Protein AF-A0A4S4DA55-F1 (afdb_monomer)

Nearest PDB structures (foldseek):
  7uwi-assembly1_A  TM=4.759E-01  e=8.697E-05  Homo sapiens
  1g3j-assembly1_A  TM=4.913E-01  e=1.726E-04  Homo sapiens
  8y0p-assembly2_B  TM=4.584E-01  e=3.073E-04  Homo sapiens
  4ev9-assembly1_A  TM=4.838E-01  e=7.570E-04  Mus musculus
  2wzk-assembly1_A  TM=2.145E-01  e=1.526E+00  Mus musculus

pLDDT: mean 79.09, std 19.96, range [20.86, 98.56]

InterPro domains:
  IPR008709 Neurochondrin [PF05536] (9-607)
  IPR008709 Neurochondrin [PTHR13109] (3-644)
  IPR016024 Armadillo-type fold [SSF48371] (11-586)
  IPR056508 Hydroxyproline O-arabinosyltransferase-like domain [PF23452] (727-1019)

Organism: Camellia sinensis var. sinensis (NCBI:txid542762)

Solvent-accessible surface area (backbone atoms only — not comparable to full-atom values): 57753 Å² total; per-residue (Å²): 134,85,82,80,80,78,74,77,75,74,82,49,72,69,57,37,46,52,23,36,61,40,93,48,69,69,39,28,50,55,13,57,73,48,44,72,80,54,47,50,98,85,36,61,70,51,34,49,56,49,50,73,41,58,43,82,87,69,72,60,90,68,90,73,89,55,101,58,53,66,64,54,50,51,52,46,46,48,51,51,24,50,42,26,73,35,60,79,54,13,45,29,71,71,52,49,71,40,45,52,58,54,52,51,39,53,71,69,62,78,26,75,91,43,46,52,35,51,31,50,29,52,35,36,24,30,70,56,22,89,59,23,44,58,54,35,49,78,56,45,40,65,58,52,48,30,72,45,56,65,76,47,61,86,91,35,72,41,48,53,33,50,53,50,42,52,49,51,45,46,70,74,58,35,59,56,50,47,59,74,76,38,58,75,52,56,25,44,50,51,37,60,75,85,87,84,72,97,79,83,93,75,93,75,79,49,24,41,57,35,39,43,21,40,44,23,37,74,46,89,57,73,65,21,54,56,30,49,54,48,50,31,64,58,57,67,38,96,63,26,63,69,56,40,55,47,56,57,71,52,89,73,66,59,38,61,51,22,41,50,50,22,36,45,57,46,57,77,44,99,60,60,67,70,61,42,49,50,36,49,50,41,48,43,39,46,33,73,46,76,34,59,64,67,41,50,50,78,78,89,86,66,99,61,92,74,80,66,61,32,45,50,47,46,51,48,51,48,57,50,29,38,51,50,43,53,51,41,50,53,52,46,48,42,60,72,74,69,47,78,93,83,53,81,69,53,58,62,55,48,51,54,41,51,53,56,38,51,50,30,49,49,48,51,47,43,50,49,54,46,61,56,63,66,74,52,97,65,94,69,76,79,60,50,62,44,51,53,33,51,49,51,52,51,46,52,53,41,47,50,52,46,51,50,52,53,48,53,35,51,78,70,72,53,47,68,25,54,70,59,34,49,46,44,36,52,46,16,58,50,28,39,79,40,61,73,62,65,46,70,60,48,63,74,39,44,46,56,51,47,53,23,16,40,72,88,50,93,61,55,44,67,32,42,58,36,31,27,57,22,48,30,55,37,20,76,39,74,66,33,34,50,50,35,59,73,45,52,44,58,58,55,46,50,54,46,43,35,46,60,46,30,97,82,30,78,85,69,90,51,62,65,57,52,51,33,36,50,50,30,52,43,39,37,56,65,47,39,76,80,78,42,96,70,89,77,62,69,71,59,55,55,54,42,51,48,23,46,31,59,53,48,66,86,60,85,54,63,70,59,43,36,53,46,34,30,48,50,32,60,52,44,67,77,58,40,48,72,62,47,63,70,36,96,89,43,56,74,66,51,53,49,43,44,31,50,46,46,38,54,58,61,63,59,82,75,84,51,91,83,48,72,63,52,62,69,48,48,64,42,48,48,49,29,58,58,35,44,77,73,31,35,90,49,27,62,71,41,39,52,56,41,53,56,49,53,51,53,51,51,60,48,64,77,65,79,59,81,95,67,80,85,69,78,85,69,81,92,79,93,80,88,89,87,88,66,90,80,73,92,77,73,81,86,81,79,88,82,82,91,82,89,84,88,86,86,89,90,89,88,82,92,84,92,87,92,87,89,91,89,86,87,87,88,89,86,88,84,92,68,91,71,77,77,64,29,22,25,39,37,28,59,34,53,85,45,56,41,39,45,58,32,38,51,44,23,51,51,36,43,63,69,25,33,84,34,83,74,31,20,48,57,56,64,36,39,39,32,38,64,53,56,90,65,91,53,50,86,80,44,53,60,45,72,19,64,48,68,64,90,73,74,50,72,87,44,71,70,58,35,50,38,49,26,48,39,50,45,67,73,71,55,92,73,87,47,62,24,31,30,32,41,55,31,57,34,38,52,76,47,46,47,54,60,74,39,54,95,89,26,26,20,28,39,62,41,89,88,41,52,44,74,84,42,37,82,64,45,37,79,81,51,43,71,92,79,46,64,57,83,56,32,57,35,31,48,60,58,53,21,31,33,45,42,74,56,45,66,59,26,29,58,45,18,33,52,42,28,54,51,35,64,71,32,71,65,46,30,64,75,38,49,94,50,32,56,27,52,18,34,20,46,20,26,31,76,70,71,47,47,67,43,75,34,76,56,48,48,42,44,30,68,79,38,45,66,55,87,90,37,32,28,42,35,56,82,45,64,40,22,16,36,78,69,18,47,58,28,48,98,48,90,24,85,42,66,51,42,68,72,84,23,46,90,44,68,80,68,67,68,62,80,76,72,38,68,72,47,44,56,31,52,48,49,50,52,53,53,49,30,53,34,47,67,70,45,77,72,68,83,108

Structure (mmCIF, N/CA/C/O backbone):
data_AF-A0A4S4DA55-F1
#
_entry.id   AF-A0A4S4DA55-F1
#
loop_
_atom_site.group_PDB
_atom_site.id
_atom_site.type_symbol
_atom_site.label_atom_id
_atom_site.label_alt_id
_atom_site.label_comp_id
_atom_site.label_asym_id
_atom_site.label_entity_id
_atom_site.label_seq_id
_atom_site.pdbx_PDB_ins_code
_atom_site.Cartn_x
_atom_site.Cartn_y
_atom_site.Cartn_z
_atom_site.occupancy
_atom_site.B_iso_or_equiv
_atom_site.auth_seq_id
_atom_site.auth_comp_id
_atom_site.auth_asym_id
_atom_site.auth_atom_id
_atom_site.pdbx_PDB_model_num
ATOM 1 N N . MET A 1 1 ? 44.108 -12.616 -76.404 1.00 38.47 1 MET A N 1
ATOM 2 C CA . MET A 1 1 ? 44.726 -11.299 -76.161 1.00 38.47 1 MET A CA 1
ATOM 3 C C . MET A 1 1 ? 44.087 -10.777 -74.891 1.00 38.47 1 MET A C 1
ATOM 5 O O . MET A 1 1 ? 42.941 -10.352 -74.917 1.00 38.47 1 MET A O 1
ATOM 9 N N . GLU A 1 2 ? 44.765 -11.030 -73.777 1.00 30.16 2 GLU A N 1
ATOM 10 C CA . GLU A 1 2 ? 44.319 -10.733 -72.416 1.00 30.16 2 GLU A CA 1
ATOM 11 C C . GLU A 1 2 ? 44.170 -9.219 -72.237 1.00 30.16 2 GLU A C 1
ATOM 13 O O . GLU A 1 2 ? 45.098 -8.463 -72.524 1.00 30.16 2 GLU A O 1
ATOM 18 N N . GLN A 1 3 ? 43.000 -8.771 -71.780 1.00 31.84 3 GLN A N 1
ATOM 19 C CA . GLN A 1 3 ? 42.850 -7.431 -71.225 1.00 31.84 3 GLN A CA 1
ATOM 20 C C . GLN A 1 3 ? 43.313 -7.490 -69.770 1.00 31.84 3 GLN A C 1
ATOM 22 O O . GLN A 1 3 ? 42.690 -8.136 -68.934 1.00 31.84 3 GLN A O 1
ATOM 27 N N . GLN A 1 4 ? 44.451 -6.848 -69.509 1.00 32.78 4 GLN A N 1
ATOM 28 C CA . GLN A 1 4 ? 44.983 -6.602 -68.176 1.00 32.78 4 GLN A CA 1
ATOM 29 C C . GLN A 1 4 ? 43.982 -5.771 -67.365 1.00 32.78 4 GLN A C 1
ATOM 31 O O . GLN A 1 4 ? 43.824 -4.572 -67.596 1.00 32.78 4 GLN A O 1
ATOM 36 N N . GLU A 1 5 ? 43.356 -6.392 -66.369 1.00 32.91 5 GLU A N 1
ATOM 37 C CA . GLU A 1 5 ? 42.893 -5.681 -65.183 1.00 32.91 5 GLU A CA 1
ATOM 38 C C . GLU A 1 5 ? 44.128 -5.128 -64.459 1.00 32.91 5 GLU A C 1
ATOM 40 O O . GLU A 1 5 ? 44.839 -5.843 -63.753 1.00 32.91 5 GLU A O 1
ATOM 45 N N . GLN A 1 6 ? 44.411 -3.836 -64.633 1.00 35.06 6 GLN A N 1
ATOM 46 C CA . GLN A 1 6 ? 45.217 -3.102 -63.663 1.00 35.06 6 GLN A CA 1
ATOM 47 C C . GLN A 1 6 ? 44.434 -3.065 -62.346 1.00 35.06 6 GLN A C 1
ATOM 49 O O . GLN A 1 6 ? 43.618 -2.172 -62.112 1.00 35.06 6 GLN A O 1
ATOM 54 N N . GLN A 1 7 ? 44.695 -4.038 -61.470 1.00 34.12 7 GLN A N 1
ATOM 55 C CA . GLN A 1 7 ? 44.458 -3.889 -60.039 1.00 34.12 7 GLN A CA 1
ATOM 56 C C . GLN A 1 7 ? 45.190 -2.620 -59.589 1.00 34.12 7 GLN A C 1
ATOM 58 O O . GLN A 1 7 ? 46.414 -2.610 -59.454 1.00 34.12 7 GLN A O 1
ATOM 63 N N . ARG A 1 8 ? 44.454 -1.521 -59.379 1.00 37.81 8 ARG A N 1
ATOM 64 C CA . ARG A 1 8 ? 44.961 -0.391 -58.595 1.00 37.81 8 ARG A CA 1
ATOM 65 C C . ARG A 1 8 ? 45.296 -0.950 -57.216 1.00 37.81 8 ARG A C 1
ATOM 67 O O . ARG A 1 8 ? 44.385 -1.220 -56.439 1.00 37.81 8 ARG A O 1
ATOM 74 N N . GLN A 1 9 ? 46.581 -1.167 -56.940 1.00 44.78 9 GLN A N 1
ATOM 75 C CA . GLN A 1 9 ? 47.053 -1.483 -55.597 1.00 44.78 9 GLN A CA 1
ATOM 76 C C . GLN A 1 9 ? 46.536 -0.389 -54.662 1.00 44.78 9 GLN A C 1
ATOM 78 O O . GLN A 1 9 ? 46.852 0.790 -54.829 1.00 44.78 9 GLN A O 1
ATOM 83 N N . SER A 1 10 ? 45.685 -0.769 -53.713 1.00 51.31 10 SER A N 1
ATOM 84 C CA . SER A 1 10 ? 45.373 0.080 -52.571 1.00 51.31 10 SER A CA 1
ATOM 85 C C . SER A 1 10 ? 46.700 0.435 -51.888 1.00 51.31 10 SER A C 1
ATOM 87 O O . SER A 1 10 ? 47.470 -0.491 -51.617 1.00 51.31 10 SER A O 1
ATOM 89 N N . PRO A 1 11 ? 47.002 1.726 -51.649 1.00 62.94 11 PRO A N 1
ATOM 90 C CA . PRO A 1 11 ? 48.268 2.125 -51.034 1.00 62.94 11 PRO A CA 1
ATOM 91 C C . PRO A 1 11 ? 48.452 1.388 -49.703 1.00 62.94 11 PRO A C 1
ATOM 93 O O . PRO A 1 11 ? 47.470 1.176 -48.991 1.00 62.94 11 PRO A O 1
ATOM 96 N N . CYS A 1 12 ? 49.674 0.954 -49.379 1.00 76.12 12 CYS A N 1
ATOM 97 C CA . CYS A 1 12 ? 49.948 0.314 -48.090 1.00 76.12 12 CYS A CA 1
ATOM 98 C C . CYS A 1 12 ? 50.324 1.362 -47.026 1.00 76.12 12 CYS A C 1
ATOM 100 O O . CYS A 1 12 ? 50.707 2.485 -47.360 1.00 76.12 12 CYS A O 1
ATOM 102 N N . LEU A 1 13 ? 50.234 1.008 -45.737 1.00 76.56 13 LEU A N 1
ATOM 103 C CA . LEU A 1 13 ? 50.584 1.909 -44.626 1.00 76.56 13 LEU A CA 1
ATOM 104 C C . LEU A 1 13 ? 51.999 2.495 -44.786 1.00 76.56 13 LEU A C 1
ATOM 106 O O . LEU A 1 13 ? 52.218 3.672 -44.519 1.00 76.56 13 LEU A O 1
ATOM 110 N N . GLU A 1 14 ? 52.946 1.704 -45.289 1.00 78.81 14 GLU A N 1
ATOM 111 C CA . GLU A 1 14 ? 54.329 2.137 -45.502 1.00 78.81 14 GLU A CA 1
ATOM 112 C C . GLU A 1 14 ? 54.452 3.214 -46.596 1.00 78.81 14 GLU A C 1
ATOM 114 O O . GLU A 1 14 ? 55.274 4.126 -46.487 1.00 78.81 14 GLU A O 1
ATOM 119 N N . ASP A 1 15 ? 53.601 3.165 -47.624 1.00 79.19 15 ASP A N 1
ATOM 120 C CA . ASP A 1 15 ? 53.537 4.200 -48.662 1.00 79.19 15 ASP A CA 1
ATOM 121 C C . ASP A 1 15 ? 52.959 5.502 -48.096 1.00 79.19 15 ASP A C 1
ATOM 123 O O . ASP A 1 15 ? 53.460 6.588 -48.391 1.00 79.19 15 ASP A O 1
ATOM 127 N N . CYS A 1 16 ? 51.962 5.396 -47.211 1.00 79.62 16 CYS A N 1
ATOM 128 C CA . CYS A 1 16 ? 51.411 6.535 -46.480 1.00 79.62 16 CYS A CA 1
ATOM 129 C C . CYS A 1 16 ? 52.471 7.189 -45.575 1.00 79.62 16 CYS A C 1
ATOM 131 O O . CYS A 1 16 ? 52.645 8.407 -45.607 1.00 79.62 16 CYS A O 1
ATOM 133 N N . LEU A 1 17 ? 53.239 6.399 -44.814 1.00 78.75 17 LEU A N 1
ATOM 134 C CA . LEU A 1 17 ? 54.300 6.907 -43.932 1.00 78.75 17 LEU A CA 1
ATOM 135 C C . LEU A 1 17 ? 55.433 7.595 -44.712 1.00 78.75 17 LEU A C 1
ATOM 137 O O . LEU A 1 17 ? 55.962 8.611 -44.255 1.00 78.75 17 LEU A O 1
ATOM 141 N N . LYS A 1 18 ? 55.789 7.091 -45.902 1.00 79.81 18 LYS A N 1
ATOM 142 C CA . LYS A 1 18 ? 56.763 7.744 -46.797 1.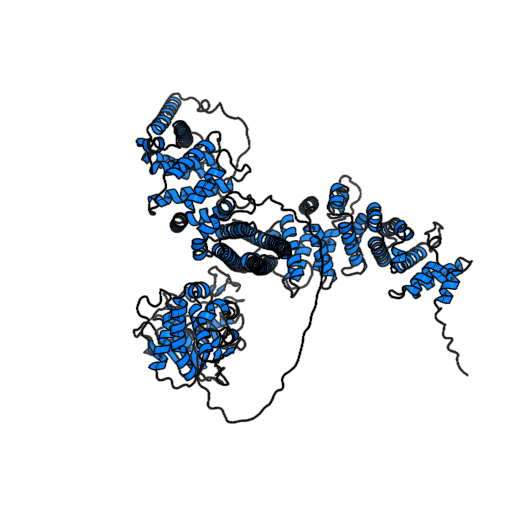00 79.81 18 LYS A CA 1
ATOM 143 C C . LYS A 1 18 ? 56.268 9.095 -47.307 1.00 79.81 18 LYS A C 1
ATOM 145 O O . LYS A 1 18 ? 57.052 10.038 -47.362 1.00 79.81 18 LYS A O 1
ATOM 150 N N . LEU A 1 19 ? 54.984 9.195 -47.656 1.00 79.56 19 LEU A N 1
ATOM 151 C CA . LEU A 1 19 ? 54.365 10.449 -48.093 1.00 79.56 19 LEU A CA 1
ATOM 152 C C . LEU A 1 19 ? 54.338 11.492 -46.965 1.00 79.56 19 LEU A C 1
ATOM 154 O O . LEU A 1 19 ? 54.721 12.640 -47.185 1.00 79.56 19 LEU A O 1
ATOM 158 N N . LEU A 1 20 ? 53.996 11.079 -45.740 1.00 75.50 20 LEU A N 1
ATOM 159 C CA . LEU A 1 20 ? 53.992 11.945 -44.550 1.00 75.50 20 LEU A CA 1
ATOM 160 C C . LEU A 1 20 ? 55.389 12.470 -44.178 1.00 75.50 20 LEU A C 1
ATOM 162 O O . LEU A 1 20 ? 55.533 13.616 -43.750 1.00 75.50 20 LEU A O 1
ATOM 166 N N . LYS A 1 21 ? 56.430 11.659 -44.397 1.00 77.19 21 LYS A N 1
ATOM 167 C CA . LYS A 1 21 ? 57.839 12.037 -44.187 1.00 77.19 21 LYS A CA 1
ATOM 168 C C . LYS A 1 21 ? 58.466 12.771 -45.383 1.00 77.19 21 LYS A C 1
ATOM 170 O O . LYS A 1 21 ? 59.642 13.118 -45.318 1.00 77.19 21 LYS A O 1
ATOM 175 N N . GLY A 1 22 ? 57.707 13.016 -46.455 1.00 73.19 22 GLY A N 1
ATOM 176 C CA . GLY A 1 22 ? 58.180 13.700 -47.659 1.00 73.19 22 GLY A CA 1
ATOM 177 C C . GLY A 1 22 ? 58.658 15.133 -47.396 1.00 73.19 22 GLY A C 1
ATOM 178 O O . GLY A 1 22 ? 58.264 15.780 -46.421 1.00 73.19 22 GLY A O 1
ATOM 179 N N . GLU A 1 23 ? 59.521 15.652 -48.270 1.00 67.25 23 GLU A N 1
ATOM 180 C CA . GLU A 1 23 ? 60.074 17.010 -48.148 1.00 67.25 23 GLU A CA 1
ATOM 181 C C . GLU A 1 23 ? 59.136 18.087 -48.713 1.00 67.25 23 GLU A C 1
ATOM 183 O O . GLU A 1 23 ? 59.156 19.215 -48.227 1.00 67.25 23 GLU A O 1
ATOM 188 N N . ARG A 1 24 ? 58.283 17.730 -49.687 1.00 70.62 24 ARG A N 1
ATOM 189 C CA . ARG A 1 24 ? 57.330 18.637 -50.349 1.00 70.62 24 ARG A CA 1
ATOM 190 C C . ARG A 1 24 ? 55.957 18.623 -49.676 1.00 70.62 24 ARG A C 1
ATOM 192 O O . ARG A 1 24 ? 55.441 17.553 -49.353 1.00 70.62 24 ARG A O 1
ATOM 199 N N . ASP A 1 25 ? 55.321 19.786 -49.566 1.00 65.56 25 ASP A N 1
ATOM 200 C CA . ASP A 1 25 ? 54.006 19.926 -48.918 1.00 65.56 25 ASP A CA 1
ATOM 201 C C . ASP A 1 25 ? 52.889 19.166 -49.653 1.00 65.56 25 ASP A C 1
ATOM 203 O O . ASP A 1 25 ? 52.014 18.586 -49.019 1.00 65.56 25 ASP A O 1
ATOM 207 N N . GLU A 1 26 ? 52.983 19.034 -50.979 1.00 70.06 26 GLU A N 1
ATOM 208 C CA . GLU A 1 26 ? 52.077 18.218 -51.806 1.00 70.06 26 GLU A CA 1
ATOM 209 C C . GLU A 1 26 ? 52.126 16.724 -51.438 1.00 70.06 26 GLU A C 1
ATOM 211 O O . GLU A 1 26 ? 51.100 16.042 -51.418 1.00 70.06 26 GLU A O 1
ATOM 216 N N . GLN A 1 27 ? 53.320 16.204 -51.119 1.00 71.12 27 GLN A N 1
ATOM 217 C CA . GLN A 1 27 ? 53.505 14.810 -50.699 1.00 71.12 27 GLN A CA 1
ATOM 218 C C . GLN A 1 27 ? 52.938 14.590 -49.296 1.00 71.12 27 GLN A C 1
ATOM 220 O O . GLN A 1 27 ? 52.274 13.583 -49.053 1.00 71.12 27 GLN A O 1
ATOM 225 N N . ARG A 1 28 ? 53.141 15.560 -48.398 1.00 69.25 28 ARG A N 1
ATOM 226 C CA . ARG A 1 28 ? 52.608 15.527 -47.030 1.00 69.25 28 ARG A CA 1
ATOM 227 C C . ARG A 1 28 ? 51.085 15.603 -47.011 1.00 69.25 28 ARG A C 1
ATOM 229 O O . ARG A 1 28 ? 50.462 14.825 -46.296 1.00 69.25 28 ARG A O 1
ATOM 236 N N . LEU A 1 29 ? 50.486 16.470 -47.830 1.00 69.44 29 LEU A N 1
ATOM 237 C CA . LEU A 1 29 ? 49.033 16.593 -47.971 1.00 69.44 29 LEU A CA 1
ATOM 238 C C . LEU A 1 29 ? 48.408 15.311 -48.544 1.00 69.44 29 LEU A C 1
ATOM 240 O O . LEU A 1 29 ? 47.405 14.828 -48.023 1.00 69.44 29 LEU A O 1
ATOM 244 N N . ALA A 1 30 ? 49.031 14.713 -49.566 1.00 72.88 30 ALA A N 1
ATOM 245 C CA . ALA A 1 30 ? 48.609 13.414 -50.093 1.00 72.88 30 ALA A CA 1
ATOM 246 C C . ALA A 1 30 ? 48.715 12.298 -49.037 1.00 72.88 30 ALA A C 1
ATOM 248 O O . ALA A 1 30 ? 47.846 11.432 -48.971 1.00 72.88 30 ALA A O 1
ATOM 249 N N . GLY A 1 31 ? 49.747 12.344 -48.186 1.00 74.38 31 GLY A N 1
ATOM 250 C CA . GLY A 1 31 ? 49.881 11.468 -47.023 1.00 74.38 31 GLY A CA 1
ATOM 251 C C . GLY A 1 31 ? 48.749 11.666 -46.011 1.00 74.38 31 GLY A C 1
ATOM 252 O O . GLY A 1 31 ? 48.098 10.695 -45.646 1.00 74.38 31 GLY A O 1
ATOM 253 N N . LEU A 1 32 ? 48.455 12.909 -45.614 1.00 72.75 32 LEU A N 1
ATOM 254 C CA . LEU A 1 32 ? 47.386 13.249 -44.661 1.00 72.75 32 LEU A CA 1
ATOM 255 C C . LEU A 1 32 ? 45.997 12.803 -45.141 1.00 72.75 32 LEU A C 1
ATOM 257 O O . LEU A 1 32 ? 45.219 12.277 -44.353 1.00 72.75 32 LEU A O 1
ATOM 261 N N . LEU A 1 33 ? 45.700 12.926 -46.438 1.00 72.69 33 LEU A N 1
ATOM 262 C CA . LEU A 1 33 ? 44.442 12.436 -47.022 1.00 72.69 33 LEU A CA 1
ATOM 263 C C . LEU A 1 33 ? 44.317 10.902 -47.004 1.00 72.69 33 LEU A C 1
ATOM 265 O O . LEU A 1 33 ? 43.210 10.370 -47.084 1.00 72.69 33 LEU A O 1
ATOM 269 N N . LEU A 1 34 ? 45.439 10.181 -46.916 1.00 76.12 34 LEU A N 1
ATOM 270 C CA . LEU A 1 34 ? 45.472 8.721 -46.815 1.00 76.12 34 LEU A CA 1
ATOM 271 C C . LEU A 1 34 ? 45.458 8.226 -45.362 1.00 76.12 34 LEU A C 1
ATOM 273 O O . LEU A 1 34 ? 45.065 7.082 -45.141 1.00 76.12 34 LEU A O 1
ATOM 277 N N . VAL A 1 35 ? 45.821 9.068 -44.384 1.00 77.12 35 VAL A N 1
ATOM 278 C CA . VAL A 1 35 ? 45.870 8.720 -42.950 1.00 77.12 35 VAL A CA 1
ATOM 279 C C . VAL A 1 35 ? 44.543 8.159 -42.451 1.00 77.12 35 VAL A C 1
ATOM 281 O O . VAL A 1 35 ? 44.523 7.130 -41.779 1.00 77.12 35 VAL A O 1
ATOM 284 N N . THR A 1 36 ? 43.428 8.778 -42.836 1.00 73.62 36 THR A N 1
ATOM 285 C CA . THR A 1 36 ? 42.085 8.368 -42.397 1.00 73.62 36 THR A CA 1
ATOM 286 C C . THR A 1 36 ? 41.737 6.926 -42.786 1.00 73.62 36 THR A C 1
ATOM 288 O O . THR A 1 36 ? 40.942 6.295 -42.098 1.00 73.62 36 THR A O 1
ATOM 291 N N . LYS A 1 37 ? 42.380 6.351 -43.818 1.00 75.69 37 LYS A N 1
ATOM 292 C CA . LYS A 1 37 ? 42.201 4.941 -44.226 1.00 75.69 37 LYS A CA 1
ATOM 293 C C . LYS A 1 37 ? 42.940 3.933 -43.345 1.00 75.69 37 LYS A C 1
ATOM 295 O O . LYS A 1 37 ? 42.623 2.747 -43.400 1.00 75.69 37 LYS A O 1
ATOM 300 N N . PHE A 1 38 ? 43.931 4.381 -42.577 1.00 75.31 38 PHE A N 1
ATOM 301 C CA . PHE A 1 38 ? 44.754 3.531 -41.709 1.00 75.31 38 PHE A CA 1
ATOM 302 C C . PHE A 1 38 ? 44.535 3.806 -40.216 1.00 75.31 38 PHE A C 1
ATOM 304 O O . PHE A 1 38 ? 45.080 3.100 -39.373 1.00 75.31 38 PHE A O 1
ATOM 311 N N . CYS A 1 39 ? 43.706 4.796 -39.884 1.00 70.00 39 CYS A N 1
ATOM 312 C CA . CYS A 1 39 ? 43.290 5.138 -38.527 1.00 70.00 39 CYS A CA 1
ATOM 313 C C . CYS A 1 39 ? 41.983 4.428 -38.123 1.00 70.00 39 CYS A C 1
ATOM 315 O O . CYS A 1 39 ? 41.022 5.060 -37.674 1.00 70.00 39 CYS A O 1
ATOM 317 N N . ASN A 1 40 ? 41.937 3.104 -38.292 1.00 70.19 40 ASN A N 1
ATOM 318 C CA . ASN A 1 40 ? 40.799 2.286 -37.858 1.00 70.19 40 ASN A CA 1
ATOM 319 C C . ASN A 1 40 ? 40.716 2.220 -36.321 1.00 70.19 40 ASN A C 1
ATOM 321 O O . ASN A 1 40 ? 41.747 2.230 -35.651 1.00 70.19 40 ASN A O 1
ATOM 325 N N . LYS A 1 41 ? 39.495 2.115 -35.767 1.00 64.38 41 LYS A N 1
ATOM 326 C CA . LYS A 1 41 ? 39.216 2.198 -34.314 1.00 64.38 41 LYS A CA 1
ATOM 327 C C . LYS A 1 41 ? 39.997 1.190 -33.445 1.00 64.38 41 LYS A C 1
ATOM 329 O O . LYS A 1 41 ? 40.256 1.502 -32.288 1.00 64.38 41 LYS A O 1
ATOM 334 N N . ASP A 1 42 ? 40.437 0.065 -34.014 1.00 69.88 42 ASP A N 1
ATOM 335 C CA . ASP A 1 42 ? 41.079 -1.038 -33.279 1.00 69.88 42 ASP A CA 1
ATOM 336 C C . ASP A 1 42 ? 42.587 -1.213 -33.571 1.00 69.88 42 ASP A C 1
ATOM 338 O O . ASP A 1 42 ? 43.218 -2.126 -33.040 1.00 69.88 42 ASP A O 1
ATOM 342 N N . ASP A 1 43 ? 43.192 -0.363 -34.413 1.00 80.12 43 ASP A N 1
ATOM 343 C CA . ASP A 1 43 ? 44.605 -0.491 -34.815 1.00 80.12 43 ASP A CA 1
ATOM 344 C C . ASP A 1 43 ? 45.499 0.589 -34.185 1.00 80.12 43 ASP A C 1
ATOM 346 O O . ASP A 1 43 ? 46.027 1.492 -34.842 1.00 80.12 43 ASP A O 1
ATOM 350 N N . TYR A 1 44 ? 45.691 0.476 -32.869 1.00 82.94 44 TYR A N 1
ATOM 351 C CA . TYR A 1 44 ? 46.519 1.403 -32.088 1.00 82.94 44 TYR A CA 1
ATOM 352 C C . TYR A 1 44 ? 47.983 1.435 -32.547 1.00 82.94 44 TYR A C 1
ATOM 354 O O . TYR A 1 44 ? 48.646 2.470 -32.450 1.00 82.94 44 TYR A O 1
ATOM 362 N N . ALA A 1 45 ? 48.496 0.321 -33.081 1.00 79.88 45 ALA A N 1
ATOM 363 C CA . ALA A 1 45 ? 49.867 0.233 -33.570 1.00 79.88 45 ALA A CA 1
ATOM 364 C C . ALA A 1 45 ? 50.067 1.065 -34.844 1.00 79.88 45 ALA A C 1
ATOM 366 O O . ALA A 1 45 ? 51.072 1.772 -34.958 1.00 79.88 45 ALA A O 1
ATOM 367 N N . SER A 1 46 ? 49.116 1.020 -35.781 1.00 81.38 46 SER A N 1
ATOM 368 C CA . SER A 1 46 ? 49.152 1.856 -36.984 1.00 81.38 46 SER A CA 1
ATOM 369 C C . SER A 1 46 ? 48.928 3.329 -36.660 1.00 81.38 46 SER A C 1
ATOM 371 O O . SER A 1 46 ? 49.691 4.164 -37.144 1.00 81.38 46 SER A O 1
ATOM 373 N N . ILE A 1 47 ? 47.974 3.656 -35.778 1.00 82.56 47 ILE A N 1
ATOM 374 C CA . ILE A 1 47 ? 47.722 5.039 -35.333 1.00 82.56 47 ILE A CA 1
ATOM 375 C C . ILE A 1 47 ? 48.990 5.656 -34.728 1.00 82.56 47 ILE A C 1
ATOM 377 O O . ILE A 1 47 ? 49.382 6.759 -35.108 1.00 82.56 47 ILE A O 1
ATOM 381 N N . ARG A 1 48 ? 49.693 4.920 -33.857 1.00 81.94 48 ARG A N 1
ATOM 382 C CA . ARG A 1 48 ? 50.939 5.385 -33.234 1.00 81.94 48 ARG A CA 1
ATOM 383 C C . ARG A 1 48 ? 52.069 5.601 -34.243 1.00 81.94 48 ARG A C 1
ATOM 385 O O . ARG A 1 48 ? 52.748 6.619 -34.192 1.00 81.94 48 ARG A O 1
ATOM 392 N N . ARG A 1 49 ? 52.244 4.693 -35.209 1.00 81.12 49 ARG A N 1
ATOM 393 C CA . ARG A 1 49 ? 53.256 4.857 -36.272 1.00 81.12 49 ARG A CA 1
ATOM 394 C C . ARG A 1 49 ? 52.974 6.062 -37.165 1.00 81.12 49 ARG A C 1
ATOM 396 O O . ARG A 1 49 ? 53.912 6.726 -37.604 1.00 81.12 49 ARG A O 1
ATOM 403 N N . VAL A 1 50 ? 51.699 6.323 -37.458 1.00 81.88 50 VAL A N 1
ATOM 404 C CA . VAL A 1 50 ? 51.281 7.505 -38.218 1.00 81.88 50 VAL A CA 1
ATOM 405 C C . VAL A 1 50 ? 51.546 8.770 -37.409 1.00 81.88 50 VAL A C 1
ATOM 407 O O . VAL A 1 50 ? 52.143 9.702 -37.940 1.00 81.88 50 VAL A O 1
ATOM 410 N N . TYR A 1 51 ? 51.186 8.780 -36.128 1.00 81.62 51 TYR A N 1
ATOM 411 C CA . TYR A 1 51 ? 51.461 9.886 -35.216 1.00 81.62 51 TYR A CA 1
ATOM 412 C C . TYR A 1 51 ? 52.955 10.256 -35.173 1.00 81.62 51 TYR A C 1
ATOM 414 O O . TYR A 1 51 ? 53.315 11.410 -35.424 1.00 81.62 51 TYR A O 1
ATOM 422 N N . ASP A 1 52 ? 53.829 9.260 -34.987 1.00 80.88 52 ASP A N 1
ATOM 423 C CA . ASP A 1 52 ? 55.287 9.438 -34.967 1.00 80.88 52 ASP A CA 1
ATOM 424 C C . ASP A 1 52 ? 55.840 9.970 -36.308 1.00 80.88 52 ASP A C 1
ATOM 426 O O . ASP A 1 52 ? 56.881 10.628 -36.350 1.00 80.88 52 ASP A O 1
ATOM 430 N N . ALA A 1 53 ? 55.163 9.682 -37.426 1.00 76.12 53 ALA A N 1
ATOM 431 C CA . ALA A 1 53 ? 55.561 10.130 -38.760 1.00 76.12 53 ALA A CA 1
ATOM 432 C C . ALA A 1 53 ? 55.075 11.545 -39.113 1.00 76.12 53 ALA A C 1
ATOM 434 O O . ALA A 1 53 ? 55.765 12.238 -39.863 1.00 76.12 53 ALA A O 1
ATOM 435 N N . VAL A 1 54 ? 53.914 11.968 -38.603 1.00 74.19 54 VAL A N 1
ATOM 436 C CA . VAL A 1 54 ? 53.360 13.314 -38.831 1.00 74.19 54 VAL A CA 1
ATOM 437 C C . VAL A 1 54 ? 54.104 14.354 -37.989 1.00 74.19 54 VAL A C 1
ATOM 439 O O . VAL A 1 54 ? 54.548 15.372 -38.524 1.00 74.19 54 VAL A O 1
ATOM 442 N N . GLY A 1 55 ? 54.289 14.076 -36.694 1.00 64.12 55 GLY A N 1
ATOM 443 C CA . GLY A 1 55 ? 54.860 15.013 -35.726 1.00 64.12 55 GLY A CA 1
ATOM 444 C C . GLY A 1 55 ? 53.923 16.180 -35.372 1.00 64.12 55 GLY A C 1
ATOM 445 O O . GLY A 1 55 ? 53.282 16.785 -36.231 1.00 64.12 55 GLY A O 1
ATOM 446 N N . MET A 1 56 ? 53.872 16.538 -34.087 1.00 57.09 56 MET A N 1
ATOM 447 C CA . MET A 1 56 ? 52.887 17.483 -33.532 1.00 57.09 56 MET A CA 1
ATOM 448 C C . MET A 1 56 ? 52.943 18.903 -34.115 1.00 57.09 56 MET A C 1
ATOM 450 O O . MET A 1 56 ? 51.910 19.545 -34.295 1.00 57.09 56 MET A O 1
ATOM 454 N N . GLY A 1 57 ? 54.131 19.390 -34.483 1.00 53.62 57 GLY A N 1
ATOM 455 C CA . GLY A 1 57 ? 54.314 20.750 -35.009 1.00 53.62 57 GLY A CA 1
ATOM 456 C C . GLY A 1 57 ? 53.750 20.997 -36.416 1.00 53.62 57 GLY A C 1
ATOM 457 O O . GLY A 1 57 ? 53.747 22.140 -36.862 1.00 53.62 57 GLY A O 1
ATOM 458 N N . LYS A 1 58 ? 53.292 19.957 -37.133 1.00 54.47 58 LYS A N 1
ATOM 459 C CA . LYS A 1 58 ? 52.857 20.048 -38.543 1.00 54.47 58 LYS A CA 1
ATOM 460 C C . LYS A 1 58 ? 51.340 20.015 -38.759 1.00 54.47 58 LYS A C 1
ATOM 462 O O . LYS A 1 58 ? 50.889 20.287 -39.866 1.00 54.47 58 LYS A O 1
ATOM 467 N N . LEU A 1 59 ? 50.561 19.733 -37.713 1.00 55.00 59 LEU A N 1
ATOM 468 C CA . LEU A 1 59 ? 49.090 19.812 -37.713 1.00 55.00 59 LEU A CA 1
ATOM 469 C C . LEU A 1 59 ? 48.574 21.176 -37.208 1.00 55.00 59 LEU A C 1
ATOM 471 O O . LEU A 1 59 ? 47.392 21.333 -36.916 1.00 55.00 59 LEU A O 1
ATOM 475 N N . GLY A 1 60 ? 49.459 22.174 -37.088 1.00 49.62 60 GLY A N 1
ATOM 476 C CA . GLY A 1 60 ? 49.087 23.532 -36.704 1.00 49.62 60 GLY A CA 1
ATOM 477 C C . GLY A 1 60 ? 48.212 24.190 -37.770 1.00 49.62 60 GLY A C 1
ATOM 478 O O . GLY A 1 60 ? 48.603 24.276 -38.933 1.00 49.62 60 GLY A O 1
ATOM 479 N N . VAL A 1 61 ? 47.041 24.673 -37.357 1.00 46.06 61 VAL A N 1
ATOM 480 C CA . VAL A 1 61 ? 46.144 25.520 -38.152 1.00 46.06 61 VAL A CA 1
ATOM 481 C C . VAL A 1 61 ? 46.883 26.828 -38.473 1.00 46.06 61 VAL A C 1
ATOM 483 O O . VAL A 1 61 ? 46.830 27.781 -37.706 1.00 46.06 61 VAL A O 1
ATOM 486 N N . SER A 1 62 ? 47.663 26.859 -39.556 1.00 41.75 62 SER A N 1
ATOM 487 C CA . SER A 1 62 ? 48.379 28.063 -39.991 1.00 41.75 62 SER A CA 1
ATOM 488 C C . SER A 1 62 ? 47.454 28.971 -40.806 1.00 41.75 62 SER A C 1
ATOM 490 O O . SER A 1 62 ? 46.711 28.508 -41.671 1.00 41.75 62 SER A O 1
ATOM 492 N N . GLU A 1 63 ? 47.510 30.273 -40.523 1.00 38.97 63 GLU A N 1
ATOM 493 C CA . GLU A 1 63 ? 46.701 31.367 -41.081 1.00 38.97 63 GLU A CA 1
ATOM 494 C C . GLU A 1 63 ? 46.958 31.694 -42.574 1.00 38.97 63 GLU A C 1
ATOM 496 O O . GLU A 1 63 ? 46.811 32.843 -42.993 1.00 38.97 63 GLU A O 1
ATOM 501 N N . SER A 1 64 ? 47.333 30.740 -43.431 1.00 38.06 64 SER A N 1
ATOM 502 C CA . SER A 1 64 ? 47.532 31.049 -44.856 1.00 38.06 64 SER A CA 1
ATOM 503 C C . SER A 1 64 ? 46.209 30.981 -45.626 1.00 38.06 64 SER A C 1
ATOM 505 O O . SER A 1 64 ? 45.693 29.898 -45.907 1.00 38.06 64 SER A O 1
ATOM 507 N N . GLY A 1 65 ? 45.659 32.152 -45.956 1.00 43.34 65 GLY A N 1
ATOM 508 C CA . GLY A 1 65 ? 44.421 32.322 -46.716 1.00 43.34 65 GLY A CA 1
ATOM 509 C C . GLY A 1 65 ? 44.436 31.635 -48.086 1.00 43.34 65 GLY A C 1
ATOM 510 O O . GLY A 1 65 ? 45.255 31.950 -48.947 1.00 43.34 65 GLY A O 1
ATOM 511 N N . GLY A 1 66 ? 43.490 30.719 -48.287 1.00 48.47 66 GLY A N 1
ATOM 512 C CA . GLY A 1 66 ? 43.179 30.084 -49.565 1.00 48.47 66 GLY A CA 1
ATOM 513 C C . GLY A 1 66 ? 41.856 29.318 -49.485 1.00 48.47 66 GLY A C 1
ATOM 514 O O . GLY A 1 66 ? 41.488 28.841 -48.411 1.00 48.47 66 GLY A O 1
ATOM 515 N N . ASP A 1 67 ? 41.168 29.180 -50.622 1.00 49.38 67 ASP A N 1
ATOM 516 C CA . ASP A 1 67 ? 39.798 28.643 -50.790 1.00 49.38 67 ASP A CA 1
ATOM 517 C C . ASP A 1 67 ? 39.546 27.206 -50.258 1.00 49.38 67 ASP A C 1
ATOM 519 O O . ASP A 1 67 ? 38.421 26.723 -50.315 1.00 49.38 67 ASP A O 1
ATOM 523 N N . ASN A 1 68 ? 40.556 26.514 -49.707 1.00 59.03 68 ASN A N 1
ATOM 524 C CA . ASN A 1 68 ? 40.468 25.139 -49.177 1.00 59.03 68 ASN A CA 1
ATOM 525 C C . ASN A 1 68 ? 40.760 25.022 -47.662 1.00 59.03 68 ASN A C 1
ATOM 527 O O . ASN A 1 68 ? 40.994 23.917 -47.160 1.00 59.03 68 ASN A O 1
ATOM 531 N N . ARG A 1 69 ? 40.767 26.142 -46.923 1.00 66.31 69 ARG A N 1
ATOM 532 C CA . ARG A 1 69 ? 41.074 26.188 -45.478 1.00 66.31 69 ARG A CA 1
ATOM 533 C C . ARG A 1 69 ? 40.176 25.264 -44.644 1.00 66.31 69 ARG A C 1
ATOM 535 O O . ARG A 1 69 ? 40.675 24.562 -43.766 1.00 66.31 69 ARG A O 1
ATOM 542 N N . ASP A 1 70 ? 38.888 25.206 -44.966 1.00 67.06 70 ASP A N 1
ATOM 543 C CA . ASP A 1 70 ? 37.899 24.451 -44.188 1.00 67.06 70 ASP A CA 1
ATOM 544 C C . ASP A 1 70 ? 38.073 22.934 -44.341 1.00 67.06 70 ASP A C 1
ATOM 546 O O . ASP A 1 70 ? 38.013 22.197 -43.360 1.00 67.06 70 ASP A O 1
ATOM 550 N N . ALA A 1 71 ? 38.393 22.457 -45.548 1.00 70.38 71 ALA A N 1
ATOM 551 C CA . ALA A 1 71 ? 38.651 21.037 -45.797 1.00 70.38 71 ALA A CA 1
ATOM 552 C C . ALA A 1 71 ? 39.917 20.543 -45.071 1.00 70.38 71 ALA A C 1
ATOM 554 O O . ALA A 1 71 ? 39.956 19.420 -44.564 1.00 70.38 71 ALA A O 1
ATOM 555 N N . TYR A 1 72 ? 40.950 21.389 -44.985 1.00 73.00 72 TYR A N 1
ATOM 556 C CA . TYR A 1 72 ? 42.167 21.076 -44.231 1.00 73.00 72 TYR A CA 1
ATOM 557 C C . TYR A 1 72 ? 41.915 21.068 -42.718 1.00 73.00 72 TYR A C 1
ATOM 559 O O . TYR A 1 72 ? 42.429 20.202 -42.009 1.00 73.00 72 TYR A O 1
ATOM 567 N N . LEU A 1 73 ? 41.087 21.994 -42.227 1.00 74.56 73 LEU A N 1
ATOM 568 C CA . LEU A 1 73 ? 40.670 22.049 -40.828 1.00 74.56 73 LEU A CA 1
ATOM 569 C C . LEU A 1 73 ? 39.888 20.789 -40.424 1.00 74.56 73 LEU A C 1
ATOM 571 O O . LEU A 1 73 ? 40.228 20.151 -39.430 1.00 74.56 73 LEU A O 1
ATOM 575 N N . GLN A 1 74 ? 38.906 20.381 -41.231 1.00 76.94 74 GLN A N 1
ATOM 576 C CA . GLN A 1 74 ? 38.108 19.171 -41.000 1.00 76.94 74 GLN A CA 1
ATOM 577 C C . GLN A 1 74 ? 38.968 17.901 -40.978 1.00 76.94 74 GLN A C 1
ATOM 579 O O . GLN A 1 74 ? 38.847 17.071 -40.073 1.00 76.94 74 GLN A O 1
ATOM 584 N N . LEU A 1 75 ? 39.887 17.770 -41.941 1.00 79.19 75 LEU A N 1
ATOM 585 C CA . LEU A 1 75 ? 40.832 16.655 -41.983 1.00 79.19 75 LEU A CA 1
ATOM 586 C C . LEU A 1 75 ? 41.733 16.643 -40.742 1.00 79.19 75 LEU A C 1
ATOM 588 O O . LEU A 1 75 ? 41.970 15.583 -40.168 1.00 79.19 75 LEU A O 1
ATOM 592 N N . SER A 1 76 ? 42.199 17.814 -40.301 1.00 80.31 76 SER A N 1
ATOM 593 C CA . SER A 1 76 ? 43.057 17.943 -39.118 1.00 80.31 76 SER A CA 1
ATOM 594 C C . SER A 1 76 ? 42.335 17.502 -37.844 1.00 80.31 76 SER A C 1
ATOM 596 O O . SER A 1 76 ? 42.894 16.726 -37.076 1.00 80.31 76 SER A O 1
ATOM 598 N N . ILE A 1 77 ? 41.078 17.914 -37.650 1.00 84.44 77 ILE A N 1
ATOM 599 C CA . ILE A 1 77 ? 40.244 17.495 -36.507 1.00 84.44 77 ILE A CA 1
ATOM 600 C C . ILE A 1 77 ? 40.014 15.982 -36.528 1.00 84.44 77 ILE A C 1
ATOM 602 O O . ILE A 1 77 ? 40.190 15.318 -35.510 1.00 84.44 77 ILE A O 1
ATOM 606 N N . THR A 1 78 ? 39.700 15.424 -37.698 1.00 85.31 78 THR A N 1
ATOM 607 C CA . THR A 1 78 ? 39.476 13.980 -37.864 1.00 85.31 78 THR A CA 1
ATOM 608 C C . THR A 1 78 ? 40.718 13.168 -37.492 1.00 85.31 78 THR A C 1
ATOM 610 O O . THR A 1 78 ? 40.635 12.151 -36.803 1.00 85.31 78 THR A O 1
ATOM 613 N N . VAL A 1 79 ? 41.894 13.628 -37.927 1.00 84.31 79 VAL A N 1
ATOM 614 C CA . VAL A 1 79 ? 43.175 12.988 -37.609 1.00 84.31 79 VAL A CA 1
ATOM 615 C C . VAL A 1 79 ? 43.514 13.137 -36.122 1.00 84.31 79 VAL A C 1
ATOM 617 O O . VAL A 1 79 ? 43.943 12.163 -35.506 1.00 84.31 79 VAL A O 1
ATOM 620 N N . LEU A 1 80 ? 43.276 14.309 -35.524 1.00 86.62 80 LEU A N 1
ATOM 621 C CA . LEU A 1 80 ? 43.484 14.543 -34.091 1.00 86.62 80 LEU A CA 1
ATOM 622 C C . LEU A 1 80 ? 42.592 13.640 -33.230 1.00 86.62 80 LEU A C 1
ATOM 624 O O . LEU A 1 80 ? 43.102 12.956 -32.346 1.00 86.62 80 LEU A O 1
ATOM 628 N N . ALA A 1 81 ? 41.291 13.567 -33.523 1.00 86.88 81 ALA A N 1
ATOM 629 C CA . ALA A 1 81 ? 40.360 12.683 -32.823 1.00 86.88 81 ALA A CA 1
ATOM 630 C C . ALA A 1 81 ? 40.791 11.211 -32.927 1.00 86.88 81 ALA A C 1
ATOM 632 O O . ALA A 1 81 ? 40.809 10.486 -31.932 1.00 86.88 81 ALA A O 1
ATOM 633 N N . ALA A 1 82 ? 41.235 10.778 -34.113 1.00 86.88 82 ALA A N 1
ATOM 634 C CA . ALA A 1 82 ? 41.743 9.426 -34.313 1.00 86.88 82 ALA A CA 1
ATOM 635 C C . ALA A 1 82 ? 43.032 9.136 -33.525 1.00 86.88 82 ALA A C 1
ATOM 637 O O . ALA A 1 82 ? 43.194 8.028 -33.015 1.00 86.88 82 ALA A O 1
ATOM 638 N N . PHE A 1 83 ? 43.939 10.108 -33.396 1.00 88.25 83 PHE A N 1
ATOM 639 C CA . PHE A 1 83 ? 45.145 9.979 -32.572 1.00 88.25 83 PHE A CA 1
ATOM 640 C C . PHE A 1 83 ? 44.819 9.846 -31.085 1.00 88.25 83 PHE A C 1
ATOM 642 O O . PHE A 1 83 ? 45.427 9.024 -30.399 1.00 88.25 83 PHE A O 1
ATOM 649 N N . CYS A 1 84 ? 43.812 10.575 -30.603 1.00 88.44 84 CYS A N 1
ATOM 650 C CA . CYS A 1 84 ? 43.357 10.505 -29.216 1.00 88.44 84 CYS A CA 1
ATOM 651 C C . CYS A 1 84 ? 42.743 9.150 -28.827 1.00 88.44 84 CYS A C 1
ATOM 653 O O . CYS A 1 84 ? 42.564 8.881 -27.642 1.00 88.44 84 CYS A O 1
ATOM 655 N N . ARG A 1 85 ? 42.476 8.247 -29.781 1.00 88.12 85 ARG A N 1
ATOM 656 C CA . ARG A 1 85 ? 42.075 6.861 -29.472 1.00 88.12 85 ARG A CA 1
ATOM 657 C C . ARG A 1 85 ? 43.196 6.051 -28.813 1.00 88.12 85 ARG A C 1
ATOM 659 O O . ARG A 1 85 ? 42.913 5.033 -28.191 1.00 88.12 85 ARG A O 1
ATOM 666 N N . VAL A 1 86 ? 44.452 6.490 -28.938 1.00 88.38 86 VAL A N 1
ATOM 667 C CA . VAL A 1 86 ? 45.605 5.910 -28.236 1.00 88.38 86 VAL A CA 1
ATOM 668 C C . VAL A 1 86 ? 45.814 6.671 -26.918 1.00 88.38 86 VAL A C 1
ATOM 670 O O . VAL A 1 86 ? 46.172 7.853 -26.964 1.00 88.38 86 VAL A O 1
ATOM 673 N N . PRO A 1 87 ? 45.629 6.033 -25.744 1.00 85.94 87 PRO A N 1
ATOM 674 C CA . PRO A 1 87 ? 45.651 6.723 -24.453 1.00 85.94 87 PRO A CA 1
ATOM 675 C C . PRO A 1 87 ? 46.937 7.504 -24.171 1.00 85.94 87 PRO A C 1
ATOM 677 O O . PRO A 1 87 ? 46.861 8.606 -23.639 1.00 85.94 87 PRO A O 1
ATOM 680 N N . GLU A 1 88 ? 48.109 6.990 -24.567 1.00 87.50 88 GLU A N 1
ATOM 681 C CA . GLU A 1 88 ? 49.391 7.678 -24.351 1.00 87.50 88 GLU A CA 1
ATOM 682 C C . GLU A 1 88 ? 49.527 8.967 -25.172 1.00 87.50 88 GLU A C 1
ATOM 684 O O . GLU A 1 88 ? 50.260 9.875 -24.782 1.00 87.50 88 GLU A O 1
ATOM 689 N N . ILE A 1 89 ? 48.841 9.046 -26.316 1.00 88.25 89 ILE A N 1
ATOM 690 C CA . ILE A 1 89 ? 48.817 10.246 -27.156 1.00 88.25 89 ILE A CA 1
ATOM 691 C C . ILE A 1 89 ? 47.797 11.243 -26.595 1.00 88.25 89 ILE A C 1
ATOM 693 O O . ILE A 1 89 ? 48.099 12.432 -26.479 1.00 88.25 89 ILE A O 1
ATOM 697 N N . ALA A 1 90 ? 46.613 10.766 -26.201 1.00 87.44 90 ALA A N 1
ATOM 698 C CA . ALA A 1 90 ? 45.567 11.592 -25.597 1.00 87.44 90 ALA A CA 1
ATOM 699 C C . ALA A 1 90 ? 45.998 12.216 -24.262 1.00 87.44 90 ALA A C 1
ATOM 701 O O . ALA A 1 90 ? 45.604 13.336 -23.948 1.00 87.44 90 ALA A O 1
ATOM 702 N N . SER A 1 91 ? 46.856 11.528 -23.503 1.00 89.38 91 SER A N 1
ATOM 703 C CA . SER A 1 91 ? 47.437 12.024 -22.255 1.00 89.38 91 SER A CA 1
ATOM 704 C C . SER A 1 91 ? 48.659 12.935 -22.450 1.00 89.38 91 SER A C 1
ATOM 706 O O . SER A 1 91 ? 49.456 13.065 -21.522 1.00 89.38 91 SER A O 1
ATOM 708 N N . SER A 1 92 ? 48.873 13.523 -23.630 1.00 90.62 92 SER A N 1
ATOM 709 C CA . SER A 1 92 ? 49.980 14.462 -23.851 1.00 90.62 92 SER A CA 1
ATOM 710 C C . SER A 1 92 ? 49.559 15.916 -23.624 1.00 90.62 92 SER A C 1
ATOM 712 O O . SER A 1 92 ? 48.447 16.314 -23.975 1.00 90.62 92 SER A O 1
ATOM 714 N N . GLU A 1 93 ? 50.481 16.726 -23.099 1.00 87.38 93 GLU A N 1
ATOM 715 C CA . GLU A 1 93 ? 50.299 18.178 -22.906 1.00 87.38 93 GLU A CA 1
ATOM 716 C C . GLU A 1 93 ? 49.942 18.886 -24.225 1.00 87.38 93 GLU A C 1
ATOM 718 O O . GLU A 1 93 ? 49.142 19.823 -24.265 1.00 87.38 93 GLU A O 1
ATOM 723 N N . ASP A 1 94 ? 50.480 18.380 -25.339 1.00 83.19 94 ASP A N 1
ATOM 724 C CA . ASP A 1 94 ? 50.183 18.878 -26.678 1.00 83.19 94 ASP A CA 1
ATOM 725 C C . ASP A 1 94 ? 48.692 18.754 -27.015 1.00 83.19 94 ASP A C 1
ATOM 727 O O . ASP A 1 94 ? 48.121 19.713 -27.534 1.00 83.19 94 ASP A O 1
ATOM 731 N N . MET A 1 95 ? 48.040 17.628 -26.694 1.00 88.19 95 MET A N 1
ATOM 732 C CA . MET A 1 95 ? 46.606 17.439 -26.954 1.00 88.19 95 MET A CA 1
ATOM 733 C C . MET A 1 95 ? 45.735 18.316 -26.052 1.00 88.19 95 MET A C 1
ATOM 735 O O . MET A 1 95 ? 44.758 18.900 -26.521 1.00 88.19 95 MET A O 1
ATOM 739 N N . VAL A 1 96 ? 46.121 18.486 -24.787 1.00 89.50 96 VAL A N 1
ATOM 740 C CA . VAL A 1 96 ? 45.425 19.379 -23.845 1.00 89.50 96 VAL A CA 1
ATOM 741 C C . VAL A 1 96 ? 45.459 20.826 -24.337 1.00 89.50 96 VAL A C 1
ATOM 743 O O . VAL A 1 96 ? 44.429 21.500 -24.338 1.00 89.50 96 VAL A O 1
ATOM 746 N N . SER A 1 97 ? 46.598 21.283 -24.872 1.00 89.06 97 SER A N 1
ATOM 747 C CA . SER A 1 97 ? 46.746 22.639 -25.428 1.00 89.06 97 SER A CA 1
ATOM 748 C C . SER A 1 97 ? 45.821 22.944 -26.619 1.00 89.06 97 SER A C 1
ATOM 750 O O . SER A 1 97 ? 45.665 24.107 -26.994 1.00 89.06 97 SER A O 1
ATOM 752 N N . LYS A 1 98 ? 45.208 21.922 -27.240 1.00 89.19 98 LYS A N 1
ATOM 753 C CA . LYS A 1 98 ? 44.277 22.081 -28.373 1.00 89.19 98 LYS A CA 1
ATOM 754 C C . LYS A 1 98 ? 42.816 22.189 -27.962 1.00 89.19 98 LYS A C 1
ATOM 756 O O . LYS A 1 98 ? 42.006 22.570 -28.802 1.00 89.19 98 LYS A O 1
ATOM 761 N N . ILE A 1 99 ? 42.476 21.925 -26.701 1.00 90.56 99 ILE A N 1
ATOM 762 C CA . ILE A 1 99 ? 41.099 22.030 -26.201 1.00 90.56 99 ILE A CA 1
ATOM 763 C C . ILE A 1 99 ? 40.463 23.407 -26.501 1.00 90.56 99 ILE A C 1
ATOM 765 O O . ILE A 1 99 ? 39.380 23.408 -27.090 1.00 90.56 99 ILE A O 1
ATOM 769 N N . PRO A 1 100 ? 41.109 24.565 -26.221 1.00 89.19 100 PRO A N 1
ATOM 770 C CA . PRO A 1 100 ? 40.513 25.875 -26.513 1.00 89.19 100 PRO A CA 1
ATOM 771 C C . PRO A 1 100 ? 40.202 26.074 -28.004 1.00 89.19 100 PRO A C 1
ATOM 773 O O . PRO A 1 100 ? 39.147 26.589 -28.361 1.00 89.19 100 PRO A O 1
ATOM 776 N N . LEU A 1 101 ? 41.098 25.609 -28.881 1.00 86.25 101 LEU A N 1
ATOM 777 C CA . LEU A 1 101 ? 40.941 25.722 -30.332 1.00 86.25 101 LEU A CA 1
ATOM 778 C C . LEU A 1 101 ? 39.762 24.879 -30.841 1.00 86.25 101 LEU A C 1
ATOM 780 O O . LEU A 1 101 ? 39.005 25.328 -31.697 1.00 86.25 101 LEU A O 1
ATOM 784 N N . ILE A 1 102 ? 39.587 23.662 -30.315 1.00 88.25 102 ILE A N 1
ATOM 785 C CA . ILE A 1 102 ? 38.448 22.805 -30.674 1.00 88.25 102 ILE A CA 1
ATOM 786 C C . ILE A 1 102 ? 37.127 23.445 -30.226 1.00 88.25 102 ILE A C 1
ATOM 788 O O . ILE A 1 102 ? 36.176 23.479 -31.007 1.00 88.25 102 ILE A O 1
ATOM 792 N N . LEU A 1 103 ? 37.078 24.020 -29.020 1.00 86.25 103 LEU A N 1
ATOM 793 C CA . LEU A 1 103 ? 35.901 24.741 -28.522 1.00 86.25 103 LEU A CA 1
ATOM 794 C C . LEU A 1 103 ? 35.567 25.985 -29.363 1.00 86.25 103 LEU A C 1
ATOM 796 O O . LEU A 1 103 ? 34.392 26.247 -29.635 1.00 86.25 103 LEU A O 1
ATOM 800 N N . GLU A 1 104 ? 36.576 26.725 -29.827 1.00 84.56 104 GLU A N 1
ATOM 801 C CA . GLU A 1 104 ? 36.399 27.869 -30.730 1.00 84.56 104 GLU A CA 1
ATOM 802 C C . GLU A 1 104 ? 35.798 27.439 -32.081 1.00 84.56 104 GLU A C 1
ATOM 804 O O . GLU A 1 104 ? 34.850 28.054 -32.576 1.00 84.56 104 GLU A O 1
ATOM 809 N N . ILE A 1 105 ? 36.295 26.341 -32.662 1.00 83.38 105 ILE A N 1
ATOM 810 C CA . ILE A 1 105 ? 35.787 25.792 -33.931 1.00 83.38 105 ILE A CA 1
ATOM 811 C C . ILE A 1 105 ? 34.329 25.346 -33.797 1.00 83.38 105 ILE A C 1
ATOM 813 O O . ILE A 1 105 ? 33.520 25.591 -34.699 1.00 83.38 105 ILE A O 1
ATOM 817 N N . MET A 1 106 ? 33.988 24.710 -32.674 1.00 83.06 106 MET A N 1
ATOM 818 C CA . MET A 1 106 ? 32.610 24.339 -32.363 1.00 83.06 106 MET A CA 1
ATOM 819 C C . MET A 1 106 ? 31.729 25.589 -32.263 1.00 83.06 106 MET A C 1
ATOM 821 O O . MET A 1 106 ? 30.688 25.643 -32.916 1.00 83.06 106 MET A O 1
ATOM 825 N N . SER A 1 107 ? 32.169 26.622 -31.540 1.00 79.19 107 SER A N 1
ATOM 826 C CA . SER A 1 107 ? 31.402 27.858 -31.314 1.00 79.19 107 SER A CA 1
ATOM 827 C C . SER A 1 107 ? 31.123 28.659 -32.594 1.00 79.19 107 SER A C 1
ATOM 829 O O . SER A 1 107 ? 30.044 29.228 -32.740 1.00 79.19 107 SER A O 1
ATOM 831 N N . ASN A 1 108 ? 32.055 28.668 -33.552 1.00 74.69 108 ASN A N 1
ATOM 832 C CA . ASN A 1 108 ? 31.951 29.451 -34.790 1.00 74.69 108 ASN A CA 1
ATOM 833 C C . ASN A 1 108 ? 31.118 28.781 -35.907 1.00 74.69 108 ASN A C 1
ATOM 835 O O . ASN A 1 108 ? 31.045 29.303 -37.018 1.00 74.69 108 ASN A O 1
ATOM 839 N N . GLY A 1 109 ? 30.515 27.609 -35.664 1.00 63.94 109 GLY A N 1
ATOM 840 C CA . GLY A 1 109 ? 29.678 26.898 -36.646 1.00 63.94 109 GLY A CA 1
ATOM 841 C C . GLY A 1 109 ? 30.441 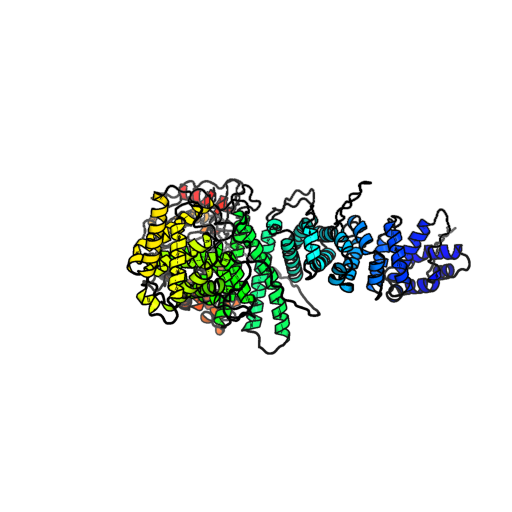26.209 -37.793 1.00 63.94 109 GLY A C 1
ATOM 842 O O . GLY A 1 109 ? 29.838 25.461 -38.565 1.00 63.94 109 GLY A O 1
ATOM 843 N N . LEU A 1 110 ? 31.768 26.378 -37.873 1.00 59.00 110 LEU A N 1
ATOM 844 C CA . LEU A 1 110 ? 32.648 25.670 -38.818 1.00 59.00 110 LEU A CA 1
ATOM 845 C C . LEU A 1 110 ? 32.736 24.155 -38.545 1.00 59.00 110 LEU A C 1
ATOM 847 O O . LEU A 1 110 ? 33.137 23.393 -39.423 1.00 59.00 110 LEU A O 1
ATOM 851 N N . GLY A 1 111 ? 32.354 23.709 -37.345 1.00 58.69 111 GLY A N 1
ATOM 852 C CA . GLY A 1 111 ? 32.425 22.312 -36.908 1.00 58.69 111 GLY A CA 1
ATOM 853 C C . GLY A 1 111 ? 31.249 21.408 -37.304 1.00 58.69 111 GLY A C 1
ATOM 854 O O . GLY A 1 111 ? 31.271 20.235 -36.941 1.00 58.69 111 GLY A O 1
ATOM 855 N N . SER A 1 112 ? 30.227 21.891 -38.025 1.00 63.28 112 SER A N 1
ATOM 856 C CA . SER A 1 112 ? 28.987 21.118 -38.277 1.00 63.28 112 SER A CA 1
ATOM 857 C C . SER A 1 112 ? 29.199 19.773 -38.991 1.00 63.28 112 SER A C 1
ATOM 859 O O . SER A 1 112 ? 28.462 18.823 -38.749 1.00 63.28 112 SER A O 1
ATOM 861 N N . SER A 1 113 ? 30.231 19.656 -39.831 1.00 71.50 113 SER A N 1
ATOM 862 C CA . SER A 1 113 ? 30.575 18.415 -40.539 1.00 71.50 113 SER A CA 1
ATOM 863 C C . SER A 1 113 ? 31.548 17.499 -39.786 1.00 71.50 113 SER A C 1
ATOM 865 O O . SER A 1 113 ? 31.786 16.391 -40.250 1.00 71.50 113 SER A O 1
ATOM 867 N N . VAL A 1 114 ? 32.139 17.968 -38.680 1.00 80.12 114 VAL A N 1
ATOM 868 C CA . VAL A 1 114 ? 33.145 17.254 -37.856 1.00 80.12 114 VAL A CA 1
ATOM 869 C C . VAL A 1 114 ? 32.782 17.265 -36.367 1.00 80.12 114 VAL A C 1
ATOM 871 O O . VAL A 1 114 ? 33.631 17.200 -35.480 1.00 80.12 114 VAL A O 1
ATOM 874 N N . THR A 1 115 ? 31.491 17.427 -36.074 1.00 83.31 115 THR A N 1
ATOM 875 C CA . THR A 1 115 ? 30.990 17.586 -34.706 1.00 83.31 115 THR A CA 1
ATOM 876 C C . THR A 1 115 ? 31.264 16.331 -33.877 1.00 83.31 115 THR A C 1
ATOM 878 O O . THR A 1 115 ? 31.672 16.436 -32.725 1.00 83.31 115 THR A O 1
ATOM 881 N N . GLU A 1 116 ? 31.092 15.142 -34.459 1.00 85.12 116 GLU A N 1
ATOM 882 C CA . GLU A 1 116 ? 31.366 13.868 -33.787 1.00 85.12 116 GLU A CA 1
ATOM 883 C C . GLU A 1 116 ? 32.837 13.745 -33.371 1.00 85.12 116 GLU A C 1
ATOM 885 O O . GLU A 1 116 ? 33.118 13.438 -32.214 1.00 85.12 116 GLU A O 1
ATOM 890 N N . GLU A 1 117 ? 33.764 14.082 -34.266 1.00 88.75 117 GLU A N 1
ATOM 891 C CA . GLU A 1 117 ? 35.204 14.046 -34.019 1.00 88.75 117 GLU A CA 1
ATOM 892 C C . GLU A 1 117 ? 35.637 15.073 -32.967 1.00 88.75 117 GLU A C 1
ATOM 894 O O . GLU A 1 117 ? 36.484 14.764 -32.128 1.00 88.75 117 GLU A O 1
ATOM 899 N N . CYS A 1 118 ? 35.035 16.268 -32.951 1.00 90.62 118 CYS A N 1
ATOM 900 C CA . CYS A 1 118 ? 35.277 17.256 -31.897 1.00 90.62 118 CYS A CA 1
ATOM 901 C C . CYS A 1 118 ? 34.871 16.717 -30.514 1.00 90.62 118 CYS A C 1
ATOM 903 O O . CYS A 1 118 ? 35.658 16.795 -29.571 1.00 90.62 118 CYS A O 1
ATOM 905 N N . TYR A 1 119 ? 33.675 16.134 -30.383 1.00 90.88 119 TYR A N 1
ATOM 906 C CA . TYR A 1 119 ? 33.214 15.549 -29.117 1.00 90.88 119 TYR A CA 1
ATOM 907 C C . TYR A 1 119 ? 34.045 14.328 -28.695 1.00 90.88 119 TYR A C 1
ATOM 909 O O . TYR A 1 119 ? 34.353 14.189 -27.510 1.00 90.88 119 TYR A O 1
ATOM 917 N N . GLU A 1 120 ? 34.428 13.463 -29.642 1.00 90.62 120 GLU A N 1
ATOM 918 C CA . GLU A 1 120 ? 35.310 12.314 -29.394 1.00 90.62 120 GLU A CA 1
ATOM 919 C C . GLU A 1 120 ? 36.685 12.787 -28.891 1.00 90.62 120 GLU A C 1
ATOM 921 O O . GLU A 1 120 ? 37.166 12.295 -27.870 1.00 90.62 120 GLU A O 1
ATOM 926 N N . PHE A 1 121 ? 37.283 13.793 -29.541 1.00 92.75 121 PHE A N 1
ATOM 927 C CA . PHE A 1 121 ? 38.548 14.395 -29.116 1.00 92.75 121 PHE A CA 1
ATOM 928 C C . PHE A 1 121 ? 38.463 14.947 -27.689 1.00 92.75 121 PHE A C 1
ATOM 930 O O . PHE A 1 121 ? 39.267 14.566 -26.835 1.00 92.75 121 PHE A O 1
ATOM 937 N N . LEU A 1 122 ? 37.480 15.815 -27.419 1.00 93.31 122 LEU A N 1
ATOM 938 C CA . LEU A 1 122 ? 37.321 16.445 -26.107 1.00 93.31 122 LEU A CA 1
ATOM 939 C C . LEU A 1 122 ? 37.124 15.387 -25.016 1.00 93.31 122 LEU A C 1
ATOM 941 O O . LEU A 1 122 ? 37.790 15.442 -23.985 1.00 93.31 122 LEU A O 1
ATOM 945 N N . PHE A 1 123 ? 36.269 14.386 -25.254 1.00 93.00 123 PHE A N 1
ATOM 946 C CA . PHE A 1 123 ? 36.039 13.306 -24.294 1.00 93.00 123 PHE A CA 1
ATOM 947 C C . PHE A 1 123 ? 37.312 12.510 -24.001 1.00 93.00 123 PHE A C 1
ATOM 949 O O . PHE A 1 123 ? 37.656 12.324 -22.833 1.00 93.00 123 PHE A O 1
ATOM 956 N N . LEU A 1 124 ? 38.025 12.060 -25.036 1.00 92.12 124 LEU A N 1
ATOM 957 C CA . LEU A 1 124 ? 39.215 11.228 -24.864 1.00 92.12 124 LEU A CA 1
ATOM 958 C C . LEU A 1 124 ? 40.317 11.983 -24.117 1.00 92.12 124 LEU A C 1
ATOM 960 O O . LEU A 1 124 ? 40.813 11.473 -23.115 1.00 92.12 124 LEU A O 1
ATOM 964 N N . VAL A 1 125 ? 40.636 13.214 -24.529 1.00 92.31 125 VAL A N 1
ATOM 965 C CA . VAL A 1 125 ? 41.694 14.023 -23.898 1.00 92.31 125 VAL A CA 1
ATOM 966 C C . VAL A 1 125 ? 41.342 14.371 -22.451 1.00 92.31 125 VAL A C 1
ATOM 968 O O . VAL A 1 125 ? 42.167 14.171 -21.553 1.00 92.31 125 VAL A O 1
ATOM 971 N N . SER A 1 126 ? 40.116 14.834 -22.186 1.00 91.94 126 SER A N 1
ATOM 972 C CA . SER A 1 126 ? 39.686 15.199 -20.831 1.00 91.94 126 SER A CA 1
ATOM 973 C C . SER A 1 126 ? 39.585 13.993 -19.891 1.00 91.94 126 SER A C 1
ATOM 975 O O . SER A 1 126 ? 39.851 14.124 -18.692 1.00 91.94 126 SER A O 1
ATOM 977 N N . ASN A 1 127 ? 39.257 12.808 -20.413 1.00 90.00 127 ASN A N 1
ATOM 978 C CA . ASN A 1 127 ? 39.214 11.577 -19.629 1.00 90.00 127 ASN A CA 1
ATOM 979 C C . ASN A 1 127 ? 40.620 11.041 -19.298 1.00 90.00 127 ASN A C 1
ATOM 981 O O . ASN A 1 127 ? 40.839 10.547 -18.193 1.00 90.00 127 ASN A O 1
ATOM 985 N N . THR A 1 128 ? 41.580 11.139 -20.227 1.00 88.25 128 THR A N 1
ATOM 986 C CA . THR A 1 128 ? 42.922 10.554 -20.053 1.00 88.25 128 THR A CA 1
ATOM 987 C C . THR A 1 128 ? 43.925 11.473 -19.364 1.00 88.25 128 THR A C 1
ATOM 989 O O . THR A 1 128 ? 44.787 10.982 -18.635 1.00 88.25 128 THR A O 1
ATOM 992 N N . HIS A 1 129 ? 43.858 12.791 -19.579 1.00 89.75 129 HIS A N 1
ATOM 993 C CA . HIS A 1 129 ? 44.800 13.726 -18.962 1.00 89.75 129 HIS A CA 1
ATOM 994 C C . HIS A 1 129 ? 44.329 14.176 -17.573 1.00 89.75 129 HIS A C 1
ATOM 996 O O . HIS A 1 129 ? 43.134 14.367 -17.326 1.00 89.75 129 HIS A O 1
ATOM 1002 N N . LYS A 1 130 ? 45.276 14.403 -16.654 1.00 85.44 130 LYS A N 1
ATOM 1003 C CA . LYS A 1 130 ? 44.977 14.914 -15.304 1.00 85.44 130 LYS A CA 1
ATOM 1004 C C . LYS A 1 130 ? 44.310 16.299 -15.367 1.00 85.44 130 LYS A C 1
ATOM 1006 O O . LYS A 1 130 ? 43.219 16.449 -14.822 1.00 85.44 130 LYS A O 1
ATOM 1011 N N . ASP A 1 131 ? 44.882 17.211 -16.156 1.00 85.81 131 ASP A N 1
ATOM 1012 C CA . ASP A 1 131 ? 44.453 18.613 -16.291 1.00 85.81 131 ASP A CA 1
ATOM 1013 C C . ASP A 1 131 ? 43.413 18.822 -17.403 1.00 85.81 131 ASP A C 1
ATOM 1015 O O . ASP A 1 131 ? 42.879 19.912 -17.565 1.00 85.81 131 ASP A O 1
ATOM 1019 N N . GLY A 1 132 ? 43.079 17.776 -18.171 1.00 87.44 132 GLY A N 1
ATOM 1020 C CA . GLY A 1 132 ? 42.221 17.912 -19.351 1.00 87.44 132 GLY A CA 1
ATOM 1021 C C . GLY A 1 132 ? 40.786 18.359 -19.042 1.00 87.44 132 GLY A C 1
ATOM 1022 O O . GLY A 1 132 ? 40.153 18.980 -19.890 1.00 87.44 132 GLY A O 1
ATOM 1023 N N . VAL A 1 133 ? 40.263 18.072 -17.844 1.00 85.94 133 VAL A N 1
ATOM 1024 C CA . VAL A 1 133 ? 38.955 18.595 -17.400 1.00 85.94 133 VAL A CA 1
ATOM 1025 C C . VAL A 1 133 ? 39.066 20.051 -16.951 1.00 85.94 133 VAL A C 1
ATOM 1027 O O . VAL A 1 133 ? 38.211 20.846 -17.325 1.00 85.94 133 VAL A O 1
ATOM 1030 N N . SER A 1 134 ? 40.122 20.415 -16.217 1.00 84.69 134 SER A N 1
ATOM 1031 C CA . SER A 1 134 ? 40.356 21.798 -15.782 1.00 84.69 134 SER A CA 1
ATOM 1032 C C . SER A 1 134 ? 40.547 22.727 -16.980 1.00 84.69 134 SER A C 1
ATOM 1034 O O . SER A 1 134 ? 39.875 23.744 -17.070 1.00 84.69 134 SER A O 1
ATOM 1036 N N . THR A 1 135 ? 41.353 22.330 -17.971 1.00 87.12 135 THR A N 1
ATOM 1037 C CA . THR A 1 135 ? 41.532 23.107 -19.207 1.00 87.12 135 THR A CA 1
ATOM 1038 C C . THR A 1 135 ? 40.239 23.209 -20.014 1.00 87.12 135 THR A C 1
ATOM 1040 O O . THR A 1 135 ? 39.925 24.285 -20.517 1.00 87.12 135 THR A O 1
ATOM 1043 N N . LEU A 1 136 ? 39.465 22.121 -20.134 1.00 87.31 136 LEU A N 1
ATOM 1044 C CA . LEU A 1 136 ? 38.153 22.151 -20.793 1.00 87.31 136 LEU A CA 1
ATOM 1045 C C . LEU A 1 136 ? 37.205 23.137 -20.111 1.00 87.31 136 LEU A C 1
ATOM 1047 O O . LEU A 1 136 ? 36.502 23.880 -20.791 1.00 87.31 136 LEU A O 1
ATOM 1051 N N . TYR A 1 137 ? 37.207 23.144 -18.784 1.00 81.38 137 TYR A N 1
ATOM 1052 C CA . TYR A 1 137 ? 36.381 24.027 -17.979 1.00 81.38 137 TYR A CA 1
ATOM 1053 C C . TYR A 1 137 ? 36.806 25.494 -18.118 1.00 81.38 137 TYR A C 1
ATOM 1055 O O . TYR A 1 137 ? 36.014 26.313 -18.574 1.00 81.38 137 TYR A O 1
ATOM 1063 N N . GLU A 1 138 ? 38.079 25.809 -17.861 1.00 83.12 138 GLU A N 1
ATOM 1064 C CA . GLU A 1 138 ? 38.647 27.165 -17.959 1.00 83.12 138 GLU A CA 1
ATOM 1065 C C . GLU A 1 138 ? 38.524 27.773 -19.365 1.00 83.12 138 GLU A C 1
ATOM 1067 O O . GLU A 1 138 ? 38.437 28.990 -19.519 1.00 83.12 138 GLU A O 1
ATOM 1072 N N . SER A 1 139 ? 38.479 26.930 -20.400 1.00 84.06 139 SER A N 1
ATOM 1073 C CA . SER A 1 139 ? 38.316 27.356 -21.797 1.00 84.06 139 SER A CA 1
ATOM 1074 C C . SER A 1 139 ? 36.854 27.582 -22.209 1.00 84.06 139 SER A C 1
ATOM 1076 O O . SER A 1 139 ? 36.578 27.772 -23.391 1.00 84.06 139 SER A O 1
ATOM 1078 N N . GLY A 1 140 ? 35.903 27.532 -21.270 1.00 78.00 140 GLY A N 1
ATOM 1079 C CA . GLY A 1 140 ? 34.481 27.751 -21.538 1.00 78.00 140 GLY A CA 1
ATOM 1080 C C . GLY A 1 140 ? 33.744 26.527 -22.088 1.00 78.00 140 GLY A C 1
ATOM 1081 O O . GLY A 1 140 ? 32.684 26.678 -22.699 1.00 78.00 140 GLY A O 1
ATOM 1082 N N . GLY A 1 141 ? 34.254 25.309 -21.875 1.00 82.38 141 GLY A N 1
ATOM 1083 C CA . GLY A 1 141 ? 33.669 24.074 -22.407 1.00 82.38 141 GLY A CA 1
ATOM 1084 C C . GLY A 1 141 ? 32.202 23.870 -22.024 1.00 82.38 141 GLY A C 1
ATOM 1085 O O . GLY A 1 141 ? 31.399 23.497 -22.877 1.00 82.38 141 GLY A O 1
ATOM 1086 N N . MET A 1 142 ? 31.813 24.204 -20.788 1.00 77.38 142 MET A N 1
ATOM 1087 C CA . MET A 1 142 ? 30.417 24.110 -20.336 1.00 77.38 142 MET A CA 1
ATOM 1088 C C . MET A 1 142 ? 29.467 24.999 -21.145 1.00 77.38 142 MET A C 1
ATOM 1090 O O . MET A 1 142 ? 28.351 24.581 -21.447 1.00 77.38 142 MET A O 1
ATOM 1094 N N . SER A 1 143 ? 29.914 26.189 -21.556 1.00 76.19 143 SER A N 1
ATOM 1095 C CA . SER A 1 143 ? 29.105 27.102 -22.372 1.00 76.19 143 SER A CA 1
ATOM 1096 C C . SER A 1 143 ? 28.854 26.556 -23.779 1.00 76.19 143 SER A C 1
ATOM 1098 O O . SER A 1 143 ? 27.728 26.613 -24.274 1.00 76.19 143 SER A O 1
ATOM 1100 N N . VAL A 1 144 ? 29.871 25.941 -24.391 1.00 80.50 144 VAL A N 1
ATOM 1101 C CA . VAL A 1 144 ? 29.769 25.321 -25.719 1.00 80.50 144 VAL A CA 1
ATOM 1102 C C . VAL A 1 144 ? 28.881 24.080 -25.665 1.00 80.50 144 VAL A C 1
ATOM 1104 O O . VAL A 1 144 ? 28.002 23.914 -26.511 1.00 80.50 144 VAL A O 1
ATOM 1107 N N . LEU A 1 145 ? 29.053 23.238 -24.637 1.00 81.00 145 LEU A N 1
ATOM 1108 C CA . LEU A 1 145 ? 28.182 22.088 -24.391 1.00 81.00 145 LEU A CA 1
ATOM 1109 C C . LEU A 1 145 ? 26.728 22.537 -24.224 1.00 81.00 145 LEU A C 1
ATOM 1111 O O . LEU A 1 145 ? 25.848 22.021 -24.911 1.00 81.00 145 LEU A O 1
ATOM 1115 N N . ALA A 1 146 ? 26.480 23.537 -23.376 1.00 73.75 146 ALA A N 1
ATOM 1116 C CA . ALA A 1 146 ? 25.147 24.080 -23.166 1.00 73.75 146 ALA A CA 1
ATOM 1117 C C . ALA A 1 146 ? 24.548 24.672 -24.447 1.00 73.75 146 ALA A C 1
ATOM 1119 O O . ALA A 1 146 ? 23.375 24.460 -24.697 1.00 73.75 146 ALA A O 1
ATOM 1120 N N . ALA A 1 147 ? 25.315 25.351 -25.298 1.00 75.62 147 ALA A N 1
ATOM 1121 C CA . ALA A 1 147 ? 24.776 25.927 -26.530 1.00 75.62 147 ALA A CA 1
ATOM 1122 C C . ALA A 1 147 ? 24.420 24.876 -27.602 1.00 75.62 147 ALA A C 1
ATOM 1124 O O . ALA A 1 147 ? 23.497 25.093 -28.387 1.00 75.62 147 ALA A O 1
ATOM 1125 N N . GLN A 1 148 ? 25.147 23.754 -27.664 1.00 79.62 148 GLN A N 1
ATOM 1126 C CA . GLN A 1 148 ? 25.066 22.816 -28.794 1.00 79.62 148 GLN A CA 1
ATOM 1127 C C . GLN A 1 148 ? 24.340 21.508 -28.495 1.00 79.62 148 GLN A C 1
ATOM 1129 O O . GLN A 1 148 ? 23.804 20.892 -29.417 1.00 79.62 148 GLN A O 1
ATOM 1134 N N . MET A 1 149 ? 24.284 21.070 -27.237 1.00 80.62 149 MET A N 1
ATOM 1135 C CA . MET A 1 149 ? 23.809 19.726 -26.896 1.00 80.62 149 MET A CA 1
ATOM 1136 C C . MET A 1 149 ? 22.349 19.465 -27.315 1.00 80.62 149 MET A C 1
ATOM 1138 O O . MET A 1 149 ? 22.040 18.351 -27.727 1.00 80.62 149 MET A O 1
ATOM 1142 N N . SER A 1 150 ? 21.474 20.480 -27.315 1.00 75.00 150 SER A N 1
ATOM 1143 C CA . SER A 1 150 ? 20.073 20.372 -27.773 1.00 75.00 150 SER A CA 1
ATOM 1144 C C . SER A 1 150 ? 19.924 20.192 -29.283 1.00 75.00 150 SER A C 1
ATOM 1146 O O . SER A 1 150 ? 18.877 19.741 -29.745 1.00 75.00 150 SER A O 1
ATOM 1148 N N . THR A 1 151 ? 20.951 20.556 -30.055 1.00 80.38 151 THR A N 1
ATOM 1149 C CA . THR A 1 151 ? 20.964 20.435 -31.521 1.00 80.38 151 THR A CA 1
ATOM 1150 C C . THR A 1 151 ? 21.451 19.066 -31.993 1.00 80.38 151 THR A C 1
ATOM 1152 O O . THR A 1 151 ? 21.308 18.732 -33.170 1.00 80.38 151 THR A O 1
ATOM 1155 N N . LEU A 1 152 ? 22.014 18.260 -31.085 1.00 83.38 152 LEU A N 1
ATOM 1156 C CA . LEU A 1 152 ? 22.531 16.935 -31.404 1.00 83.38 152 LEU A CA 1
ATOM 1157 C C . LEU A 1 152 ? 21.383 15.934 -31.622 1.00 83.38 152 LEU A C 1
ATOM 1159 O O . LEU A 1 152 ? 20.395 15.965 -30.885 1.00 83.38 152 LEU A O 1
ATOM 1163 N N . PRO A 1 153 ? 21.507 15.003 -32.588 1.00 84.25 153 PRO A N 1
ATOM 1164 C CA . PRO A 1 153 ? 20.522 13.942 -32.764 1.00 84.25 153 PRO A CA 1
ATOM 1165 C C . PRO A 1 153 ? 20.438 13.037 -31.527 1.00 84.25 153 PRO A C 1
ATOM 1167 O O . PRO A 1 153 ? 21.470 12.633 -30.976 1.00 84.25 153 PRO A O 1
ATOM 1170 N N . ASP A 1 154 ? 19.215 12.681 -31.128 1.00 83.62 154 ASP A N 1
ATOM 1171 C CA . ASP A 1 154 ? 18.960 11.794 -29.987 1.00 83.62 154 ASP A CA 1
ATOM 1172 C C . ASP A 1 154 ? 19.665 10.436 -30.189 1.00 83.62 154 ASP A C 1
ATOM 1174 O O . ASP A 1 154 ? 19.624 9.851 -31.273 1.00 83.62 154 ASP A O 1
ATOM 1178 N N . GLY A 1 155 ? 20.352 9.944 -29.154 1.00 80.75 155 GLY A N 1
ATOM 1179 C CA . GLY A 1 155 ? 21.104 8.680 -29.194 1.00 80.75 155 GLY A CA 1
ATOM 1180 C C . GLY A 1 155 ? 22.413 8.686 -30.005 1.00 80.75 155 GLY A C 1
ATOM 1181 O O . GLY A 1 155 ? 23.102 7.665 -30.037 1.00 80.75 155 GLY A O 1
ATOM 1182 N N . SER A 1 156 ? 22.795 9.805 -30.634 1.00 87.38 156 SER A N 1
ATOM 1183 C CA . SER A 1 156 ? 24.058 9.922 -31.386 1.00 87.38 156 SER A CA 1
ATOM 1184 C C . SER A 1 156 ? 25.309 9.717 -30.519 1.00 87.38 156 SER A C 1
ATOM 1186 O O . SER A 1 156 ? 25.300 9.924 -29.304 1.00 87.38 156 SER A O 1
ATOM 1188 N N . HIS A 1 157 ? 26.435 9.356 -31.142 1.00 86.12 157 HIS A N 1
ATOM 1189 C CA . HIS A 1 157 ? 27.708 9.252 -30.423 1.00 86.12 157 HIS A CA 1
ATOM 1190 C C . HIS A 1 157 ? 28.128 10.599 -29.804 1.00 86.12 157 HIS A C 1
ATOM 1192 O O . HIS A 1 157 ? 28.597 10.639 -28.668 1.00 86.12 157 HIS A O 1
ATOM 1198 N N . SER A 1 158 ? 27.866 11.711 -30.499 1.00 87.44 158 SER A N 1
ATOM 1199 C CA . SER A 1 158 ? 28.136 13.069 -30.017 1.00 87.44 158 SER A CA 1
ATOM 1200 C C . SER A 1 158 ? 27.412 13.391 -28.707 1.00 87.44 158 SER A C 1
ATOM 1202 O O . SER A 1 158 ? 28.047 13.900 -27.786 1.00 87.44 158 SER A O 1
ATOM 1204 N N . VAL A 1 159 ? 26.114 13.068 -28.577 1.00 85.81 159 VAL A N 1
ATOM 1205 C CA . VAL A 1 159 ? 25.368 13.350 -27.333 1.00 85.81 159 VAL A CA 1
ATOM 1206 C C . VAL A 1 159 ? 25.833 12.458 -26.179 1.00 85.81 159 VAL A C 1
ATOM 1208 O O . VAL A 1 159 ? 25.913 12.924 -25.045 1.00 85.81 159 VAL A O 1
ATOM 1211 N N . GLN A 1 160 ? 26.240 11.214 -26.460 1.00 87.94 160 GLN A N 1
ATOM 1212 C CA . GLN A 1 160 ? 26.848 10.329 -25.458 1.00 87.94 160 GLN A CA 1
ATOM 1213 C C . GLN A 1 160 ? 28.178 10.896 -24.944 1.00 87.94 160 GLN A C 1
ATOM 1215 O O . GLN A 1 160 ? 28.394 10.977 -23.735 1.00 87.94 160 GLN A O 1
ATOM 1220 N N . CYS A 1 161 ? 29.059 11.337 -25.847 1.00 88.75 161 CYS A N 1
ATOM 1221 C CA . CYS A 1 161 ? 30.312 11.997 -25.481 1.00 88.75 161 CYS A CA 1
ATOM 1222 C C . CYS A 1 161 ? 30.061 13.294 -24.700 1.00 88.75 161 CYS A C 1
ATOM 1224 O O . CYS A 1 161 ? 30.721 13.522 -23.689 1.00 88.75 161 CYS A O 1
ATOM 1226 N N . ALA A 1 162 ? 29.070 14.100 -25.095 1.00 88.69 162 ALA A N 1
ATOM 1227 C CA . ALA A 1 162 ? 28.668 15.304 -24.369 1.00 88.69 162 ALA A CA 1
ATOM 1228 C C . ALA A 1 162 ? 28.207 14.991 -22.932 1.00 88.69 162 ALA A C 1
ATOM 1230 O O . ALA A 1 162 ? 28.691 15.606 -21.985 1.00 88.69 162 ALA A O 1
ATOM 1231 N N . MET A 1 163 ? 27.333 13.996 -22.743 1.00 89.25 163 MET A N 1
ATOM 1232 C CA . MET A 1 163 ? 26.881 13.565 -21.412 1.00 89.25 163 MET A CA 1
ATOM 1233 C C . MET A 1 163 ? 28.042 13.075 -20.542 1.00 89.25 163 MET A C 1
ATOM 1235 O O . MET A 1 163 ? 28.138 13.431 -19.369 1.00 89.25 163 MET A O 1
ATOM 1239 N N . ARG A 1 164 ? 28.957 12.287 -21.116 1.00 89.44 164 ARG A N 1
ATOM 1240 C CA . ARG A 1 164 ? 30.135 11.784 -20.399 1.00 89.44 164 ARG A CA 1
ATOM 1241 C C . ARG A 1 164 ? 31.120 12.895 -20.046 1.00 89.44 164 ARG A C 1
ATOM 1243 O O . ARG A 1 164 ? 31.715 12.844 -18.976 1.00 89.44 164 ARG A O 1
ATOM 1250 N N . LEU A 1 165 ? 31.261 13.915 -20.892 1.00 89.19 165 LEU A N 1
ATOM 1251 C CA . LEU A 1 165 ? 32.026 15.124 -20.580 1.00 89.19 165 LEU A CA 1
ATOM 1252 C C . LEU A 1 165 ? 31.423 15.884 -19.392 1.00 89.19 165 LEU A C 1
ATOM 1254 O O . LEU A 1 165 ? 32.154 16.212 -18.460 1.00 89.19 165 LEU A O 1
ATOM 1258 N N . VAL A 1 166 ? 30.099 16.077 -19.372 1.00 86.19 166 VAL A N 1
ATOM 1259 C CA . VAL A 1 166 ? 29.395 16.685 -18.227 1.00 86.19 166 VAL A CA 1
ATOM 1260 C C . VAL A 1 166 ? 29.613 15.856 -16.956 1.00 86.19 166 VAL A C 1
ATOM 1262 O O . VAL A 1 166 ? 29.965 16.405 -15.913 1.00 86.19 166 VAL A O 1
ATOM 1265 N N . GLN A 1 167 ? 29.496 14.527 -17.041 1.00 86.69 167 GLN A N 1
ATOM 1266 C CA . GLN A 1 167 ? 29.769 13.630 -15.914 1.00 86.69 167 GLN A CA 1
ATOM 1267 C C . GLN A 1 167 ? 31.213 13.760 -15.399 1.00 86.69 167 GLN A C 1
ATOM 1269 O O . GLN A 1 167 ? 31.434 13.787 -14.188 1.00 86.69 167 GLN A O 1
ATOM 1274 N N . LEU A 1 168 ? 32.201 13.842 -16.297 1.00 85.19 168 LEU A N 1
ATOM 1275 C CA . LEU A 1 168 ? 33.612 14.013 -15.935 1.00 85.19 168 LEU A CA 1
ATOM 1276 C C . LEU A 1 168 ? 33.869 15.354 -15.245 1.00 85.19 168 LEU A C 1
ATOM 1278 O O . LEU A 1 168 ? 34.612 15.393 -14.264 1.00 85.19 168 LEU A O 1
ATOM 1282 N N . MET A 1 169 ? 33.244 16.428 -15.731 1.00 81.31 169 MET A N 1
ATOM 1283 C CA . MET A 1 169 ? 33.332 17.760 -15.129 1.00 81.31 169 MET A CA 1
ATOM 1284 C C . MET A 1 169 ? 32.749 17.763 -13.715 1.00 81.31 169 MET A C 1
ATOM 1286 O O . MET A 1 169 ? 33.438 18.168 -12.782 1.00 81.31 169 MET A O 1
ATOM 1290 N N . ILE A 1 170 ? 31.553 17.198 -13.525 1.00 77.25 170 ILE A N 1
ATOM 1291 C CA . ILE A 1 170 ? 30.920 17.073 -12.203 1.00 77.25 170 ILE A CA 1
ATOM 1292 C C . ILE A 1 170 ? 31.784 16.246 -11.241 1.00 77.25 170 ILE A C 1
ATOM 1294 O O . ILE A 1 170 ? 31.966 16.633 -10.087 1.00 77.25 170 ILE A O 1
ATOM 1298 N N . ASN A 1 171 ? 32.352 15.130 -11.710 1.00 78.88 171 ASN A N 1
ATOM 1299 C CA . ASN A 1 171 ? 33.139 14.230 -10.866 1.00 78.88 171 ASN A CA 1
ATOM 1300 C C . ASN A 1 171 ? 34.497 14.814 -10.450 1.00 78.88 171 ASN A C 1
ATOM 1302 O O . ASN A 1 171 ? 34.932 14.569 -9.327 1.00 78.88 171 ASN A O 1
ATOM 1306 N N . LYS A 1 172 ? 35.194 15.537 -11.341 1.00 74.50 172 LYS A N 1
ATOM 1307 C CA . LYS A 1 172 ? 36.541 16.069 -11.057 1.00 74.50 172 LYS A CA 1
ATOM 1308 C C . LYS A 1 172 ? 36.538 17.458 -10.422 1.00 74.50 172 LYS A C 1
ATOM 1310 O O . LYS A 1 172 ? 37.395 17.710 -9.584 1.00 74.50 172 LYS A O 1
ATOM 1315 N N . LEU A 1 173 ? 35.627 18.345 -10.820 1.00 68.88 173 LEU A N 1
ATOM 1316 C CA . LEU A 1 173 ? 35.560 19.707 -10.275 1.00 68.88 173 LEU A CA 1
ATOM 1317 C C . LEU A 1 173 ? 34.705 19.769 -9.009 1.00 68.88 173 LEU A C 1
ATOM 1319 O O . LEU A 1 173 ? 34.893 20.670 -8.209 1.00 68.88 173 LEU A O 1
ATOM 1323 N N . SER A 1 174 ? 33.848 18.770 -8.769 1.00 65.25 174 SER A N 1
ATOM 1324 C CA . SER A 1 174 ? 32.820 18.755 -7.723 1.00 65.25 174 SER A CA 1
ATOM 1325 C C . SER A 1 174 ? 31.743 19.829 -7.923 1.00 65.25 174 SER A C 1
ATOM 1327 O O . SER A 1 174 ? 32.000 20.948 -8.361 1.00 65.25 174 SER A O 1
ATOM 1329 N N . LEU A 1 175 ? 30.499 19.497 -7.573 1.00 61.78 175 LEU A N 1
ATOM 1330 C CA . LEU A 1 175 ? 29.377 20.439 -7.672 1.00 61.78 175 LEU A CA 1
ATOM 1331 C C . LEU A 1 175 ? 29.548 21.663 -6.745 1.00 61.78 175 LEU A C 1
ATOM 1333 O O . LEU A 1 175 ? 28.987 22.718 -7.011 1.00 61.78 175 LEU A O 1
ATOM 1337 N N . ASP A 1 176 ? 30.321 21.522 -5.666 1.00 60.72 176 ASP A N 1
ATOM 1338 C CA . ASP A 1 176 ? 30.582 22.575 -4.676 1.00 60.72 176 ASP A CA 1
ATOM 1339 C C . ASP A 1 176 ? 31.450 23.699 -5.263 1.00 60.72 176 ASP A C 1
ATOM 1341 O O . ASP A 1 176 ? 31.110 24.877 -5.165 1.00 60.72 176 ASP A O 1
ATOM 1345 N N . THR A 1 177 ? 32.530 23.341 -5.962 1.00 63.72 177 THR A N 1
ATOM 1346 C CA . THR A 1 177 ? 33.410 24.302 -6.645 1.00 63.72 177 THR A CA 1
ATOM 1347 C C . THR A 1 177 ? 32.675 25.025 -7.772 1.00 63.72 177 THR A C 1
ATOM 1349 O O . THR A 1 177 ? 32.759 26.246 -7.871 1.00 63.72 177 THR A O 1
ATOM 1352 N N . ILE A 1 178 ? 31.880 24.301 -8.569 1.00 63.53 178 ILE A N 1
ATOM 1353 C CA . ILE A 1 178 ? 31.069 24.894 -9.648 1.00 63.53 178 ILE A CA 1
ATOM 1354 C C . ILE A 1 178 ? 30.079 25.924 -9.075 1.00 63.53 178 ILE A C 1
ATOM 1356 O O . ILE A 1 178 ? 29.950 27.027 -9.607 1.00 63.53 178 ILE A O 1
ATOM 1360 N N . ASN A 1 179 ? 29.421 25.602 -7.957 1.00 60.03 179 ASN A N 1
ATOM 1361 C CA . ASN A 1 179 ? 28.394 26.463 -7.373 1.00 60.03 179 ASN A CA 1
ATOM 1362 C C . ASN A 1 179 ? 28.955 27.684 -6.633 1.00 60.03 179 ASN A C 1
ATOM 1364 O O . ASN A 1 179 ? 28.322 28.740 -6.648 1.00 60.03 179 ASN A O 1
ATOM 1368 N N . ASN A 1 180 ? 30.123 27.554 -6.002 1.00 59.03 180 ASN A N 1
ATOM 1369 C CA . ASN A 1 180 ? 30.711 28.624 -5.195 1.00 59.03 180 ASN A CA 1
ATOM 1370 C C . ASN A 1 180 ? 31.629 29.553 -6.000 1.00 59.03 180 ASN A C 1
ATOM 1372 O O . ASN A 1 180 ? 31.678 30.749 -5.717 1.00 59.03 180 ASN A O 1
ATOM 1376 N N . GLU A 1 181 ? 32.356 29.029 -6.990 1.00 58.31 181 GLU A N 1
ATOM 1377 C CA . GLU A 1 181 ? 33.359 29.803 -7.733 1.00 58.31 181 GLU A CA 1
ATOM 1378 C C . GLU A 1 181 ? 32.813 30.360 -9.061 1.00 58.31 181 GLU A C 1
ATOM 1380 O O . GLU A 1 181 ? 33.316 31.374 -9.548 1.00 58.31 181 GLU A O 1
ATOM 1385 N N . HIS A 1 182 ? 31.745 29.769 -9.623 1.00 60.81 182 HIS A N 1
ATOM 1386 C CA . HIS A 1 182 ? 31.248 30.094 -10.971 1.00 60.81 182 HIS A CA 1
ATOM 1387 C C . HIS A 1 182 ? 29.701 30.121 -11.097 1.00 60.81 182 HIS A C 1
ATOM 1389 O O . HIS A 1 182 ? 29.115 29.407 -11.916 1.00 60.81 182 HIS A O 1
ATOM 1395 N N . PRO A 1 183 ? 28.992 31.003 -10.363 1.00 57.72 183 PRO A N 1
ATOM 1396 C CA . PRO A 1 183 ? 27.521 31.042 -10.329 1.00 57.72 183 PRO A CA 1
ATOM 1397 C C . PRO A 1 183 ? 26.853 31.338 -11.688 1.00 57.72 183 PRO A C 1
ATOM 1399 O O . PRO A 1 183 ? 25.716 30.931 -11.924 1.00 57.72 183 PRO A O 1
ATOM 1402 N N . SER A 1 184 ? 27.552 32.006 -12.613 1.00 57.84 184 SER A N 1
ATOM 1403 C CA . SER A 1 184 ? 27.080 32.252 -13.984 1.00 57.84 184 SER A CA 1
ATOM 1404 C C . SER A 1 184 ? 26.945 30.979 -14.827 1.00 57.84 184 SER A C 1
ATOM 1406 O O . SER A 1 184 ? 26.193 30.968 -15.796 1.00 57.84 184 SER A O 1
ATOM 1408 N N . GLU A 1 185 ? 27.643 29.898 -14.476 1.00 58.53 185 GLU A N 1
ATOM 1409 C CA . GLU A 1 185 ? 27.565 28.618 -15.194 1.00 58.53 185 GLU A CA 1
ATOM 1410 C C . GLU A 1 185 ? 26.448 27.715 -14.670 1.00 58.53 185 GLU A C 1
ATOM 1412 O O . GLU A 1 185 ? 25.855 26.941 -15.420 1.00 58.53 185 GLU A O 1
ATOM 1417 N N . LEU A 1 186 ? 26.063 27.900 -13.410 1.00 57.44 186 LEU A N 1
ATOM 1418 C CA . LEU A 1 186 ? 24.837 27.354 -12.831 1.00 57.44 186 LEU A CA 1
ATOM 1419 C C . LEU A 1 186 ? 23.609 27.849 -13.615 1.00 57.44 186 LEU A C 1
ATOM 1421 O O . LEU A 1 186 ? 22.712 27.080 -13.966 1.00 57.44 186 LEU A O 1
ATOM 1425 N N . ALA A 1 187 ? 23.647 29.121 -14.013 1.00 57.34 187 ALA A N 1
ATOM 1426 C CA . ALA A 1 187 ? 22.704 29.712 -14.950 1.00 57.34 187 ALA A CA 1
ATOM 1427 C C . ALA A 1 187 ? 22.816 29.163 -16.388 1.00 57.34 187 ALA A C 1
ATOM 1429 O O . ALA A 1 187 ? 21.855 29.291 -17.129 1.00 57.34 187 ALA A O 1
ATOM 1430 N N . LEU A 1 188 ? 23.912 28.516 -16.804 1.00 58.75 188 LEU A N 1
ATOM 1431 C CA . LEU A 1 188 ? 24.000 27.809 -18.096 1.00 58.75 188 LEU A CA 1
ATOM 1432 C C . LEU A 1 188 ? 23.457 26.375 -18.003 1.00 58.75 188 LEU A C 1
ATOM 1434 O O . LEU A 1 188 ? 22.798 25.907 -18.932 1.00 58.75 188 LEU A O 1
ATOM 1438 N N . MET A 1 189 ? 23.658 25.697 -16.866 1.00 56.41 189 MET A N 1
ATOM 1439 C CA . MET A 1 189 ? 23.022 24.403 -16.578 1.00 56.41 189 MET A CA 1
ATOM 1440 C C . MET A 1 189 ? 21.490 24.516 -16.529 1.00 56.41 189 MET A C 1
ATOM 1442 O O . MET A 1 189 ? 20.794 23.588 -16.946 1.00 56.41 189 MET A O 1
ATOM 1446 N N . VAL A 1 190 ? 20.990 25.665 -16.057 1.00 50.66 190 VAL A N 1
ATOM 1447 C CA . VAL A 1 190 ? 19.568 25.972 -15.832 1.00 50.66 190 VAL A CA 1
ATOM 1448 C C . VAL A 1 190 ? 19.108 27.190 -16.637 1.00 50.66 190 VAL A C 1
ATOM 1450 O O . VAL A 1 190 ? 18.150 27.816 -16.248 1.00 50.66 190 VAL A O 1
ATOM 1453 N N . GLY A 1 191 ? 19.771 27.580 -17.730 1.00 50.44 191 GLY A N 1
ATOM 1454 C CA . GLY A 1 191 ? 19.371 28.664 -18.663 1.00 50.44 191 GLY A CA 1
ATOM 1455 C C . GLY A 1 191 ? 18.893 30.034 -18.112 1.00 50.44 191 GLY A C 1
ATOM 1456 O O . GLY A 1 191 ? 18.132 30.721 -18.791 1.00 50.44 191 GLY A O 1
ATOM 1457 N N . LEU A 1 192 ? 19.311 30.482 -16.925 1.00 44.97 192 LEU A N 1
ATOM 1458 C CA . LEU A 1 192 ? 18.927 31.781 -16.350 1.00 44.97 192 LEU A CA 1
ATOM 1459 C C . LEU A 1 192 ? 19.789 32.940 -16.888 1.00 44.97 192 LEU A C 1
ATOM 1461 O O . LEU A 1 192 ? 20.704 33.402 -16.212 1.00 44.97 192 LEU A O 1
ATOM 1465 N N . TYR A 1 193 ? 19.488 33.479 -18.074 1.00 42.53 193 TYR A N 1
ATOM 1466 C CA . TYR A 1 193 ? 20.052 34.777 -18.483 1.00 42.53 193 TYR A CA 1
ATOM 1467 C C . TYR A 1 193 ? 19.066 35.918 -18.193 1.00 42.53 193 TYR A C 1
ATOM 1469 O O . TYR A 1 193 ? 18.003 36.020 -18.810 1.00 42.53 193 TYR A O 1
ATOM 1477 N N . VAL A 1 194 ? 19.422 36.797 -17.249 1.00 38.88 194 VAL A N 1
ATOM 1478 C CA . VAL A 1 194 ? 18.665 38.022 -16.949 1.00 38.88 194 VAL A CA 1
ATOM 1479 C C . VAL A 1 194 ? 18.778 38.982 -18.135 1.00 38.88 194 VAL A C 1
ATOM 1481 O O . VAL A 1 194 ? 19.858 39.424 -18.525 1.00 38.88 194 VAL A O 1
ATOM 1484 N N . LYS A 1 195 ? 17.625 39.292 -18.726 1.00 33.59 195 LYS A N 1
ATOM 1485 C CA . LYS A 1 195 ? 17.456 40.202 -19.859 1.00 33.59 195 LYS A CA 1
ATOM 1486 C C . LYS A 1 195 ? 17.533 41.657 -19.376 1.00 33.59 195 LYS A C 1
ATOM 1488 O O . LYS A 1 195 ? 16.511 42.252 -19.060 1.00 33.59 195 LYS A O 1
ATOM 1493 N N . GLU A 1 196 ? 18.716 42.262 -19.387 1.00 35.34 196 GLU A N 1
ATOM 1494 C CA . GLU A 1 196 ? 18.853 43.729 -19.354 1.00 35.34 196 GLU A CA 1
ATOM 1495 C C . GLU A 1 196 ? 19.729 44.234 -20.509 1.00 35.34 196 GLU A C 1
ATOM 1497 O O . GLU A 1 196 ? 20.819 44.765 -20.328 1.00 35.34 196 GLU A O 1
ATOM 1502 N N . SER A 1 197 ? 19.243 44.080 -21.742 1.00 30.95 197 SER A N 1
ATOM 1503 C CA . SER A 1 197 ? 19.454 45.082 -22.796 1.00 30.95 197 SER A CA 1
ATOM 1504 C C . SER A 1 197 ? 18.618 44.767 -24.027 1.00 30.95 197 SER A C 1
ATOM 1506 O O . SER A 1 197 ? 18.684 43.687 -24.610 1.00 30.95 197 SER A O 1
ATOM 1508 N N . LEU A 1 198 ? 17.811 45.749 -24.419 1.00 38.09 198 LEU A N 1
ATOM 1509 C CA . LEU A 1 198 ? 17.139 45.814 -25.707 1.00 38.09 198 LEU A CA 1
ATOM 1510 C C . LEU A 1 198 ? 18.207 45.851 -26.803 1.00 38.09 198 LEU A C 1
ATOM 1512 O O . LEU A 1 198 ? 18.900 46.858 -26.895 1.00 38.09 198 LEU A O 1
ATOM 1516 N N . VAL A 1 199 ? 18.332 44.778 -27.595 1.00 34.31 199 VAL A N 1
ATOM 1517 C CA . VAL A 1 199 ? 18.622 44.745 -29.049 1.00 34.31 199 VAL A CA 1
ATOM 1518 C C . VAL A 1 199 ? 19.029 43.302 -29.441 1.00 34.31 199 VAL A C 1
ATOM 1520 O O . VAL A 1 199 ? 20.045 42.793 -28.990 1.00 34.31 199 VAL A O 1
ATOM 1523 N N . TYR A 1 200 ? 18.204 42.684 -30.302 1.00 28.58 200 TYR A N 1
ATOM 1524 C CA . TYR A 1 200 ? 18.208 41.311 -30.866 1.00 28.58 200 TYR A CA 1
ATOM 1525 C C . TYR A 1 200 ? 17.516 40.179 -30.065 1.00 28.58 200 TYR A C 1
ATOM 1527 O O . TYR A 1 200 ? 17.933 39.848 -28.959 1.00 28.58 200 TYR A O 1
ATOM 1535 N N . PRO A 1 201 ? 16.468 39.532 -30.630 1.00 32.88 201 PRO A N 1
ATOM 1536 C CA . PRO A 1 201 ? 15.829 38.362 -30.047 1.00 32.88 201 PRO A CA 1
ATOM 1537 C C . PRO A 1 201 ? 16.481 37.089 -30.605 1.00 32.88 201 PRO A C 1
ATOM 1539 O O . PRO A 1 201 ? 16.220 36.704 -31.741 1.00 32.88 201 PRO A O 1
ATOM 1542 N N . PHE A 1 202 ? 17.305 36.415 -29.809 1.00 33.84 202 PHE A N 1
ATOM 1543 C CA . PHE A 1 202 ? 17.563 34.989 -30.004 1.00 33.84 202 PHE A CA 1
ATOM 1544 C C . PHE A 1 202 ? 17.035 34.252 -28.774 1.00 33.84 202 PHE A C 1
ATOM 1546 O O . PHE A 1 202 ? 17.490 34.472 -27.655 1.00 33.84 202 PHE A O 1
ATOM 1553 N N . ASN A 1 203 ? 16.000 33.443 -28.997 1.00 37.06 203 ASN A N 1
ATOM 1554 C CA . ASN A 1 203 ? 15.409 32.545 -28.013 1.00 37.06 203 ASN A CA 1
ATOM 1555 C C . ASN A 1 203 ? 16.423 31.427 -27.735 1.00 37.06 203 ASN A C 1
ATOM 1557 O O . ASN A 1 203 ? 16.611 30.559 -28.584 1.00 37.06 203 ASN A O 1
ATOM 1561 N N . VAL A 1 204 ? 17.102 31.463 -26.590 1.00 40.88 204 VAL A N 1
ATOM 1562 C CA . VAL A 1 204 ? 17.979 30.371 -26.145 1.00 40.88 204 VAL A CA 1
ATOM 1563 C C . VAL A 1 204 ? 17.453 29.890 -24.799 1.00 40.88 204 VAL A C 1
ATOM 1565 O O . VAL A 1 204 ? 17.866 30.355 -23.743 1.00 40.88 204 VAL A O 1
ATOM 1568 N N . GLU A 1 205 ? 16.460 29.009 -24.862 1.00 44.75 205 GLU A N 1
ATOM 1569 C CA . GLU A 1 205 ? 15.854 28.354 -23.705 1.00 44.75 205 GLU A CA 1
ATOM 1570 C C . GLU A 1 205 ? 16.590 27.027 -23.416 1.00 44.75 205 GLU A C 1
ATOM 1572 O O . GLU A 1 205 ? 16.616 26.120 -24.242 1.00 44.75 205 GLU A O 1
ATOM 1577 N N . PHE A 1 206 ? 17.235 26.979 -22.242 1.00 53.28 206 PHE A N 1
ATOM 1578 C CA . PHE A 1 206 ? 17.506 25.831 -21.352 1.00 53.28 206 PHE A CA 1
ATOM 1579 C C . PHE A 1 206 ? 17.904 24.475 -21.985 1.00 53.28 206 PHE A C 1
ATOM 1581 O O . PHE A 1 206 ? 17.047 23.659 -22.318 1.00 53.28 206 PHE A O 1
ATOM 1588 N N . ILE A 1 207 ? 19.209 24.157 -22.066 1.00 62.03 207 ILE A N 1
ATOM 1589 C CA . ILE A 1 207 ? 19.678 23.003 -22.860 1.00 62.03 207 ILE A CA 1
ATOM 1590 C C . ILE A 1 207 ? 20.214 21.817 -22.036 1.00 62.03 207 ILE A C 1
ATOM 1592 O O . ILE A 1 207 ? 19.816 20.701 -22.337 1.00 62.03 207 ILE A O 1
ATOM 1596 N N . VAL A 1 208 ? 21.060 21.951 -21.003 1.00 73.56 208 VAL A N 1
ATOM 1597 C CA . VAL A 1 208 ? 21.788 20.758 -20.485 1.00 73.56 208 VAL A CA 1
ATOM 1598 C C . VAL A 1 208 ? 20.896 19.775 -19.714 1.00 73.56 208 VAL A C 1
ATOM 1600 O O . VAL A 1 208 ? 20.735 18.635 -20.152 1.00 73.56 208 VAL A O 1
ATOM 1603 N N . VAL A 1 209 ? 20.278 20.189 -18.598 1.00 80.81 209 VAL A N 1
ATOM 1604 C CA . VAL A 1 209 ? 19.420 19.292 -17.789 1.00 80.81 209 VAL A CA 1
ATOM 1605 C C . VAL A 1 209 ? 18.221 18.804 -18.604 1.00 80.81 209 VAL A C 1
ATOM 1607 O O . VAL A 1 209 ? 17.909 17.615 -18.592 1.00 80.81 209 VAL A O 1
ATOM 1610 N N . ALA A 1 210 ? 17.596 19.696 -19.379 1.00 82.50 210 ALA A N 1
ATOM 1611 C CA . ALA A 1 210 ? 16.481 19.353 -20.256 1.00 82.50 210 ALA A CA 1
ATOM 1612 C C . ALA A 1 210 ? 16.884 18.358 -21.359 1.00 82.50 210 ALA A C 1
ATOM 1614 O O . ALA A 1 210 ? 16.132 17.425 -21.636 1.00 82.50 210 ALA A O 1
ATOM 1615 N N . THR A 1 211 ? 18.077 18.493 -21.953 1.00 83.56 211 THR A N 1
ATOM 1616 C CA . THR A 1 211 ? 18.554 17.565 -22.994 1.00 83.56 211 THR A CA 1
ATOM 1617 C C . THR A 1 211 ? 18.915 16.206 -22.414 1.00 83.56 211 THR A C 1
ATOM 1619 O O . THR A 1 211 ? 18.547 15.190 -23.002 1.00 83.56 211 THR A O 1
ATOM 1622 N N . ILE A 1 212 ? 19.568 16.151 -21.248 1.00 89.56 212 ILE A N 1
ATOM 1623 C CA . ILE A 1 212 ? 19.845 14.876 -20.567 1.00 89.56 212 ILE A CA 1
ATOM 1624 C C . ILE A 1 212 ? 18.522 14.202 -20.171 1.00 89.56 212 ILE A C 1
ATOM 1626 O O . ILE A 1 212 ? 18.337 13.012 -20.429 1.00 89.56 212 ILE A O 1
ATOM 1630 N N . ALA A 1 213 ? 17.564 14.961 -19.626 1.00 91.00 213 ALA A N 1
ATOM 1631 C CA . ALA A 1 213 ? 16.222 14.467 -19.323 1.00 91.00 213 ALA A CA 1
ATOM 1632 C C . ALA A 1 213 ? 15.511 13.940 -20.578 1.00 91.00 213 ALA A C 1
ATOM 1634 O O . ALA A 1 213 ? 14.907 12.869 -20.535 1.00 91.00 213 ALA A O 1
ATOM 1635 N N . LYS A 1 214 ? 15.635 14.629 -21.720 1.00 88.81 214 LYS A N 1
ATOM 1636 C CA . LYS A 1 214 ? 15.099 14.169 -23.007 1.00 88.81 214 LYS A CA 1
ATOM 1637 C C . LYS A 1 214 ? 15.720 12.839 -23.442 1.00 88.81 214 LYS A C 1
ATOM 1639 O O . LYS A 1 214 ? 14.976 11.936 -23.820 1.00 88.81 214 LYS A O 1
ATOM 1644 N N . GLN A 1 215 ? 17.044 12.673 -23.334 1.00 90.06 215 GLN A N 1
ATOM 1645 C CA . GLN A 1 215 ? 17.692 11.382 -23.616 1.00 90.06 215 GLN A CA 1
ATOM 1646 C C . GLN A 1 215 ? 17.168 10.286 -22.674 1.00 90.06 215 GLN A C 1
ATOM 1648 O O . GLN A 1 215 ? 16.830 9.190 -23.120 1.00 90.06 215 GLN A O 1
ATOM 1653 N N . PHE A 1 216 ? 17.012 10.590 -21.383 1.00 94.06 216 PHE A N 1
ATOM 1654 C CA . PHE A 1 216 ? 16.429 9.665 -20.410 1.00 94.06 216 PHE A CA 1
ATOM 1655 C C . PHE A 1 216 ? 14.978 9.278 -20.753 1.00 94.06 216 PHE A C 1
ATOM 1657 O O . PHE A 1 216 ? 14.588 8.119 -20.582 1.00 94.06 216 PHE A O 1
ATOM 1664 N N . ALA A 1 217 ? 14.181 10.206 -21.282 1.00 90.50 217 ALA A N 1
ATOM 1665 C CA . ALA A 1 217 ? 12.804 9.952 -21.691 1.00 90.50 217 ALA A CA 1
ATOM 1666 C C . ALA A 1 217 ? 12.713 9.075 -22.952 1.00 90.50 217 ALA A C 1
ATOM 1668 O O . ALA A 1 217 ? 11.983 8.083 -22.947 1.00 90.50 217 ALA A O 1
ATOM 1669 N N . VAL A 1 218 ? 13.460 9.427 -24.005 1.00 87.56 218 VAL A N 1
ATOM 1670 C CA . VAL A 1 218 ? 13.289 8.895 -25.372 1.00 87.56 218 VAL A CA 1
ATOM 1671 C C . VAL A 1 218 ? 14.071 7.601 -25.621 1.00 87.56 218 VAL A C 1
ATOM 1673 O O . VAL A 1 218 ? 13.625 6.755 -26.395 1.00 87.56 218 VAL A O 1
ATOM 1676 N N . LEU A 1 219 ? 15.229 7.411 -24.981 1.00 88.31 219 LEU A N 1
ATOM 1677 C CA . LEU A 1 219 ? 16.084 6.254 -25.254 1.00 88.31 219 LEU A CA 1
ATOM 1678 C C . LEU A 1 219 ? 15.607 4.980 -24.538 1.00 88.31 219 LEU A C 1
ATOM 1680 O O . LEU A 1 219 ? 14.975 5.015 -23.474 1.00 88.31 219 LEU A O 1
ATOM 1684 N N . HIS A 1 220 ? 15.959 3.832 -25.123 1.00 85.38 220 HIS A N 1
ATOM 1685 C CA . HIS A 1 220 ? 15.622 2.487 -24.635 1.00 85.38 220 HIS A CA 1
ATOM 1686 C C . HIS A 1 220 ? 16.832 1.532 -24.575 1.00 85.38 220 HIS A C 1
ATOM 1688 O O . HIS A 1 220 ? 16.656 0.325 -24.414 1.00 85.38 220 HIS A O 1
ATOM 1694 N N . ASP A 1 221 ? 18.050 2.057 -24.699 1.00 86.81 221 ASP A N 1
ATOM 1695 C CA . ASP A 1 221 ? 19.313 1.315 -24.649 1.00 86.81 221 ASP A CA 1
ATOM 1696 C C . ASP A 1 221 ? 20.114 1.625 -23.363 1.00 86.81 221 ASP A C 1
ATOM 1698 O O . ASP A 1 221 ? 19.580 2.174 -22.396 1.00 86.81 221 ASP A O 1
ATOM 1702 N N . ALA A 1 222 ? 21.400 1.254 -23.332 1.00 86.62 222 ALA A N 1
ATOM 1703 C CA . ALA A 1 222 ? 22.282 1.486 -22.186 1.00 86.62 222 ALA A CA 1
ATOM 1704 C C . ALA A 1 222 ? 22.455 2.979 -21.838 1.00 86.62 222 ALA A C 1
ATOM 1706 O O . ALA A 1 222 ? 22.626 3.319 -20.667 1.00 86.62 222 ALA A O 1
ATOM 1707 N N . VAL A 1 223 ? 22.349 3.873 -22.827 1.00 86.94 223 VAL A N 1
ATOM 1708 C CA . VAL A 1 223 ? 22.541 5.321 -22.656 1.00 86.94 223 VAL A CA 1
ATOM 1709 C C . VAL A 1 223 ? 21.423 5.924 -21.805 1.00 86.94 223 VAL A C 1
ATOM 1711 O O . VAL A 1 223 ? 21.654 6.889 -21.080 1.00 86.94 223 VAL A O 1
ATOM 1714 N N . LYS A 1 224 ? 20.227 5.318 -21.802 1.00 92.62 224 LYS A N 1
ATOM 1715 C CA . LYS A 1 224 ? 19.133 5.704 -20.896 1.00 92.62 224 LYS A CA 1
ATOM 1716 C C . LYS A 1 224 ? 19.564 5.639 -19.428 1.00 92.62 224 LYS A C 1
ATOM 1718 O O . LYS A 1 224 ? 19.235 6.533 -18.654 1.00 92.62 224 LYS A O 1
ATOM 1723 N N . PHE A 1 225 ? 20.292 4.589 -19.047 1.00 93.00 225 PHE A N 1
ATOM 1724 C CA . PHE A 1 225 ? 20.782 4.423 -17.678 1.00 93.00 225 PHE A CA 1
ATOM 1725 C C . PHE A 1 225 ? 21.930 5.390 -17.384 1.00 93.00 225 PHE A C 1
ATOM 1727 O O . PHE A 1 225 ? 21.954 5.980 -16.312 1.00 93.00 225 PHE A O 1
ATOM 1734 N N . GLU A 1 226 ? 22.824 5.649 -18.349 1.00 91.19 226 GLU A N 1
ATOM 1735 C CA . GLU A 1 226 ? 23.836 6.713 -18.212 1.00 91.19 226 GLU A CA 1
ATOM 1736 C C . GLU A 1 226 ? 23.176 8.082 -17.950 1.00 91.19 226 GLU A C 1
ATOM 1738 O O . GLU A 1 226 ? 23.615 8.818 -17.068 1.00 91.19 226 GLU A O 1
ATOM 1743 N N . ALA A 1 227 ? 22.077 8.397 -18.648 1.00 93.19 227 ALA A N 1
ATOM 1744 C CA . ALA A 1 227 ? 21.298 9.614 -18.415 1.00 93.19 227 ALA A CA 1
ATOM 1745 C C . ALA A 1 227 ? 20.642 9.639 -17.026 1.00 93.19 227 ALA A C 1
ATOM 1747 O O . ALA A 1 227 ? 20.689 10.669 -16.358 1.00 93.19 227 ALA A O 1
ATOM 1748 N N . LEU A 1 228 ? 20.062 8.518 -16.578 1.00 94.94 228 LEU A N 1
ATOM 1749 C CA . LEU A 1 228 ? 19.480 8.381 -15.239 1.00 94.94 228 LEU A CA 1
ATOM 1750 C C . LEU A 1 228 ? 20.513 8.685 -14.148 1.00 94.94 228 LEU A C 1
ATOM 1752 O O . LEU A 1 228 ? 20.273 9.546 -13.304 1.00 94.94 228 LEU A O 1
ATOM 1756 N N . HIS A 1 229 ? 21.667 8.016 -14.191 1.00 92.62 229 HIS A N 1
ATOM 1757 C CA . HIS A 1 229 ? 22.728 8.182 -13.192 1.00 92.62 229 HIS A CA 1
ATOM 1758 C C . HIS A 1 229 ? 23.280 9.610 -13.177 1.00 92.62 229 HIS A C 1
ATOM 1760 O O . HIS A 1 229 ? 23.493 10.175 -12.105 1.00 92.62 229 HIS A O 1
ATOM 1766 N N . LEU A 1 230 ? 23.448 10.224 -14.352 1.00 90.50 230 LEU A N 1
ATOM 1767 C CA . LEU A 1 230 ? 23.895 11.612 -14.461 1.00 90.50 230 LEU A CA 1
ATOM 1768 C C . LEU A 1 230 ? 22.863 12.597 -13.884 1.00 90.50 230 LEU A C 1
ATOM 1770 O O . LEU A 1 230 ? 23.234 13.519 -13.161 1.00 90.50 230 LEU A O 1
ATOM 1774 N N . LEU A 1 231 ? 21.568 12.395 -14.151 1.00 91.56 231 LEU A N 1
ATOM 1775 C CA . LEU A 1 231 ? 20.501 13.228 -13.581 1.00 91.56 231 LEU A CA 1
ATOM 1776 C C . LEU A 1 231 ? 20.432 13.105 -12.059 1.00 91.56 231 LEU A C 1
ATOM 1778 O O . LEU A 1 231 ? 20.284 14.123 -11.386 1.00 91.56 231 LEU A O 1
ATOM 1782 N N . VAL A 1 232 ? 20.582 11.894 -11.514 1.00 90.88 232 VAL A N 1
ATOM 1783 C CA . VAL A 1 232 ? 20.663 11.689 -10.061 1.00 90.88 232 VAL A CA 1
ATOM 1784 C C . VAL A 1 232 ? 21.872 12.432 -9.493 1.00 90.88 232 VAL A C 1
ATOM 1786 O O . VAL A 1 232 ? 21.714 13.231 -8.577 1.00 90.88 232 VAL A O 1
ATOM 1789 N N . ALA A 1 233 ? 23.059 12.272 -10.086 1.00 85.69 233 ALA A N 1
ATOM 1790 C CA . ALA A 1 233 ? 24.272 12.950 -9.624 1.00 85.69 233 ALA A CA 1
ATOM 1791 C C . ALA A 1 233 ? 24.139 14.487 -9.598 1.00 85.69 233 ALA A C 1
ATOM 1793 O O . ALA A 1 233 ? 24.685 15.140 -8.707 1.00 85.69 233 ALA A O 1
ATOM 1794 N N . ILE A 1 234 ? 23.403 15.064 -10.554 1.00 83.44 234 ILE A N 1
ATOM 1795 C CA . ILE A 1 234 ? 23.144 16.507 -10.632 1.00 83.44 234 ILE A CA 1
ATOM 1796 C C . ILE A 1 234 ? 22.097 16.948 -9.598 1.00 83.44 234 ILE A C 1
ATOM 1798 O O . ILE A 1 234 ? 22.299 17.947 -8.907 1.00 83.44 234 ILE A O 1
ATOM 1802 N N . LEU A 1 235 ? 20.969 16.235 -9.508 1.00 85.62 235 LEU A N 1
ATOM 1803 C CA . LEU A 1 235 ? 19.776 16.710 -8.799 1.00 85.62 235 LEU A CA 1
ATOM 1804 C C . LEU A 1 235 ? 19.677 16.246 -7.344 1.00 85.62 235 LEU A C 1
ATOM 1806 O O . LEU A 1 235 ? 19.032 16.938 -6.562 1.00 85.62 235 LEU A O 1
ATOM 1810 N N . SER A 1 236 ? 20.302 15.129 -6.964 1.00 82.75 236 SER A N 1
ATOM 1811 C CA . SER A 1 236 ? 20.240 14.583 -5.598 1.00 82.75 236 SER A CA 1
ATOM 1812 C C . SER A 1 236 ? 21.481 14.912 -4.754 1.00 82.75 236 SER A C 1
ATOM 1814 O O . SER A 1 236 ? 21.677 14.348 -3.677 1.00 82.75 236 SER A O 1
ATOM 1816 N N . SER A 1 237 ? 22.370 15.775 -5.252 1.00 77.88 237 SER A N 1
ATOM 1817 C CA . SER A 1 237 ? 23.604 16.162 -4.562 1.00 77.88 237 SER A CA 1
ATOM 1818 C C . SER A 1 237 ? 23.329 17.135 -3.415 1.00 77.88 237 SER A C 1
ATOM 1820 O O . SER A 1 237 ? 22.535 18.059 -3.541 1.00 77.88 237 SER A O 1
ATOM 1822 N N . ARG A 1 238 ? 24.076 17.025 -2.309 1.00 65.94 238 ARG A N 1
ATOM 1823 C CA . ARG A 1 238 ? 23.967 17.948 -1.159 1.00 65.94 238 ARG A CA 1
ATOM 1824 C C . ARG A 1 238 ? 24.239 19.422 -1.498 1.00 65.94 238 ARG A C 1
ATOM 1826 O O . ARG A 1 238 ? 23.887 20.301 -0.721 1.00 65.94 238 ARG A O 1
ATOM 1833 N N . TYR A 1 239 ? 24.873 19.683 -2.639 1.00 65.00 239 TYR A N 1
ATOM 1834 C CA . TYR A 1 239 ? 25.230 21.022 -3.103 1.00 65.00 239 TYR A CA 1
ATOM 1835 C C . TYR A 1 239 ? 24.254 21.582 -4.141 1.00 65.00 239 TYR A C 1
ATOM 1837 O O . TYR A 1 239 ? 24.429 22.715 -4.568 1.00 65.00 239 TYR A O 1
ATOM 1845 N N . SER A 1 240 ? 23.221 20.841 -4.554 1.00 70.56 240 SER A N 1
ATOM 1846 C CA . SER A 1 240 ? 22.312 21.255 -5.631 1.00 70.56 240 SER A CA 1
ATOM 1847 C C . SER A 1 240 ? 21.272 22.304 -5.214 1.00 70.56 240 SER A C 1
ATOM 1849 O O . SER A 1 240 ? 20.428 22.658 -6.028 1.00 70.56 240 SER A O 1
ATOM 1851 N N . ALA A 1 241 ? 21.301 22.832 -3.987 1.00 74.00 241 ALA A N 1
ATOM 1852 C CA . ALA A 1 241 ? 20.299 23.795 -3.518 1.00 74.00 241 ALA A CA 1
ATOM 1853 C C . ALA A 1 241 ? 20.166 25.054 -4.413 1.00 74.00 241 ALA A C 1
ATOM 1855 O O . ALA A 1 241 ? 19.034 25.406 -4.750 1.00 74.00 241 ALA A O 1
ATOM 1856 N N . PRO A 1 242 ? 21.256 25.696 -4.892 1.00 71.00 242 PRO A N 1
ATOM 1857 C CA . PRO A 1 242 ? 21.137 26.816 -5.832 1.00 71.00 242 PRO A CA 1
ATOM 1858 C C . PRO A 1 242 ? 20.557 26.391 -7.191 1.00 71.00 242 PRO A C 1
ATOM 1860 O O . PRO A 1 242 ? 19.830 27.151 -7.825 1.00 71.00 242 PRO A O 1
ATOM 1863 N N . LEU A 1 243 ? 20.840 25.155 -7.620 1.00 74.12 243 LEU A N 1
ATOM 1864 C CA . LEU A 1 243 ? 20.301 24.563 -8.846 1.00 74.12 243 LEU A CA 1
ATOM 1865 C C . LEU A 1 243 ? 18.798 24.311 -8.723 1.00 74.12 243 LEU A C 1
ATOM 1867 O O . LEU A 1 243 ? 18.049 24.592 -9.651 1.00 74.12 243 LEU A O 1
ATOM 1871 N N . HIS A 1 244 ? 18.351 23.805 -7.573 1.00 80.44 244 HIS A N 1
ATOM 1872 C CA . HIS A 1 244 ? 16.935 23.592 -7.280 1.00 80.44 244 HIS A CA 1
ATOM 1873 C C . HIS A 1 244 ? 16.161 24.904 -7.334 1.00 80.44 244 HIS A C 1
ATOM 1875 O O . HIS A 1 244 ? 15.105 24.953 -7.955 1.00 80.44 244 HIS A O 1
ATOM 1881 N N . GLU A 1 245 ? 16.702 25.970 -6.743 1.00 76.00 245 GLU A N 1
ATOM 1882 C CA . GLU A 1 245 ? 16.065 27.286 -6.782 1.00 76.00 245 GLU A CA 1
ATOM 1883 C C . GLU A 1 245 ? 16.015 27.856 -8.202 1.00 76.00 245 GLU A C 1
ATOM 1885 O O . GLU A 1 245 ? 14.978 28.347 -8.644 1.00 76.00 245 GLU A O 1
ATOM 1890 N N . ALA A 1 246 ? 17.098 27.701 -8.965 1.00 73.75 246 ALA A N 1
ATOM 1891 C CA . ALA A 1 246 ? 17.113 28.086 -10.368 1.00 73.75 246 ALA A CA 1
ATOM 1892 C C . ALA A 1 246 ? 16.054 27.329 -11.190 1.00 73.75 246 ALA A C 1
ATOM 1894 O O . ALA A 1 246 ? 15.348 27.941 -11.990 1.00 73.75 246 ALA A O 1
ATOM 1895 N N . LEU A 1 247 ? 15.908 26.017 -10.965 1.00 77.06 247 LEU A N 1
ATOM 1896 C CA . LEU A 1 247 ? 14.926 25.174 -11.653 1.00 77.06 247 LEU A CA 1
ATOM 1897 C C . LEU A 1 247 ? 13.485 25.555 -11.277 1.00 77.06 247 LEU A C 1
ATOM 1899 O O . LEU A 1 247 ? 12.624 25.531 -12.150 1.00 77.06 247 LEU A O 1
ATOM 1903 N N . ARG A 1 248 ? 13.228 25.952 -10.020 1.00 79.62 248 ARG A N 1
ATOM 1904 C CA . ARG A 1 248 ? 11.912 26.442 -9.554 1.00 79.62 248 ARG A CA 1
ATOM 1905 C C . ARG A 1 248 ? 11.477 27.745 -10.217 1.00 79.62 248 ARG A C 1
ATOM 1907 O O . ARG A 1 248 ? 10.284 27.985 -10.361 1.00 79.62 248 ARG A O 1
ATOM 1914 N N . LEU A 1 249 ? 12.431 28.595 -10.590 1.00 74.19 249 LEU A N 1
ATOM 1915 C CA . LEU A 1 249 ? 12.165 29.890 -11.221 1.00 74.19 249 LEU A CA 1
ATOM 1916 C C . LEU A 1 249 ? 11.940 29.789 -12.739 1.00 74.19 249 LEU A C 1
ATOM 1918 O O . LEU A 1 249 ? 11.560 30.783 -13.367 1.00 74.19 249 LEU A O 1
ATOM 1922 N N . MET A 1 250 ? 12.175 28.622 -13.349 1.00 68.50 250 MET A N 1
ATOM 1923 C CA . MET A 1 250 ? 11.932 28.418 -14.778 1.00 68.50 250 MET A CA 1
ATOM 1924 C C . MET A 1 250 ? 10.431 28.371 -15.083 1.00 68.50 250 MET A C 1
ATOM 1926 O O . MET A 1 250 ? 9.657 27.750 -14.365 1.00 68.50 250 MET A O 1
ATOM 1930 N N . LYS A 1 251 ? 10.014 29.022 -16.177 1.00 56.38 251 LYS A N 1
ATOM 1931 C CA . LYS A 1 251 ? 8.600 29.075 -16.592 1.00 56.38 251 LYS A CA 1
ATOM 1932 C C . LYS A 1 251 ? 8.109 27.812 -17.308 1.00 56.38 251 LYS A C 1
ATOM 1934 O O . LYS A 1 251 ? 6.913 27.549 -17.260 1.00 56.38 251 LYS A O 1
ATOM 1939 N N . ASP A 1 252 ? 9.005 27.068 -17.962 1.00 62.66 252 ASP A N 1
ATOM 1940 C CA . ASP A 1 252 ? 8.669 25.874 -18.745 1.00 62.66 252 ASP A CA 1
ATOM 1941 C C . ASP A 1 252 ? 9.184 24.585 -18.080 1.00 62.66 252 ASP A C 1
ATOM 1943 O O . ASP A 1 252 ? 10.377 24.270 -18.085 1.00 62.66 252 ASP A O 1
ATOM 1947 N N . ASP A 1 253 ? 8.253 23.777 -17.568 1.00 69.62 253 ASP A N 1
ATOM 1948 C CA . ASP A 1 253 ? 8.500 22.509 -16.857 1.00 69.62 253 ASP A CA 1
ATOM 1949 C C . ASP A 1 253 ? 8.736 21.301 -17.789 1.00 69.62 253 ASP A C 1
ATOM 1951 O O . ASP A 1 253 ? 8.444 20.140 -17.470 1.00 69.62 253 ASP A O 1
ATOM 1955 N N . ILE A 1 254 ? 9.274 21.541 -18.986 1.00 81.00 254 ILE A N 1
ATOM 1956 C CA . ILE A 1 254 ? 9.475 20.485 -19.991 1.00 81.00 254 ILE A CA 1
ATOM 1957 C C . ILE A 1 254 ? 10.497 19.449 -19.493 1.00 81.00 254 ILE A C 1
ATOM 1959 O O . ILE A 1 254 ? 10.292 18.242 -19.648 1.00 81.00 254 ILE A O 1
ATOM 1963 N N . TRP A 1 255 ? 11.571 19.897 -18.834 1.00 86.00 255 TRP A N 1
ATOM 1964 C CA . TRP A 1 255 ? 12.598 19.022 -18.257 1.00 86.00 255 TRP A CA 1
ATOM 1965 C C . TRP A 1 255 ? 12.007 18.040 -17.232 1.00 86.00 255 TRP A C 1
ATOM 1967 O O . TRP A 1 255 ? 12.309 16.846 -17.271 1.00 86.00 255 TRP A O 1
ATOM 1977 N N . SER A 1 256 ? 11.117 18.515 -16.355 1.00 88.62 256 SER A N 1
ATOM 1978 C CA . SER A 1 256 ? 10.510 17.693 -15.307 1.00 88.62 256 SER A CA 1
ATOM 1979 C C . SER A 1 256 ? 9.522 16.693 -15.917 1.00 88.62 256 SER A C 1
ATOM 1981 O O . SER A 1 256 ? 9.406 15.562 -15.442 1.00 88.62 256 SER A O 1
ATOM 1983 N N . THR A 1 257 ? 8.873 17.056 -17.029 1.00 87.88 257 THR A N 1
ATOM 1984 C CA . THR A 1 257 ? 8.019 16.153 -17.813 1.00 87.88 257 THR A CA 1
ATOM 1985 C C . THR A 1 257 ? 8.830 15.032 -18.466 1.00 87.88 257 THR A C 1
ATOM 1987 O O . THR A 1 257 ? 8.426 13.869 -18.398 1.00 87.88 257 THR A O 1
ATOM 1990 N N . PHE A 1 258 ? 10.000 15.334 -19.037 1.00 89.75 258 PHE A N 1
ATOM 1991 C CA . PHE A 1 258 ? 10.902 14.305 -19.558 1.00 89.75 258 PHE A CA 1
ATOM 1992 C C . PHE A 1 258 ? 11.374 13.340 -18.462 1.00 89.75 258 PHE A C 1
ATOM 1994 O O . PHE A 1 258 ? 11.332 12.123 -18.660 1.00 89.75 258 PHE A O 1
ATOM 2001 N N . ILE A 1 259 ? 11.741 13.858 -17.284 1.00 93.38 259 ILE A N 1
ATOM 2002 C CA . ILE A 1 259 ? 12.085 13.012 -16.133 1.00 93.38 259 ILE A CA 1
ATOM 2003 C C . ILE A 1 259 ? 10.910 12.101 -15.766 1.00 93.38 259 ILE A C 1
ATOM 2005 O O . ILE A 1 259 ? 11.118 10.903 -15.580 1.00 93.38 259 ILE A O 1
ATOM 2009 N N . ARG A 1 260 ? 9.674 12.620 -15.737 1.00 92.25 260 ARG A N 1
ATOM 2010 C CA . ARG A 1 260 ? 8.473 11.827 -15.422 1.00 92.25 260 ARG A CA 1
ATOM 2011 C C . ARG A 1 260 ? 8.323 10.650 -16.382 1.00 92.25 260 ARG A C 1
ATOM 2013 O O . ARG A 1 260 ? 8.150 9.514 -15.944 1.00 92.25 260 ARG A O 1
ATOM 2020 N N . VAL A 1 261 ? 8.442 10.907 -17.686 1.00 90.44 261 VAL A N 1
ATOM 2021 C CA . VAL A 1 261 ? 8.358 9.870 -18.727 1.00 90.44 261 VAL A CA 1
ATOM 2022 C C . VAL A 1 261 ? 9.459 8.823 -18.557 1.00 90.44 261 VAL A C 1
ATOM 2024 O O . VAL A 1 261 ? 9.177 7.623 -18.593 1.00 90.44 261 VAL A O 1
ATOM 2027 N N . GLY A 1 262 ? 10.700 9.254 -18.323 1.00 92.38 262 GLY A N 1
ATOM 2028 C CA . GLY A 1 262 ? 11.824 8.347 -18.108 1.00 92.38 262 GLY A CA 1
ATOM 2029 C C . GLY A 1 262 ? 11.662 7.484 -16.851 1.00 92.38 262 GLY A C 1
ATOM 2030 O O . GLY A 1 262 ? 11.809 6.263 -16.932 1.00 92.38 262 GLY A O 1
ATOM 2031 N N . VAL A 1 263 ? 11.278 8.080 -15.714 1.00 95.06 263 VAL A N 1
ATOM 2032 C CA . VAL A 1 263 ? 11.021 7.368 -14.448 1.00 95.06 263 VAL A CA 1
ATOM 2033 C C . VAL A 1 263 ? 9.927 6.328 -14.648 1.00 95.06 263 VAL A C 1
ATOM 2035 O O . VAL A 1 263 ? 10.125 5.153 -14.339 1.00 95.06 263 VAL A O 1
ATOM 2038 N N . MET A 1 264 ? 8.794 6.715 -15.236 1.00 92.06 264 MET A N 1
ATOM 2039 C CA . MET A 1 264 ? 7.705 5.779 -15.507 1.00 92.06 264 MET A CA 1
ATOM 2040 C C . MET A 1 264 ? 8.148 4.629 -16.408 1.00 92.06 264 MET A C 1
ATOM 2042 O O . MET A 1 264 ? 7.808 3.478 -16.132 1.00 92.06 264 MET A O 1
ATOM 2046 N N . ALA A 1 265 ? 8.948 4.917 -17.441 1.00 91.12 265 ALA A N 1
ATOM 2047 C CA . ALA A 1 265 ? 9.507 3.898 -18.318 1.00 91.12 265 ALA A CA 1
ATOM 2048 C C . ALA A 1 265 ? 10.397 2.896 -17.567 1.00 91.12 265 ALA A C 1
ATOM 2050 O O . ALA A 1 265 ? 10.359 1.710 -17.892 1.00 91.12 265 ALA A O 1
ATOM 2051 N N . ILE A 1 266 ? 11.158 3.323 -16.557 1.00 94.00 266 ILE A N 1
ATOM 2052 C CA . ILE A 1 266 ? 11.953 2.416 -15.715 1.00 94.00 266 ILE A CA 1
ATOM 2053 C C . ILE A 1 266 ? 11.057 1.601 -14.774 1.00 94.00 266 ILE A C 1
ATOM 2055 O O . ILE A 1 266 ? 11.172 0.373 -14.719 1.00 94.00 266 ILE A O 1
ATOM 2059 N N . LEU A 1 267 ? 10.134 2.256 -14.063 1.00 93.12 267 LEU A N 1
ATOM 2060 C CA . LEU A 1 267 ? 9.323 1.610 -13.028 1.00 93.12 267 LEU A CA 1
ATOM 2061 C C . LEU A 1 267 ? 8.338 0.581 -13.604 1.00 93.12 267 LEU A C 1
ATOM 2063 O O . LEU A 1 267 ? 8.176 -0.498 -13.025 1.00 93.12 267 LEU A O 1
ATOM 2067 N N . GLN A 1 268 ? 7.741 0.860 -14.770 1.00 89.62 268 GLN A N 1
ATOM 2068 C CA . GLN A 1 268 ? 6.773 -0.036 -15.420 1.00 89.62 268 GLN A CA 1
ATOM 2069 C C . GLN A 1 268 ? 7.405 -1.282 -16.058 1.00 89.62 268 GLN A C 1
ATOM 2071 O O . GLN A 1 268 ? 6.720 -2.281 -16.280 1.00 89.62 268 GLN A O 1
ATOM 2076 N N . ASN A 1 269 ? 8.703 -1.235 -16.362 1.00 86.81 269 ASN A N 1
ATOM 2077 C CA . ASN A 1 269 ? 9.407 -2.303 -17.061 1.00 86.81 269 ASN A CA 1
ATOM 2078 C C . ASN A 1 269 ? 10.149 -3.245 -16.100 1.00 86.81 269 ASN A C 1
ATOM 2080 O O . ASN A 1 269 ? 10.326 -2.997 -14.901 1.00 86.81 269 ASN A O 1
ATOM 2084 N N . ARG A 1 270 ? 10.597 -4.382 -16.644 1.00 83.62 270 ARG A N 1
ATOM 2085 C CA . ARG A 1 270 ? 11.446 -5.346 -15.930 1.00 83.62 270 ARG A CA 1
ATOM 2086 C C . ARG A 1 270 ? 12.900 -4.882 -15.965 1.00 83.62 270 ARG A C 1
ATOM 2088 O O . ARG A 1 270 ? 13.686 -5.358 -16.776 1.00 83.62 270 ARG A O 1
ATOM 2095 N N . VAL A 1 271 ? 13.219 -3.941 -15.087 1.00 88.00 271 VAL A N 1
ATOM 2096 C CA . VAL A 1 271 ? 14.565 -3.388 -14.888 1.00 88.00 271 VAL A CA 1
ATOM 2097 C C . VAL A 1 271 ? 15.140 -3.897 -13.559 1.00 88.00 271 VAL A C 1
ATOM 2099 O O . VAL A 1 271 ? 14.378 -4.267 -12.663 1.00 88.00 271 VAL A O 1
ATOM 2102 N N . ALA A 1 272 ? 16.470 -3.958 -13.443 1.00 86.31 272 ALA A N 1
ATOM 2103 C CA . ALA A 1 272 ? 17.162 -4.320 -12.208 1.00 86.31 272 ALA A CA 1
ATOM 2104 C C . ALA A 1 272 ? 16.740 -3.420 -11.021 1.00 86.31 272 ALA A C 1
ATOM 2106 O O . ALA A 1 272 ? 16.538 -2.221 -11.230 1.00 86.31 272 ALA A O 1
ATOM 2107 N N . PRO A 1 273 ? 16.653 -3.954 -9.784 1.00 85.25 273 PRO A N 1
ATOM 2108 C CA . PRO A 1 273 ? 16.229 -3.183 -8.609 1.00 85.25 273 PRO A CA 1
ATOM 2109 C C . PRO A 1 273 ? 17.050 -1.911 -8.366 1.00 85.25 273 PRO A C 1
ATOM 2111 O O . PRO A 1 273 ? 16.482 -0.864 -8.086 1.00 85.25 273 PRO A O 1
ATOM 2114 N N . ALA A 1 274 ? 18.371 -1.965 -8.575 1.00 87.81 274 ALA A N 1
ATOM 2115 C CA . ALA A 1 274 ? 19.251 -0.808 -8.398 1.00 87.81 274 ALA A CA 1
ATOM 2116 C C . ALA A 1 274 ? 18.852 0.386 -9.285 1.00 87.81 274 ALA A C 1
ATOM 2118 O O . ALA A 1 274 ? 18.797 1.513 -8.812 1.00 87.81 274 ALA A O 1
ATOM 2119 N N . GLU A 1 275 ? 18.502 0.139 -10.548 1.00 92.38 275 GLU A N 1
ATOM 2120 C CA . GLU A 1 275 ? 18.065 1.192 -11.474 1.00 92.38 275 GLU A CA 1
ATOM 2121 C C . GLU A 1 275 ? 16.665 1.716 -11.125 1.00 92.38 275 GLU A C 1
ATOM 2123 O O . GLU A 1 275 ? 16.377 2.898 -11.301 1.00 92.38 275 GLU A O 1
ATOM 2128 N N . LYS A 1 276 ? 15.783 0.856 -10.593 1.00 92.38 276 LYS A N 1
ATOM 2129 C CA . LYS A 1 276 ? 14.476 1.294 -10.080 1.00 92.38 276 LYS A CA 1
ATOM 2130 C C . LYS A 1 276 ? 14.635 2.208 -8.873 1.00 92.38 276 LYS A C 1
ATOM 2132 O O . LYS A 1 276 ? 13.971 3.237 -8.818 1.00 92.38 276 LYS A O 1
ATOM 2137 N N . LEU A 1 277 ? 15.549 1.879 -7.965 1.00 92.25 277 LEU A N 1
ATOM 2138 C CA . LEU A 1 277 ? 15.881 2.726 -6.827 1.00 92.25 277 LEU A CA 1
ATOM 2139 C C . LEU A 1 277 ? 16.447 4.079 -7.282 1.00 92.25 277 LEU A C 1
ATOM 2141 O O . LEU A 1 277 ? 15.982 5.107 -6.806 1.00 92.25 277 LEU A O 1
ATOM 2145 N N . GLN A 1 278 ? 17.369 4.109 -8.252 1.00 94.12 278 GLN A N 1
ATOM 2146 C CA . GLN A 1 278 ? 17.874 5.369 -8.823 1.00 94.12 278 GLN A CA 1
ATOM 2147 C C . GLN A 1 278 ? 16.754 6.206 -9.460 1.00 94.12 278 GLN A C 1
ATOM 2149 O O . GLN A 1 278 ? 16.714 7.423 -9.292 1.00 94.12 278 GLN A O 1
ATOM 2154 N N . ALA A 1 279 ? 15.786 5.568 -10.126 1.00 96.31 279 ALA A N 1
ATOM 2155 C CA . ALA A 1 279 ? 14.606 6.260 -10.640 1.00 96.31 279 ALA A CA 1
ATOM 2156 C C . ALA A 1 279 ? 13.709 6.827 -9.520 1.00 96.31 279 ALA A C 1
ATOM 2158 O O . ALA A 1 279 ? 13.145 7.905 -9.697 1.00 96.31 279 ALA A O 1
ATOM 2159 N N . LEU A 1 280 ? 13.596 6.148 -8.372 1.00 96.25 280 LEU A N 1
ATOM 2160 C CA . LEU A 1 280 ? 12.889 6.667 -7.193 1.00 96.25 280 LEU A CA 1
ATOM 2161 C C . LEU A 1 280 ? 13.636 7.838 -6.543 1.00 96.25 280 LEU A C 1
ATOM 2163 O O . LEU A 1 280 ? 13.000 8.833 -6.210 1.00 96.25 280 LEU A O 1
ATOM 2167 N N . VAL A 1 281 ? 14.968 7.773 -6.435 1.00 94.56 281 VAL A N 1
ATOM 2168 C CA . VAL A 1 281 ? 15.803 8.899 -5.970 1.00 94.56 281 VAL A CA 1
ATOM 2169 C C . VAL A 1 281 ? 15.598 10.118 -6.867 1.00 94.56 281 VAL A C 1
ATOM 2171 O O . VAL A 1 281 ? 15.336 11.215 -6.378 1.00 94.56 281 VAL A O 1
ATOM 2174 N N . LEU A 1 282 ? 15.640 9.923 -8.188 1.00 95.44 282 LEU A N 1
ATOM 2175 C CA . LEU A 1 282 ? 15.401 10.998 -9.147 1.00 95.44 282 LEU A CA 1
ATOM 2176 C C . LEU A 1 282 ? 13.983 11.577 -9.024 1.00 95.44 282 LEU A C 1
ATOM 2178 O O . LEU A 1 282 ? 13.806 12.795 -9.102 1.00 95.44 282 LEU A O 1
ATOM 2182 N N . ALA A 1 283 ? 12.974 10.724 -8.821 1.00 95.62 283 ALA A N 1
ATOM 2183 C CA . ALA A 1 283 ? 11.597 11.157 -8.601 1.00 95.62 283 ALA A CA 1
ATOM 2184 C C . ALA A 1 283 ? 11.463 11.994 -7.319 1.00 95.62 283 ALA A C 1
ATOM 2186 O O . ALA A 1 283 ? 10.835 13.049 -7.351 1.00 95.62 283 ALA A O 1
ATOM 2187 N N . GLU A 1 284 ? 12.088 11.565 -6.222 1.00 94.50 284 GLU A N 1
ATOM 2188 C CA . GLU A 1 284 ? 12.084 12.273 -4.938 1.00 94.50 284 GLU A CA 1
ATOM 2189 C C . GLU A 1 284 ? 12.725 13.658 -5.072 1.00 94.50 284 GLU A C 1
ATOM 2191 O O . GLU A 1 284 ? 12.102 14.663 -4.725 1.00 94.50 284 GLU A O 1
ATOM 2196 N N . SER A 1 285 ? 13.908 13.727 -5.693 1.00 91.50 285 SER A N 1
ATOM 2197 C CA . SER A 1 285 ? 14.606 14.996 -5.922 1.00 91.50 285 SER A CA 1
ATOM 2198 C C . SER A 1 285 ? 13.793 15.932 -6.814 1.00 91.50 285 SER A C 1
ATOM 2200 O O . SER A 1 285 ? 13.725 17.130 -6.558 1.00 91.50 285 SER A O 1
ATOM 2202 N N . THR A 1 286 ? 13.120 15.391 -7.834 1.00 91.56 286 THR A N 1
ATOM 2203 C CA . THR A 1 286 ? 12.255 16.186 -8.715 1.00 91.56 286 THR A CA 1
ATOM 2204 C C . THR A 1 286 ? 11.054 16.742 -7.948 1.00 91.56 286 THR A C 1
ATOM 2206 O O . THR A 1 286 ? 10.804 17.942 -8.015 1.00 91.56 286 THR A O 1
ATOM 2209 N N . ILE A 1 287 ? 10.358 15.924 -7.151 1.00 91.12 287 ILE A N 1
ATOM 2210 C CA . ILE A 1 287 ? 9.223 16.359 -6.314 1.00 91.12 287 ILE A CA 1
ATOM 2211 C C . ILE A 1 287 ? 9.649 17.437 -5.308 1.00 91.12 287 ILE A C 1
ATOM 2213 O O . ILE A 1 287 ? 8.912 18.394 -5.088 1.00 91.12 287 ILE A O 1
ATOM 2217 N N . SER A 1 288 ? 10.849 17.337 -4.738 1.00 88.69 288 SER A N 1
ATOM 2218 C CA . SER A 1 288 ? 11.405 18.355 -3.833 1.00 88.69 288 SER A CA 1
ATOM 2219 C C . SER A 1 288 ? 11.713 19.697 -4.522 1.00 88.69 288 SER A C 1
ATOM 2221 O O . SER A 1 288 ? 11.789 20.739 -3.861 1.00 88.69 288 SER A O 1
ATOM 2223 N N . ILE A 1 289 ? 11.866 19.703 -5.851 1.00 86.69 289 ILE A N 1
ATOM 2224 C CA . ILE A 1 289 ? 12.048 20.918 -6.655 1.00 86.69 289 ILE A CA 1
ATOM 2225 C C . ILE A 1 289 ? 10.686 21.495 -7.049 1.00 86.69 289 ILE A C 1
ATOM 2227 O O . ILE A 1 289 ? 10.402 22.633 -6.690 1.00 86.69 289 ILE A O 1
ATOM 2231 N N . VAL A 1 290 ? 9.854 20.722 -7.755 1.00 86.00 290 VAL A N 1
ATOM 2232 C CA . VAL A 1 290 ? 8.629 21.222 -8.417 1.00 86.00 290 VAL A CA 1
ATOM 2233 C C . VAL A 1 290 ? 7.337 21.034 -7.611 1.00 86.00 290 VAL A C 1
ATOM 2235 O O . VAL A 1 290 ? 6.295 21.565 -7.984 1.00 86.00 290 VAL A O 1
ATOM 2238 N N . GLY A 1 291 ? 7.381 20.293 -6.504 1.00 87.50 291 GLY A N 1
ATOM 2239 C CA . GLY A 1 291 ? 6.226 20.002 -5.654 1.00 87.50 291 GLY A CA 1
ATOM 2240 C C . GLY A 1 291 ? 5.514 18.685 -5.980 1.00 87.50 291 GLY A C 1
ATOM 2241 O O . GLY A 1 291 ? 5.753 18.026 -6.994 1.00 87.50 291 GLY A O 1
ATOM 2242 N N . GLU A 1 292 ? 4.604 18.286 -5.088 1.00 87.25 292 GLU A N 1
ATOM 2243 C CA . GLU A 1 292 ? 3.939 16.977 -5.120 1.00 87.25 292 GLU A CA 1
ATOM 2244 C C . GLU A 1 292 ? 3.015 16.800 -6.335 1.00 87.25 292 GLU A C 1
ATOM 2246 O O . GLU A 1 292 ? 2.860 15.686 -6.843 1.00 87.25 292 GLU A O 1
ATOM 2251 N N . GLY A 1 293 ? 2.467 17.903 -6.862 1.00 84.19 293 GLY A N 1
ATOM 2252 C CA . GLY A 1 293 ? 1.638 17.912 -8.071 1.00 84.19 293 GLY A CA 1
ATOM 2253 C C . GLY A 1 293 ? 2.334 17.309 -9.294 1.00 84.19 293 GLY A C 1
ATOM 2254 O O . GLY A 1 293 ? 1.665 16.806 -10.191 1.00 84.19 293 GLY A O 1
ATOM 2255 N N . TRP A 1 294 ? 3.671 17.240 -9.306 1.00 89.38 294 TRP A N 1
ATOM 2256 C CA . TRP A 1 294 ? 4.433 16.602 -10.378 1.00 89.38 294 TRP A CA 1
ATOM 2257 C C . TRP A 1 294 ? 4.098 15.124 -10.594 1.00 89.38 294 TRP A C 1
ATOM 2259 O O . TRP A 1 294 ? 4.267 14.622 -11.704 1.00 89.38 294 TRP A O 1
ATOM 2269 N N . LEU A 1 295 ? 3.595 14.420 -9.580 1.00 89.06 295 LEU A N 1
ATOM 2270 C CA . LEU A 1 295 ? 3.150 13.032 -9.716 1.00 89.06 295 LEU A CA 1
ATOM 2271 C C . LEU A 1 295 ? 1.900 12.875 -10.601 1.00 89.06 295 LEU A C 1
ATOM 2273 O O . LEU A 1 295 ? 1.548 11.748 -10.966 1.00 89.06 295 LEU A O 1
ATOM 2277 N N . ILE A 1 296 ? 1.246 13.986 -10.948 1.00 84.38 296 ILE A N 1
ATOM 2278 C CA . ILE A 1 296 ? 0.025 14.038 -11.742 1.00 84.38 296 ILE A CA 1
ATOM 2279 C C . ILE A 1 296 ? 0.254 14.995 -12.919 1.00 84.38 296 ILE A C 1
ATOM 2281 O O . ILE A 1 296 ? 0.293 16.211 -12.758 1.00 84.38 296 ILE A O 1
ATOM 2285 N N . GLY A 1 297 ? 0.411 14.473 -14.134 1.00 72.62 297 GLY A N 1
ATOM 2286 C CA . GLY A 1 297 ? 0.637 15.334 -15.296 1.00 72.62 297 GLY A CA 1
ATOM 2287 C C . GLY A 1 297 ? 0.453 14.628 -16.631 1.00 72.62 297 GLY A C 1
ATOM 2288 O O . GLY A 1 297 ? 0.784 13.452 -16.774 1.00 72.62 297 GLY A O 1
ATOM 2289 N N . GLN A 1 298 ? -0.092 15.352 -17.614 1.00 64.75 298 GLN A N 1
ATOM 2290 C CA . GLN A 1 298 ? -0.313 14.838 -18.968 1.00 64.75 298 GLN A CA 1
ATOM 2291 C C . GLN A 1 298 ? 1.009 14.645 -19.726 1.00 64.75 298 GLN A C 1
ATOM 2293 O O . GLN A 1 298 ? 1.965 15.397 -19.543 1.00 64.75 298 GLN A O 1
ATOM 2298 N N . MET A 1 299 ? 1.046 13.637 -20.601 1.00 61.28 299 MET A N 1
ATOM 2299 C CA . MET A 1 299 ? 2.176 13.357 -21.488 1.00 61.28 299 MET A CA 1
ATOM 2300 C C . MET A 1 299 ? 1.842 13.800 -22.912 1.00 61.28 299 MET A C 1
ATOM 2302 O O . MET A 1 299 ? 1.151 13.083 -23.623 1.00 61.28 299 MET A O 1
ATOM 2306 N N . ASN A 1 300 ? 2.362 14.944 -23.354 1.00 53.62 300 ASN A N 1
ATOM 2307 C CA . ASN A 1 300 ? 2.291 15.351 -24.761 1.00 53.62 300 ASN A CA 1
ATOM 2308 C C . ASN A 1 300 ? 3.701 15.346 -25.351 1.00 53.62 300 ASN A C 1
ATOM 2310 O O . ASN A 1 300 ? 4.328 16.393 -25.470 1.00 53.62 300 ASN A O 1
ATOM 2314 N N . LEU A 1 301 ? 4.235 14.160 -25.657 1.00 54.28 301 LEU A N 1
ATOM 2315 C CA . LEU A 1 301 ? 5.573 14.035 -26.252 1.00 54.28 301 LEU A CA 1
ATOM 2316 C C . LEU A 1 301 ? 5.611 13.243 -27.573 1.00 54.28 301 LEU A C 1
ATOM 2318 O O . LEU A 1 301 ? 6.691 13.057 -28.122 1.00 54.28 301 LEU A O 1
ATOM 2322 N N . SER A 1 302 ? 4.471 12.809 -28.129 1.00 42.50 302 SER A N 1
ATOM 2323 C CA . SER A 1 302 ? 4.391 12.277 -29.508 1.00 42.50 302 SER A CA 1
ATOM 2324 C C . SER A 1 302 ? 2.945 12.104 -30.003 1.00 42.50 302 SER A C 1
ATOM 2326 O O . SER A 1 302 ? 2.057 11.788 -29.217 1.00 42.50 302 SER A O 1
ATOM 2328 N N . ASP A 1 303 ? 2.729 12.245 -31.319 1.00 39.84 303 ASP A N 1
ATOM 2329 C CA . ASP A 1 303 ? 1.466 12.041 -32.069 1.00 39.84 303 ASP A CA 1
ATOM 2330 C C . ASP A 1 303 ? 0.933 10.581 -32.069 1.00 39.84 303 ASP A C 1
ATOM 2332 O O . ASP A 1 303 ? 0.170 10.170 -32.948 1.00 39.84 303 ASP A O 1
ATOM 2336 N N . THR A 1 304 ? 1.331 9.749 -31.104 1.00 39.78 304 THR A N 1
ATOM 2337 C CA . THR A 1 304 ? 0.868 8.360 -30.967 1.00 39.78 304 THR A CA 1
ATOM 2338 C C . THR A 1 304 ? -0.355 8.266 -30.053 1.00 39.78 304 THR A C 1
ATOM 2340 O O . THR A 1 304 ? -0.335 8.719 -28.915 1.00 39.78 304 THR A O 1
ATOM 2343 N N . GLN A 1 305 ? -1.417 7.637 -30.566 1.00 37.94 305 GLN A N 1
ATOM 2344 C CA . GLN A 1 305 ? -2.792 7.582 -30.040 1.00 37.94 305 GLN A CA 1
ATOM 2345 C C . GLN A 1 305 ? -3.013 6.910 -28.663 1.00 37.94 305 GLN A C 1
ATOM 2347 O O . GLN A 1 305 ? -4.165 6.786 -28.250 1.00 37.94 305 GLN A O 1
ATOM 2352 N N . ASP A 1 306 ? -1.972 6.524 -27.922 1.00 41.66 306 ASP A N 1
ATOM 2353 C CA . ASP A 1 306 ? -2.119 5.899 -26.600 1.00 41.66 306 ASP A CA 1
ATOM 2354 C C . ASP A 1 306 ? -1.852 6.918 -25.482 1.00 41.66 306 ASP A C 1
ATOM 2356 O O . ASP A 1 306 ? -0.741 7.057 -24.969 1.00 41.66 306 ASP A O 1
ATOM 2360 N N . LEU A 1 307 ? -2.900 7.651 -25.098 1.00 54.53 307 LEU A N 1
ATOM 2361 C CA . LEU A 1 307 ? -2.875 8.582 -23.967 1.00 54.53 307 LEU A CA 1
ATOM 2362 C C . LEU A 1 307 ? -2.641 7.809 -22.659 1.00 54.53 307 LEU A C 1
ATOM 2364 O O . LEU A 1 307 ? -3.568 7.234 -22.082 1.00 54.53 307 LEU A O 1
ATOM 2368 N N . VAL A 1 308 ? -1.398 7.795 -22.170 1.00 62.81 308 VAL A N 1
ATOM 2369 C CA . VAL A 1 308 ? -1.089 7.289 -20.827 1.00 62.81 308 VAL A CA 1
ATOM 2370 C C . VAL A 1 308 ? -1.789 8.191 -19.798 1.00 62.81 308 VAL A C 1
ATOM 2372 O O . VAL A 1 308 ? -1.626 9.412 -19.864 1.00 62.81 308 VAL A O 1
ATOM 2375 N N . PRO A 1 309 ? -2.561 7.635 -18.842 1.00 70.75 309 PRO A N 1
ATOM 2376 C CA . PRO A 1 309 ? -3.270 8.439 -17.850 1.00 70.75 309 PRO A CA 1
ATOM 2377 C C . PRO A 1 309 ? -2.327 9.347 -17.049 1.00 70.75 309 PRO A C 1
ATOM 2379 O O . PRO A 1 309 ? -1.265 8.903 -16.605 1.00 70.75 309 PRO A O 1
ATOM 2382 N N . ALA A 1 310 ? -2.737 10.600 -16.826 1.00 72.19 310 ALA A N 1
ATOM 2383 C CA . ALA A 1 310 ? -1.945 11.607 -16.110 1.00 72.19 310 ALA A CA 1
ATOM 2384 C C . ALA A 1 310 ? -1.613 11.208 -14.659 1.00 72.19 310 ALA A C 1
ATOM 2386 O O . ALA A 1 310 ? -0.629 11.668 -14.090 1.00 72.19 310 ALA A O 1
ATOM 2387 N N . ASP A 1 311 ? -2.414 10.316 -14.080 1.00 77.94 311 ASP A N 1
ATOM 2388 C CA . ASP A 1 311 ? -2.310 9.781 -12.724 1.00 77.94 311 ASP A CA 1
ATOM 2389 C C . ASP A 1 311 ? -1.585 8.418 -12.673 1.00 77.94 311 ASP A C 1
ATOM 2391 O O . ASP A 1 311 ? -1.586 7.718 -11.662 1.00 77.94 311 ASP A O 1
ATOM 2395 N N . ARG A 1 312 ? -0.933 7.994 -13.761 1.00 87.00 312 ARG A N 1
ATOM 2396 C CA . ARG A 1 312 ? -0.199 6.722 -13.781 1.00 87.00 312 ARG A CA 1
ATOM 2397 C C . ARG A 1 312 ? 1.142 6.801 -13.044 1.00 87.00 312 ARG A C 1
ATOM 2399 O O . ARG A 1 312 ? 1.579 5.787 -12.500 1.00 87.00 312 ARG A O 1
ATOM 2406 N N . CYS A 1 313 ? 1.780 7.974 -13.011 1.00 90.75 313 CYS A N 1
ATOM 2407 C CA . CYS A 1 313 ? 3.070 8.169 -12.344 1.00 90.75 313 CYS A CA 1
ATOM 2408 C C . CYS A 1 313 ? 2.965 7.927 -10.833 1.00 90.75 313 CYS A C 1
ATOM 2410 O O . CYS A 1 313 ? 3.736 7.131 -10.300 1.00 90.75 313 CYS A O 1
ATOM 2412 N N . ILE A 1 314 ? 1.968 8.526 -10.168 1.00 91.94 314 ILE A N 1
ATOM 2413 C CA . ILE A 1 314 ? 1.711 8.327 -8.730 1.00 91.94 314 ILE A CA 1
ATOM 2414 C C . ILE A 1 314 ? 1.577 6.844 -8.357 1.00 91.94 314 ILE A C 1
ATOM 2416 O O . ILE A 1 314 ? 2.168 6.409 -7.373 1.00 91.94 314 ILE A O 1
ATOM 2420 N N . LEU A 1 315 ? 0.888 6.039 -9.174 1.00 91.81 315 LEU A N 1
ATOM 2421 C CA . LEU A 1 315 ? 0.735 4.601 -8.925 1.00 91.81 315 LEU A CA 1
ATOM 2422 C C . LEU A 1 315 ? 2.053 3.837 -9.051 1.00 91.81 315 LEU A C 1
ATOM 2424 O O . LEU A 1 315 ? 2.349 2.986 -8.220 1.00 91.81 315 LEU A O 1
ATOM 2428 N N . LEU A 1 316 ? 2.845 4.118 -10.088 1.00 93.94 316 LEU A N 1
ATOM 2429 C CA . LEU A 1 316 ? 4.121 3.429 -10.296 1.00 93.94 316 LEU A CA 1
ATOM 2430 C C . LEU A 1 316 ? 5.133 3.766 -9.200 1.00 93.94 316 LEU A C 1
ATOM 2432 O O . LEU A 1 316 ? 5.842 2.869 -8.740 1.00 93.94 316 LEU A O 1
ATOM 2436 N N . VAL A 1 317 ? 5.182 5.035 -8.788 1.00 95.81 317 VAL A N 1
ATOM 2437 C CA . VAL A 1 317 ? 6.032 5.491 -7.686 1.00 95.81 317 VAL A CA 1
ATOM 2438 C C . VAL A 1 317 ? 5.582 4.842 -6.381 1.00 95.81 317 VAL A C 1
ATOM 2440 O O . VAL A 1 317 ? 6.415 4.234 -5.721 1.00 95.81 317 VAL A O 1
ATOM 2443 N N . LEU A 1 318 ? 4.283 4.859 -6.051 1.00 95.19 318 LEU A N 1
ATOM 2444 C CA . LEU A 1 318 ? 3.775 4.228 -4.829 1.00 95.19 318 LEU A CA 1
ATOM 2445 C C . LEU A 1 318 ? 4.076 2.729 -4.772 1.00 95.19 318 LEU A C 1
ATOM 2447 O O . LEU A 1 318 ? 4.607 2.255 -3.774 1.00 95.19 318 LEU A O 1
ATOM 2451 N N . GLU A 1 319 ? 3.747 1.978 -5.825 1.00 93.19 319 GLU A N 1
ATOM 2452 C CA . GLU A 1 319 ? 3.955 0.526 -5.835 1.00 93.19 319 GLU A CA 1
ATOM 2453 C C . GLU A 1 319 ? 5.436 0.165 -5.730 1.00 93.19 319 GLU A C 1
ATOM 2455 O O . GLU A 1 319 ? 5.795 -0.785 -5.038 1.00 93.19 319 GLU A O 1
ATOM 2460 N N . SER A 1 320 ? 6.305 0.939 -6.382 1.00 94.19 320 SER A N 1
ATOM 2461 C CA . SER A 1 320 ? 7.749 0.717 -6.303 1.00 94.19 320 SER A CA 1
ATOM 2462 C C . SER A 1 320 ? 8.283 1.079 -4.916 1.00 94.19 320 SER A C 1
ATOM 2464 O O . SER A 1 320 ? 8.976 0.263 -4.315 1.00 94.19 320 SER A O 1
ATOM 2466 N N . SER A 1 321 ? 7.900 2.233 -4.360 1.00 95.56 321 SER A N 1
ATOM 2467 C CA . SER A 1 321 ? 8.275 2.633 -2.998 1.00 95.56 321 SER A CA 1
ATOM 2468 C C . SER A 1 321 ? 7.780 1.639 -1.953 1.00 95.56 321 SER A C 1
ATOM 2470 O O . SER A 1 321 ? 8.528 1.301 -1.047 1.00 95.56 321 SER A O 1
ATOM 2472 N N . ARG A 1 322 ? 6.560 1.106 -2.089 1.00 93.38 322 ARG A N 1
ATOM 2473 C CA . ARG A 1 322 ? 6.009 0.083 -1.188 1.00 93.38 322 ARG A CA 1
ATOM 2474 C C . ARG A 1 322 ? 6.847 -1.193 -1.185 1.00 93.38 322 ARG A C 1
ATOM 2476 O O . ARG A 1 322 ? 7.110 -1.748 -0.119 1.00 93.38 322 ARG A O 1
ATOM 2483 N N . VAL A 1 323 ? 7.262 -1.660 -2.365 1.00 90.75 323 VAL A N 1
ATOM 2484 C CA . VAL A 1 323 ? 8.137 -2.834 -2.488 1.00 90.75 323 VAL A CA 1
ATOM 2485 C C . VAL A 1 323 ? 9.491 -2.563 -1.834 1.00 90.75 323 VAL A C 1
ATOM 2487 O O . VAL A 1 323 ? 9.945 -3.389 -1.047 1.00 90.75 323 VAL A O 1
ATOM 2490 N N . GLU A 1 324 ? 10.101 -1.405 -2.097 1.00 92.38 324 GLU A N 1
ATOM 2491 C CA . GLU A 1 324 ? 11.381 -1.033 -1.482 1.00 92.38 324 GLU A CA 1
ATOM 2492 C C . GLU A 1 324 ? 11.265 -0.885 0.042 1.00 92.38 324 GLU A C 1
ATOM 2494 O O . GLU A 1 324 ? 12.107 -1.414 0.758 1.00 92.38 324 GLU A O 1
ATOM 2499 N N . VAL A 1 325 ? 10.199 -0.264 0.565 1.00 94.19 325 VAL A N 1
ATOM 2500 C CA . VAL A 1 325 ? 9.923 -0.190 2.012 1.00 94.19 325 VAL A CA 1
ATOM 2501 C C . VAL A 1 325 ? 9.876 -1.589 2.620 1.00 94.19 325 VAL A C 1
ATOM 2503 O O . VAL A 1 325 ? 10.559 -1.845 3.608 1.00 94.19 325 VAL A O 1
ATOM 2506 N N . ALA A 1 326 ? 9.118 -2.511 2.023 1.00 89.56 326 ALA A N 1
ATOM 2507 C CA . ALA A 1 326 ? 8.996 -3.866 2.549 1.00 89.56 326 ALA A CA 1
ATOM 2508 C C . ALA A 1 326 ? 10.330 -4.625 2.542 1.00 89.56 326 ALA A C 1
ATOM 2510 O O . ALA A 1 326 ? 10.660 -5.299 3.517 1.00 89.56 326 ALA A O 1
ATOM 2511 N N . VAL A 1 327 ? 11.117 -4.495 1.469 1.00 87.00 327 VAL A N 1
ATOM 2512 C CA . VAL A 1 327 ? 12.441 -5.124 1.367 1.00 87.00 327 VAL A CA 1
ATOM 2513 C C . VAL A 1 327 ? 13.410 -4.518 2.382 1.00 87.00 327 VAL A C 1
ATOM 2515 O O . VAL A 1 327 ? 14.019 -5.255 3.155 1.00 87.00 327 VAL A O 1
ATOM 2518 N N . LEU A 1 328 ? 13.524 -3.190 2.425 1.00 89.81 328 LEU A N 1
ATOM 2519 C CA . LEU A 1 328 ? 14.486 -2.483 3.269 1.00 89.81 328 LEU A CA 1
ATOM 2520 C C . LEU A 1 328 ? 14.184 -2.654 4.757 1.00 89.81 328 LEU A C 1
ATOM 2522 O O . LEU A 1 328 ? 15.115 -2.874 5.527 1.00 89.81 328 LEU A O 1
ATOM 2526 N N . LEU A 1 329 ? 12.913 -2.599 5.170 1.00 90.44 329 LEU A N 1
ATOM 2527 C CA . LEU A 1 329 ? 12.531 -2.833 6.566 1.00 90.44 329 LEU A CA 1
ATOM 2528 C C . LEU A 1 329 ? 12.815 -4.270 6.999 1.00 90.44 329 LEU A C 1
ATOM 2530 O O . LEU A 1 329 ? 13.374 -4.476 8.072 1.00 90.44 329 LEU A O 1
ATOM 2534 N N . ASN A 1 330 ? 12.512 -5.257 6.152 1.00 87.06 330 ASN A N 1
ATOM 2535 C CA . ASN A 1 330 ? 12.810 -6.657 6.449 1.00 87.06 330 ASN A CA 1
ATOM 2536 C C . ASN A 1 330 ? 14.326 -6.912 6.544 1.00 87.06 330 ASN A C 1
ATOM 2538 O O . ASN A 1 330 ? 14.803 -7.593 7.450 1.00 87.06 330 ASN A O 1
ATOM 2542 N N . GLU A 1 331 ? 15.116 -6.323 5.642 1.00 85.94 331 GLU A N 1
ATOM 2543 C CA . GLU A 1 331 ? 16.576 -6.413 5.704 1.00 85.94 331 GLU A CA 1
ATOM 2544 C C . GLU A 1 331 ? 17.164 -5.679 6.920 1.00 85.94 331 GLU A C 1
ATOM 2546 O O . GLU A 1 331 ? 18.127 -6.162 7.518 1.00 85.94 331 GLU A O 1
ATOM 2551 N N . LEU A 1 332 ? 16.606 -4.524 7.301 1.00 86.69 332 LEU A N 1
ATOM 2552 C CA . LEU A 1 332 ? 17.006 -3.788 8.503 1.00 86.69 332 LEU A CA 1
ATOM 2553 C C . LEU A 1 332 ? 16.677 -4.573 9.774 1.00 86.69 332 LEU A C 1
ATOM 2555 O O . LEU A 1 332 ? 17.551 -4.681 10.633 1.00 86.69 332 LEU A O 1
ATOM 2559 N N . ALA A 1 333 ? 15.480 -5.155 9.872 1.00 84.81 333 ALA A N 1
ATOM 2560 C CA . ALA A 1 333 ? 15.083 -6.026 10.976 1.00 84.81 333 ALA A CA 1
ATOM 2561 C C . ALA A 1 333 ? 16.063 -7.198 11.127 1.00 84.81 333 ALA A C 1
ATOM 2563 O O . ALA A 1 333 ? 16.674 -7.372 12.182 1.00 84.81 333 ALA A O 1
ATOM 2564 N N . TYR A 1 334 ? 16.338 -7.915 10.032 1.00 84.12 334 TYR A N 1
ATOM 2565 C CA . TYR A 1 334 ? 17.308 -9.010 10.022 1.00 84.12 334 TYR A CA 1
ATOM 2566 C C . TYR A 1 334 ? 18.704 -8.561 10.486 1.00 84.12 334 TYR A C 1
ATOM 2568 O O . TYR A 1 334 ? 19.313 -9.183 11.359 1.00 84.12 334 TYR A O 1
ATOM 2576 N N . LEU A 1 335 ? 19.228 -7.462 9.931 1.00 83.25 335 LEU A N 1
ATOM 2577 C CA . LEU A 1 335 ? 20.571 -6.972 10.262 1.00 83.25 335 LEU A CA 1
ATOM 2578 C C . LEU A 1 335 ? 20.691 -6.458 11.698 1.00 83.25 335 LEU A C 1
ATOM 2580 O O . LEU A 1 335 ? 21.767 -6.565 12.289 1.00 83.25 335 LEU A O 1
ATOM 2584 N N . LYS A 1 336 ? 19.620 -5.886 12.251 1.00 82.06 336 LYS A N 1
ATOM 2585 C CA . LYS A 1 336 ? 19.613 -5.337 13.607 1.00 82.06 336 LYS A CA 1
ATOM 2586 C C . LYS A 1 336 ? 19.368 -6.399 14.673 1.00 82.06 336 LYS A C 1
ATOM 2588 O O . LYS A 1 336 ? 19.974 -6.315 15.743 1.00 82.06 336 LYS A O 1
ATOM 2593 N N . TYR A 1 337 ? 18.481 -7.354 14.408 1.00 81.12 337 TYR A N 1
ATOM 2594 C CA . TYR A 1 337 ? 17.935 -8.235 15.443 1.00 81.12 337 TYR A CA 1
ATOM 2595 C C . TYR A 1 337 ? 18.441 -9.676 15.328 1.00 81.12 337 TYR A C 1
ATOM 2597 O O . TYR A 1 337 ? 18.698 -10.310 16.352 1.00 81.12 337 TYR A O 1
ATOM 2605 N N . GLU A 1 338 ? 18.675 -10.173 14.110 1.00 71.50 338 GLU A N 1
ATOM 2606 C CA . GLU A 1 338 ? 19.017 -11.582 13.869 1.00 71.50 338 GLU A CA 1
ATOM 2607 C C . GLU A 1 338 ? 20.492 -11.811 13.495 1.00 71.50 338 GLU A C 1
ATOM 2609 O O . GLU A 1 338 ? 21.068 -12.857 13.812 1.00 71.50 338 GLU A O 1
ATOM 2614 N N . ALA A 1 339 ? 21.144 -10.845 12.843 1.00 70.81 339 ALA A N 1
ATOM 2615 C CA . ALA A 1 339 ? 22.532 -10.985 12.416 1.00 70.81 339 ALA A CA 1
ATOM 2616 C C . ALA A 1 339 ? 23.509 -11.014 13.611 1.00 70.81 339 ALA A C 1
ATOM 2618 O O . ALA A 1 339 ? 23.441 -10.206 14.538 1.00 70.81 339 ALA A O 1
ATOM 2619 N N . SER A 1 340 ? 24.491 -11.927 13.580 1.00 56.16 340 SER A N 1
ATOM 2620 C CA . SER A 1 340 ? 25.516 -12.017 14.630 1.00 56.16 340 SER A CA 1
ATOM 2621 C C . SER A 1 340 ? 26.287 -10.694 14.758 1.00 56.16 340 SER A C 1
ATOM 2623 O O . SER A 1 340 ? 26.847 -10.223 13.767 1.00 56.16 340 SER A O 1
ATOM 2625 N N . LYS A 1 341 ? 26.378 -10.132 15.972 1.00 57.69 341 LYS A N 1
ATOM 2626 C CA . LYS A 1 341 ? 26.963 -8.809 16.303 1.00 57.69 341 LYS A CA 1
ATOM 2627 C C . LYS A 1 341 ? 28.464 -8.601 15.974 1.00 57.69 341 LYS A C 1
ATOM 2629 O O . LYS A 1 341 ? 29.057 -7.638 16.443 1.00 57.69 341 LYS A O 1
ATOM 2634 N N . ASN A 1 342 ? 29.101 -9.465 15.182 1.00 46.84 342 ASN A N 1
ATOM 2635 C CA . ASN A 1 342 ? 30.562 -9.549 15.050 1.00 46.84 342 ASN A CA 1
ATOM 2636 C C . ASN A 1 342 ? 31.132 -9.123 13.679 1.00 46.84 342 ASN A C 1
ATOM 2638 O O . ASN A 1 342 ? 32.124 -9.699 13.236 1.00 46.84 342 ASN A O 1
ATOM 2642 N N . SER A 1 343 ? 30.575 -8.116 12.993 1.00 52.56 343 SER A N 1
ATOM 2643 C CA . SER A 1 343 ? 31.270 -7.543 11.823 1.00 52.56 343 SER A CA 1
ATOM 2644 C C . SER A 1 343 ? 31.013 -6.047 11.627 1.00 52.56 343 SER A C 1
ATOM 2646 O O . SER A 1 343 ? 29.871 -5.592 11.645 1.00 52.56 343 SER A O 1
ATOM 2648 N N . SER A 1 344 ? 32.087 -5.284 11.405 1.00 52.78 344 SER A N 1
ATOM 2649 C CA . SER A 1 344 ? 32.056 -3.858 11.044 1.00 52.78 344 SER A CA 1
ATOM 2650 C C . SER A 1 344 ? 31.400 -3.596 9.681 1.00 52.78 344 SER A C 1
ATOM 2652 O O . SER A 1 344 ? 30.977 -2.482 9.410 1.00 52.78 344 SER A O 1
ATOM 2654 N N . SER A 1 345 ? 31.255 -4.618 8.832 1.00 55.69 345 SER A N 1
ATOM 2655 C CA . SER A 1 345 ? 30.535 -4.538 7.553 1.00 55.69 345 SER A CA 1
ATOM 2656 C C . SER A 1 345 ? 29.021 -4.357 7.710 1.00 55.69 345 SER A C 1
ATOM 2658 O O . SER A 1 345 ? 28.359 -3.893 6.782 1.00 55.69 345 SER A O 1
ATOM 2660 N N . ASN A 1 346 ? 28.450 -4.704 8.870 1.00 64.62 346 ASN A N 1
ATOM 2661 C CA . ASN A 1 346 ? 27.011 -4.558 9.096 1.00 64.62 346 ASN A CA 1
ATOM 2662 C C . ASN A 1 346 ? 26.603 -3.087 9.255 1.00 64.62 346 ASN A C 1
ATOM 2664 O O . ASN A 1 346 ? 25.522 -2.724 8.805 1.00 64.62 346 ASN A O 1
ATOM 2668 N N . SER A 1 347 ? 27.450 -2.228 9.835 1.00 66.00 347 SER A N 1
ATOM 2669 C CA . SER A 1 347 ? 27.094 -0.825 10.089 1.00 66.00 347 SER A CA 1
ATOM 2670 C C . SER A 1 347 ? 26.976 -0.003 8.807 1.00 66.00 347 SER A C 1
ATOM 2672 O O . SER A 1 347 ? 25.976 0.684 8.634 1.00 66.00 347 SER A O 1
ATOM 2674 N N . GLU A 1 348 ? 27.927 -0.120 7.875 1.00 72.19 348 GLU A N 1
ATOM 2675 C CA . GLU A 1 348 ? 27.845 0.548 6.562 1.00 72.19 348 GLU A CA 1
ATOM 2676 C C . GLU A 1 348 ? 26.650 0.030 5.744 1.00 72.19 348 GLU A C 1
ATOM 2678 O O . GLU A 1 348 ? 25.934 0.797 5.102 1.00 72.19 348 GLU A O 1
ATOM 2683 N N . SER A 1 349 ? 26.373 -1.275 5.826 1.00 77.75 349 SER A N 1
ATOM 2684 C CA . SER A 1 349 ? 25.235 -1.895 5.144 1.00 77.75 349 SER A CA 1
ATOM 2685 C C . SER A 1 349 ? 23.879 -1.448 5.704 1.00 77.75 349 SER A C 1
ATOM 2687 O O . SER A 1 349 ? 22.934 -1.257 4.938 1.00 77.75 349 SER A O 1
ATOM 2689 N N . ILE A 1 350 ? 23.773 -1.278 7.027 1.00 81.25 350 ILE A N 1
ATOM 2690 C CA . ILE A 1 350 ? 22.589 -0.720 7.700 1.00 81.25 350 ILE A CA 1
ATOM 2691 C C . ILE A 1 350 ? 22.408 0.739 7.292 1.00 81.25 350 ILE A C 1
ATOM 2693 O O . ILE A 1 350 ? 21.296 1.160 6.985 1.00 81.25 350 ILE A O 1
ATOM 2697 N N . LEU A 1 351 ? 23.499 1.498 7.260 1.00 82.12 351 LEU A N 1
ATOM 2698 C CA . LEU A 1 351 ? 23.485 2.916 6.951 1.00 82.12 351 LEU A CA 1
ATOM 2699 C C . LEU A 1 351 ? 22.971 3.187 5.528 1.00 82.12 351 LEU A C 1
ATOM 2701 O O . LEU A 1 351 ? 22.061 3.995 5.352 1.00 82.12 351 LEU A O 1
ATOM 2705 N N . LEU A 1 352 ? 23.465 2.435 4.540 1.00 81.12 352 LEU A N 1
ATOM 2706 C CA . LEU A 1 352 ? 22.990 2.507 3.155 1.00 81.12 352 LEU A CA 1
ATOM 2707 C C . LEU A 1 352 ? 21.499 2.144 3.038 1.00 81.12 352 LEU A C 1
ATOM 2709 O O . LEU A 1 352 ? 20.743 2.800 2.325 1.00 81.12 352 LEU A O 1
ATOM 2713 N N . LYS A 1 353 ? 21.043 1.114 3.764 1.00 85.50 353 LYS A N 1
ATOM 2714 C CA . LYS A 1 353 ? 19.623 0.725 3.772 1.00 85.50 353 LYS A CA 1
ATOM 2715 C C . LYS A 1 353 ? 18.739 1.789 4.413 1.00 85.50 353 LYS A C 1
ATOM 2717 O O . LYS A 1 353 ? 17.678 2.079 3.870 1.00 85.50 353 LYS A O 1
ATOM 2722 N N . LYS A 1 354 ? 19.187 2.405 5.515 1.00 85.12 354 LYS A N 1
ATOM 2723 C CA . LYS A 1 354 ? 18.507 3.556 6.129 1.00 85.12 354 LYS A CA 1
ATOM 2724 C C . LYS A 1 354 ? 18.368 4.702 5.118 1.00 85.12 354 LYS A C 1
ATOM 2726 O O . LYS A 1 354 ? 17.282 5.251 4.993 1.00 85.12 354 LYS A O 1
ATOM 2731 N N . GLN A 1 355 ? 19.415 5.024 4.354 1.00 83.56 355 GLN A N 1
ATOM 2732 C CA . GLN A 1 355 ? 19.346 6.072 3.323 1.00 83.56 355 GLN A CA 1
ATOM 2733 C C . GLN A 1 355 ? 18.319 5.762 2.231 1.00 83.56 355 GLN A C 1
ATOM 2735 O O . GLN A 1 355 ? 17.498 6.612 1.894 1.00 83.56 355 GLN A O 1
ATOM 2740 N N . ASN A 1 356 ? 18.323 4.536 1.707 1.00 86.81 356 ASN A N 1
ATOM 2741 C CA . ASN A 1 356 ? 17.356 4.129 0.687 1.00 86.81 356 ASN A CA 1
ATOM 2742 C C . ASN A 1 356 ? 15.920 4.145 1.234 1.00 86.81 356 ASN A C 1
ATOM 2744 O O . ASN A 1 356 ? 14.986 4.526 0.528 1.00 86.81 356 ASN A O 1
ATOM 2748 N N . LEU A 1 357 ? 15.748 3.783 2.510 1.00 91.19 357 LEU A N 1
ATOM 2749 C CA . LEU A 1 357 ? 14.452 3.796 3.178 1.00 91.19 357 LEU A CA 1
ATOM 2750 C C . LEU A 1 357 ? 13.917 5.223 3.312 1.00 91.19 357 LEU A C 1
ATOM 2752 O O . LEU A 1 357 ? 12.733 5.441 3.079 1.00 91.19 357 LEU A O 1
ATOM 2756 N N . VAL A 1 358 ? 14.782 6.195 3.620 1.00 89.12 358 VAL A N 1
ATOM 2757 C CA . VAL A 1 358 ? 14.409 7.617 3.695 1.00 89.12 358 VAL A CA 1
ATOM 2758 C C . VAL A 1 358 ? 13.827 8.106 2.371 1.00 89.12 358 VAL A C 1
ATOM 2760 O O . VAL A 1 358 ? 12.810 8.791 2.380 1.00 89.12 358 VAL A O 1
ATOM 2763 N N . VAL A 1 359 ? 14.409 7.716 1.233 1.00 90.19 359 VAL A N 1
ATOM 2764 C CA . VAL A 1 359 ? 13.881 8.079 -0.094 1.00 90.19 359 VAL A CA 1
ATOM 2765 C C . VAL A 1 359 ? 12.486 7.489 -0.300 1.00 90.19 359 VAL A C 1
ATOM 2767 O O . VAL A 1 359 ? 11.559 8.199 -0.691 1.00 90.19 359 VAL A O 1
ATOM 2770 N N . ALA A 1 360 ? 12.305 6.201 0.004 1.00 93.38 360 ALA A N 1
ATOM 2771 C CA . ALA A 1 360 ? 11.015 5.538 -0.159 1.00 93.38 360 ALA A CA 1
ATOM 2772 C C . ALA A 1 360 ? 9.939 6.114 0.785 1.00 93.38 360 ALA A C 1
ATOM 2774 O O . ALA A 1 360 ? 8.810 6.349 0.354 1.00 93.38 360 ALA A O 1
ATOM 2775 N N . PHE A 1 361 ? 10.293 6.405 2.041 1.00 94.56 361 PHE A N 1
ATOM 2776 C CA . PHE A 1 361 ? 9.421 7.071 3.011 1.00 94.56 361 PHE A CA 1
ATOM 2777 C C . PHE A 1 361 ? 9.074 8.502 2.598 1.00 94.56 361 PHE A C 1
ATOM 2779 O O . PHE A 1 361 ? 7.897 8.848 2.645 1.00 94.56 361 PHE A O 1
ATOM 2786 N N . SER A 1 362 ? 10.042 9.292 2.118 1.00 93.12 362 SER A N 1
ATOM 2787 C CA . SER A 1 362 ? 9.796 10.641 1.583 1.00 93.12 362 SER A CA 1
ATOM 2788 C C . SER A 1 362 ? 8.757 10.584 0.463 1.00 93.12 362 SER A C 1
ATOM 2790 O O . SER A 1 362 ? 7.747 11.280 0.512 1.00 93.12 362 SER A O 1
ATOM 2792 N N . LEU A 1 363 ? 8.917 9.675 -0.504 1.00 95.19 363 LEU A N 1
ATOM 2793 C CA . LEU A 1 363 ? 7.949 9.502 -1.591 1.00 95.19 363 LEU A CA 1
ATOM 2794 C C . LEU A 1 363 ? 6.548 9.127 -1.087 1.00 95.19 363 LEU A C 1
ATOM 2796 O O . LEU A 1 363 ? 5.562 9.674 -1.578 1.00 95.19 363 LEU A O 1
ATOM 2800 N N . VAL A 1 364 ? 6.448 8.223 -0.107 1.00 95.31 364 VAL A N 1
ATOM 2801 C CA . VAL A 1 364 ? 5.168 7.846 0.515 1.00 95.31 364 VAL A CA 1
ATOM 2802 C C . VAL A 1 364 ? 4.529 9.044 1.224 1.00 95.31 364 VAL A C 1
ATOM 2804 O O . VAL A 1 364 ? 3.350 9.309 1.009 1.00 95.31 364 VAL A O 1
ATOM 2807 N N . GLU A 1 365 ? 5.293 9.816 1.997 1.00 91.06 365 GLU A N 1
ATOM 2808 C CA . GLU A 1 365 ? 4.821 11.023 2.690 1.00 91.06 365 GLU A CA 1
ATOM 2809 C C . GLU A 1 365 ? 4.332 12.095 1.706 1.00 91.06 365 GLU A C 1
ATOM 2811 O O . GLU A 1 365 ? 3.256 12.667 1.883 1.00 91.06 365 GLU A O 1
ATOM 2816 N N . ARG A 1 366 ? 5.070 12.323 0.611 1.00 91.31 366 ARG A N 1
ATOM 2817 C CA . ARG A 1 366 ? 4.672 13.251 -0.461 1.00 91.31 366 ARG A CA 1
ATOM 2818 C C . ARG A 1 366 ? 3.378 12.812 -1.141 1.00 91.31 366 ARG A C 1
ATOM 2820 O O . ARG A 1 366 ? 2.551 13.656 -1.473 1.00 91.31 366 ARG A O 1
ATOM 2827 N N . ILE A 1 367 ? 3.177 11.506 -1.316 1.00 91.75 367 ILE A N 1
ATOM 2828 C CA . ILE A 1 367 ? 1.929 10.947 -1.850 1.00 91.75 367 ILE A CA 1
ATOM 2829 C C . ILE A 1 367 ? 0.774 11.141 -0.863 1.00 91.75 367 ILE A C 1
ATOM 2831 O O . ILE A 1 367 ? -0.301 11.544 -1.300 1.00 91.75 367 ILE A O 1
ATOM 2835 N N . ILE A 1 368 ? 0.987 10.908 0.439 1.00 88.94 368 ILE A N 1
ATOM 2836 C CA . ILE A 1 368 ? -0.012 11.170 1.491 1.00 88.94 368 ILE A CA 1
ATOM 2837 C C . ILE A 1 368 ? -0.429 12.645 1.448 1.00 88.94 368 ILE A C 1
ATOM 2839 O O . ILE A 1 368 ? -1.606 12.951 1.296 1.00 88.94 368 ILE A O 1
ATOM 2843 N N . LYS A 1 369 ? 0.540 13.564 1.454 1.00 86.94 369 LYS A N 1
ATOM 2844 C CA . LYS A 1 369 ? 0.279 15.007 1.380 1.00 86.94 369 LYS A CA 1
ATOM 2845 C C . LYS A 1 369 ? -0.485 15.407 0.115 1.00 86.94 369 LYS A C 1
ATOM 2847 O O . LYS A 1 369 ? -1.387 16.241 0.167 1.00 86.94 369 LYS A O 1
ATOM 2852 N N . LEU A 1 370 ? -0.140 14.811 -1.026 1.00 85.00 370 LEU A N 1
ATOM 2853 C CA . LEU A 1 370 ? -0.831 15.060 -2.286 1.00 85.00 370 LEU A CA 1
ATOM 2854 C C . LEU A 1 370 ? -2.304 14.649 -2.218 1.00 85.00 370 LEU A C 1
ATOM 2856 O O . LEU A 1 370 ? -3.153 15.406 -2.678 1.00 85.00 370 LEU A O 1
ATOM 2860 N N . ILE A 1 371 ? -2.617 13.480 -1.647 1.00 81.06 371 ILE A N 1
ATOM 2861 C CA . ILE A 1 371 ? -4.009 13.024 -1.533 1.00 81.06 371 ILE A CA 1
ATOM 2862 C C . ILE A 1 371 ? -4.807 13.814 -0.491 1.00 81.06 371 ILE A C 1
ATOM 2864 O O . ILE A 1 371 ? -5.994 14.036 -0.725 1.00 81.06 371 ILE A O 1
ATOM 2868 N N . SER A 1 372 ? -4.174 14.299 0.584 1.00 76.56 372 SER A N 1
ATOM 2869 C CA . SER A 1 372 ? -4.814 15.184 1.570 1.00 76.56 372 SER A CA 1
ATOM 2870 C C . SER A 1 372 ? -5.282 16.496 0.936 1.00 76.56 372 SER A C 1
ATOM 2872 O O . SER A 1 372 ? -6.401 16.946 1.166 1.00 76.56 372 SER A O 1
ATOM 2874 N N . ASN A 1 373 ? -4.457 17.085 0.063 1.00 71.88 373 ASN A N 1
ATOM 2875 C CA . ASN A 1 373 ? -4.757 18.369 -0.578 1.00 71.88 373 ASN A CA 1
ATOM 2876 C C . ASN A 1 373 ? -5.871 18.291 -1.639 1.00 71.88 373 ASN A C 1
ATOM 2878 O O . ASN A 1 373 ? -6.438 19.317 -2.004 1.00 71.88 373 ASN A O 1
ATOM 2882 N N . ILE A 1 374 ? -6.205 17.096 -2.140 1.00 64.19 374 ILE A N 1
ATOM 2883 C CA . ILE A 1 374 ? -7.251 16.897 -3.163 1.00 64.19 374 ILE A CA 1
ATOM 2884 C C . ILE A 1 374 ? -8.669 16.989 -2.560 1.00 64.19 374 ILE A C 1
ATOM 2886 O O . ILE A 1 374 ? -9.646 17.082 -3.300 1.00 64.19 374 ILE A O 1
ATOM 2890 N N . GLY A 1 375 ? -8.801 16.982 -1.229 1.00 47.47 375 GLY A N 1
ATOM 2891 C CA . GLY A 1 375 ? -10.083 17.085 -0.524 1.00 47.47 375 GLY A CA 1
ATOM 2892 C C . GLY A 1 375 ? -10.649 18.503 -0.357 1.00 47.47 375 GLY A C 1
ATOM 2893 O O . GLY A 1 375 ? -11.739 18.627 0.196 1.00 47.47 375 GLY A O 1
ATOM 2894 N N . GLY A 1 376 ? -9.936 19.551 -0.789 1.00 43.12 376 GLY A N 1
ATOM 2895 C CA . GLY A 1 376 ? -10.416 20.941 -0.759 1.00 43.12 376 GLY A CA 1
ATOM 2896 C C . GLY A 1 376 ? -11.308 21.285 -1.960 1.00 43.12 376 GLY A C 1
ATOM 2897 O O . GLY A 1 376 ? -11.172 20.666 -3.010 1.00 43.12 376 GLY A O 1
ATOM 2898 N N . ASP A 1 377 ? -12.196 22.273 -1.805 1.00 36.19 377 ASP A N 1
ATOM 2899 C CA . ASP A 1 377 ? -13.280 22.699 -2.722 1.00 36.19 377 ASP A CA 1
ATOM 2900 C C . ASP A 1 377 ? -12.875 23.157 -4.154 1.00 36.19 377 ASP A C 1
ATOM 2902 O O . ASP A 1 377 ? -13.624 23.884 -4.809 1.00 36.19 377 ASP A O 1
ATOM 2906 N N . ASP A 1 378 ? -11.724 22.743 -4.688 1.00 37.75 378 ASP A N 1
ATOM 2907 C CA . ASP A 1 378 ? -11.345 23.011 -6.076 1.00 37.75 378 ASP A CA 1
ATOM 2908 C C . ASP A 1 378 ? -11.993 21.986 -7.025 1.00 37.75 378 ASP A C 1
ATOM 2910 O O . ASP A 1 378 ? -11.597 20.820 -7.129 1.00 37.75 378 ASP A O 1
ATOM 2914 N N . GLU A 1 379 ? -13.010 22.452 -7.757 1.00 34.59 379 GLU A N 1
ATOM 2915 C CA . GLU A 1 379 ? -13.655 21.767 -8.880 1.00 34.59 379 GLU A CA 1
ATOM 2916 C C . GLU A 1 379 ? -12.641 21.478 -10.007 1.00 34.59 379 GLU A C 1
ATOM 2918 O O . GLU A 1 379 ? -12.549 22.190 -11.007 1.00 34.59 379 GLU A O 1
ATOM 2923 N N . GLY A 1 380 ? -11.856 20.409 -9.858 1.00 45.00 380 GLY A N 1
ATOM 2924 C CA . GLY A 1 380 ? -10.884 20.006 -10.872 1.00 45.00 380 GLY A CA 1
ATOM 2925 C C . GLY A 1 380 ? -9.903 18.923 -10.436 1.00 45.00 380 GLY A C 1
ATOM 2926 O O . GLY A 1 380 ? -8.711 19.050 -10.711 1.00 45.00 380 GLY A O 1
ATOM 2927 N N . SER A 1 381 ? -10.342 17.855 -9.756 1.00 50.97 381 SER A N 1
ATOM 2928 C CA . SER A 1 381 ? -9.403 16.799 -9.351 1.00 50.97 381 SER A CA 1
ATOM 2929 C C . SER A 1 381 ? -8.831 16.058 -10.573 1.00 50.97 381 SER A C 1
ATOM 2931 O O . SER A 1 381 ? -9.523 15.375 -11.329 1.00 50.97 381 SER A O 1
ATOM 2933 N N . VAL A 1 382 ? -7.523 16.225 -10.795 1.00 60.38 382 VAL A N 1
ATOM 2934 C CA . VAL A 1 382 ? -6.782 15.634 -11.927 1.00 60.38 382 VAL A CA 1
ATOM 2935 C C . VAL A 1 382 ? -6.576 14.119 -11.737 1.00 60.38 382 VAL A C 1
ATOM 2937 O O . VAL A 1 382 ? -6.395 13.382 -12.709 1.00 60.38 382 VAL A O 1
ATOM 2940 N N . ILE A 1 383 ? -6.637 13.628 -10.490 1.00 67.81 383 ILE A N 1
ATOM 2941 C CA . ILE A 1 383 ? -6.554 12.197 -10.163 1.00 67.81 383 ILE A CA 1
ATOM 2942 C C . ILE A 1 383 ? -7.928 11.556 -10.274 1.00 67.81 383 ILE A C 1
ATOM 2944 O O . ILE A 1 383 ? -8.890 11.990 -9.644 1.00 67.81 383 ILE A O 1
ATOM 2948 N N . SER A 1 384 ? -8.010 10.441 -10.994 1.00 72.50 384 SER A N 1
ATOM 2949 C CA . SER A 1 384 ? -9.258 9.699 -11.025 1.00 72.50 384 SER A CA 1
ATOM 2950 C C . SER A 1 384 ? -9.549 8.949 -9.727 1.00 72.50 384 SER A C 1
ATOM 2952 O O . SER A 1 384 ? -8.655 8.381 -9.107 1.00 72.50 384 SER A O 1
ATOM 2954 N N . GLU A 1 385 ? -10.826 8.851 -9.360 1.00 72.88 385 GLU A N 1
ATOM 2955 C CA . GLU A 1 385 ? -11.280 8.144 -8.154 1.00 72.88 385 GLU A CA 1
ATOM 2956 C C . GLU A 1 385 ? -10.733 6.710 -8.060 1.00 72.88 385 GLU A C 1
ATOM 2958 O O . GLU A 1 385 ? -10.304 6.263 -7.001 1.00 72.88 385 GLU A O 1
ATOM 2963 N N . SER A 1 386 ? -10.624 6.013 -9.197 1.00 73.69 386 SER A N 1
ATOM 2964 C CA . SER A 1 386 ? -10.015 4.684 -9.253 1.00 73.69 386 SER A CA 1
ATOM 2965 C C . SER A 1 386 ? -8.542 4.637 -8.865 1.00 73.69 386 SER A C 1
ATOM 2967 O O . SER A 1 386 ? -8.060 3.641 -8.327 1.00 73.69 386 SER A O 1
ATOM 2969 N N . THR A 1 387 ? -7.810 5.690 -9.209 1.00 77.06 387 THR A N 1
ATOM 2970 C CA . THR A 1 387 ? -6.396 5.821 -8.883 1.00 77.06 387 THR A CA 1
ATOM 2971 C C . THR A 1 387 ? -6.237 6.210 -7.426 1.00 77.06 387 THR A C 1
ATOM 2973 O O . THR A 1 387 ? -5.421 5.600 -6.744 1.00 77.06 387 THR A O 1
ATOM 2976 N N . LEU A 1 388 ? -7.075 7.120 -6.923 1.00 77.25 388 LEU A N 1
ATOM 2977 C CA . LEU A 1 388 ? -7.074 7.510 -5.517 1.00 77.25 388 LEU A CA 1
ATOM 2978 C C . LEU A 1 388 ? -7.236 6.298 -4.594 1.00 77.25 388 LEU A C 1
ATOM 2980 O O . LEU A 1 388 ? -6.485 6.147 -3.639 1.00 77.25 388 LEU A O 1
ATOM 2984 N N . THR A 1 389 ? -8.139 5.371 -4.895 1.00 77.19 389 THR A N 1
ATOM 2985 C CA . THR A 1 389 ? -8.298 4.212 -4.010 1.00 77.19 389 THR A CA 1
ATOM 2986 C C . THR A 1 389 ? -7.210 3.166 -4.178 1.00 77.19 389 THR A C 1
ATOM 2988 O O . THR A 1 389 ? -6.873 2.493 -3.211 1.00 77.19 389 THR A O 1
ATOM 2991 N N . LYS A 1 390 ? -6.626 3.010 -5.372 1.00 81.94 390 LYS A N 1
ATOM 2992 C CA . LYS A 1 390 ? -5.404 2.203 -5.510 1.00 81.94 390 LYS A CA 1
ATOM 2993 C C . LYS A 1 390 ? -4.282 2.788 -4.662 1.00 81.94 390 LYS A C 1
ATOM 2995 O O . LYS A 1 390 ? -3.595 2.032 -3.988 1.00 81.94 390 LYS A O 1
ATOM 3000 N N . VAL A 1 391 ? -4.163 4.116 -4.641 1.00 83.50 391 VAL A N 1
ATOM 3001 C CA . VAL A 1 391 ? -3.233 4.826 -3.763 1.00 83.50 391 VAL A CA 1
ATOM 3002 C C . VAL A 1 391 ? -3.549 4.532 -2.295 1.00 83.50 391 VAL A C 1
ATOM 3004 O O . VAL A 1 391 ? -2.676 4.054 -1.586 1.00 83.50 391 VAL A O 1
ATOM 3007 N N . ILE A 1 392 ? -4.800 4.686 -1.852 1.00 81.88 392 ILE A N 1
ATOM 3008 C CA . ILE A 1 392 ? -5.216 4.368 -0.471 1.00 81.88 392 ILE A CA 1
ATOM 3009 C C . ILE A 1 392 ? -4.956 2.891 -0.122 1.00 81.88 392 ILE A C 1
ATOM 3011 O O . ILE A 1 392 ? -4.485 2.585 0.969 1.00 81.88 392 ILE A O 1
ATOM 3015 N N . SER A 1 393 ? -5.224 1.955 -1.036 1.00 83.19 393 SER A N 1
ATOM 3016 C CA . SER A 1 393 ? -4.952 0.526 -0.830 1.00 83.19 393 SER A CA 1
ATOM 3017 C C . SER A 1 393 ? -3.456 0.259 -0.674 1.00 83.19 393 SER A C 1
ATOM 3019 O O . SER A 1 393 ? -3.053 -0.399 0.282 1.00 83.19 393 SER A O 1
ATOM 3021 N N . GLY A 1 394 ? -2.631 0.810 -1.569 1.00 83.75 394 GLY A N 1
ATOM 3022 C CA . GLY A 1 394 ? -1.177 0.685 -1.500 1.00 83.75 394 GLY A CA 1
ATOM 3023 C C . GLY A 1 394 ? -0.596 1.331 -0.241 1.00 83.75 394 GLY A C 1
ATOM 3024 O O . GLY A 1 394 ? 0.300 0.762 0.381 1.00 83.75 394 GLY A O 1
ATOM 3025 N N . LEU A 1 395 ? -1.143 2.471 0.193 1.00 89.12 395 LEU A N 1
ATOM 3026 C CA . LEU A 1 395 ? -0.772 3.119 1.452 1.00 89.12 395 LEU A CA 1
ATOM 3027 C C . LEU A 1 395 ? -1.165 2.260 2.659 1.00 89.12 395 LEU A C 1
ATOM 3029 O O . LEU A 1 395 ? -0.312 2.013 3.501 1.00 89.12 395 LEU A O 1
ATOM 3033 N N . ASN A 1 396 ? -2.387 1.719 2.716 1.00 85.88 396 ASN A N 1
ATOM 3034 C CA . ASN A 1 396 ? -2.805 0.795 3.781 1.00 85.88 396 ASN A CA 1
ATOM 3035 C C . ASN A 1 396 ? -1.868 -0.415 3.899 1.00 85.88 396 ASN A C 1
ATOM 3037 O O . ASN A 1 396 ? -1.477 -0.779 5.006 1.00 85.88 396 ASN A O 1
ATOM 3041 N N . GLU A 1 397 ? -1.487 -1.021 2.772 1.00 87.81 397 GLU A N 1
ATOM 3042 C CA . GLU A 1 397 ? -0.520 -2.125 2.750 1.00 87.81 397 GLU A CA 1
ATOM 3043 C C . GLU A 1 397 ? 0.860 -1.680 3.250 1.00 87.81 397 GLU A C 1
ATOM 3045 O O . GLU A 1 397 ? 1.467 -2.365 4.071 1.00 87.81 397 GLU A O 1
ATOM 3050 N N . THR A 1 398 ? 1.339 -0.515 2.803 1.00 92.38 398 THR A N 1
ATOM 3051 C CA . THR A 1 398 ? 2.632 0.049 3.227 1.00 92.38 398 THR A CA 1
ATOM 3052 C C . THR A 1 398 ? 2.652 0.316 4.734 1.00 92.38 398 THR A C 1
ATOM 3054 O O . THR A 1 398 ? 3.581 -0.101 5.420 1.00 92.38 398 THR A O 1
ATOM 3057 N N . ILE A 1 399 ? 1.605 0.950 5.270 1.00 93.50 399 ILE A N 1
ATOM 3058 C CA . ILE A 1 399 ? 1.449 1.204 6.707 1.00 93.50 399 ILE A CA 1
ATOM 3059 C C . ILE A 1 399 ? 1.358 -0.104 7.493 1.00 93.50 399 ILE A C 1
ATOM 3061 O O . ILE A 1 399 ? 1.952 -0.202 8.564 1.00 93.50 399 ILE A O 1
ATOM 3065 N N . GLY A 1 400 ? 0.681 -1.126 6.962 1.00 90.00 400 GLY A N 1
ATOM 3066 C CA . GLY A 1 400 ? 0.651 -2.462 7.561 1.00 90.00 400 GLY A CA 1
ATOM 3067 C C . GLY A 1 400 ? 2.053 -3.041 7.773 1.00 90.00 400 GLY A C 1
ATOM 3068 O O . GLY A 1 400 ? 2.373 -3.457 8.885 1.00 90.00 400 GLY A O 1
ATOM 3069 N N . VAL A 1 401 ? 2.909 -2.974 6.748 1.00 92.12 401 VAL A N 1
ATOM 3070 C CA . VAL A 1 401 ? 4.309 -3.435 6.815 1.00 92.12 401 VAL A CA 1
ATOM 3071 C C . VAL A 1 401 ? 5.141 -2.600 7.795 1.00 92.12 401 VAL A C 1
ATOM 3073 O O . VAL A 1 401 ? 5.925 -3.148 8.566 1.00 92.12 401 VAL A O 1
ATOM 3076 N N . ILE A 1 402 ? 4.952 -1.278 7.828 1.00 95.81 402 ILE A N 1
ATOM 3077 C CA . ILE A 1 402 ? 5.645 -0.413 8.796 1.00 95.81 402 ILE A CA 1
ATOM 3078 C C . ILE A 1 402 ? 5.223 -0.760 10.234 1.00 95.81 402 ILE A C 1
ATOM 3080 O O . ILE A 1 402 ? 6.062 -0.834 11.129 1.00 95.81 402 ILE A O 1
ATOM 3084 N N . LEU A 1 403 ? 3.935 -1.025 10.471 1.00 94.75 403 LEU A N 1
ATOM 3085 C CA . LEU A 1 403 ? 3.439 -1.458 11.779 1.00 94.75 403 LEU A CA 1
ATOM 3086 C C . LEU A 1 403 ? 3.958 -2.851 12.168 1.00 94.75 403 LEU A C 1
ATOM 3088 O O . LEU A 1 403 ? 4.158 -3.096 13.352 1.00 94.75 403 LEU A O 1
ATOM 3092 N N . GLU A 1 404 ? 4.167 -3.764 11.214 1.00 92.88 404 GLU A N 1
ATOM 3093 C CA . GLU A 1 404 ? 4.865 -5.042 11.450 1.00 92.88 404 GLU A CA 1
ATOM 3094 C C . GLU A 1 404 ? 6.318 -4.821 11.878 1.00 92.88 404 GLU A C 1
ATOM 3096 O O . GLU A 1 404 ? 6.757 -5.421 12.853 1.00 92.88 404 GLU A O 1
ATOM 3101 N N . TYR A 1 405 ? 7.038 -3.907 11.226 1.00 93.69 405 TYR A N 1
ATOM 3102 C CA . TYR A 1 405 ? 8.406 -3.560 11.616 1.00 93.69 405 TYR A CA 1
ATOM 3103 C C . TYR A 1 405 ? 8.488 -2.947 13.024 1.00 93.69 405 TYR A C 1
ATOM 3105 O O . TYR A 1 405 ? 9.346 -3.317 13.822 1.00 93.69 405 TYR A O 1
ATOM 3113 N N . LEU A 1 406 ? 7.572 -2.033 13.360 1.00 95.56 406 LEU A N 1
ATOM 3114 C CA . LEU A 1 406 ? 7.490 -1.445 14.703 1.00 95.56 406 LEU A CA 1
ATOM 3115 C C . LEU A 1 406 ? 7.143 -2.495 15.767 1.00 95.56 406 LEU A C 1
ATOM 3117 O O . LEU A 1 406 ? 7.648 -2.448 16.885 1.00 95.56 406 LEU A O 1
ATOM 3121 N N . GLU A 1 407 ? 6.281 -3.446 15.431 1.00 93.81 407 GLU A N 1
ATOM 3122 C CA . GLU A 1 407 ? 5.950 -4.564 16.306 1.00 93.81 407 GLU A CA 1
ATOM 3123 C C . GLU A 1 407 ? 7.148 -5.487 16.551 1.00 93.81 407 GLU A C 1
ATOM 3125 O O . GLU A 1 407 ? 7.423 -5.835 17.696 1.00 93.81 407 GLU A O 1
ATOM 3130 N N . ASP A 1 408 ? 7.910 -5.804 15.508 1.00 90.50 408 ASP A N 1
ATOM 3131 C CA . ASP A 1 408 ? 9.138 -6.587 15.624 1.00 90.50 408 ASP A CA 1
ATOM 3132 C C . ASP A 1 408 ? 10.190 -5.869 16.491 1.00 90.50 408 ASP A C 1
ATOM 3134 O O . ASP A 1 408 ? 10.785 -6.458 17.398 1.00 90.50 408 ASP A O 1
ATOM 3138 N N . ALA A 1 409 ? 10.353 -4.557 16.304 1.00 91.94 409 ALA A N 1
ATOM 3139 C CA . ALA A 1 409 ? 11.225 -3.736 17.139 1.00 91.94 409 ALA A CA 1
ATOM 3140 C C . ALA A 1 409 ? 10.787 -3.726 18.618 1.00 91.94 409 ALA A C 1
ATOM 3142 O O . ALA A 1 409 ? 11.633 -3.823 19.515 1.00 91.94 409 ALA A O 1
ATOM 3143 N N . LYS A 1 410 ? 9.473 -3.667 18.884 1.00 94.06 410 LYS A N 1
ATOM 3144 C CA . LYS A 1 410 ? 8.890 -3.768 20.232 1.00 94.06 410 LYS A CA 1
ATOM 3145 C C . LYS A 1 410 ? 9.206 -5.110 20.879 1.00 94.06 410 LYS A C 1
ATOM 3147 O O . LYS A 1 410 ? 9.640 -5.136 22.032 1.00 94.06 410 LYS A O 1
ATOM 3152 N N . ASP A 1 411 ? 9.016 -6.204 20.150 1.00 91.06 411 ASP A N 1
ATOM 3153 C CA . ASP A 1 411 ? 9.247 -7.562 20.648 1.00 91.06 411 ASP A CA 1
ATOM 3154 C C . ASP A 1 411 ? 10.739 -7.811 20.952 1.00 91.06 411 ASP A C 1
ATOM 3156 O O . ASP A 1 411 ? 11.076 -8.521 21.903 1.00 91.06 411 ASP A O 1
ATOM 3160 N N . HIS A 1 412 ? 11.638 -7.129 20.234 1.00 89.25 412 HIS A N 1
ATOM 3161 C CA . HIS A 1 412 ? 13.083 -7.112 20.491 1.00 89.25 412 HIS A CA 1
ATOM 3162 C C . HIS A 1 412 ? 13.538 -6.066 21.530 1.00 89.25 412 HIS A C 1
ATOM 3164 O O . HIS A 1 412 ? 14.742 -5.907 21.767 1.00 89.25 412 HIS A O 1
ATOM 3170 N N . GLY A 1 413 ? 12.603 -5.350 22.165 1.00 89.69 413 GLY A N 1
ATOM 3171 C CA . GLY A 1 413 ? 12.882 -4.356 23.206 1.00 89.69 413 GLY A CA 1
ATOM 3172 C C . GLY A 1 413 ? 13.644 -3.123 22.712 1.00 89.69 413 GLY A C 1
ATOM 3173 O O . GLY A 1 413 ? 14.327 -2.468 23.498 1.00 89.69 413 GLY A O 1
ATOM 3174 N N . GLN A 1 414 ? 13.576 -2.823 21.415 1.00 90.06 414 GLN A N 1
ATOM 3175 C CA . GLN A 1 414 ? 14.224 -1.664 20.809 1.00 90.06 414 GLN A CA 1
ATOM 3176 C C . GLN A 1 414 ? 13.277 -0.478 20.848 1.00 90.06 414 GLN A C 1
ATOM 3178 O O . GLN A 1 414 ? 12.173 -0.560 20.330 1.00 90.06 414 GLN A O 1
ATOM 3183 N N . THR A 1 415 ? 13.698 0.635 21.433 1.00 90.31 415 THR A N 1
ATOM 3184 C CA . THR A 1 415 ? 12.886 1.862 21.503 1.00 90.31 415 THR A CA 1
ATOM 3185 C C . THR A 1 415 ? 13.586 3.061 20.879 1.00 90.31 415 THR A C 1
ATOM 3187 O O . THR A 1 415 ? 13.003 4.134 20.828 1.00 90.31 415 THR A O 1
ATOM 3190 N N . LYS A 1 416 ? 14.821 2.904 20.389 1.00 91.50 416 LYS A N 1
ATOM 3191 C CA . LYS A 1 416 ? 15.655 4.017 19.931 1.00 91.50 416 LYS A CA 1
ATOM 3192 C C . LYS A 1 416 ? 16.200 3.791 18.523 1.00 91.50 416 LYS A C 1
ATOM 3194 O O . LYS A 1 416 ? 16.788 2.744 18.251 1.00 91.50 416 LYS A O 1
ATOM 3199 N N . GLY A 1 417 ? 16.018 4.774 17.643 1.00 88.62 417 GLY A N 1
ATOM 3200 C CA . GLY A 1 417 ? 16.595 4.789 16.298 1.00 88.62 417 GLY A CA 1
ATOM 3201 C C . GLY A 1 417 ? 15.793 5.609 15.288 1.00 88.62 417 GLY A C 1
ATOM 3202 O O . GLY A 1 417 ? 14.565 5.552 15.256 1.00 88.62 417 GLY A O 1
ATOM 3203 N N . ASP A 1 418 ? 16.501 6.317 14.407 1.00 89.12 418 ASP A N 1
ATOM 3204 C CA . ASP A 1 418 ? 15.889 7.238 13.438 1.00 89.12 418 ASP A CA 1
ATOM 3205 C C . ASP A 1 418 ? 14.954 6.556 12.435 1.00 89.12 418 ASP A C 1
ATOM 3207 O O . ASP A 1 418 ? 13.973 7.142 11.991 1.00 89.12 418 ASP A O 1
ATOM 3211 N N . ASP A 1 419 ? 15.207 5.295 12.095 1.00 89.50 419 ASP A N 1
ATOM 3212 C CA . ASP A 1 419 ? 14.325 4.509 11.231 1.00 89.50 419 ASP A CA 1
ATOM 3213 C C . ASP A 1 419 ? 13.005 4.123 11.921 1.00 89.50 419 ASP A C 1
ATOM 3215 O O . ASP A 1 419 ? 11.961 4.086 11.264 1.00 89.50 419 ASP A O 1
ATOM 3219 N N . LEU A 1 420 ? 13.021 3.895 13.242 1.00 93.12 420 LEU A N 1
ATOM 3220 C CA . LEU A 1 420 ? 11.806 3.689 14.038 1.00 93.12 420 LEU A CA 1
ATOM 3221 C C . LEU A 1 420 ? 11.028 4.999 14.148 1.00 93.12 420 LEU A C 1
ATOM 3223 O O . LEU A 1 420 ? 9.813 5.019 13.961 1.00 93.12 420 LEU A O 1
ATOM 3227 N N . LEU A 1 421 ? 11.734 6.104 14.387 1.00 92.62 421 LEU A N 1
ATOM 3228 C CA . LEU A 1 421 ? 11.128 7.427 14.454 1.00 92.62 421 LEU A CA 1
ATOM 3229 C C . LEU A 1 421 ? 10.490 7.826 13.110 1.00 92.62 421 LEU A C 1
ATOM 3231 O O . LEU A 1 421 ? 9.340 8.265 13.078 1.00 92.62 421 LEU A O 1
ATOM 3235 N N . ALA A 1 422 ? 11.187 7.601 11.993 1.00 91.44 422 ALA A N 1
ATOM 3236 C CA . ALA A 1 422 ? 10.655 7.829 10.652 1.00 91.44 422 ALA A CA 1
ATOM 3237 C C . ALA A 1 422 ? 9.448 6.923 10.349 1.00 91.44 422 ALA A C 1
ATOM 3239 O O . ALA A 1 422 ? 8.471 7.373 9.754 1.00 91.44 422 ALA A O 1
ATOM 3240 N N . SER A 1 423 ? 9.466 5.675 10.824 1.00 95.44 423 SER A N 1
ATOM 3241 C CA . SER A 1 423 ? 8.325 4.757 10.722 1.00 95.44 423 SER A CA 1
ATOM 3242 C C . SER A 1 423 ? 7.090 5.299 11.453 1.00 95.44 423 SER A C 1
ATOM 3244 O O . SER A 1 423 ? 6.002 5.340 10.878 1.00 95.44 423 SER A O 1
ATOM 3246 N N . VAL A 1 424 ? 7.252 5.784 12.692 1.00 95.25 424 VAL A N 1
ATOM 3247 C CA . VAL A 1 424 ? 6.166 6.428 13.456 1.00 95.25 424 VAL A CA 1
ATOM 3248 C C . VAL A 1 424 ? 5.638 7.662 12.732 1.00 95.25 424 VAL A C 1
ATOM 3250 O O . VAL A 1 424 ? 4.425 7.853 12.678 1.00 95.25 424 VAL A O 1
ATOM 3253 N N . ARG A 1 425 ? 6.521 8.464 12.131 1.00 92.62 425 ARG A N 1
ATOM 3254 C CA . ARG A 1 425 ? 6.140 9.657 11.371 1.00 92.62 425 ARG A CA 1
ATOM 3255 C C . ARG A 1 425 ? 5.229 9.342 10.188 1.00 92.62 425 ARG A C 1
ATOM 3257 O O . ARG A 1 425 ? 4.175 9.959 10.058 1.00 92.62 425 ARG A O 1
ATOM 3264 N N . ILE A 1 426 ? 5.595 8.363 9.363 1.00 93.81 426 ILE A N 1
ATOM 3265 C CA . ILE A 1 426 ? 4.786 7.962 8.202 1.00 93.81 426 ILE A CA 1
ATOM 3266 C C . ILE A 1 426 ? 3.427 7.405 8.645 1.00 93.81 426 ILE A C 1
ATOM 3268 O O . ILE A 1 426 ? 2.394 7.755 8.072 1.00 93.81 426 ILE A O 1
ATOM 3272 N N . VAL A 1 427 ? 3.410 6.584 9.701 1.00 93.81 427 VAL A N 1
ATOM 3273 C CA . VAL A 1 427 ? 2.168 6.051 10.279 1.00 93.81 427 VAL A CA 1
ATOM 3274 C C . VAL A 1 427 ? 1.280 7.181 10.807 1.00 93.81 427 VAL A C 1
ATOM 3276 O O . VAL A 1 427 ? 0.092 7.216 10.492 1.00 93.81 427 VAL A O 1
ATOM 3279 N N . GLY A 1 428 ? 1.843 8.112 11.581 1.00 89.31 428 GLY A N 1
ATOM 3280 C CA . GLY A 1 428 ? 1.122 9.259 12.133 1.00 89.31 428 GLY A CA 1
ATOM 3281 C C . GLY A 1 428 ? 0.532 10.153 11.045 1.00 89.31 428 GLY A C 1
ATOM 3282 O O . GLY A 1 428 ? -0.649 10.486 11.113 1.00 89.31 428 GLY A O 1
ATOM 3283 N N . SER A 1 429 ? 1.317 10.450 10.004 1.00 87.00 429 SER A N 1
ATOM 3284 C CA . SER A 1 429 ? 0.886 11.252 8.854 1.00 87.00 429 SER A CA 1
ATOM 3285 C C . SER A 1 429 ? -0.289 10.611 8.106 1.00 87.00 429 SER A C 1
ATOM 3287 O O . SER A 1 429 ? -1.296 11.272 7.870 1.00 87.00 429 SER A O 1
ATOM 3289 N N . TYR A 1 430 ? -0.225 9.312 7.793 1.00 89.50 430 TYR A N 1
ATOM 3290 C CA . TYR A 1 430 ? -1.317 8.642 7.078 1.00 89.50 430 TYR A CA 1
ATOM 3291 C C . TYR A 1 430 ? -2.586 8.478 7.925 1.00 89.50 430 TYR A C 1
ATOM 3293 O O . TYR A 1 430 ? -3.703 8.682 7.446 1.00 89.50 430 TYR A O 1
ATOM 3301 N N . LEU A 1 431 ? -2.435 8.085 9.192 1.00 86.25 431 LEU A N 1
ATOM 3302 C CA . LEU A 1 431 ? -3.575 7.830 10.072 1.00 86.25 431 LEU A CA 1
ATOM 3303 C C . LEU A 1 431 ? -4.270 9.110 10.542 1.00 86.25 431 LEU A C 1
ATOM 3305 O O . LEU A 1 431 ? -5.404 9.028 11.006 1.00 86.25 431 LEU A O 1
ATOM 3309 N N . ALA A 1 432 ? -3.634 10.274 10.403 1.00 83.88 432 ALA A N 1
ATOM 3310 C CA . ALA A 1 432 ? -4.319 11.554 10.538 1.00 83.88 432 ALA A CA 1
ATOM 3311 C C . ALA A 1 432 ? -5.449 11.693 9.505 1.00 83.88 432 ALA A C 1
ATOM 3313 O O . ALA A 1 432 ? -6.541 12.133 9.839 1.00 83.88 432 ALA A O 1
ATOM 3314 N N . GLU A 1 433 ? -5.220 11.233 8.276 1.00 79.62 433 GLU A N 1
ATOM 3315 C CA . GLU A 1 433 ? -6.211 11.289 7.195 1.00 79.62 433 GLU A CA 1
ATOM 3316 C C . GLU A 1 433 ? -7.185 10.106 7.241 1.00 79.62 433 GLU A C 1
ATOM 3318 O O . GLU A 1 433 ? -8.362 10.223 6.906 1.00 79.62 433 GLU A O 1
ATOM 3323 N N . THR A 1 434 ? -6.698 8.928 7.649 1.00 77.06 434 THR A N 1
ATOM 3324 C CA . THR A 1 434 ? -7.497 7.692 7.709 1.00 77.06 434 THR A CA 1
ATOM 3325 C C . THR A 1 434 ? -7.427 7.038 9.100 1.00 77.06 434 THR A C 1
ATOM 3327 O O . THR A 1 434 ? -6.858 5.953 9.250 1.00 77.06 434 THR A O 1
ATOM 3330 N N . PRO A 1 435 ? -8.054 7.631 10.135 1.00 71.69 435 PRO A N 1
ATOM 3331 C CA . PRO A 1 435 ? -7.925 7.196 11.536 1.00 71.69 435 PRO A CA 1
ATOM 3332 C C . PRO A 1 435 ? -8.489 5.798 11.836 1.00 71.69 435 PRO A C 1
ATOM 3334 O O . PRO A 1 435 ? -8.192 5.197 12.870 1.00 71.69 435 PRO A O 1
ATOM 3337 N N . VAL A 1 436 ? -9.319 5.254 10.943 1.00 70.50 436 VAL A N 1
ATOM 3338 C CA . VAL A 1 436 ? -9.892 3.904 11.069 1.00 70.50 436 VAL A CA 1
ATOM 3339 C C . VAL A 1 436 ? -9.030 2.815 10.423 1.00 70.50 436 VAL A C 1
ATOM 3341 O O . VAL A 1 436 ? -9.284 1.628 10.652 1.00 70.50 436 VAL A O 1
ATOM 3344 N N . ALA A 1 437 ? -8.015 3.180 9.632 1.00 69.44 437 ALA A N 1
ATOM 3345 C CA . ALA A 1 437 ? -7.098 2.213 9.041 1.00 69.44 437 ALA A CA 1
ATOM 3346 C C . ALA A 1 437 ? -6.243 1.555 10.131 1.00 69.44 437 ALA A C 1
ATOM 3348 O O . ALA A 1 437 ? -5.781 2.206 11.063 1.00 69.44 437 ALA A O 1
ATOM 3349 N N . CYS A 1 438 ? -6.045 0.238 10.032 1.00 71.00 438 CYS A N 1
ATOM 3350 C CA . CYS A 1 438 ? -5.228 -0.540 10.974 1.00 71.00 438 CYS A CA 1
ATOM 3351 C C . CYS A 1 438 ? -5.605 -0.366 12.465 1.00 71.00 438 CYS A C 1
ATOM 3353 O O . CYS A 1 438 ? -4.778 -0.619 13.341 1.00 71.00 438 CYS A O 1
ATOM 3355 N N . LYS A 1 439 ? -6.856 0.025 12.760 1.00 77.25 439 LYS A N 1
ATOM 3356 C CA . LYS A 1 439 ? -7.341 0.442 14.089 1.00 77.25 439 LYS A CA 1
ATOM 3357 C C . LYS A 1 439 ? -6.931 -0.482 15.239 1.00 77.25 439 LYS A C 1
ATOM 3359 O O . LYS A 1 439 ? -6.513 -0.008 16.291 1.00 77.25 439 LYS A O 1
ATOM 3364 N N . GLU A 1 440 ? -7.037 -1.794 15.044 1.00 82.12 440 GLU A N 1
ATOM 3365 C CA . GLU A 1 440 ? -6.697 -2.778 16.078 1.00 82.12 440 GLU A CA 1
ATOM 3366 C C . GLU A 1 440 ? -5.186 -2.817 16.357 1.00 82.12 440 GLU A C 1
ATOM 3368 O O . GLU A 1 440 ? -4.777 -2.732 17.513 1.00 82.12 440 GLU A O 1
ATOM 3373 N N . LYS A 1 441 ? -4.355 -2.839 15.307 1.00 82.62 441 LYS A N 1
ATOM 3374 C CA . LYS A 1 441 ? -2.890 -2.886 15.427 1.00 82.62 441 LYS A CA 1
ATOM 3375 C C . LYS A 1 441 ? -2.323 -1.588 16.003 1.00 82.62 441 LYS A C 1
ATOM 3377 O O . LYS A 1 441 ? -1.465 -1.614 16.880 1.00 82.62 441 LYS A O 1
ATOM 3382 N N . VAL A 1 442 ? -2.868 -0.447 15.580 1.00 85.69 442 VAL A N 1
ATOM 3383 C CA . VAL A 1 442 ? -2.517 0.868 16.135 1.00 85.69 442 VAL A CA 1
ATOM 3384 C C . VAL A 1 442 ? -2.875 0.930 17.615 1.00 85.69 442 VAL A C 1
ATOM 3386 O O . VAL A 1 442 ? -2.053 1.363 18.413 1.00 85.69 442 VAL A O 1
ATOM 3389 N N . ARG A 1 443 ? -4.050 0.431 18.024 1.00 85.56 443 ARG A N 1
ATOM 3390 C CA . ARG A 1 443 ? -4.436 0.378 19.443 1.00 85.56 443 ARG A CA 1
ATOM 3391 C C . ARG A 1 443 ? -3.436 -0.421 20.289 1.00 85.56 443 ARG A C 1
ATOM 3393 O O . ARG A 1 443 ? -3.139 -0.015 21.409 1.00 85.56 443 ARG A O 1
ATOM 3400 N N . GLU A 1 444 ? -2.924 -1.535 19.773 1.00 89.00 444 GLU A N 1
ATOM 3401 C CA . GLU A 1 444 ? -1.970 -2.410 20.474 1.00 89.00 444 GLU A CA 1
ATOM 3402 C C . GLU A 1 444 ? -0.539 -1.852 20.527 1.00 89.00 444 GLU A C 1
ATOM 3404 O O . GLU A 1 444 ? 0.202 -2.102 21.487 1.00 89.00 444 GLU A O 1
ATOM 3409 N N . LEU A 1 445 ? -0.144 -1.091 19.504 1.00 93.44 445 LEU A N 1
ATOM 3410 C CA . LEU A 1 445 ? 1.192 -0.511 19.386 1.00 93.44 445 LEU A CA 1
ATOM 3411 C C . LEU A 1 445 ? 1.280 0.932 19.888 1.00 93.44 445 LEU A C 1
ATOM 3413 O O . LEU A 1 445 ? 2.388 1.382 20.150 1.00 93.44 445 LEU A O 1
ATOM 3417 N N . LEU A 1 446 ? 0.164 1.638 20.096 1.00 92.94 446 LEU A N 1
ATOM 3418 C CA . LEU A 1 446 ? 0.150 3.072 20.416 1.00 92.94 446 LEU A CA 1
ATOM 3419 C C . LEU A 1 446 ? 1.066 3.437 21.591 1.00 92.94 446 LEU A C 1
ATOM 3421 O O . LEU A 1 446 ? 1.860 4.366 21.486 1.00 92.94 446 LEU A O 1
ATOM 3425 N N . GLY A 1 447 ? 0.993 2.687 22.694 1.00 92.06 447 GLY A N 1
ATOM 3426 C CA . GLY A 1 447 ? 1.855 2.934 23.856 1.00 92.06 447 GLY A CA 1
ATOM 3427 C C . GLY A 1 447 ? 3.346 2.760 23.543 1.00 92.06 447 GLY A C 1
ATOM 3428 O O . GLY A 1 447 ? 4.168 3.520 24.040 1.00 92.06 447 GLY A O 1
ATOM 3429 N N . TYR A 1 448 ? 3.692 1.802 22.678 1.00 95.06 448 TYR A N 1
ATOM 3430 C CA . TYR A 1 448 ? 5.066 1.595 22.222 1.00 95.06 448 TYR A CA 1
ATOM 3431 C C . TYR A 1 448 ? 5.509 2.688 21.244 1.00 95.06 448 TYR A C 1
ATOM 3433 O O . TYR A 1 448 ? 6.594 3.238 21.407 1.00 95.06 448 TYR A O 1
ATOM 3441 N N . MET A 1 449 ? 4.661 3.070 20.287 1.00 95.81 449 MET A N 1
ATOM 3442 C CA . MET A 1 449 ? 4.978 4.124 19.322 1.00 95.81 449 MET A CA 1
ATOM 3443 C C . MET A 1 449 ? 5.293 5.461 20.006 1.00 95.81 449 MET A C 1
ATOM 3445 O O . MET A 1 449 ? 6.218 6.151 19.598 1.00 95.81 449 MET A O 1
ATOM 3449 N N . LEU A 1 450 ? 4.579 5.785 21.088 1.00 93.69 450 LEU A N 1
ATOM 3450 C CA . LEU A 1 450 ? 4.823 6.976 21.912 1.00 93.69 450 LEU A CA 1
ATOM 3451 C C . LEU A 1 450 ? 6.092 6.890 22.771 1.00 93.69 450 LEU A C 1
ATOM 3453 O O . LEU A 1 450 ? 6.535 7.901 23.305 1.00 93.69 450 LEU A O 1
ATOM 3457 N N . SER A 1 451 ? 6.654 5.692 22.938 1.00 93.69 451 SER A N 1
ATOM 3458 C CA . SER A 1 451 ? 7.902 5.467 23.673 1.00 93.69 451 SER A CA 1
ATOM 3459 C C . SER A 1 451 ? 9.144 5.475 22.779 1.00 93.69 451 SER A C 1
ATOM 3461 O O . SER A 1 451 ? 10.249 5.332 23.294 1.00 93.69 451 SER A O 1
ATOM 3463 N N . ILE A 1 452 ? 8.974 5.606 21.458 1.00 94.56 452 ILE A N 1
ATOM 3464 C CA . ILE A 1 452 ? 10.090 5.606 20.509 1.00 94.56 452 ILE A CA 1
ATOM 3465 C C . ILE A 1 452 ? 10.857 6.926 20.585 1.00 94.56 452 ILE A C 1
ATOM 3467 O O . ILE A 1 452 ? 10.258 8.001 20.634 1.00 94.56 452 ILE A O 1
ATOM 3471 N N . GLU A 1 453 ? 12.180 6.823 20.538 1.00 91.56 453 GLU A N 1
ATOM 3472 C CA . GLU A 1 453 ? 13.137 7.925 20.594 1.00 91.56 453 GLU A CA 1
ATOM 3473 C C . GLU A 1 453 ? 14.005 7.957 19.327 1.00 91.56 453 GLU A C 1
ATOM 3475 O O . GLU A 1 453 ? 14.423 6.914 18.809 1.00 91.56 453 GLU A O 1
ATOM 3480 N N . GLY A 1 454 ? 14.322 9.158 18.847 1.00 87.56 454 GLY A N 1
ATOM 3481 C CA . GLY A 1 454 ? 15.380 9.373 17.857 1.00 87.56 454 GLY A CA 1
ATOM 3482 C C . GLY A 1 454 ? 16.763 8.993 18.394 1.00 87.56 454 GLY A C 1
ATOM 3483 O O . GLY A 1 454 ? 16.977 8.897 19.604 1.00 87.56 454 GLY A O 1
ATOM 3484 N N . GLU A 1 455 ? 17.730 8.779 17.501 1.00 84.38 455 GLU A N 1
ATOM 3485 C CA . GLU A 1 455 ? 19.073 8.293 17.862 1.00 84.38 455 GLU A CA 1
ATOM 3486 C C . GLU A 1 455 ? 19.807 9.274 18.806 1.00 84.38 455 GLU A C 1
ATOM 3488 O O . GLU A 1 455 ? 20.433 8.849 19.782 1.00 84.38 455 GLU A O 1
ATOM 3493 N N . ASP A 1 456 ? 19.593 10.579 18.618 1.00 84.62 456 ASP A N 1
ATOM 3494 C CA . ASP A 1 456 ? 20.152 11.660 19.445 1.00 84.62 456 ASP A CA 1
ATOM 3495 C C . ASP A 1 456 ? 19.167 12.227 20.489 1.00 84.62 456 ASP A C 1
ATOM 3497 O O . ASP A 1 456 ? 19.479 13.172 21.216 1.00 84.62 456 ASP A O 1
ATOM 3501 N N . GLU A 1 457 ? 17.963 11.660 20.594 1.00 82.31 457 GLU A N 1
ATOM 3502 C CA . GLU A 1 457 ? 16.903 12.193 21.451 1.00 82.31 457 GLU A CA 1
ATOM 3503 C C . GLU A 1 457 ? 17.062 11.719 22.915 1.00 82.31 457 GLU A C 1
ATOM 3505 O O . GLU A 1 457 ? 17.325 10.534 23.151 1.00 82.31 457 GLU A O 1
ATOM 3510 N N . PRO A 1 458 ? 16.926 12.606 23.925 1.00 80.12 458 PRO A N 1
ATOM 3511 C CA . PRO A 1 458 ? 17.123 12.243 25.334 1.00 80.12 458 PRO A CA 1
ATOM 3512 C C . PRO A 1 458 ? 15.905 11.568 25.986 1.00 80.12 458 PRO A C 1
ATOM 3514 O O . PRO A 1 458 ? 16.043 10.939 27.033 1.00 80.12 458 PRO A O 1
ATOM 3517 N N . SER A 1 459 ? 14.711 11.765 25.428 1.00 85.25 459 SER A N 1
ATOM 3518 C CA . SER A 1 459 ? 13.443 11.194 25.899 1.00 85.25 459 SER A CA 1
ATOM 3519 C C . SER A 1 459 ? 12.392 11.337 24.797 1.00 85.25 459 SER A C 1
ATOM 3521 O O . SER A 1 459 ? 12.495 12.322 24.063 1.00 85.25 459 SER A O 1
ATOM 3523 N N . PRO A 1 460 ? 11.346 10.497 24.732 1.00 87.50 460 PRO A N 1
ATOM 3524 C CA . PRO A 1 460 ? 10.389 10.530 23.631 1.00 87.50 460 PRO A CA 1
ATOM 3525 C C . PRO A 1 460 ? 9.692 11.892 23.554 1.00 87.50 460 PRO A C 1
ATOM 3527 O O . PRO A 1 460 ? 9.075 12.349 24.525 1.00 87.50 460 PRO A O 1
ATOM 3530 N N . PHE A 1 461 ? 9.826 12.564 22.417 1.00 89.56 461 PHE A N 1
ATOM 3531 C CA . PHE A 1 461 ? 9.179 13.836 22.119 1.00 89.56 461 PHE A CA 1
ATOM 3532 C C . PHE A 1 461 ? 8.741 13.885 20.653 1.00 89.56 461 PHE A C 1
ATOM 3534 O O . PHE A 1 461 ? 7.550 14.042 20.392 1.00 89.56 461 PHE A O 1
ATOM 3541 N N . TYR A 1 462 ? 9.644 13.648 19.699 1.00 88.94 462 TYR A N 1
ATOM 3542 C CA . TYR A 1 462 ? 9.317 13.712 18.270 1.00 88.94 462 TYR A CA 1
ATOM 3543 C C . TYR A 1 462 ? 8.282 12.666 17.849 1.00 88.94 462 TYR A C 1
ATOM 3545 O O . TYR A 1 462 ? 7.369 12.977 17.088 1.00 88.94 462 TYR A O 1
ATOM 3553 N N . SER A 1 463 ? 8.372 11.445 18.380 1.00 91.81 463 SER A N 1
ATOM 3554 C CA . SER A 1 463 ? 7.382 10.391 18.124 1.00 91.81 463 SER A CA 1
ATOM 3555 C C . SER A 1 463 ? 5.977 10.796 18.578 1.00 91.81 463 SER A C 1
ATOM 3557 O O . SER A 1 463 ? 4.999 10.497 17.896 1.00 91.81 463 SER A O 1
ATOM 3559 N N . ILE A 1 464 ? 5.876 11.528 19.693 1.00 92.12 464 ILE A N 1
ATOM 3560 C CA . ILE A 1 464 ? 4.613 12.062 20.206 1.00 92.12 464 ILE A CA 1
ATOM 3561 C C . ILE A 1 464 ? 4.104 13.155 19.269 1.00 92.12 464 ILE A C 1
ATOM 3563 O O . ILE A 1 464 ? 2.962 13.055 18.823 1.00 92.12 464 ILE A O 1
ATOM 3567 N N . CYS A 1 465 ? 4.946 14.133 18.913 1.00 89.94 465 CYS A N 1
ATOM 3568 C CA . CYS A 1 465 ? 4.582 15.215 17.993 1.00 89.94 465 CYS A CA 1
ATOM 3569 C C . CYS A 1 465 ? 4.058 14.673 16.656 1.00 89.94 465 CYS A C 1
ATOM 3571 O O . CYS A 1 465 ? 3.000 15.088 16.192 1.00 89.94 465 CYS A O 1
ATOM 3573 N N . PHE A 1 466 ? 4.728 13.673 16.079 1.00 90.94 466 PHE A N 1
ATOM 3574 C CA . PHE A 1 466 ? 4.293 13.054 14.826 1.00 90.94 466 PHE A CA 1
ATOM 3575 C C . PHE A 1 466 ? 2.959 12.302 14.925 1.00 90.94 466 PHE A C 1
ATOM 3577 O O . PHE A 1 466 ? 2.287 12.115 13.912 1.00 90.94 466 PHE A O 1
ATOM 3584 N N . LEU A 1 467 ? 2.555 11.871 16.123 1.00 93.19 467 LEU A N 1
ATOM 3585 C CA . LEU A 1 467 ? 1.275 11.199 16.349 1.00 93.19 467 LEU A CA 1
ATOM 3586 C C . LEU A 1 467 ? 0.149 12.157 16.747 1.00 93.19 467 LEU A C 1
ATOM 3588 O O . LEU A 1 467 ? -1.011 11.752 16.676 1.00 93.19 467 LEU A O 1
ATOM 3592 N N . LEU A 1 468 ? 0.447 13.407 17.122 1.00 90.06 468 LEU A N 1
ATOM 3593 C CA . LEU A 1 468 ? -0.561 14.393 17.527 1.00 90.06 468 LEU A CA 1
ATOM 3594 C C . LEU A 1 468 ? -1.685 14.588 16.495 1.00 90.06 468 LEU A C 1
ATOM 3596 O O . LEU A 1 468 ? -2.841 14.568 16.922 1.00 90.06 468 LEU A O 1
ATOM 3600 N N . PRO A 1 469 ? -1.425 14.694 15.173 1.00 88.88 469 PRO A N 1
ATOM 3601 C CA . PRO A 1 469 ? -2.500 14.816 14.187 1.00 88.88 469 PRO A CA 1
ATOM 3602 C C . PRO A 1 469 ? -3.487 13.639 14.243 1.00 88.88 469 PRO A C 1
ATOM 3604 O O . PRO A 1 469 ? -4.699 13.834 14.318 1.00 88.88 469 PRO A O 1
ATOM 3607 N N . MET A 1 470 ? -2.973 12.406 14.302 1.00 90.06 470 MET A N 1
ATOM 3608 C CA . MET A 1 470 ? -3.790 11.194 14.419 1.00 90.06 470 MET A CA 1
ATOM 3609 C C . MET A 1 470 ? -4.542 11.132 15.753 1.00 90.06 470 MET A C 1
ATOM 3611 O O . MET A 1 470 ? -5.731 10.810 15.778 1.00 90.06 470 MET A O 1
ATOM 3615 N N . LEU A 1 471 ? -3.874 11.466 16.863 1.00 90.62 471 LEU A N 1
ATOM 3616 C CA . LEU A 1 471 ? -4.478 11.473 18.197 1.00 90.62 471 LEU A CA 1
ATOM 3617 C C . LEU A 1 471 ? -5.618 12.492 18.304 1.00 90.62 471 LEU A C 1
ATOM 3619 O O . LEU A 1 471 ? -6.674 12.179 18.862 1.00 90.62 471 LEU A O 1
ATOM 3623 N N . CYS A 1 472 ? -5.438 13.678 17.726 1.00 86.50 472 CYS A N 1
ATOM 3624 C CA . CYS A 1 472 ? -6.474 14.700 17.659 1.00 86.50 472 CYS A CA 1
ATOM 3625 C C . CYS A 1 472 ? -7.709 14.170 16.909 1.00 86.50 472 CYS A C 1
ATOM 3627 O O . CYS A 1 472 ? -8.819 14.198 17.443 1.00 86.50 472 CYS A O 1
ATOM 3629 N N . GLN A 1 473 ? -7.504 13.548 15.744 1.00 83.31 473 GLN A N 1
ATOM 3630 C CA . GLN A 1 473 ? -8.584 12.990 14.923 1.00 83.31 473 GLN A CA 1
ATOM 3631 C C . GLN A 1 473 ? -9.355 11.866 15.626 1.00 83.31 473 GLN A C 1
ATOM 3633 O O . GLN A 1 473 ? -10.583 11.899 15.699 1.00 83.31 473 GLN A O 1
ATOM 3638 N N . ILE A 1 474 ? -8.672 10.883 16.228 1.00 83.94 474 ILE A N 1
ATOM 3639 C CA . ILE A 1 474 ? -9.381 9.782 16.907 1.00 83.94 474 ILE A CA 1
ATOM 3640 C C . ILE A 1 474 ? -10.136 10.259 18.158 1.00 83.94 474 ILE A C 1
ATOM 3642 O O . ILE A 1 474 ? -11.175 9.690 18.500 1.00 83.94 474 ILE A O 1
ATOM 3646 N N . THR A 1 475 ? -9.643 11.290 18.856 1.00 87.25 475 THR A N 1
ATOM 3647 C CA . THR A 1 475 ? -10.263 11.807 20.093 1.00 87.25 475 THR A CA 1
ATOM 3648 C C . THR A 1 475 ? -11.502 12.671 19.845 1.00 87.25 475 THR A C 1
ATOM 3650 O O . THR A 1 475 ? -12.251 12.970 20.785 1.00 87.25 475 THR A O 1
ATOM 3653 N N . MET A 1 476 ? -11.814 12.986 18.584 1.00 81.81 476 MET A N 1
ATOM 3654 C CA . MET A 1 476 ? -13.127 13.520 18.220 1.00 81.81 476 MET A CA 1
ATOM 3655 C C . MET A 1 476 ? -14.256 12.554 18.613 1.00 81.81 476 MET A C 1
ATOM 3657 O O . MET A 1 476 ? -15.330 13.001 19.018 1.00 81.81 476 MET A O 1
ATOM 3661 N N . GLU A 1 477 ? -14.001 11.241 18.613 1.00 81.44 477 GLU A N 1
ATOM 3662 C CA . GLU A 1 477 ? -14.941 10.218 19.073 1.00 81.44 477 GLU A CA 1
ATOM 3663 C C . GLU A 1 477 ? -14.643 9.720 20.499 1.00 81.44 477 GLU A C 1
ATOM 3665 O O . GLU A 1 477 ? -13.496 9.562 20.921 1.00 81.44 477 GLU A O 1
ATOM 3670 N N . VAL A 1 478 ? -15.695 9.339 21.236 1.00 80.50 478 VAL A N 1
ATOM 3671 C CA . VAL A 1 478 ? -15.577 8.766 22.596 1.00 80.50 478 VAL A CA 1
ATOM 3672 C C . VAL A 1 478 ? -14.702 7.507 22.614 1.00 80.50 478 VAL A C 1
ATOM 3674 O O . VAL A 1 478 ? -13.985 7.256 23.585 1.00 80.50 478 VAL A O 1
ATOM 3677 N N . TYR A 1 479 ? -14.755 6.698 21.552 1.00 82.19 479 TYR A N 1
ATOM 3678 C CA . TYR A 1 479 ? -13.919 5.506 21.438 1.00 82.19 479 TYR A CA 1
ATOM 3679 C C . TYR A 1 479 ? -12.425 5.859 21.434 1.00 82.19 479 TYR A C 1
ATOM 3681 O O . TYR A 1 479 ? -11.662 5.229 22.166 1.00 82.19 479 TYR A O 1
ATOM 3689 N N . GLY A 1 480 ? -12.001 6.872 20.671 1.00 82.94 480 GLY A N 1
ATOM 3690 C CA . GLY A 1 480 ? -10.592 7.264 20.622 1.00 82.94 480 GLY A CA 1
ATOM 3691 C C . GLY A 1 480 ? -10.095 7.845 21.943 1.00 82.94 480 GLY A C 1
ATOM 3692 O O . GLY A 1 480 ? -8.996 7.505 22.372 1.00 82.94 480 GLY A O 1
ATOM 3693 N N . CYS A 1 481 ? -10.932 8.586 22.678 1.00 84.62 481 CYS A N 1
ATOM 3694 C CA . CYS A 1 481 ? -10.601 9.004 24.048 1.00 84.62 481 CYS A CA 1
ATOM 3695 C C . CYS A 1 481 ? -10.365 7.811 24.992 1.00 84.62 481 CYS A C 1
ATOM 3697 O O . CYS A 1 481 ? -9.455 7.851 25.820 1.00 84.62 481 CYS A O 1
ATOM 3699 N N . LYS A 1 482 ? -11.143 6.725 24.862 1.00 84.25 482 LYS A N 1
ATOM 3700 C CA . LYS A 1 482 ? -10.918 5.490 25.638 1.00 84.25 482 LYS A CA 1
ATOM 3701 C C . LYS A 1 482 ? -9.596 4.824 25.265 1.00 84.25 482 LYS A C 1
ATOM 3703 O O . LYS A 1 482 ? -8.882 4.382 26.162 1.00 84.25 482 LYS A O 1
ATOM 3708 N N . VAL A 1 483 ? -9.262 4.780 23.973 1.00 84.31 483 VAL A N 1
ATOM 3709 C CA . VAL A 1 483 ? -7.976 4.253 23.491 1.00 84.31 483 VAL A CA 1
ATOM 3710 C C . VAL A 1 483 ? -6.818 5.054 24.085 1.00 84.31 483 VAL A C 1
ATOM 3712 O O . VAL A 1 483 ? -5.954 4.452 24.720 1.00 84.31 483 VAL A O 1
ATOM 3715 N N . LEU A 1 484 ? -6.862 6.387 23.977 1.00 86.56 484 LEU A N 1
ATOM 3716 C CA . LEU A 1 484 ? -5.853 7.301 24.520 1.00 86.56 484 LEU A CA 1
ATOM 3717 C C . LEU A 1 484 ? -5.645 7.111 26.034 1.00 86.56 484 LEU A C 1
ATOM 3719 O O . LEU A 1 484 ? -4.513 7.081 26.511 1.00 86.56 484 LEU A O 1
ATOM 3723 N N . ALA A 1 485 ? -6.735 6.956 26.792 1.00 82.38 485 ALA A N 1
ATOM 3724 C CA . ALA A 1 485 ? -6.668 6.727 28.234 1.00 82.38 485 ALA A CA 1
ATOM 3725 C C . ALA A 1 485 ? -6.102 5.339 28.588 1.00 82.38 485 ALA A C 1
ATOM 3727 O O . ALA A 1 485 ? -5.338 5.209 29.541 1.00 82.38 485 ALA A O 1
ATOM 3728 N N . SER A 1 486 ? -6.461 4.298 27.830 1.00 81.94 486 SER A N 1
ATOM 3729 C CA . SER A 1 486 ? -6.024 2.918 28.092 1.00 81.94 486 SER A CA 1
ATOM 3730 C C . SER A 1 486 ? -4.559 2.645 27.737 1.00 81.94 486 SER A C 1
ATOM 3732 O O . SER A 1 486 ? -3.946 1.770 28.342 1.00 81.94 486 SER A O 1
ATOM 3734 N N . SER A 1 487 ? -3.989 3.389 26.784 1.00 81.44 487 SER A N 1
ATOM 3735 C CA . SER A 1 487 ? -2.603 3.227 26.326 1.00 81.44 487 SER A CA 1
ATOM 3736 C C . SER A 1 487 ? -1.585 4.044 27.129 1.00 81.44 487 SER A C 1
ATOM 3738 O O . SER A 1 487 ? -0.386 3.910 26.899 1.00 81.44 487 SER A O 1
ATOM 3740 N N . GLY A 1 488 ? -2.039 4.908 28.046 1.00 79.00 488 GLY A N 1
ATOM 3741 C CA . GLY A 1 488 ? -1.190 5.883 28.742 1.00 79.00 488 GLY A CA 1
ATOM 3742 C C . GLY A 1 488 ? -0.795 7.092 27.885 1.00 79.00 488 GLY A C 1
ATOM 3743 O O . GLY A 1 488 ? -0.035 7.948 28.342 1.00 79.00 488 GLY A O 1
ATOM 3744 N N . ALA A 1 489 ? -1.327 7.195 26.663 1.00 84.31 489 ALA A N 1
ATOM 3745 C CA . ALA A 1 489 ? -1.023 8.269 25.724 1.00 84.31 489 ALA A CA 1
ATOM 3746 C C . ALA A 1 489 ? -1.450 9.651 26.228 1.00 84.31 489 ALA A C 1
ATOM 3748 O O . ALA A 1 489 ? -0.796 10.646 25.937 1.00 84.31 489 ALA A O 1
ATOM 3749 N N . ASN A 1 490 ? -2.500 9.719 27.047 1.00 85.38 490 ASN A N 1
ATOM 3750 C CA . ASN A 1 490 ? -2.926 10.954 27.702 1.00 85.38 490 ASN A CA 1
ATOM 3751 C C . ASN A 1 490 ? -1.801 11.602 28.531 1.00 85.38 490 ASN A C 1
ATOM 3753 O O . ASN A 1 490 ? -1.655 12.819 28.503 1.00 85.38 490 ASN A O 1
ATOM 3757 N N . LYS A 1 491 ? -0.978 10.805 29.228 1.00 86.75 491 LYS A N 1
ATOM 3758 C CA . LYS A 1 491 ? 0.173 11.326 29.986 1.00 86.75 491 LYS A CA 1
ATOM 3759 C C . LYS A 1 491 ? 1.268 11.839 29.053 1.00 86.75 491 LYS A C 1
ATOM 3761 O O . LYS A 1 491 ? 1.809 12.914 29.286 1.00 86.75 491 LYS A O 1
ATOM 3766 N N . ALA A 1 492 ? 1.555 11.092 27.987 1.00 89.56 492 ALA A N 1
ATOM 3767 C CA . ALA A 1 492 ? 2.561 11.461 26.994 1.00 89.56 492 ALA A CA 1
ATOM 3768 C C . ALA A 1 492 ? 2.217 12.788 26.292 1.00 89.56 492 ALA A C 1
ATOM 3770 O O . ALA A 1 492 ? 3.080 13.653 26.175 1.00 89.56 492 ALA A O 1
ATOM 3771 N N . VAL A 1 493 ? 0.951 12.988 25.902 1.00 90.62 493 VAL A N 1
ATOM 3772 C CA . VAL A 1 493 ? 0.483 14.233 25.265 1.00 90.62 493 VAL A CA 1
ATOM 3773 C C . VAL A 1 493 ? 0.576 15.426 26.223 1.00 90.62 493 VAL A C 1
ATOM 3775 O O . VAL A 1 493 ? 1.034 16.489 25.818 1.00 90.62 493 VAL A O 1
ATOM 3778 N N . VAL A 1 494 ? 0.210 15.260 27.500 1.00 89.81 494 VAL A N 1
ATOM 3779 C CA . VAL A 1 494 ? 0.331 16.336 28.503 1.00 89.81 494 VAL A CA 1
ATOM 3780 C C . VAL A 1 494 ? 1.793 16.726 28.739 1.00 89.81 494 VAL A C 1
ATOM 3782 O O . VAL A 1 494 ? 2.110 17.911 28.748 1.00 89.81 494 VAL A O 1
ATOM 3785 N N . GLU A 1 495 ? 2.698 15.757 28.892 1.00 89.00 495 GLU A N 1
ATOM 3786 C CA . GLU A 1 495 ? 4.135 16.041 29.038 1.00 89.00 495 GLU A CA 1
ATOM 3787 C C . GLU A 1 495 ? 4.731 16.681 27.777 1.00 89.00 495 GLU A C 1
ATOM 3789 O O . GLU A 1 495 ? 5.560 17.584 27.881 1.00 89.00 495 GLU A O 1
ATOM 3794 N N . CYS A 1 496 ? 4.292 16.250 26.592 1.00 89.50 496 CYS A N 1
ATOM 3795 C CA . CYS A 1 496 ? 4.675 16.857 25.319 1.00 89.50 496 CYS A CA 1
ATOM 3796 C C . CYS A 1 496 ? 4.231 18.324 25.251 1.00 89.50 496 CYS A C 1
ATOM 3798 O O . CYS A 1 496 ? 5.062 19.188 24.978 1.00 89.50 496 CYS A O 1
ATOM 3800 N N . LEU A 1 497 ? 2.976 18.629 25.605 1.00 89.94 497 LEU A N 1
ATOM 3801 C CA . LEU A 1 497 ? 2.483 20.006 25.648 1.00 89.94 497 LEU A CA 1
ATOM 3802 C C . LEU A 1 497 ? 3.268 20.859 26.653 1.00 89.94 497 LEU A C 1
ATOM 3804 O O . LEU A 1 497 ? 3.689 21.957 26.309 1.00 89.94 497 LEU A O 1
ATOM 3808 N N . ILE A 1 498 ? 3.533 20.346 27.862 1.00 89.75 498 ILE A N 1
ATOM 3809 C CA . ILE A 1 498 ? 4.341 21.051 28.874 1.00 89.75 498 ILE A CA 1
ATOM 3810 C C . ILE A 1 498 ? 5.742 21.379 28.338 1.00 89.75 498 ILE A C 1
ATOM 3812 O O . ILE A 1 498 ? 6.244 22.469 28.600 1.00 89.75 498 ILE A O 1
ATOM 3816 N N . LYS A 1 499 ? 6.374 20.462 27.594 1.00 87.94 499 LYS A N 1
ATOM 3817 C CA . LYS A 1 499 ? 7.673 20.711 26.949 1.00 87.94 499 LYS A CA 1
ATOM 3818 C C . LYS A 1 499 ? 7.578 21.740 25.822 1.00 87.94 499 LYS A C 1
ATOM 3820 O O . LYS A 1 499 ? 8.496 22.536 25.686 1.00 87.94 499 LYS A O 1
ATOM 3825 N N . LEU A 1 500 ? 6.502 21.731 25.035 1.00 85.94 500 LEU A N 1
ATOM 3826 C CA . LEU A 1 500 ? 6.298 22.683 23.938 1.00 85.94 500 LEU A CA 1
ATOM 3827 C C . LEU A 1 500 ? 6.102 24.119 24.442 1.00 85.94 500 LEU A C 1
ATOM 3829 O O . LEU A 1 500 ? 6.644 25.045 23.849 1.00 85.94 500 LEU A O 1
ATOM 3833 N N . ILE A 1 501 ? 5.353 24.301 25.535 1.00 86.69 501 ILE A N 1
ATOM 3834 C CA . ILE A 1 501 ? 4.971 25.632 26.040 1.00 86.69 501 ILE A CA 1
ATOM 3835 C C . ILE A 1 501 ? 5.778 26.099 27.262 1.00 86.69 501 ILE A C 1
ATOM 3837 O O . ILE A 1 501 ? 5.554 27.196 27.766 1.00 86.69 501 ILE A O 1
ATOM 3841 N N . GLY A 1 502 ? 6.666 25.255 27.792 1.00 79.75 502 GLY A N 1
ATOM 3842 C CA . GLY A 1 502 ? 7.454 25.529 28.993 1.00 79.75 502 GLY A CA 1
ATOM 3843 C C . GLY A 1 502 ? 8.664 26.452 28.764 1.00 79.75 502 GLY A C 1
ATOM 3844 O O . GLY A 1 502 ? 8.987 26.797 27.630 1.00 79.75 502 GLY A O 1
ATOM 3845 N N . PRO A 1 503 ? 9.380 26.827 29.842 1.00 65.81 503 PRO A N 1
ATOM 3846 C CA . PRO A 1 503 ? 10.514 27.760 29.785 1.00 65.81 503 PRO A CA 1
ATOM 3847 C C . PRO A 1 503 ? 11.743 27.232 29.024 1.00 65.81 503 PRO A C 1
ATOM 3849 O O . PRO A 1 503 ? 12.508 28.032 28.495 1.00 65.81 503 PRO A O 1
ATOM 3852 N N . ASP A 1 504 ? 11.909 25.907 28.933 1.00 60.22 504 ASP A N 1
ATOM 3853 C CA . ASP A 1 504 ? 12.937 25.235 28.116 1.00 60.22 504 ASP A CA 1
ATOM 3854 C C . ASP A 1 504 ? 12.402 24.838 26.723 1.00 60.22 504 ASP A C 1
ATOM 3856 O O . ASP A 1 504 ? 12.919 23.908 26.101 1.00 60.22 504 ASP A O 1
ATOM 3860 N N . GLY A 1 505 ? 11.316 25.474 26.263 1.00 58.66 505 GLY A N 1
ATOM 3861 C CA . GLY A 1 505 ? 10.625 25.112 25.030 1.00 58.66 505 GLY A CA 1
ATOM 3862 C C . GLY A 1 505 ? 11.580 24.985 23.846 1.00 58.66 505 GLY A C 1
ATOM 3863 O O . GLY A 1 505 ? 12.462 25.823 23.650 1.00 58.66 505 GLY A O 1
ATOM 3864 N N . HIS A 1 506 ? 11.404 23.928 23.047 1.00 53.38 506 HIS A N 1
ATOM 3865 C CA . HIS A 1 506 ? 12.068 23.798 21.752 1.00 53.38 506 HIS A CA 1
ATOM 3866 C C . HIS A 1 506 ? 11.546 24.915 20.841 1.00 53.38 506 HIS A C 1
ATOM 3868 O O . HIS A 1 506 ? 10.570 24.754 20.116 1.00 53.38 506 HIS A O 1
ATOM 3874 N N . THR A 1 507 ? 12.174 26.084 20.924 1.00 47.84 507 THR A N 1
ATOM 3875 C CA . THR A 1 507 ? 11.907 27.233 20.068 1.00 47.84 507 THR A CA 1
ATOM 3876 C C . THR A 1 507 ? 12.183 26.844 18.620 1.00 47.84 507 THR A C 1
ATOM 3878 O O . THR A 1 507 ? 13.345 26.643 18.265 1.00 47.84 507 THR A O 1
ATOM 3881 N N . ASN A 1 508 ? 11.124 26.702 17.819 1.00 43.72 508 ASN A N 1
ATOM 3882 C CA . ASN A 1 508 ? 11.014 27.164 16.431 1.00 43.72 508 ASN A CA 1
ATOM 3883 C C . ASN A 1 508 ? 9.605 26.822 15.900 1.00 43.72 508 ASN A C 1
ATOM 3885 O O . ASN A 1 508 ? 9.314 25.659 15.651 1.00 43.72 508 ASN A O 1
ATOM 3889 N N . ASP A 1 509 ? 8.753 27.840 15.746 1.00 50.19 509 ASP A N 1
ATOM 3890 C CA . ASP A 1 509 ? 7.584 27.924 14.843 1.00 50.19 509 ASP A CA 1
ATOM 3891 C C . ASP A 1 509 ? 6.501 26.818 14.811 1.00 50.19 509 ASP A C 1
ATOM 3893 O O . ASP A 1 509 ? 5.584 26.905 13.994 1.00 50.19 509 ASP A O 1
ATOM 3897 N N . ASP A 1 510 ? 6.502 25.817 15.695 1.00 59.53 510 ASP A N 1
ATOM 3898 C CA . ASP A 1 510 ? 5.514 24.728 15.633 1.00 59.53 510 ASP A CA 1
ATOM 3899 C C . ASP A 1 510 ? 4.231 24.995 16.447 1.00 59.53 510 ASP A C 1
ATOM 3901 O O . ASP A 1 510 ? 3.823 24.222 17.320 1.00 59.53 510 ASP A O 1
ATOM 3905 N N . ASN A 1 511 ? 3.559 26.112 16.140 1.00 69.69 511 ASN A N 1
ATOM 3906 C CA . ASN A 1 511 ? 2.227 26.405 16.686 1.00 69.69 511 ASN A CA 1
ATOM 3907 C C . ASN A 1 511 ? 1.228 25.275 16.366 1.00 69.69 511 ASN A C 1
ATOM 3909 O O . ASN A 1 511 ? 0.333 25.006 17.165 1.00 69.69 511 ASN A O 1
ATOM 3913 N N . GLY A 1 512 ? 1.405 24.573 15.239 1.00 77.75 512 GLY A N 1
ATOM 3914 C CA . GLY A 1 512 ? 0.555 23.451 14.835 1.00 77.75 512 GLY A CA 1
ATOM 3915 C C . GLY A 1 512 ? 0.541 22.320 15.864 1.00 77.75 512 GLY A C 1
ATOM 3916 O O . GLY A 1 512 ? -0.531 21.920 16.321 1.00 77.75 512 GLY A O 1
ATOM 3917 N N . SER A 1 513 ? 1.715 21.848 16.294 1.00 82.31 513 SER A N 1
ATOM 3918 C CA . SER A 1 513 ? 1.815 20.812 17.333 1.00 82.31 513 SER A CA 1
ATOM 3919 C C . SER A 1 513 ? 1.220 21.253 18.674 1.00 82.31 513 SER A C 1
ATOM 3921 O O . SER A 1 513 ? 0.580 20.447 19.353 1.00 82.31 513 SER A O 1
ATOM 3923 N N . ILE A 1 514 ? 1.374 22.529 19.053 1.00 86.81 514 ILE A N 1
ATOM 3924 C CA . ILE A 1 514 ? 0.793 23.067 20.294 1.00 86.81 514 ILE A CA 1
ATOM 3925 C C . ILE A 1 514 ? -0.736 22.975 20.253 1.00 86.81 514 ILE A C 1
ATOM 3927 O O . ILE A 1 514 ? -1.338 22.413 21.171 1.00 86.81 514 ILE A O 1
ATOM 3931 N N . PHE A 1 515 ? -1.367 23.468 19.183 1.00 86.31 515 PHE A N 1
ATOM 3932 C CA . PHE A 1 515 ? -2.825 23.423 19.044 1.00 86.31 515 PHE A CA 1
ATOM 3933 C C . PHE A 1 515 ? -3.354 21.987 18.962 1.00 86.31 515 PHE A C 1
ATOM 3935 O O . PHE A 1 515 ? -4.292 21.654 19.680 1.00 86.31 515 PHE A O 1
ATOM 3942 N N . LEU A 1 516 ? -2.698 21.093 18.213 1.00 87.69 516 LEU A N 1
ATOM 3943 C CA . LEU A 1 516 ? -3.098 19.682 18.142 1.00 87.69 516 LEU A CA 1
ATOM 3944 C C . LEU A 1 516 ? -3.028 18.975 19.506 1.00 87.69 516 LEU A C 1
ATOM 3946 O O . LEU A 1 516 ? -3.902 18.165 19.836 1.00 87.69 516 LEU A O 1
ATOM 3950 N N . ALA A 1 517 ? -2.008 19.269 20.316 1.00 89.75 517 ALA A N 1
ATOM 3951 C CA . ALA A 1 517 ? -1.904 18.741 21.674 1.00 89.75 517 ALA A CA 1
ATOM 3952 C C . ALA A 1 517 ? -3.003 19.306 22.588 1.00 89.75 517 ALA A C 1
ATOM 3954 O O . ALA A 1 517 ? -3.636 18.544 23.327 1.00 89.75 517 ALA A O 1
ATOM 3955 N N . CYS A 1 518 ? -3.271 20.612 22.504 1.00 89.75 518 CYS A N 1
ATOM 3956 C CA . CYS A 1 518 ? -4.359 21.268 23.225 1.00 89.75 518 CYS A CA 1
ATOM 3957 C C . CYS A 1 518 ? -5.729 20.672 22.868 1.00 89.75 518 CYS A C 1
ATOM 3959 O O . CYS A 1 518 ? -6.466 20.276 23.773 1.00 89.75 518 CYS A O 1
ATOM 3961 N N . ASP A 1 519 ? -6.038 20.515 21.580 1.00 88.25 519 ASP A N 1
ATOM 3962 C CA . ASP A 1 519 ? -7.292 19.928 21.095 1.00 88.25 519 ASP A CA 1
ATOM 3963 C C . ASP A 1 519 ? -7.455 18.478 21.553 1.00 88.25 519 ASP A C 1
ATOM 3965 O O . ASP A 1 519 ? -8.520 18.081 22.032 1.00 88.25 519 ASP A O 1
ATOM 3969 N N . THR A 1 520 ? -6.383 17.683 21.490 1.00 89.56 520 THR A N 1
ATOM 3970 C CA . THR A 1 520 ? -6.384 16.292 21.971 1.00 89.56 520 THR A CA 1
ATOM 3971 C C . THR A 1 520 ? -6.717 16.220 23.468 1.00 89.56 520 THR A C 1
ATOM 3973 O O . THR A 1 520 ? -7.528 15.390 23.896 1.00 89.56 520 THR A O 1
ATOM 3976 N N . ILE A 1 521 ? -6.121 17.102 24.280 1.00 89.69 521 ILE A N 1
ATOM 3977 C CA . ILE A 1 521 ? -6.385 17.188 25.725 1.00 89.69 521 ILE A CA 1
ATOM 3978 C C . ILE A 1 521 ? -7.810 17.681 25.985 1.00 89.69 521 ILE A C 1
ATOM 3980 O O . ILE A 1 521 ? -8.510 17.107 26.821 1.00 89.69 521 ILE A O 1
ATOM 3984 N N . MET A 1 522 ? -8.272 18.701 25.263 1.00 87.81 522 MET A N 1
ATOM 3985 C CA . MET A 1 522 ? -9.616 19.249 25.423 1.00 87.81 522 MET A CA 1
ATOM 3986 C C . MET A 1 522 ? -10.687 18.215 25.067 1.00 87.81 522 MET A C 1
ATOM 3988 O O . MET A 1 522 ? -11.618 17.998 25.846 1.00 87.81 522 MET A O 1
ATOM 3992 N N . ASN A 1 523 ? -10.516 17.502 23.950 1.00 88.00 523 ASN A N 1
ATOM 3993 C CA . ASN A 1 523 ? -11.377 16.399 23.534 1.00 88.00 523 ASN A CA 1
ATOM 3994 C C . ASN A 1 523 ? -11.498 15.325 24.618 1.00 88.00 523 ASN A C 1
ATOM 3996 O O . ASN A 1 523 ? -12.602 14.841 24.889 1.00 88.00 523 ASN A O 1
ATOM 4000 N N . LEU A 1 524 ? -10.375 14.968 25.251 1.00 86.81 524 LEU A N 1
ATOM 4001 C CA . LEU A 1 524 ? -10.354 14.036 26.371 1.00 86.81 524 LEU A CA 1
ATOM 4002 C C . LEU A 1 524 ? -11.133 14.600 27.568 1.00 86.81 524 LEU A C 1
ATOM 4004 O O . LEU A 1 524 ? -12.039 13.932 28.060 1.00 86.81 524 LEU A O 1
ATOM 4008 N N . LEU A 1 525 ? -10.820 15.817 28.019 1.00 84.81 525 LEU A N 1
ATOM 4009 C CA . LEU A 1 525 ? -11.435 16.428 29.203 1.00 84.81 525 LEU A CA 1
ATOM 4010 C C . LEU A 1 525 ? -12.953 16.613 29.054 1.00 84.81 525 LEU A C 1
ATOM 4012 O O . LEU A 1 525 ? -13.703 16.277 29.972 1.00 84.81 525 LEU A O 1
ATOM 4016 N N . LEU A 1 526 ? -13.419 17.061 27.885 1.00 83.12 526 LEU A N 1
ATOM 4017 C CA . LEU A 1 526 ? -14.846 17.219 27.588 1.00 83.12 526 LEU A CA 1
ATOM 4018 C C . LEU A 1 526 ? -15.601 15.884 27.679 1.00 83.12 526 LEU A C 1
ATOM 4020 O O . LEU A 1 526 ? -16.689 15.823 28.247 1.00 83.12 526 LEU A O 1
ATOM 4024 N N . LYS A 1 527 ? -15.020 14.794 27.160 1.00 80.12 527 LYS A N 1
ATOM 4025 C CA . LYS A 1 527 ? -15.688 13.482 27.059 1.00 80.12 527 LYS A CA 1
ATOM 4026 C C . LYS A 1 527 ? -15.494 12.587 28.290 1.00 80.12 527 LYS A C 1
ATOM 4028 O O . LYS A 1 527 ? -16.291 11.671 28.516 1.00 80.12 527 LYS A O 1
ATOM 4033 N N . VAL A 1 528 ? -14.472 12.847 29.111 1.00 68.44 528 VAL A N 1
ATOM 4034 C CA . VAL A 1 528 ? -14.243 12.167 30.400 1.00 68.44 528 VAL A CA 1
ATOM 4035 C C . VAL A 1 528 ? -15.396 12.420 31.372 1.00 68.44 528 VAL A C 1
ATOM 4037 O O . VAL A 1 528 ? -15.795 11.507 32.093 1.00 68.44 528 VAL A O 1
ATOM 4040 N N . ARG A 1 529 ? -15.998 13.612 31.336 1.00 61.16 529 ARG A N 1
ATOM 4041 C CA . ARG A 1 529 ? -17.076 14.010 32.250 1.00 61.16 529 ARG A CA 1
ATOM 4042 C C . ARG A 1 529 ? -18.353 13.175 32.115 1.00 61.16 529 ARG A C 1
ATOM 4044 O O . ARG A 1 529 ? -18.966 12.839 33.126 1.00 61.16 529 ARG A O 1
ATOM 4051 N N . ASP A 1 530 ? -18.724 12.815 30.889 1.00 54.56 530 ASP A N 1
ATOM 4052 C CA . ASP A 1 530 ? -20.040 12.233 30.614 1.00 54.56 530 ASP A CA 1
ATOM 4053 C C . ASP A 1 530 ? -20.022 10.699 30.498 1.00 54.56 530 ASP A C 1
ATOM 4055 O O . ASP A 1 530 ? -21.056 10.060 30.702 1.00 54.56 530 ASP A O 1
ATOM 4059 N N . GLN A 1 531 ? -18.884 10.077 30.133 1.00 53.12 531 GLN A N 1
ATOM 4060 C CA . GLN A 1 531 ? -18.887 8.676 29.662 1.00 53.12 531 GLN A CA 1
ATOM 4061 C C . GLN A 1 531 ? -17.654 7.817 30.018 1.00 53.12 531 GLN A C 1
ATOM 4063 O O . GLN A 1 531 ? -17.686 6.604 29.775 1.00 53.12 531 GLN A O 1
ATOM 4068 N N . ILE A 1 532 ? -16.566 8.375 30.576 1.00 57.34 532 ILE A N 1
ATOM 4069 C CA . ILE A 1 532 ? -15.305 7.635 30.796 1.00 57.34 532 ILE A CA 1
ATOM 4070 C C . ILE A 1 532 ? -14.800 7.821 32.237 1.00 57.34 532 ILE A C 1
ATOM 4072 O O . ILE A 1 532 ? -14.385 8.904 32.626 1.00 57.34 532 ILE A O 1
ATOM 4076 N N . ARG A 1 533 ? -14.755 6.743 33.036 1.00 50.44 533 ARG A N 1
ATOM 4077 C CA . ARG A 1 533 ? -14.084 6.748 34.352 1.00 50.44 533 ARG A CA 1
ATOM 4078 C C . ARG A 1 533 ? -12.564 6.643 34.173 1.00 50.44 533 ARG A C 1
ATOM 4080 O O . ARG A 1 533 ? -12.021 5.545 34.260 1.00 50.44 533 ARG A O 1
ATOM 4087 N N . VAL A 1 534 ? -11.881 7.756 33.913 1.00 53.62 534 VAL A N 1
ATOM 4088 C CA . VAL A 1 534 ? -10.409 7.822 33.985 1.00 53.62 534 VAL A CA 1
ATOM 4089 C C . VAL A 1 534 ? -10.020 8.329 35.374 1.00 53.62 534 VAL A C 1
ATOM 4091 O O . VAL A 1 534 ? -10.482 9.388 35.786 1.00 53.62 534 VAL A O 1
ATOM 4094 N N . GLN A 1 535 ? -9.190 7.579 36.107 1.00 52.34 535 GLN A N 1
ATOM 4095 C CA . GLN A 1 535 ? -8.498 8.116 37.282 1.00 52.34 535 GLN A CA 1
ATOM 4096 C C . GLN A 1 535 ? -7.400 9.048 36.770 1.00 52.34 535 GLN A C 1
ATOM 4098 O O . GLN A 1 535 ? -6.380 8.597 36.251 1.00 52.34 535 GLN A O 1
ATOM 4103 N N . LEU A 1 536 ? -7.672 10.346 36.817 1.00 55.78 536 LEU A N 1
ATOM 4104 C CA . LEU A 1 536 ? -6.715 11.384 36.476 1.00 55.78 536 LEU A CA 1
ATOM 4105 C C . LEU A 1 536 ? -5.777 11.573 37.674 1.00 55.78 536 LEU A C 1
ATOM 4107 O O . LEU A 1 536 ? -6.230 11.621 38.811 1.00 55.78 536 LEU A O 1
ATOM 4111 N N . ASP A 1 537 ? -4.474 11.583 37.416 1.00 64.06 537 ASP A N 1
ATOM 4112 C CA . ASP A 1 537 ? -3.444 11.761 38.441 1.00 64.06 537 ASP A CA 1
ATOM 4113 C C . ASP A 1 537 ? -3.230 13.265 38.673 1.00 64.06 537 ASP A C 1
ATOM 4115 O O . ASP A 1 537 ? -2.815 13.982 37.753 1.00 64.06 537 ASP A O 1
ATOM 4119 N N . ASP A 1 538 ? -3.554 13.738 39.880 1.00 65.38 538 ASP A N 1
ATOM 4120 C CA . ASP A 1 538 ? -3.618 15.160 40.245 1.00 65.38 538 ASP A CA 1
ATOM 4121 C C . ASP A 1 538 ? -2.296 15.906 39.976 1.00 65.38 538 ASP A C 1
ATOM 4123 O O . ASP A 1 538 ? -2.302 17.076 39.589 1.00 65.38 538 ASP A O 1
ATOM 4127 N N . ALA A 1 539 ? -1.149 15.225 40.082 1.00 76.50 539 ALA A N 1
ATOM 4128 C CA . ALA A 1 539 ? 0.167 15.848 39.938 1.00 76.50 539 ALA A CA 1
ATOM 4129 C C . ALA A 1 539 ? 0.480 16.331 38.506 1.00 76.50 539 ALA A C 1
ATOM 4131 O O . ALA A 1 539 ? 1.201 17.318 38.323 1.00 76.50 539 ALA A O 1
ATOM 4132 N N . TYR A 1 540 ? -0.056 15.665 37.476 1.00 78.81 540 TYR A N 1
ATOM 4133 C CA . TYR A 1 540 ? 0.212 16.015 36.074 1.00 78.81 540 TYR A CA 1
ATOM 4134 C C . TYR A 1 540 ? -0.580 17.249 35.630 1.00 78.81 540 TYR A C 1
ATOM 4136 O O . TYR A 1 540 ? -0.026 18.136 34.979 1.00 78.81 540 TYR A O 1
ATOM 4144 N N . PHE A 1 541 ? -1.853 17.351 36.025 1.00 81.75 541 PHE A N 1
ATOM 4145 C CA . PHE A 1 541 ? -2.684 18.512 35.695 1.00 81.75 541 PHE A CA 1
ATOM 4146 C C . PHE A 1 541 ? -2.215 19.779 36.401 1.00 81.75 541 PHE A C 1
ATOM 4148 O O . PHE A 1 541 ? -2.248 20.849 35.801 1.00 81.75 541 PHE A O 1
ATOM 4155 N N . VAL A 1 542 ? -1.687 19.663 37.622 1.00 86.62 542 VAL A N 1
ATOM 4156 C CA . VAL A 1 542 ? -1.052 20.789 38.321 1.00 86.62 542 VAL A CA 1
ATOM 4157 C C . VAL A 1 542 ? 0.138 21.339 37.524 1.00 86.62 542 VAL A C 1
ATOM 4159 O O . VAL A 1 542 ? 0.261 22.551 37.350 1.00 86.62 542 VAL A O 1
ATOM 4162 N N . ARG A 1 543 ? 1.000 20.464 36.986 1.00 88.44 543 ARG A N 1
ATOM 4163 C CA . ARG A 1 543 ? 2.128 20.885 36.135 1.00 88.44 543 ARG A CA 1
ATOM 4164 C C . ARG A 1 543 ? 1.660 21.512 34.820 1.00 88.44 543 ARG A C 1
ATOM 4166 O O . ARG A 1 543 ? 2.260 22.494 34.389 1.00 88.44 543 ARG A O 1
ATOM 4173 N N . LEU A 1 544 ? 0.593 20.982 34.218 1.00 89.81 544 LEU A N 1
ATOM 4174 C CA . LEU A 1 544 ? -0.006 21.541 33.004 1.00 89.81 544 LEU A CA 1
ATOM 4175 C C . LEU A 1 544 ? -0.591 22.939 33.242 1.00 89.81 544 LEU A C 1
ATOM 4177 O O . LEU A 1 544 ? -0.304 23.844 32.467 1.00 89.81 544 LEU A O 1
ATOM 4181 N N . LEU A 1 545 ? -1.349 23.141 34.325 1.00 90.50 545 LEU A N 1
ATOM 4182 C CA . LEU A 1 545 ? -1.898 24.452 34.695 1.00 90.50 545 LEU A CA 1
ATOM 4183 C C . LEU A 1 545 ? -0.792 25.507 34.821 1.00 90.50 545 LEU A C 1
ATOM 4185 O O . LEU A 1 545 ? -0.931 26.616 34.311 1.00 90.50 545 LEU A O 1
ATOM 4189 N N . ARG A 1 546 ? 0.338 25.145 35.435 1.00 90.00 546 ARG A N 1
ATOM 4190 C CA . ARG A 1 546 ? 1.496 26.037 35.550 1.00 90.00 546 ARG A CA 1
ATOM 4191 C C . ARG A 1 546 ? 2.128 26.361 34.195 1.00 90.00 546 ARG A C 1
ATOM 4193 O O . ARG A 1 546 ? 2.485 27.506 33.941 1.00 90.00 546 ARG A O 1
ATOM 4200 N N . ALA A 1 547 ? 2.247 25.366 33.317 1.00 89.69 547 ALA A N 1
ATOM 4201 C CA . ALA A 1 547 ? 2.767 25.563 31.967 1.00 89.69 547 ALA A CA 1
ATOM 4202 C C . ALA A 1 547 ? 1.849 26.472 31.125 1.00 89.69 547 ALA A C 1
ATOM 4204 O O . ALA A 1 547 ? 2.340 27.371 30.454 1.00 89.69 547 ALA A O 1
ATOM 4205 N N . LEU A 1 548 ? 0.523 26.310 31.225 1.00 90.50 548 LEU A N 1
ATOM 4206 C CA . LEU A 1 548 ? -0.462 27.177 30.562 1.00 90.50 548 LEU A CA 1
ATOM 4207 C C . LEU A 1 548 ? -0.420 28.619 31.094 1.00 90.50 548 LEU A C 1
ATOM 4209 O O . LEU A 1 548 ? -0.520 29.569 30.318 1.00 90.50 548 LEU A O 1
ATOM 4213 N N . ALA A 1 549 ? -0.236 28.793 32.404 1.00 88.69 549 ALA A N 1
ATOM 4214 C CA . ALA A 1 549 ? -0.061 30.109 33.015 1.00 88.69 549 ALA A CA 1
ATOM 4215 C C . ALA A 1 549 ? 1.213 30.814 32.519 1.00 88.69 549 ALA A C 1
ATOM 4217 O O . ALA A 1 549 ? 1.189 32.013 32.261 1.00 88.69 549 ALA A O 1
ATOM 4218 N N . TYR A 1 550 ? 2.309 30.068 32.347 1.00 87.69 550 TYR A N 1
ATOM 4219 C CA . TYR A 1 550 ? 3.548 30.588 31.769 1.00 87.69 550 TYR A CA 1
ATOM 4220 C C . TYR A 1 550 ? 3.379 30.954 30.286 1.00 87.69 550 TYR A C 1
ATOM 4222 O O . TYR A 1 550 ? 3.703 32.071 29.892 1.00 87.69 550 TYR A O 1
ATOM 4230 N N . TRP A 1 551 ? 2.803 30.050 29.486 1.00 87.88 551 TRP A N 1
ATOM 4231 C CA . TRP A 1 551 ? 2.577 30.241 28.048 1.00 87.88 551 TRP A CA 1
ATOM 4232 C C . TRP A 1 551 ? 1.753 31.492 27.726 1.00 87.88 551 TRP A C 1
ATOM 4234 O O . TRP A 1 551 ? 1.998 32.175 26.734 1.00 87.88 551 TRP A O 1
ATOM 4244 N N . THR A 1 552 ? 0.785 31.810 28.587 1.00 86.50 552 THR A N 1
ATOM 4245 C CA . THR A 1 552 ? -0.147 32.926 28.389 1.00 86.50 552 THR A CA 1
ATOM 4246 C C . THR A 1 552 ? 0.285 34.242 29.038 1.00 86.50 552 THR A C 1
ATOM 4248 O O . THR A 1 552 ? -0.417 35.243 28.880 1.00 86.50 552 THR A O 1
ATOM 4251 N N . GLY A 1 553 ? 1.418 34.267 29.751 1.00 78.44 553 GLY A N 1
ATOM 4252 C CA . GLY A 1 553 ? 1.834 35.401 30.583 1.00 78.44 553 GLY A CA 1
ATOM 4253 C C . GLY A 1 553 ? 1.935 36.730 29.826 1.00 78.44 553 GLY A C 1
ATOM 4254 O O . GLY A 1 553 ? 1.340 37.713 30.260 1.00 78.44 553 GLY A O 1
ATOM 4255 N N . ASP A 1 554 ? 2.609 36.731 28.669 1.00 72.56 554 ASP A N 1
ATOM 4256 C CA . ASP A 1 554 ? 2.904 37.942 27.880 1.00 72.56 554 ASP A CA 1
ATOM 4257 C C . ASP A 1 554 ? 2.297 37.931 26.457 1.00 72.56 554 ASP A C 1
ATOM 4259 O O . ASP A 1 554 ? 2.561 38.833 25.664 1.00 72.56 554 ASP A O 1
ATOM 4263 N N . THR A 1 555 ? 1.502 36.916 26.095 1.00 79.88 555 THR A N 1
ATOM 4264 C CA . THR A 1 555 ? 0.882 36.820 24.755 1.00 79.88 555 THR A CA 1
ATOM 4265 C C . THR A 1 555 ? -0.458 37.539 24.704 1.00 79.88 555 THR A C 1
ATOM 4267 O O . THR A 1 555 ? -1.265 37.351 25.608 1.00 79.88 555 THR A O 1
ATOM 4270 N N . ASP A 1 556 ? -0.725 38.297 23.640 1.00 76.12 556 ASP A N 1
ATOM 4271 C CA . ASP A 1 556 ? -2.040 38.886 23.333 1.00 76.12 556 ASP A CA 1
ATOM 4272 C C . ASP A 1 556 ? -2.787 38.125 22.217 1.00 76.12 556 ASP A C 1
ATOM 4274 O O . ASP A 1 556 ? -3.832 38.575 21.749 1.00 76.12 556 ASP A O 1
ATOM 4278 N N . ASP A 1 557 ? -2.280 36.961 21.790 1.00 82.25 557 ASP A N 1
ATOM 4279 C CA . ASP A 1 557 ? -2.963 36.108 20.812 1.00 82.25 557 ASP A CA 1
ATOM 4280 C C . ASP A 1 557 ? -4.248 35.521 21.416 1.00 82.25 557 ASP A C 1
ATOM 4282 O O . ASP A 1 557 ? -4.216 34.732 22.369 1.00 82.25 557 ASP A O 1
ATOM 4286 N N . LEU A 1 558 ? -5.389 35.916 20.845 1.00 81.44 558 LEU A N 1
ATOM 4287 C CA . LEU A 1 558 ? -6.713 35.504 21.298 1.00 81.44 558 LEU A CA 1
ATOM 4288 C C . LEU A 1 558 ? -6.866 33.978 21.296 1.00 81.44 558 LEU A C 1
ATOM 4290 O O . LEU A 1 558 ? -7.356 33.417 22.273 1.00 81.44 558 LEU A O 1
ATOM 4294 N N . SER A 1 559 ? -6.402 33.305 20.246 1.00 81.81 559 SER A N 1
ATOM 4295 C CA . SER A 1 559 ? -6.522 31.851 20.076 1.00 81.81 559 SER A CA 1
ATOM 4296 C C . SER A 1 559 ? -5.769 31.115 21.187 1.00 81.81 559 SER A C 1
ATOM 4298 O O . SER A 1 559 ? -6.276 30.164 21.781 1.00 81.81 559 SER A O 1
ATOM 4300 N N . VAL A 1 560 ? -4.577 31.606 21.542 1.00 86.06 560 VAL A N 1
ATOM 4301 C CA . VAL A 1 560 ? -3.766 31.065 22.646 1.00 86.06 560 VAL A CA 1
ATOM 4302 C C . VAL A 1 560 ? -4.462 31.261 23.996 1.00 86.06 560 VAL A C 1
ATOM 4304 O O . VAL A 1 560 ? -4.576 30.314 24.781 1.00 86.06 560 VAL A O 1
ATOM 4307 N N . ILE A 1 561 ? -4.974 32.468 24.261 1.00 86.44 561 ILE A N 1
ATOM 4308 C CA . ILE A 1 561 ? -5.685 32.801 25.505 1.00 86.44 561 ILE A CA 1
ATOM 4309 C C . ILE A 1 561 ? -6.938 31.933 25.661 1.00 86.44 561 ILE A C 1
ATOM 4311 O O . ILE A 1 561 ? -7.159 31.361 26.733 1.00 86.44 561 ILE A O 1
ATOM 4315 N N . MET A 1 562 ? -7.752 31.815 24.611 1.00 85.31 562 MET A N 1
ATOM 4316 C CA . MET A 1 562 ? -9.013 31.071 24.632 1.00 85.31 562 MET A CA 1
ATOM 4317 C C . MET A 1 562 ? -8.790 29.565 24.782 1.00 85.31 562 MET A C 1
ATOM 4319 O O . MET A 1 562 ? -9.458 28.920 25.600 1.00 85.31 562 MET A O 1
ATOM 4323 N N . MET A 1 563 ? -7.798 29.015 24.081 1.00 88.31 563 MET A N 1
ATOM 4324 C CA . MET A 1 563 ? -7.407 27.608 24.170 1.00 88.31 563 MET A CA 1
ATOM 4325 C C . MET A 1 563 ? -6.922 27.238 25.578 1.00 88.31 563 MET A C 1
ATOM 4327 O O . MET A 1 563 ? -7.447 26.314 26.211 1.00 88.31 563 MET A O 1
ATOM 4331 N N . ALA A 1 564 ? -5.969 28.004 26.117 1.00 90.50 564 ALA A N 1
ATOM 4332 C CA . ALA A 1 564 ? -5.435 27.778 27.456 1.00 90.50 564 ALA A CA 1
ATOM 4333 C C . ALA A 1 564 ? -6.515 27.932 28.538 1.00 90.50 564 ALA A C 1
ATOM 4335 O O . ALA A 1 564 ? -6.630 27.090 29.432 1.00 90.50 564 ALA A O 1
ATOM 4336 N N . SER A 1 565 ? -7.357 28.966 28.432 1.00 90.25 565 SER A N 1
ATOM 4337 C CA . SER A 1 565 ? -8.454 29.213 29.377 1.00 90.25 565 SER A CA 1
ATOM 4338 C C . SER A 1 565 ? -9.488 28.090 29.368 1.00 90.25 565 SER A C 1
ATOM 4340 O O . SER A 1 565 ? -9.983 27.704 30.430 1.00 90.25 565 SER A O 1
ATOM 4342 N N . SER A 1 566 ? -9.788 27.524 28.197 1.00 90.44 566 SER A N 1
ATOM 4343 C CA . SER A 1 566 ? -10.722 26.402 28.053 1.00 90.44 566 SER A CA 1
ATOM 4344 C C . SER A 1 566 ? -10.209 25.149 28.762 1.00 90.44 566 SER A C 1
ATOM 4346 O O . SER A 1 566 ? -10.938 24.545 29.551 1.00 90.44 566 SER A O 1
ATOM 4348 N N . ILE A 1 567 ? -8.935 24.795 28.567 1.00 90.88 567 ILE A N 1
ATOM 4349 C CA . ILE A 1 567 ? -8.308 23.654 29.253 1.00 90.88 567 ILE A CA 1
ATOM 4350 C C . ILE A 1 567 ? -8.273 23.883 30.771 1.00 90.88 567 ILE A C 1
ATOM 4352 O O . ILE A 1 567 ? -8.698 23.006 31.526 1.00 90.88 567 ILE A O 1
ATOM 4356 N N . CYS A 1 568 ? -7.846 25.066 31.230 1.00 92.06 568 CYS A N 1
ATOM 4357 C CA . CYS A 1 568 ? -7.845 25.425 32.654 1.00 92.06 568 CYS A CA 1
ATOM 4358 C C . CYS A 1 568 ? -9.241 25.288 33.275 1.00 92.06 568 CYS A C 1
ATOM 4360 O O . CYS A 1 568 ? -9.399 24.661 34.321 1.00 92.06 568 CYS A O 1
ATOM 4362 N N . THR A 1 569 ? -10.267 25.803 32.593 1.00 90.19 569 THR A N 1
ATOM 4363 C CA . THR A 1 569 ? -11.669 25.730 33.026 1.00 90.19 569 THR A CA 1
ATOM 4364 C C . THR A 1 569 ? -12.133 24.282 33.197 1.00 90.19 569 THR A C 1
ATOM 4366 O O . THR A 1 569 ? -12.778 23.952 34.194 1.00 90.19 569 THR A O 1
ATOM 4369 N N . LEU A 1 570 ? -11.801 23.402 32.248 1.00 88.06 570 LEU A N 1
ATOM 4370 C CA . LEU A 1 570 ? -12.172 21.987 32.309 1.00 88.06 570 LEU A CA 1
ATOM 4371 C C . LEU A 1 570 ? -11.444 21.237 33.434 1.00 88.06 570 LEU A C 1
ATOM 4373 O O . LEU A 1 570 ? -12.024 20.343 34.049 1.00 88.06 570 LEU A O 1
ATOM 4377 N N . ILE A 1 571 ? -10.201 21.613 33.743 1.00 88.44 571 ILE A N 1
ATOM 4378 C CA . ILE A 1 571 ? -9.458 21.056 34.881 1.00 88.44 571 ILE A CA 1
ATOM 4379 C C . ILE A 1 571 ? -10.063 21.544 36.205 1.00 88.44 571 ILE A C 1
ATOM 4381 O O . ILE A 1 571 ? -10.306 20.731 37.101 1.00 88.44 571 ILE A O 1
ATOM 4385 N N . PHE A 1 572 ? -10.373 22.840 36.330 1.00 88.75 572 PHE A N 1
ATOM 4386 C CA . PHE A 1 572 ? -10.976 23.431 37.534 1.00 88.75 572 PHE A CA 1
ATOM 4387 C C . PHE A 1 572 ? -12.322 22.811 37.904 1.00 88.75 572 PHE A C 1
ATOM 4389 O O . PHE A 1 572 ? -12.624 22.656 39.088 1.00 88.75 572 PHE A O 1
ATOM 4396 N N . ASP A 1 573 ? -13.093 22.342 36.921 1.00 84.50 573 ASP A N 1
ATOM 4397 C CA . ASP A 1 573 ? -14.318 21.583 37.177 1.00 84.50 573 ASP A CA 1
ATOM 4398 C C . ASP A 1 573 ? -14.083 20.339 38.056 1.00 84.50 573 ASP A C 1
ATOM 4400 O O . ASP A 1 573 ? -14.984 19.944 38.802 1.00 84.50 573 ASP A O 1
ATOM 4404 N N . SER A 1 574 ? -12.883 19.757 38.030 1.00 81.25 574 SER A N 1
ATOM 4405 C CA . SER A 1 574 ? -12.532 18.520 38.738 1.00 81.25 574 SER A CA 1
ATOM 4406 C C . SER A 1 574 ? -11.742 18.709 40.042 1.00 81.25 574 SER A C 1
ATOM 4408 O O . SER A 1 574 ? -11.524 17.729 40.749 1.00 81.25 574 SER A O 1
ATOM 4410 N N . THR A 1 575 ? -11.363 19.940 40.406 1.00 85.94 575 THR A N 1
ATOM 4411 C CA . THR A 1 575 ? -10.532 20.232 41.596 1.00 85.94 575 THR A CA 1
ATOM 4412 C C . THR A 1 575 ? -11.066 21.432 42.406 1.00 85.94 575 THR A C 1
ATOM 4414 O O . THR A 1 575 ? -12.189 21.889 42.171 1.00 85.94 575 THR A O 1
ATOM 4417 N N . SER A 1 576 ? -10.332 21.898 43.419 1.00 86.81 576 SER A N 1
ATOM 4418 C CA . SER A 1 576 ? -10.632 23.119 44.186 1.00 86.81 576 SER A CA 1
ATOM 4419 C C . SER A 1 576 ? -9.363 23.916 44.471 1.00 86.81 576 SER A C 1
ATOM 4421 O O . SER A 1 576 ? -8.251 23.387 44.395 1.00 86.81 576 SER A O 1
ATOM 4423 N N . GLU A 1 577 ? -9.520 25.190 44.824 1.00 87.81 577 GLU A N 1
ATOM 4424 C CA . GLU A 1 577 ? -8.392 26.058 45.158 1.00 87.81 577 GLU A CA 1
ATOM 4425 C C . GLU A 1 577 ? -7.578 25.522 46.345 1.00 87.81 577 GLU A C 1
ATOM 4427 O O . GLU A 1 577 ? -6.347 25.512 46.303 1.00 87.81 577 GLU A O 1
ATOM 4432 N N . GLU A 1 578 ? -8.246 24.998 47.378 1.00 85.00 578 GLU A N 1
ATOM 4433 C CA . GLU A 1 578 ? -7.576 24.409 48.540 1.00 85.00 578 GLU A CA 1
ATOM 4434 C C . GLU A 1 578 ? -6.780 23.157 48.166 1.00 85.00 578 GLU A C 1
ATOM 4436 O O . GLU A 1 578 ? -5.689 22.949 48.698 1.00 85.00 578 GLU A O 1
ATOM 4441 N N . ALA A 1 579 ? -7.306 22.332 47.256 1.00 84.00 579 ALA A N 1
ATOM 4442 C CA . ALA A 1 579 ? -6.630 21.125 46.793 1.00 84.00 579 ALA A CA 1
ATOM 4443 C C . ALA A 1 579 ? -5.365 21.459 45.987 1.00 84.00 579 ALA A C 1
ATOM 4445 O O . ALA A 1 579 ? -4.327 20.828 46.186 1.00 84.00 579 ALA A O 1
ATOM 4446 N N . LEU A 1 580 ? -5.419 22.488 45.132 1.00 85.19 580 LEU A N 1
ATOM 4447 C CA . LEU A 1 580 ? -4.254 22.946 44.370 1.00 85.19 580 LEU A CA 1
ATOM 4448 C C . LEU A 1 580 ? -3.177 23.548 45.279 1.00 85.19 580 LEU A C 1
ATOM 4450 O O . LEU A 1 580 ? -2.012 23.181 45.160 1.00 85.19 580 LEU A O 1
ATOM 4454 N N . LEU A 1 581 ? -3.550 24.410 46.232 1.00 85.38 581 LEU A N 1
ATOM 4455 C CA . LEU A 1 581 ? -2.600 25.057 47.151 1.00 85.38 581 LEU A CA 1
ATOM 4456 C C . LEU A 1 581 ? -1.946 24.090 48.153 1.00 85.38 581 LEU A C 1
ATOM 4458 O O . LEU A 1 581 ? -0.910 24.413 48.732 1.00 85.38 581 LEU A O 1
ATOM 4462 N N . GLN A 1 582 ? -2.530 22.910 48.376 1.00 84.00 582 GLN A N 1
ATOM 4463 C CA . GLN A 1 582 ? -1.905 21.848 49.171 1.00 84.00 582 GLN A CA 1
ATOM 4464 C C . GLN A 1 582 ? -0.824 21.078 48.396 1.00 84.00 582 GLN A C 1
ATOM 4466 O O . GLN A 1 582 ? -0.037 20.348 49.007 1.00 84.00 582 GLN A O 1
ATOM 4471 N N . HIS A 1 583 ? -0.753 21.231 47.072 1.00 82.50 583 HIS A N 1
ATOM 4472 C CA . HIS A 1 583 ? 0.220 20.537 46.240 1.00 82.50 583 HIS A CA 1
ATOM 4473 C C . HIS A 1 583 ? 1.591 21.231 46.291 1.00 82.50 583 HIS A C 1
ATOM 4475 O O . HIS A 1 583 ? 1.707 22.427 46.048 1.00 82.50 583 HIS A O 1
ATOM 4481 N N . GLN A 1 584 ? 2.668 20.476 46.539 1.00 78.88 584 GLN A N 1
ATOM 4482 C CA . GLN A 1 584 ? 4.023 21.033 46.739 1.00 78.88 584 GLN A CA 1
ATOM 4483 C C . GLN A 1 584 ? 4.584 21.804 45.531 1.00 78.88 584 GLN A C 1
ATOM 4485 O O . GLN A 1 584 ? 5.545 22.555 45.669 1.00 78.88 584 GLN A O 1
ATOM 4490 N N . SER A 1 585 ? 4.023 21.581 44.343 1.00 78.12 585 SER A N 1
ATOM 4491 C CA . SER A 1 585 ? 4.483 22.158 43.076 1.00 78.12 585 SER A CA 1
ATOM 4492 C C . SER A 1 585 ? 3.615 23.308 42.555 1.00 78.12 585 SER A C 1
ATOM 4494 O O . SER A 1 585 ? 3.829 23.716 41.414 1.00 78.12 585 SER A O 1
ATOM 4496 N N . PHE A 1 586 ? 2.631 23.768 43.332 1.00 84.31 586 PHE A N 1
ATOM 4497 C CA . PHE A 1 586 ? 1.711 24.841 42.962 1.00 84.31 586 PHE A CA 1
ATOM 4498 C C . PHE A 1 586 ? 1.769 25.944 44.013 1.00 84.31 586 PHE A C 1
ATOM 4500 O O . PHE A 1 586 ? 1.599 25.675 45.203 1.00 84.31 586 PHE A O 1
ATOM 4507 N N . ASP A 1 587 ? 2.020 27.177 43.588 1.00 84.69 587 ASP A N 1
ATOM 4508 C CA . ASP A 1 587 ? 2.115 28.306 44.505 1.00 84.69 587 ASP A CA 1
ATOM 4509 C C . ASP A 1 587 ? 1.055 29.386 44.247 1.00 84.69 587 ASP A C 1
ATOM 4511 O O . ASP A 1 587 ? 0.206 29.311 43.357 1.00 84.69 587 ASP A O 1
ATOM 4515 N N . ARG A 1 588 ? 1.064 30.419 45.094 1.00 84.44 588 ARG A N 1
ATOM 4516 C CA . ARG A 1 588 ? 0.093 31.511 44.992 1.00 84.44 588 ARG A CA 1
ATOM 4517 C C . ARG A 1 588 ? 0.329 32.393 43.762 1.00 84.44 588 ARG A C 1
ATOM 4519 O O . ARG A 1 588 ? -0.602 33.072 43.344 1.00 84.44 588 ARG A O 1
ATOM 4526 N N . SER A 1 589 ? 1.541 32.411 43.206 1.00 86.12 589 SER A N 1
ATOM 4527 C CA . SER A 1 589 ? 1.843 33.148 41.978 1.00 86.12 589 SER A CA 1
ATOM 4528 C C . SER A 1 589 ? 1.223 32.461 40.761 1.00 86.12 589 SER A C 1
ATOM 4530 O O . SER A 1 589 ? 0.597 33.145 39.953 1.00 86.12 589 SER A O 1
ATOM 4532 N N . ASP A 1 590 ? 1.239 31.125 40.719 1.00 86.38 590 ASP A N 1
ATOM 4533 C CA . ASP A 1 590 ? 0.549 30.329 39.698 1.00 86.38 590 ASP A CA 1
ATOM 4534 C C . ASP A 1 590 ? -0.961 30.622 39.697 1.00 86.38 590 ASP A C 1
ATOM 4536 O O . ASP A 1 590 ? -1.561 30.873 38.650 1.00 86.38 590 ASP A O 1
ATOM 4540 N N . LEU A 1 591 ? -1.578 30.671 40.887 1.00 87.38 591 LEU A N 1
ATOM 4541 C CA . LEU A 1 591 ? -2.997 31.012 41.041 1.00 87.38 591 LEU A CA 1
ATOM 4542 C C . LEU A 1 591 ? -3.313 32.438 40.563 1.00 87.38 591 LEU A C 1
ATOM 4544 O O . LEU A 1 591 ? -4.372 32.663 39.977 1.00 87.38 591 LEU A O 1
ATOM 4548 N N . ILE A 1 592 ? -2.414 33.402 40.786 1.00 87.81 592 ILE A N 1
ATOM 4549 C CA . ILE A 1 592 ? -2.580 34.784 40.309 1.00 87.81 592 ILE A CA 1
ATOM 4550 C C . ILE A 1 592 ? -2.531 34.829 38.778 1.00 87.81 592 ILE A C 1
ATOM 4552 O O . ILE A 1 592 ? -3.420 35.427 38.172 1.00 87.81 592 ILE A O 1
ATOM 4556 N N . SER A 1 593 ? -1.554 34.170 38.155 1.00 88.88 593 SER A N 1
ATOM 4557 C CA . SER A 1 593 ? -1.426 34.114 36.694 1.00 88.88 593 SER A CA 1
ATOM 4558 C C . SER A 1 593 ? -2.634 33.433 36.044 1.00 88.88 593 SER A C 1
ATOM 4560 O O . SER A 1 593 ? -3.199 33.948 35.082 1.00 88.88 593 SER A O 1
ATOM 4562 N N . LEU A 1 594 ? -3.120 32.329 36.622 1.00 90.12 594 LEU A N 1
ATOM 4563 C CA . LEU A 1 594 ? -4.347 31.664 36.166 1.00 90.12 594 LEU A CA 1
ATOM 4564 C C . LEU A 1 594 ? -5.593 32.540 36.360 1.00 90.12 594 LEU A C 1
ATOM 4566 O O . LEU A 1 594 ? -6.470 32.560 35.497 1.00 90.12 594 LEU A O 1
ATOM 4570 N N . SER A 1 595 ? -5.666 33.304 37.456 1.00 88.19 595 SER A N 1
ATOM 4571 C CA . SER A 1 595 ? -6.748 34.275 37.674 1.00 88.19 595 SER A CA 1
ATOM 4572 C C . SER A 1 595 ? -6.751 35.343 36.580 1.00 88.19 595 SER A C 1
ATOM 4574 O O . SER A 1 595 ? -7.808 35.667 36.043 1.00 88.19 595 SER A O 1
ATOM 4576 N N . GLN A 1 596 ? -5.573 35.868 36.225 1.00 87.62 596 GLN A N 1
ATOM 4577 C CA . GLN A 1 596 ? -5.413 36.845 35.147 1.00 87.62 596 GLN A CA 1
ATOM 4578 C C . GLN A 1 596 ? -5.800 36.259 33.787 1.00 87.62 596 GLN A C 1
ATOM 4580 O O . GLN A 1 596 ? -6.496 36.927 33.029 1.00 87.62 596 GLN A O 1
ATOM 4585 N N . LEU A 1 597 ? -5.415 35.014 33.497 1.00 89.69 597 LEU A N 1
ATOM 4586 C CA . LEU A 1 597 ? -5.798 34.314 32.271 1.00 89.69 597 LEU A CA 1
ATOM 4587 C C . LEU A 1 597 ? -7.326 34.207 32.127 1.00 89.69 597 LEU A C 1
ATOM 4589 O O . LEU A 1 597 ? -7.882 34.654 31.123 1.00 89.69 597 LEU A O 1
ATOM 4593 N N . ILE A 1 598 ? -8.020 33.694 33.152 1.00 89.75 598 ILE A N 1
ATOM 4594 C CA . ILE A 1 598 ? -9.487 33.557 33.126 1.00 89.75 598 ILE A CA 1
ATOM 4595 C C . ILE A 1 598 ? -10.163 34.924 32.992 1.00 89.75 598 ILE A C 1
ATOM 4597 O O . ILE A 1 598 ? -11.061 35.097 32.169 1.00 89.75 598 ILE A O 1
ATOM 4601 N N . VAL A 1 599 ? -9.692 35.921 33.739 1.00 86.69 599 VAL A N 1
ATOM 4602 C CA . VAL A 1 599 ? -10.152 37.307 33.614 1.00 86.69 599 VAL A CA 1
ATOM 4603 C C . VAL A 1 599 ? -10.014 37.821 32.180 1.00 86.69 599 VAL A C 1
ATOM 4605 O O . VAL A 1 599 ? -10.972 38.379 31.649 1.00 86.69 599 VAL A O 1
ATOM 4608 N N . ARG A 1 600 ? -8.842 37.643 31.553 1.00 85.81 600 ARG A N 1
ATOM 4609 C CA . ARG A 1 600 ? -8.579 38.104 30.183 1.00 85.81 600 ARG A CA 1
ATOM 4610 C C . ARG A 1 600 ? -9.539 37.433 29.208 1.00 85.81 600 ARG A C 1
ATOM 4612 O O . ARG A 1 600 ? -10.163 38.136 28.427 1.00 85.81 600 ARG A O 1
ATOM 4619 N N . SER A 1 601 ? -9.747 36.121 29.326 1.00 86.00 601 SER A N 1
ATOM 4620 C CA . SER A 1 601 ? -10.676 35.385 28.457 1.00 86.00 601 SER A CA 1
ATOM 4621 C C . SER A 1 601 ? -12.141 35.839 28.576 1.00 86.00 601 SER A C 1
ATOM 4623 O O . SER A 1 601 ? -12.829 35.944 27.564 1.00 86.00 601 SER A O 1
ATOM 4625 N N . LEU A 1 602 ? -12.618 36.176 29.783 1.00 80.62 602 LEU A N 1
ATOM 4626 C CA . LEU A 1 602 ? -13.997 36.637 30.017 1.00 80.62 602 LEU A CA 1
ATOM 4627 C C . LEU A 1 602 ? -14.199 38.128 29.681 1.00 80.62 602 LEU A C 1
ATOM 4629 O O . LEU A 1 602 ? -15.287 38.537 29.272 1.00 80.62 602 LEU A O 1
ATOM 4633 N N . ALA A 1 603 ? -13.162 38.960 29.835 1.00 74.06 603 ALA A N 1
ATOM 4634 C CA . ALA A 1 603 ? -13.229 40.404 29.587 1.00 74.06 603 ALA A CA 1
ATOM 4635 C C . ALA A 1 603 ? -13.371 40.769 28.097 1.00 74.06 603 ALA A C 1
ATOM 4637 O O . ALA A 1 603 ? -13.866 41.851 27.772 1.00 74.06 603 ALA A O 1
ATOM 4638 N N . ILE A 1 604 ? -12.994 39.865 27.190 1.00 65.88 604 ILE A N 1
ATOM 4639 C CA . ILE A 1 604 ? -13.033 40.063 25.729 1.00 65.88 604 ILE A CA 1
ATOM 4640 C C . ILE A 1 604 ? -14.484 40.163 25.192 1.00 65.88 604 ILE A C 1
ATOM 4642 O O . ILE A 1 604 ? -14.728 40.641 24.085 1.00 65.88 604 ILE A O 1
ATOM 4646 N N . CYS A 1 605 ? -15.489 39.877 26.031 1.00 50.47 605 CYS A N 1
ATOM 4647 C CA . CYS A 1 605 ? -16.926 39.910 25.732 1.00 50.47 605 CYS A CA 1
ATOM 4648 C C . CYS A 1 605 ? -17.554 41.325 25.543 1.00 50.47 605 CYS A C 1
ATOM 4650 O O . CYS A 1 605 ? -18.762 41.505 25.715 1.00 50.47 605 CYS A O 1
ATOM 4652 N N . GLY A 1 606 ? -16.782 42.365 25.204 1.00 49.06 606 GLY A N 1
ATOM 4653 C CA . GLY A 1 606 ? -17.280 43.751 25.179 1.00 49.06 606 GLY A CA 1
ATOM 4654 C C . GLY A 1 606 ? -17.141 44.539 23.875 1.00 49.06 606 GLY A C 1
ATOM 4655 O O . GLY A 1 606 ? -18.025 45.343 23.577 1.00 49.06 606 GLY A O 1
ATOM 4656 N N . GLN A 1 607 ? -16.049 44.375 23.122 1.00 44.53 607 GLN A N 1
ATOM 4657 C CA . GLN A 1 607 ? -15.672 45.344 22.073 1.00 44.53 607 GLN A CA 1
ATOM 4658 C C . GLN A 1 607 ? -15.409 44.754 20.679 1.00 44.53 607 GLN A C 1
ATOM 4660 O O . GLN A 1 607 ? -15.485 45.509 19.714 1.00 44.53 607 GLN A O 1
ATOM 4665 N N . GLU A 1 608 ? -15.185 43.442 20.538 1.00 45.19 608 GLU A N 1
ATOM 4666 C CA . GLU A 1 608 ? -14.685 42.846 19.280 1.00 45.19 608 GLU A CA 1
ATOM 4667 C C . GLU A 1 608 ? -15.603 41.798 18.631 1.00 45.19 608 GLU A C 1
ATOM 4669 O O . GLU A 1 608 ? -15.216 41.155 17.662 1.00 45.19 608 GLU A O 1
ATOM 4674 N N . MET A 1 609 ? -16.866 41.674 19.057 1.00 42.47 609 MET A N 1
ATOM 4675 C CA . MET A 1 609 ? -17.855 40.767 18.430 1.00 42.47 609 MET A CA 1
ATOM 4676 C C . MET A 1 609 ? -18.270 41.146 16.981 1.00 42.47 609 MET A C 1
ATOM 4678 O O . MET A 1 609 ? -19.312 40.712 16.496 1.00 42.47 609 MET A O 1
ATOM 4682 N N . MET A 1 610 ? -17.473 41.955 16.276 1.00 43.66 610 MET A N 1
ATOM 4683 C CA . MET A 1 610 ? -17.712 42.399 14.896 1.00 43.66 610 MET A CA 1
ATOM 4684 C C . MET A 1 610 ? -16.566 42.054 13.920 1.00 43.66 610 MET A C 1
ATOM 4686 O O . MET A 1 610 ? -16.645 42.466 12.763 1.00 43.66 610 MET A O 1
ATOM 4690 N N . SER A 1 611 ? -15.530 41.306 14.333 1.00 51.69 611 SER A N 1
ATOM 4691 C CA . SER A 1 611 ? -14.533 40.726 13.410 1.00 51.69 611 SER A CA 1
ATOM 4692 C C . SER A 1 611 ? -14.875 39.266 13.068 1.00 51.69 611 SER A C 1
ATOM 4694 O O . SER A 1 611 ? -15.557 38.586 13.837 1.00 51.69 611 SER A O 1
ATOM 4696 N N . ASP A 1 612 ? -14.443 38.774 11.902 1.00 47.47 612 ASP A N 1
ATOM 4697 C CA . ASP A 1 612 ? -14.675 37.372 11.514 1.00 47.47 612 ASP A CA 1
ATOM 4698 C C . ASP A 1 612 ? -13.861 36.379 12.365 1.00 47.47 612 ASP A C 1
ATOM 4700 O O . ASP A 1 612 ? -14.348 35.277 12.614 1.00 47.47 612 ASP A O 1
ATOM 4704 N N . ASP A 1 613 ? -12.708 36.790 12.905 1.00 45.88 613 ASP A N 1
ATOM 4705 C CA . ASP A 1 613 ? -11.878 35.958 13.792 1.00 45.88 613 ASP A CA 1
ATOM 4706 C C . ASP A 1 613 ? -12.561 35.714 15.157 1.00 45.88 613 ASP A C 1
ATOM 4708 O O . ASP A 1 613 ? -12.463 34.630 15.728 1.00 45.88 613 ASP A O 1
ATOM 4712 N N . ALA A 1 614 ? -13.373 36.661 15.648 1.00 51.25 614 ALA A N 1
ATOM 4713 C CA . ALA A 1 614 ? -14.114 36.514 16.907 1.00 51.25 614 ALA A CA 1
ATOM 4714 C C . ALA A 1 614 ? -15.258 35.477 16.847 1.00 51.25 614 ALA A C 1
ATOM 4716 O O . ALA A 1 614 ? -15.757 35.046 17.888 1.00 51.25 614 ALA A O 1
ATOM 4717 N N . LYS A 1 615 ? -15.696 35.063 15.648 1.00 51.84 615 LYS A N 1
ATOM 4718 C CA . LYS A 1 615 ? -16.704 33.996 15.491 1.00 51.84 615 LYS A CA 1
ATOM 4719 C C . LYS A 1 615 ? -16.111 32.598 15.667 1.00 51.84 615 LYS A C 1
ATOM 4721 O O . LYS A 1 615 ? -16.847 31.714 16.095 1.00 51.84 615 LYS A O 1
ATOM 4726 N N . ALA A 1 616 ? -14.831 32.400 15.340 1.00 54.22 616 ALA A N 1
ATOM 4727 C CA . ALA A 1 616 ? -14.164 31.100 15.448 1.00 54.22 616 ALA A CA 1
ATOM 4728 C C . ALA A 1 616 ? -13.992 30.661 16.916 1.00 54.22 616 ALA A C 1
ATOM 4730 O O . ALA A 1 616 ? -14.136 29.486 17.233 1.00 54.22 616 ALA A O 1
ATOM 4731 N N . GLU A 1 617 ? -13.803 31.622 17.824 1.00 65.75 617 GLU A N 1
ATOM 4732 C CA . GLU A 1 617 ? -13.534 31.387 19.252 1.00 65.75 617 GLU A CA 1
ATOM 4733 C C . GLU A 1 617 ? -14.794 31.375 20.142 1.00 65.75 617 GLU A C 1
ATOM 4735 O O . GLU A 1 617 ? -14.717 31.252 21.370 1.00 65.75 617 GLU A O 1
ATOM 4740 N N . ALA A 1 618 ? -15.982 31.503 19.541 1.00 67.81 618 ALA A N 1
ATOM 4741 C CA . ALA A 1 618 ? -17.249 31.581 20.267 1.00 67.81 618 ALA A CA 1
ATOM 4742 C C . ALA A 1 618 ? -17.538 30.312 21.093 1.00 67.81 618 ALA A C 1
ATOM 4744 O O . ALA A 1 618 ? -18.034 30.406 22.221 1.00 67.81 618 ALA A O 1
ATOM 4745 N N . ASP A 1 619 ? -17.175 29.142 20.561 1.00 72.88 619 ASP A N 1
ATOM 4746 C CA . ASP A 1 619 ? -17.355 27.852 21.232 1.00 72.88 619 ASP A CA 1
ATOM 4747 C C . ASP A 1 619 ? -16.427 27.718 22.451 1.00 72.88 619 ASP A C 1
ATOM 4749 O O . ASP A 1 619 ? -16.873 27.322 23.533 1.00 72.88 619 ASP A O 1
ATOM 4753 N N . LEU A 1 620 ? -15.158 28.132 22.325 1.00 78.94 620 LEU A N 1
ATOM 4754 C CA . LEU A 1 620 ? -14.205 28.149 23.442 1.00 78.94 620 LEU A CA 1
ATOM 4755 C C . LEU A 1 620 ? -14.653 29.120 24.537 1.00 78.94 620 LEU A C 1
ATOM 4757 O O . LEU A 1 620 ? -14.641 28.785 25.724 1.00 78.94 620 LEU A O 1
ATOM 4761 N N . HIS A 1 621 ? -15.154 30.297 24.158 1.00 80.38 621 HIS A N 1
ATOM 4762 C CA . HIS A 1 621 ? -15.713 31.242 25.122 1.00 80.38 621 HIS A CA 1
ATOM 4763 C C . HIS A 1 621 ? -16.910 30.658 25.875 1.00 80.38 621 HIS A C 1
ATOM 4765 O O . HIS A 1 621 ? -17.025 30.826 27.092 1.00 80.38 621 HIS A O 1
ATOM 4771 N N . GLN A 1 622 ? -17.788 29.924 25.191 1.00 79.81 622 GLN A N 1
ATOM 4772 C CA . GLN A 1 622 ? -18.901 29.247 25.847 1.00 79.81 622 GLN A CA 1
ATOM 4773 C C . GLN A 1 622 ? -18.421 28.178 26.842 1.00 79.81 622 GLN A C 1
ATOM 4775 O O . GLN A 1 622 ? -19.003 28.055 27.927 1.00 79.81 622 GLN A O 1
ATOM 4780 N N . ILE A 1 623 ? -17.357 27.430 26.523 1.00 82.56 623 ILE A N 1
ATOM 4781 C CA . ILE A 1 623 ? -16.732 26.473 27.451 1.00 82.56 623 ILE A CA 1
ATOM 4782 C C . ILE A 1 623 ? -16.255 27.201 28.711 1.00 82.56 623 ILE A C 1
ATOM 4784 O O . ILE A 1 623 ? -16.633 26.801 29.815 1.00 82.56 623 ILE A O 1
ATOM 4788 N N . VAL A 1 624 ? -15.502 28.294 28.554 1.00 85.00 624 VAL A N 1
ATOM 4789 C CA . VAL A 1 624 ? -14.966 29.085 29.673 1.00 85.00 624 VAL A CA 1
ATOM 4790 C C . VAL A 1 624 ? -16.087 29.680 30.527 1.00 85.00 624 VAL A C 1
ATOM 4792 O O . VAL A 1 624 ? -16.132 29.442 31.734 1.00 85.00 624 VAL A O 1
ATOM 4795 N N . ALA A 1 625 ? -17.037 30.395 29.920 1.00 82.19 625 ALA A N 1
ATOM 4796 C CA . ALA A 1 625 ? -18.121 31.063 30.639 1.00 82.19 625 ALA A CA 1
ATOM 4797 C C . ALA A 1 625 ? -19.040 30.068 31.369 1.00 82.19 625 ALA A C 1
ATOM 4799 O O . ALA A 1 625 ? -19.390 30.260 32.538 1.00 82.19 625 ALA A O 1
ATOM 4800 N N . SER A 1 626 ? -19.410 28.969 30.702 1.00 81.88 626 SER A N 1
ATOM 4801 C CA . SER A 1 626 ? -20.246 27.937 31.319 1.00 81.88 626 SER A CA 1
ATOM 4802 C C . SER A 1 626 ? -19.507 27.193 32.428 1.00 81.88 626 SER A C 1
ATOM 4804 O O . SER A 1 626 ? -20.106 26.911 33.464 1.00 81.88 626 SER A O 1
ATOM 4806 N N . GLY A 1 627 ? -18.217 26.900 32.257 1.00 83.62 627 GLY A N 1
ATOM 4807 C CA . GLY A 1 627 ? -17.408 26.263 33.287 1.00 83.62 627 GLY A CA 1
ATOM 4808 C C . GLY A 1 627 ? -17.194 27.166 34.497 1.00 83.62 627 GLY A C 1
ATOM 4809 O O . GLY A 1 627 ? -17.434 26.715 35.612 1.00 83.62 627 GLY A O 1
ATOM 4810 N N . TYR A 1 628 ? -16.873 28.448 34.295 1.00 86.75 628 TYR A N 1
ATOM 4811 C CA . TYR A 1 628 ? -16.716 29.423 35.380 1.00 86.75 628 TYR A CA 1
ATOM 4812 C C . TYR A 1 628 ? -17.923 29.416 36.326 1.00 86.75 628 TYR A C 1
ATOM 4814 O O . TYR A 1 628 ? -17.762 29.272 37.536 1.00 86.75 628 TYR A O 1
ATOM 4822 N N . SER A 1 629 ? -19.146 29.425 35.782 1.00 84.56 629 SER A N 1
ATOM 4823 C CA . SER A 1 629 ? -20.372 29.359 36.593 1.00 84.56 629 SER A CA 1
ATOM 4824 C C . SER A 1 629 ? -20.501 28.096 37.465 1.00 84.56 629 SER A C 1
ATOM 4826 O O . SER A 1 629 ? -21.220 28.112 38.461 1.00 84.56 629 SER A O 1
ATOM 4828 N N . ARG A 1 630 ? -19.811 27.000 37.116 1.00 85.94 630 ARG A N 1
ATOM 4829 C CA . ARG A 1 630 ? -19.843 25.721 37.846 1.00 85.94 630 ARG A CA 1
ATOM 4830 C C . ARG A 1 630 ? -18.791 25.615 38.941 1.00 85.94 630 ARG A C 1
ATOM 4832 O O . ARG A 1 630 ? -19.030 24.925 39.933 1.00 85.94 630 ARG A O 1
ATOM 4839 N N . TRP A 1 631 ? -17.613 26.206 38.751 1.00 89.94 631 TRP A N 1
ATOM 4840 C CA . TRP A 1 631 ? -16.489 26.044 39.679 1.00 89.94 631 TRP A CA 1
ATOM 4841 C C . TRP A 1 631 ? -16.106 27.313 40.441 1.00 89.94 631 TRP A C 1
ATOM 4843 O O . TRP A 1 631 ? -15.379 27.180 41.420 1.00 89.94 631 TRP A O 1
ATOM 4853 N N . ALA A 1 632 ? -16.618 28.501 40.096 1.00 88.69 632 ALA A N 1
ATOM 4854 C CA . ALA A 1 632 ? -16.243 29.767 40.743 1.00 88.69 632 ALA A CA 1
ATOM 4855 C C . ALA A 1 632 ? -16.361 29.752 42.280 1.00 88.69 632 ALA A C 1
ATOM 4857 O O . ALA A 1 632 ? -15.499 30.293 42.967 1.00 88.69 632 ALA A O 1
ATOM 4858 N N . ASP A 1 633 ? -17.375 29.084 42.843 1.00 88.25 633 ASP A N 1
ATOM 4859 C CA . ASP A 1 633 ? -17.546 28.971 44.301 1.00 88.25 633 ASP A CA 1
ATOM 4860 C C . ASP A 1 633 ? -16.421 28.173 44.992 1.00 88.25 633 ASP A C 1
ATOM 4862 O O . ASP A 1 633 ? -16.170 28.370 46.178 1.00 88.25 633 ASP A O 1
ATOM 4866 N N . ARG A 1 634 ? -15.729 27.287 44.259 1.00 92.19 634 ARG A N 1
ATOM 4867 C CA . ARG A 1 634 ? -14.566 26.510 44.734 1.00 92.19 634 ARG A CA 1
ATOM 4868 C C . ARG A 1 634 ? -13.231 27.246 44.557 1.00 92.19 634 ARG A C 1
ATOM 4870 O O . ARG A 1 634 ? -12.197 26.706 44.942 1.00 92.19 634 ARG A O 1
ATOM 4877 N N . PHE A 1 635 ? -13.250 28.430 43.940 1.00 91.38 635 PHE A N 1
ATOM 4878 C CA . PHE A 1 635 ? -12.071 29.235 43.607 1.00 91.38 635 PHE A CA 1
ATOM 4879 C C . PHE A 1 635 ? -12.278 30.709 43.993 1.00 91.38 635 PHE A C 1
ATOM 4881 O O . PHE A 1 635 ? -12.415 31.573 43.117 1.00 91.38 635 PHE A O 1
ATOM 4888 N N . PRO A 1 636 ? -12.326 31.021 45.304 1.00 87.94 636 PRO A N 1
ATOM 4889 C CA . PRO A 1 636 ? -12.637 32.359 45.799 1.00 87.94 636 PRO A CA 1
ATOM 4890 C C . PRO A 1 636 ? -11.694 33.453 45.276 1.00 87.94 636 PRO A C 1
ATOM 4892 O O . PRO A 1 636 ? -12.168 34.548 44.975 1.00 87.94 636 PRO A O 1
ATOM 4895 N N . HIS A 1 637 ? -10.392 33.189 45.096 1.00 88.38 637 HIS A N 1
ATOM 4896 C CA . HIS A 1 637 ? -9.463 34.215 44.600 1.00 88.38 637 HIS A CA 1
ATOM 4897 C C . HIS A 1 637 ? -9.698 34.557 43.122 1.00 88.38 637 HIS A C 1
ATOM 4899 O O . HIS A 1 637 ? -9.631 35.731 42.750 1.00 88.38 637 HIS A O 1
ATOM 4905 N N . ILE A 1 638 ? -10.006 33.556 42.286 1.00 88.69 638 ILE A N 1
ATOM 4906 C CA . ILE A 1 638 ? -10.338 33.779 40.869 1.00 88.69 638 ILE A CA 1
ATOM 4907 C C . ILE A 1 638 ? -11.667 34.534 40.772 1.00 88.69 638 ILE A C 1
ATOM 4909 O O . ILE A 1 638 ? -11.774 35.505 40.022 1.00 88.69 638 ILE A O 1
ATOM 4913 N N . ARG A 1 639 ? -12.660 34.138 41.577 1.00 88.31 639 ARG A N 1
ATOM 4914 C CA . ARG A 1 639 ? -13.967 34.798 41.631 1.00 88.31 639 ARG A CA 1
ATOM 4915 C C . ARG A 1 639 ? -13.853 36.275 41.998 1.00 88.31 639 ARG A C 1
ATOM 4917 O O . ARG A 1 639 ? -14.402 37.122 41.299 1.00 88.31 639 ARG A O 1
ATOM 4924 N N . GLU A 1 640 ? -13.098 36.596 43.048 1.00 87.56 640 GLU A N 1
ATOM 4925 C CA . GLU A 1 640 ? -12.855 37.988 43.432 1.00 87.56 640 GLU A CA 1
ATOM 4926 C C . GLU A 1 640 ? -12.166 38.789 42.317 1.00 87.56 640 GLU A C 1
ATOM 4928 O O . GLU A 1 640 ? -12.466 39.970 42.141 1.00 87.56 640 GLU A O 1
ATOM 4933 N N . ALA A 1 641 ? -11.236 38.186 41.569 1.00 85.00 641 ALA A N 1
ATOM 4934 C CA . ALA A 1 641 ? -10.550 38.858 40.467 1.00 85.00 641 ALA A CA 1
ATOM 4935 C C . ALA A 1 641 ? -11.506 39.199 39.309 1.00 85.00 641 ALA A C 1
ATOM 4937 O O . ALA A 1 641 ? -11.461 40.319 38.793 1.00 85.00 641 ALA A O 1
ATOM 4938 N N . VAL A 1 642 ? -12.401 38.273 38.948 1.00 83.94 642 VAL A N 1
ATOM 4939 C CA . VAL A 1 642 ? -13.427 38.477 37.911 1.00 83.94 642 VAL A CA 1
ATOM 4940 C C . VAL A 1 642 ? -14.458 39.523 38.355 1.00 83.94 642 VAL A C 1
ATOM 4942 O O . VAL A 1 642 ? -14.689 40.492 37.632 1.00 83.94 642 VAL A O 1
ATOM 4945 N N . GLU A 1 643 ? -15.004 39.415 39.572 1.00 82.88 643 GLU A N 1
ATOM 4946 C CA . GLU A 1 643 ? -16.007 40.356 40.106 1.00 82.88 643 GLU A CA 1
ATOM 4947 C C . GLU A 1 643 ? -15.462 41.795 40.229 1.00 82.88 643 GLU A C 1
ATOM 4949 O O . GLU A 1 643 ? -16.174 42.769 39.960 1.00 82.88 643 GLU A O 1
ATOM 4954 N N . ARG A 1 644 ? -14.177 41.966 40.584 1.00 79.75 644 ARG A N 1
ATOM 4955 C CA . ARG A 1 644 ? -13.518 43.288 40.611 1.00 79.75 644 ARG A CA 1
ATOM 4956 C C . ARG A 1 644 ? -13.497 43.947 39.233 1.00 79.75 644 ARG A C 1
ATOM 4958 O O . ARG A 1 644 ? -13.659 45.163 39.143 1.00 79.75 644 ARG A O 1
ATOM 4965 N N . ILE A 1 645 ? -13.303 43.168 38.173 1.00 73.38 645 ILE A N 1
ATOM 4966 C CA . ILE A 1 645 ? -13.214 43.679 36.801 1.00 73.38 645 ILE A CA 1
ATOM 4967 C C . ILE A 1 645 ? -14.595 43.923 36.205 1.00 73.38 645 ILE A C 1
ATOM 4969 O O . ILE A 1 645 ? -14.793 44.964 35.581 1.00 73.38 645 ILE A O 1
ATOM 4973 N N . GLU A 1 646 ? -15.578 43.065 36.476 1.00 68.19 646 GLU A N 1
ATOM 4974 C CA . GLU A 1 646 ? -16.977 43.329 36.117 1.00 68.19 646 GLU A CA 1
ATOM 4975 C C . GLU A 1 646 ? -17.499 44.614 36.778 1.00 68.19 646 GLU A C 1
ATOM 4977 O O . GLU A 1 646 ? -18.146 45.431 36.121 1.00 68.19 646 GLU A O 1
ATOM 4982 N N . SER A 1 647 ? -17.144 44.849 38.046 1.00 65.31 647 SER A N 1
ATOM 4983 C CA . SER A 1 647 ? -17.458 46.089 38.767 1.00 65.31 647 SER A CA 1
ATOM 4984 C C . SER A 1 647 ? -16.788 47.320 38.134 1.00 65.31 647 SER A C 1
ATOM 4986 O O . SER A 1 647 ? -17.443 48.340 37.908 1.00 65.31 647 SER A O 1
ATOM 4988 N N . LEU A 1 648 ? -15.507 47.225 37.753 1.00 59.38 648 LEU A N 1
ATOM 4989 C CA . LEU A 1 648 ? -14.789 48.296 37.046 1.00 59.38 648 LEU A CA 1
ATOM 4990 C C . LEU A 1 648 ? -15.389 48.589 35.657 1.00 59.38 648 LEU A C 1
ATOM 4992 O O . LEU A 1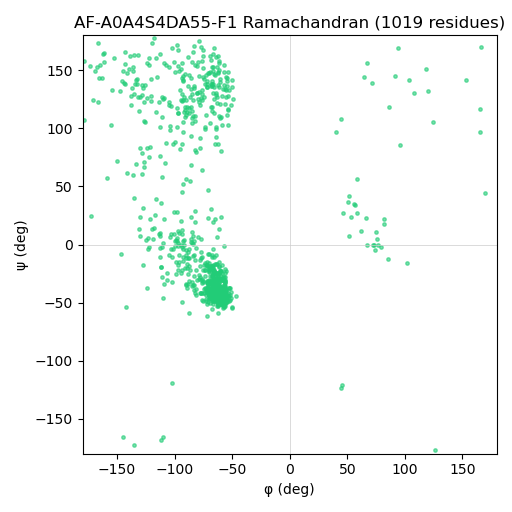 648 ? -15.550 49.755 35.290 1.00 59.38 648 LEU A O 1
ATOM 4996 N N . LEU A 1 649 ? -15.779 47.555 34.906 1.00 57.66 649 LEU A N 1
ATOM 4997 C CA . LEU A 1 649 ? -16.423 47.680 33.594 1.00 57.66 649 LEU A CA 1
ATOM 4998 C C . LEU A 1 649 ? -17.846 48.259 33.694 1.00 57.66 649 LEU A C 1
ATOM 5000 O O . LEU A 1 649 ? -18.237 49.067 32.846 1.00 57.66 649 LEU A O 1
ATOM 5004 N N . ALA A 1 650 ? -18.606 47.911 34.737 1.00 55.81 650 ALA A N 1
ATOM 5005 C CA . ALA A 1 650 ? -19.924 48.485 35.016 1.00 55.81 650 ALA A CA 1
ATOM 5006 C C . ALA A 1 650 ? -19.839 49.991 35.332 1.00 55.81 650 ALA A C 1
ATOM 5008 O O . ALA A 1 650 ? -20.597 50.783 34.769 1.00 55.81 650 ALA A O 1
ATOM 5009 N N . VAL A 1 651 ? -18.851 50.410 36.133 1.00 54.19 651 VAL A N 1
ATOM 5010 C CA . VAL A 1 651 ? -18.582 51.830 36.439 1.00 54.19 651 VAL A CA 1
ATOM 5011 C C . VAL A 1 651 ? -18.165 52.622 35.188 1.00 54.19 651 VAL A C 1
ATOM 5013 O O . VAL A 1 651 ? -18.515 53.797 35.049 1.00 54.19 651 VAL A O 1
ATOM 5016 N N . CYS A 1 652 ? -17.458 51.996 34.242 1.00 48.69 652 CYS A N 1
ATOM 5017 C CA . CYS A 1 652 ? -17.129 52.608 32.951 1.00 48.69 652 CYS A CA 1
ATOM 5018 C C . CYS A 1 652 ? -18.352 52.756 32.025 1.00 48.69 652 CYS A C 1
ATOM 5020 O O . CYS A 1 652 ? -18.459 53.776 31.339 1.00 48.69 652 CYS A O 1
ATOM 5022 N N . ARG A 1 653 ? -19.298 51.801 32.030 1.00 47.97 653 ARG A N 1
ATOM 5023 C CA . ARG A 1 653 ? -20.548 51.881 31.241 1.00 47.97 653 ARG A CA 1
ATOM 5024 C C . ARG A 1 653 ? -21.491 52.986 31.725 1.00 47.97 653 ARG A C 1
ATOM 5026 O O . ARG A 1 653 ? -22.119 53.636 30.895 1.00 47.97 653 ARG A O 1
ATOM 5033 N N . GLU A 1 654 ? -21.553 53.258 33.028 1.00 45.78 654 GLU A N 1
ATOM 5034 C CA . GLU A 1 654 ? -22.399 54.331 33.582 1.00 45.78 654 GLU A CA 1
ATOM 5035 C C . GLU A 1 654 ? -21.885 55.755 33.287 1.00 45.78 654 GLU A C 1
ATOM 5037 O O . GLU A 1 654 ? -22.654 56.713 33.358 1.00 45.78 654 GLU A O 1
ATOM 5042 N N . ARG A 1 655 ? -20.603 55.927 32.922 1.00 42.50 655 ARG A N 1
ATOM 5043 C CA . ARG A 1 655 ? -19.992 57.251 32.672 1.00 42.50 655 ARG A CA 1
ATOM 5044 C C . ARG A 1 655 ? -19.936 57.697 31.206 1.00 42.50 655 ARG A C 1
ATOM 5046 O O . ARG A 1 655 ? -19.442 58.791 30.947 1.00 42.50 655 ARG A O 1
ATOM 5053 N N . GLY A 1 656 ? -20.448 56.912 30.255 1.00 36.22 656 GLY A N 1
ATOM 5054 C CA . GLY A 1 656 ? -20.646 57.349 28.861 1.00 36.22 656 GLY A CA 1
ATOM 5055 C C . GLY A 1 656 ? -19.392 57.834 28.108 1.00 36.22 656 GLY A C 1
ATOM 5056 O O . GLY A 1 656 ? -19.516 58.667 27.212 1.00 36.22 656 GLY A O 1
ATOM 5057 N N . GLY A 1 657 ? -18.192 57.360 28.462 1.00 38.91 657 GLY A N 1
ATOM 5058 C CA . GLY A 1 657 ? -16.939 57.678 27.757 1.00 38.91 657 GLY A CA 1
ATOM 5059 C C . GLY A 1 657 ? -16.492 56.552 26.809 1.00 38.91 657 GLY A C 1
ATOM 5060 O O . GLY A 1 657 ? -16.879 55.403 27.028 1.00 38.91 657 GLY A O 1
ATOM 5061 N N . PRO A 1 658 ? -15.667 56.827 25.775 1.00 34.50 658 PRO A N 1
ATOM 5062 C CA . PRO A 1 658 ? -15.163 55.783 24.887 1.00 34.50 658 PRO A CA 1
ATOM 5063 C C . PRO A 1 658 ? -14.271 54.810 25.671 1.00 34.50 658 PRO A C 1
ATOM 5065 O O . PRO A 1 658 ? -13.355 55.235 26.376 1.00 34.50 658 PRO A O 1
ATOM 5068 N N . LEU A 1 659 ? -14.523 53.507 25.525 1.00 41.16 659 LEU A N 1
ATOM 5069 C CA . LEU A 1 659 ? -13.789 52.393 26.147 1.00 41.16 659 LEU A CA 1
ATOM 5070 C C . LEU A 1 659 ? -12.375 52.197 25.545 1.00 41.16 659 LEU A C 1
ATOM 5072 O O . LEU A 1 659 ? -11.978 51.093 25.199 1.00 41.16 659 LEU A O 1
ATOM 5076 N N . THR A 1 660 ? -11.595 53.267 25.379 1.00 35.44 660 THR A N 1
ATOM 5077 C CA . THR A 1 660 ? -10.234 53.226 24.800 1.00 35.44 660 THR A CA 1
ATOM 5078 C C . THR A 1 660 ? -9.132 53.583 25.801 1.00 35.44 660 THR A C 1
ATOM 5080 O O . THR A 1 660 ? -7.985 53.770 25.406 1.00 35.44 660 THR A O 1
ATOM 5083 N N . SER A 1 661 ? -9.442 53.716 27.096 1.00 33.12 661 SER A N 1
ATOM 5084 C CA . SER A 1 661 ? -8.474 54.185 28.103 1.00 33.12 661 SER A CA 1
ATOM 5085 C C . SER A 1 661 ? -8.050 53.149 29.149 1.00 33.12 661 SER A C 1
ATOM 5087 O O . SER A 1 661 ? -7.387 53.529 30.108 1.00 33.12 661 SER A O 1
ATOM 5089 N N . ILE A 1 662 ? -8.405 51.869 28.992 1.00 36.94 662 ILE A N 1
ATOM 5090 C CA . ILE A 1 662 ? -7.902 50.788 29.869 1.00 36.94 662 ILE A CA 1
ATOM 5091 C C . ILE A 1 662 ? -6.954 49.831 29.114 1.00 36.94 662 ILE A C 1
ATOM 5093 O O . ILE A 1 662 ? -6.104 49.210 29.738 1.00 36.94 662 ILE A O 1
ATOM 5097 N N . SER A 1 663 ? -6.983 49.806 27.776 1.00 30.94 663 SER A N 1
ATOM 5098 C CA . SER A 1 663 ? -6.102 48.980 26.929 1.00 30.94 663 SER A CA 1
ATOM 5099 C C . SER A 1 663 ? -4.830 49.685 26.427 1.00 30.94 663 SER A C 1
ATOM 5101 O O . SER A 1 663 ? -4.019 49.084 25.734 1.00 30.94 663 SER A O 1
ATOM 5103 N N . LYS A 1 664 ? -4.602 50.961 26.769 1.00 28.25 664 LYS A N 1
ATOM 5104 C CA . LYS A 1 664 ? -3.554 51.785 26.137 1.00 28.25 664 LYS A CA 1
ATOM 5105 C C . LYS A 1 664 ? -2.202 51.796 26.865 1.00 28.25 664 LYS A C 1
ATOM 5107 O O . LYS A 1 664 ? -1.598 52.858 27.012 1.00 28.25 664 LYS A O 1
ATOM 5112 N N . THR A 1 665 ? -1.716 50.624 27.282 1.00 28.84 665 THR A N 1
ATOM 5113 C CA . THR A 1 665 ? -0.315 50.479 27.736 1.00 28.84 665 THR A CA 1
ATOM 5114 C C . THR A 1 665 ? 0.453 49.323 27.094 1.00 28.84 665 THR A C 1
ATOM 5116 O O . THR A 1 665 ? 1.594 49.105 27.486 1.00 28.84 665 THR A O 1
ATOM 5119 N N . LEU A 1 666 ? -0.084 48.618 26.091 1.00 28.97 666 LEU A N 1
ATOM 5120 C CA . LEU A 1 666 ? 0.682 47.605 25.357 1.00 28.97 666 LEU A CA 1
ATOM 5121 C C . LEU A 1 666 ? 0.411 47.683 23.842 1.00 28.97 666 LEU A C 1
ATOM 5123 O O . LEU A 1 666 ? -0.723 47.628 23.386 1.00 28.97 666 LEU A O 1
ATOM 5127 N N . SER A 1 667 ? 1.514 47.924 23.126 1.00 25.34 667 SER A N 1
ATOM 5128 C CA . SER A 1 667 ? 1.802 47.810 21.686 1.00 25.34 667 SER A CA 1
ATOM 5129 C C . SER A 1 667 ? 0.806 48.331 20.637 1.00 25.34 667 SER A C 1
ATOM 5131 O O . SER A 1 667 ? -0.163 47.679 20.267 1.00 25.34 667 SER A O 1
ATOM 5133 N N . GLU A 1 668 ? 1.189 49.445 20.006 1.00 25.89 668 GLU A N 1
ATOM 5134 C CA . GLU A 1 668 ? 0.850 49.755 18.614 1.00 25.89 668 GLU A CA 1
ATOM 5135 C C . GLU A 1 668 ? 1.742 48.934 17.664 1.00 25.89 668 GLU A C 1
ATOM 5137 O O . GLU A 1 668 ? 2.970 49.030 17.745 1.00 25.89 668 GLU A O 1
ATOM 5142 N N . LYS A 1 669 ? 1.139 48.192 16.726 1.00 25.89 669 LYS A N 1
ATOM 5143 C CA . LYS A 1 669 ? 1.616 48.051 15.336 1.00 25.89 669 LYS A CA 1
ATOM 5144 C C . LYS A 1 669 ? 0.532 47.415 14.457 1.00 25.89 669 LYS A C 1
ATOM 5146 O O . LYS A 1 669 ? 0.057 46.323 14.733 1.00 25.89 669 LYS A O 1
ATOM 5151 N N . GLU A 1 670 ? 0.162 48.131 13.399 1.00 25.17 670 GLU A N 1
ATOM 5152 C CA . GLU A 1 670 ? -0.779 47.712 12.355 1.00 25.17 670 GLU A CA 1
ATOM 5153 C C . GLU A 1 670 ? -0.180 46.635 11.431 1.00 25.17 670 GLU A C 1
ATOM 5155 O O . GLU A 1 670 ? 0.935 46.810 10.937 1.00 25.17 670 GLU A O 1
ATOM 5160 N N . VAL A 1 671 ? -0.957 45.585 11.123 1.00 23.64 671 VAL A N 1
ATOM 5161 C CA . VAL A 1 671 ? -0.811 44.667 9.968 1.00 23.64 671 VAL A CA 1
ATOM 5162 C C . VAL A 1 671 ? -2.236 44.238 9.525 1.00 23.64 671 VAL A C 1
ATOM 5164 O O . VAL A 1 671 ? -3.102 44.110 10.390 1.00 23.64 671 VAL A O 1
ATOM 5167 N N . PRO A 1 672 ? -2.543 44.108 8.212 1.00 24.83 672 PRO A N 1
ATOM 5168 C CA . PRO A 1 672 ? -3.919 44.105 7.694 1.00 24.83 672 PRO A CA 1
ATOM 5169 C C . PRO A 1 672 ? -4.623 42.729 7.756 1.00 24.83 672 PRO A C 1
ATOM 5171 O O . PRO A 1 672 ? -3.958 41.709 7.926 1.00 24.83 672 PRO A O 1
ATOM 5174 N N . PRO A 1 673 ? -5.964 42.687 7.591 1.00 25.03 673 PRO A N 1
ATOM 5175 C CA . PRO A 1 673 ? -6.786 41.544 7.977 1.00 25.03 673 PRO A CA 1
ATOM 5176 C C . PRO A 1 673 ? -7.060 40.545 6.843 1.00 25.03 673 PRO A C 1
ATOM 5178 O O . PRO A 1 673 ? -7.254 40.928 5.687 1.00 25.03 673 PRO A O 1
ATOM 5181 N N . GLY A 1 674 ? -7.250 39.283 7.240 1.00 23.22 674 GLY A N 1
ATOM 5182 C CA . GLY A 1 674 ? -8.297 38.427 6.678 1.00 23.22 674 GLY A CA 1
ATOM 5183 C C . GLY A 1 674 ? -7.844 37.092 6.087 1.00 23.22 674 GLY A C 1
ATOM 5184 O O . GLY A 1 674 ? -7.407 37.046 4.938 1.00 23.22 674 GLY A O 1
ATOM 5185 N N . LYS A 1 675 ? -8.110 35.994 6.811 1.00 24.66 675 LYS A N 1
ATOM 5186 C CA . LYS A 1 675 ? -9.238 35.062 6.559 1.00 24.66 675 LYS A CA 1
ATOM 5187 C C . LYS A 1 675 ? -9.027 33.743 7.332 1.00 24.66 675 LYS A C 1
ATOM 5189 O O . LYS A 1 675 ? -8.404 32.826 6.806 1.00 24.66 675 LYS A O 1
ATOM 5194 N N . HIS A 1 676 ? -9.628 33.603 8.516 1.00 28.39 676 HIS A N 1
ATOM 5195 C CA . HIS A 1 676 ? -9.749 32.318 9.218 1.00 28.39 676 HIS A CA 1
ATOM 5196 C C . HIS A 1 676 ? -11.207 31.980 9.532 1.00 28.39 676 HIS A C 1
ATOM 5198 O O . HIS A 1 676 ? -11.670 32.177 10.642 1.00 28.39 676 HIS A O 1
ATOM 5204 N N . VAL A 1 677 ? -11.920 31.412 8.551 1.00 28.06 677 VAL A N 1
ATOM 5205 C CA . VAL A 1 677 ? -13.075 30.523 8.790 1.00 28.06 677 VAL A CA 1
ATOM 5206 C C . VAL A 1 677 ? -13.172 29.519 7.626 1.00 28.06 677 VAL A C 1
ATOM 5208 O O . VAL A 1 677 ? -14.039 29.666 6.768 1.00 28.06 677 VAL A O 1
ATOM 5211 N N . HIS A 1 678 ? -12.250 28.542 7.546 1.00 25.27 678 HIS A N 1
ATOM 5212 C CA . HIS A 1 678 ? -12.426 27.269 6.793 1.00 25.27 678 HIS A CA 1
ATOM 5213 C C . HIS A 1 678 ? -11.309 26.207 6.984 1.00 25.27 678 HIS A C 1
ATOM 5215 O O . HIS A 1 678 ? -11.099 25.365 6.116 1.00 25.27 678 HIS A O 1
ATOM 5221 N N . SER A 1 679 ? -10.557 26.192 8.090 1.00 27.48 679 SER A N 1
ATOM 5222 C CA . SER A 1 679 ? -9.295 25.427 8.170 1.00 27.48 679 SER A CA 1
ATOM 5223 C C . SER A 1 679 ? -9.312 24.205 9.099 1.00 27.48 679 SER A C 1
ATOM 5225 O O . SER A 1 679 ? -8.464 24.098 9.977 1.00 27.48 679 SER A O 1
ATOM 5227 N N . LEU A 1 680 ? -10.214 23.245 8.868 1.00 29.00 680 LEU A N 1
ATOM 5228 C CA . LEU A 1 680 ? -10.047 21.865 9.374 1.00 29.00 680 LEU A CA 1
ATOM 5229 C C . LEU A 1 680 ? -9.489 20.900 8.307 1.00 29.00 680 LEU A C 1
ATOM 5231 O O . LEU A 1 680 ? -9.332 19.717 8.582 1.00 29.00 680 LEU A O 1
ATOM 5235 N N . ILE A 1 681 ? -9.142 21.403 7.112 1.00 28.09 681 ILE A N 1
ATOM 5236 C CA . ILE A 1 681 ? -8.533 20.612 6.020 1.00 28.09 681 ILE A CA 1
ATOM 5237 C C . ILE A 1 681 ? -7.174 21.172 5.539 1.00 28.09 681 ILE A C 1
ATOM 5239 O O . ILE A 1 681 ? -6.475 20.515 4.776 1.00 28.09 681 ILE A O 1
ATOM 5243 N N . THR A 1 682 ? -6.683 22.310 6.047 1.00 30.02 682 THR A N 1
ATOM 5244 C CA . THR A 1 682 ? -5.426 22.895 5.525 1.00 30.02 682 THR A CA 1
ATOM 5245 C C . THR A 1 682 ? -4.481 23.384 6.619 1.00 30.02 682 THR A C 1
ATOM 5247 O O . THR A 1 682 ? -4.129 24.558 6.666 1.00 30.02 682 THR A O 1
ATOM 5250 N N . TYR A 1 683 ? -4.043 22.481 7.501 1.00 29.06 683 TYR A N 1
ATOM 5251 C CA . TYR A 1 683 ? -2.955 22.758 8.455 1.00 29.06 683 TYR A CA 1
ATOM 5252 C C . TYR A 1 683 ? -1.929 21.609 8.545 1.00 29.06 683 TYR A C 1
ATOM 5254 O O . TYR A 1 683 ? -1.425 21.291 9.612 1.00 29.06 683 TYR A O 1
ATOM 5262 N N . ASN A 1 684 ? -1.588 20.995 7.402 1.00 31.59 684 ASN A N 1
ATOM 5263 C CA . ASN A 1 684 ? -0.596 19.906 7.295 1.00 31.59 684 ASN A CA 1
ATOM 5264 C C . ASN A 1 684 ? 0.719 20.317 6.585 1.00 31.59 684 ASN A C 1
ATOM 5266 O O . ASN A 1 684 ? 1.438 19.467 6.065 1.00 31.59 684 ASN A O 1
ATOM 5270 N N . ALA A 1 685 ? 1.067 21.612 6.531 1.00 29.27 685 ALA A N 1
ATOM 5271 C CA . ALA A 1 685 ? 2.183 22.093 5.698 1.00 29.27 685 ALA A CA 1
ATOM 5272 C C . ALA A 1 685 ? 3.450 22.614 6.419 1.00 29.27 685 ALA A C 1
ATOM 5274 O O . ALA A 1 685 ? 4.401 22.940 5.715 1.00 29.27 685 ALA A O 1
ATOM 5275 N N . ILE A 1 686 ? 3.538 22.676 7.759 1.00 28.69 686 ILE A N 1
ATOM 5276 C CA . ILE A 1 686 ? 4.689 23.330 8.448 1.00 28.69 686 ILE A CA 1
ATOM 5277 C C . ILE A 1 686 ? 5.386 22.441 9.505 1.00 28.69 686 ILE A C 1
ATOM 5279 O O . ILE A 1 686 ? 5.992 22.926 10.444 1.00 28.69 686 ILE A O 1
ATOM 5283 N N . ILE A 1 687 ? 5.423 21.118 9.321 1.00 28.36 687 ILE A N 1
ATOM 5284 C CA . ILE A 1 687 ? 6.387 20.259 10.050 1.00 28.36 687 ILE A CA 1
ATOM 5285 C C . ILE A 1 687 ? 7.128 19.380 9.041 1.00 28.36 687 ILE A C 1
ATOM 5287 O O . ILE A 1 68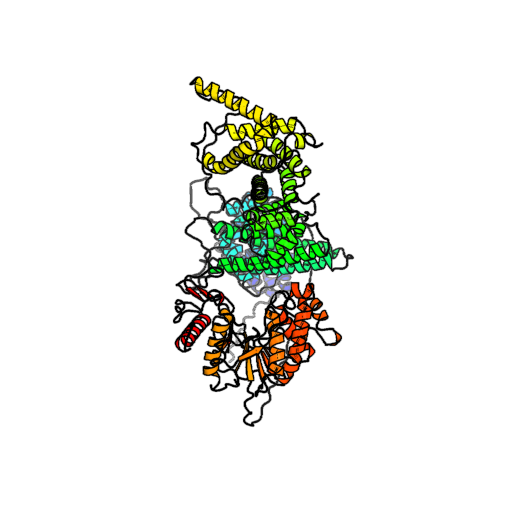7 ? 6.991 18.161 9.002 1.00 28.36 687 ILE A O 1
ATOM 5291 N N . SER A 1 688 ? 7.848 20.002 8.106 1.00 28.98 688 SER A N 1
ATOM 5292 C CA . SER A 1 688 ? 8.650 19.287 7.100 1.00 28.98 688 SER A CA 1
ATOM 5293 C C . SER A 1 688 ? 9.747 20.165 6.507 1.00 28.98 688 SER A C 1
ATOM 5295 O O . SER A 1 688 ? 9.832 20.339 5.295 1.00 28.98 688 SER A O 1
ATOM 5297 N N . ALA A 1 689 ? 10.620 20.711 7.350 1.00 28.06 689 ALA A N 1
ATOM 5298 C CA . ALA A 1 689 ? 11.920 21.174 6.885 1.00 28.06 689 ALA A CA 1
ATOM 5299 C C . ALA A 1 689 ? 12.948 21.152 8.022 1.00 28.06 689 ALA A C 1
ATOM 5301 O O . ALA A 1 689 ? 12.701 21.696 9.091 1.00 28.06 689 ALA A O 1
ATOM 5302 N N . ASN A 1 690 ? 14.118 20.591 7.704 1.00 25.64 690 ASN A N 1
ATOM 5303 C CA . ASN A 1 690 ? 15.419 20.746 8.371 1.00 25.64 690 ASN A CA 1
ATOM 5304 C C . ASN A 1 690 ? 15.838 19.696 9.415 1.00 25.64 690 ASN A C 1
ATOM 5306 O O . ASN A 1 690 ? 15.794 19.934 10.615 1.00 25.64 690 ASN A O 1
ATOM 5310 N N . ALA A 1 691 ? 16.432 18.603 8.916 1.00 23.34 691 ALA A N 1
ATOM 5311 C CA . ALA A 1 691 ? 17.635 18.002 9.507 1.00 23.34 691 ALA A CA 1
ATOM 5312 C C . ALA A 1 691 ? 18.418 17.199 8.434 1.00 23.34 691 ALA A C 1
ATOM 5314 O O . ALA A 1 691 ? 17.993 16.103 8.073 1.00 23.34 691 ALA A O 1
ATOM 5315 N N . PRO A 1 692 ? 19.534 17.711 7.871 1.00 25.12 692 PRO A N 1
ATOM 5316 C CA . PRO A 1 692 ? 20.382 16.939 6.961 1.00 25.12 692 PRO A CA 1
ATOM 5317 C C . PRO A 1 692 ? 21.471 16.173 7.738 1.00 25.12 692 PRO A C 1
ATOM 5319 O O . PRO A 1 692 ? 22.383 16.783 8.298 1.00 25.12 692 PRO A O 1
ATOM 5322 N N . LEU A 1 693 ? 21.418 14.836 7.744 1.00 24.20 693 LEU A N 1
ATOM 5323 C CA . LEU A 1 693 ? 22.487 13.976 8.276 1.00 24.20 693 LEU A CA 1
ATOM 5324 C C . LEU A 1 693 ? 23.485 13.606 7.159 1.00 24.20 693 LEU A C 1
ATOM 5326 O O . LEU A 1 693 ? 23.129 13.001 6.149 1.00 24.20 693 LEU A O 1
ATOM 5330 N N . LYS A 1 694 ? 24.749 14.013 7.342 1.00 23.94 694 LYS A N 1
ATOM 5331 C CA . LYS A 1 694 ? 25.884 13.837 6.412 1.00 23.94 694 LYS A CA 1
ATOM 5332 C C . LYS A 1 694 ? 26.362 12.379 6.343 1.00 23.94 694 LYS A C 1
ATOM 5334 O O . LYS A 1 694 ? 26.520 11.748 7.382 1.00 23.94 694 LYS A O 1
ATOM 5339 N N . GLN A 1 695 ? 26.717 11.897 5.147 1.00 24.14 695 GLN A N 1
ATOM 5340 C CA . GLN A 1 695 ? 27.498 10.666 4.947 1.00 24.14 695 GLN A CA 1
ATOM 5341 C C . GLN A 1 695 ? 28.483 10.798 3.776 1.00 24.14 695 GLN A C 1
ATOM 5343 O O . GLN A 1 695 ? 28.112 11.311 2.722 1.00 24.14 695 GLN A O 1
ATOM 5348 N N . ASP A 1 696 ? 29.702 10.289 3.971 1.00 23.83 696 ASP A N 1
ATOM 5349 C CA . ASP A 1 696 ? 30.744 10.046 2.962 1.00 23.83 696 ASP A CA 1
ATOM 5350 C C . ASP A 1 696 ? 31.191 8.573 3.099 1.00 23.83 696 ASP A C 1
ATOM 5352 O O . ASP A 1 696 ? 31.444 8.162 4.227 1.00 23.83 696 ASP A O 1
ATOM 5356 N N . PHE A 1 697 ? 31.347 7.804 2.005 1.00 24.38 697 PHE A N 1
ATOM 5357 C CA . PHE A 1 697 ? 32.165 6.566 1.941 1.00 24.38 697 PHE A CA 1
ATOM 5358 C C . PHE A 1 697 ? 32.533 6.169 0.485 1.00 24.38 697 PHE A C 1
ATOM 5360 O O . PHE A 1 697 ? 31.809 6.550 -0.438 1.00 24.38 697 PHE A O 1
ATOM 5367 N N . PRO A 1 698 ? 33.618 5.385 0.249 1.00 23.95 698 PRO A N 1
ATOM 5368 C CA . PRO A 1 698 ? 34.015 4.869 -1.066 1.00 23.95 698 PRO A CA 1
ATOM 5369 C C . PRO A 1 698 ? 33.658 3.381 -1.325 1.00 23.95 698 PRO A C 1
ATOM 5371 O O . PRO A 1 698 ? 33.269 2.629 -0.440 1.00 23.95 698 PRO A O 1
ATOM 5374 N N . SER A 1 699 ? 33.809 2.990 -2.596 1.00 25.19 699 SER A N 1
ATOM 5375 C CA . SER A 1 699 ? 33.149 1.917 -3.371 1.00 25.19 699 SER A CA 1
ATOM 5376 C C . SER A 1 699 ? 33.867 0.554 -3.538 1.00 25.19 699 SER A C 1
ATOM 5378 O O . SER A 1 699 ? 35.084 0.482 -3.375 1.00 25.19 699 SER A O 1
ATOM 5380 N N . SER A 1 700 ? 33.124 -0.428 -4.109 1.00 24.45 700 SER A N 1
ATOM 5381 C CA . SER A 1 700 ? 33.505 -1.553 -5.034 1.00 24.45 700 SER A CA 1
ATOM 5382 C C . SER A 1 700 ? 33.257 -2.987 -4.488 1.00 24.45 700 SER A C 1
ATOM 5384 O O . SER A 1 700 ? 33.346 -3.182 -3.288 1.00 24.45 700 SER A O 1
ATOM 5386 N N . SER A 1 701 ? 32.992 -4.081 -5.237 1.00 24.03 701 SER A N 1
ATOM 5387 C CA . SER A 1 701 ? 32.551 -4.386 -6.622 1.00 24.03 701 SER A CA 1
ATOM 5388 C C . SER A 1 701 ? 32.287 -5.918 -6.807 1.00 24.03 701 SER A C 1
ATOM 5390 O O . SER A 1 701 ? 32.958 -6.726 -6.175 1.00 24.03 701 SER A O 1
ATOM 5392 N N . SER A 1 702 ? 31.404 -6.296 -7.763 1.00 24.73 702 SER A N 1
ATOM 5393 C CA . SER A 1 702 ? 31.347 -7.547 -8.600 1.00 24.73 702 SER A CA 1
ATOM 5394 C C . SER A 1 702 ? 31.051 -8.948 -7.981 1.00 24.73 702 SER A C 1
ATOM 5396 O O . SER A 1 702 ? 31.406 -9.200 -6.844 1.00 24.73 702 SER A O 1
ATOM 5398 N N . SER A 1 703 ? 30.543 -10.005 -8.657 1.00 25.02 703 SER A N 1
ATOM 5399 C CA . SER A 1 703 ? 29.564 -10.251 -9.753 1.00 25.02 703 SER A CA 1
ATOM 5400 C C . SER A 1 703 ? 29.416 -11.780 -10.037 1.00 25.02 703 SER A C 1
ATOM 5402 O O . SER A 1 703 ? 30.387 -12.512 -9.857 1.00 25.02 703 SER A O 1
ATOM 5404 N N . SER A 1 704 ? 28.277 -12.194 -10.642 1.00 23.86 704 SER A N 1
ATOM 5405 C CA . SER A 1 704 ? 28.029 -13.367 -11.554 1.00 23.86 704 SER A CA 1
ATOM 5406 C C . SER A 1 704 ? 27.581 -14.732 -10.964 1.00 23.86 704 SER A C 1
ATOM 5408 O O . SER A 1 704 ? 28.025 -15.098 -9.888 1.00 23.86 704 SER A O 1
ATOM 5410 N N . GLY A 1 705 ? 26.725 -15.589 -11.565 1.00 22.45 705 GLY A N 1
ATOM 5411 C CA . GLY A 1 705 ? 25.965 -15.684 -12.834 1.00 22.45 705 GLY A CA 1
ATOM 5412 C C . GLY A 1 705 ? 25.425 -17.141 -13.020 1.00 22.45 705 GLY A C 1
ATOM 5413 O O . GLY A 1 705 ? 25.853 -18.012 -12.273 1.00 22.45 705 GLY A O 1
ATOM 5414 N N . PHE A 1 706 ? 24.531 -17.405 -14.004 1.00 20.86 706 PHE A N 1
ATOM 5415 C CA . PHE A 1 706 ? 24.149 -18.704 -14.661 1.00 20.86 706 PHE A CA 1
ATOM 5416 C C . PHE A 1 706 ? 22.680 -19.227 -14.612 1.00 20.86 706 PHE A C 1
ATOM 5418 O O . PHE A 1 706 ? 22.036 -19.331 -13.572 1.00 20.86 706 PHE A O 1
ATOM 5425 N N . LYS A 1 707 ? 22.193 -19.633 -15.804 1.00 22.94 707 LYS A N 1
ATOM 5426 C CA . LYS A 1 707 ? 20.998 -20.437 -16.208 1.00 22.94 707 LYS A CA 1
ATOM 5427 C C . LYS A 1 707 ? 21.200 -20.845 -17.708 1.00 22.94 707 LYS A C 1
ATOM 5429 O O . LYS A 1 707 ? 22.077 -20.220 -18.307 1.00 22.94 707 LYS A O 1
ATOM 5434 N N . PRO A 1 708 ? 20.384 -21.689 -18.414 1.00 39.41 708 PRO A N 1
ATOM 5435 C CA . PRO A 1 708 ? 19.356 -22.702 -18.041 1.00 39.41 708 PRO A CA 1
ATOM 5436 C C . PRO A 1 708 ? 19.276 -23.981 -18.980 1.00 39.41 708 PRO A C 1
ATOM 5438 O O . PRO A 1 708 ? 20.101 -24.153 -19.870 1.00 39.41 708 PRO A O 1
ATOM 5441 N N . ILE A 1 709 ? 18.173 -24.771 -18.854 1.00 23.58 709 ILE A N 1
ATOM 5442 C CA . ILE A 1 709 ? 17.397 -25.579 -19.871 1.00 23.58 709 ILE A CA 1
ATOM 5443 C C . ILE A 1 709 ? 17.521 -27.129 -19.838 1.00 23.58 709 ILE A C 1
ATOM 5445 O O . ILE A 1 709 ? 18.627 -27.636 -19.914 1.00 23.58 709 ILE A O 1
ATOM 5449 N N . ILE A 1 710 ? 16.374 -27.861 -19.855 1.00 24.59 710 ILE A N 1
ATOM 5450 C CA . ILE A 1 710 ? 16.071 -29.092 -20.658 1.00 24.59 710 ILE A CA 1
ATOM 5451 C C . ILE A 1 710 ? 14.536 -29.376 -20.714 1.00 24.59 710 ILE A C 1
ATOM 5453 O O . ILE A 1 710 ? 13.811 -29.123 -19.755 1.00 24.59 710 ILE A O 1
ATOM 5457 N N . LYS A 1 711 ? 14.060 -29.876 -21.876 1.00 23.86 711 LYS A N 1
ATOM 5458 C CA . LYS A 1 711 ? 12.673 -30.196 -22.320 1.00 23.86 711 LYS A CA 1
ATOM 5459 C C . LYS A 1 711 ? 12.170 -31.602 -21.905 1.00 23.86 711 LYS A C 1
ATOM 5461 O O . LYS A 1 711 ? 12.968 -32.520 -21.767 1.00 23.86 711 LYS A O 1
ATOM 5466 N N . MET A 1 712 ? 10.839 -31.779 -21.839 1.00 25.69 712 MET A N 1
ATOM 5467 C CA . MET A 1 712 ? 10.113 -33.055 -21.627 1.00 25.69 712 MET A CA 1
ATOM 5468 C C . MET A 1 712 ? 9.684 -33.763 -22.936 1.00 25.69 712 MET A C 1
ATOM 5470 O O . MET A 1 712 ? 9.450 -33.067 -23.928 1.00 25.69 712 MET A O 1
ATOM 5474 N N . PRO A 1 713 ? 9.462 -35.099 -22.936 1.00 27.66 713 PRO A N 1
ATOM 5475 C CA . PRO A 1 713 ? 8.766 -35.820 -24.002 1.00 27.66 713 PRO A CA 1
ATOM 5476 C C . PRO A 1 713 ? 7.324 -36.246 -23.644 1.00 27.66 713 PRO A C 1
ATOM 5478 O O . PRO A 1 713 ? 6.970 -36.461 -22.487 1.00 27.66 713 PRO A O 1
ATOM 5481 N N . ILE A 1 714 ? 6.507 -36.360 -24.694 1.00 32.38 714 ILE A N 1
ATOM 5482 C CA . ILE A 1 714 ? 5.097 -36.782 -24.735 1.00 32.38 714 ILE A CA 1
ATOM 5483 C C . ILE A 1 714 ? 5.037 -38.285 -25.022 1.00 32.38 714 ILE A C 1
ATOM 5485 O O . ILE A 1 714 ? 5.778 -38.740 -25.890 1.00 32.38 714 ILE A O 1
ATOM 5489 N N . ASP A 1 715 ? 4.087 -39.014 -24.425 1.00 27.30 715 ASP A N 1
ATOM 5490 C CA . ASP A 1 715 ? 3.649 -40.297 -24.987 1.00 27.30 715 ASP A CA 1
ATOM 5491 C C . ASP A 1 715 ? 2.130 -40.531 -24.870 1.00 27.30 715 ASP A C 1
ATOM 5493 O O . ASP A 1 715 ? 1.467 -40.034 -23.956 1.00 27.30 715 ASP A O 1
ATOM 5497 N N . ARG A 1 716 ? 1.568 -41.235 -25.862 1.00 30.83 716 ARG A N 1
ATOM 5498 C CA . ARG A 1 716 ? 0.125 -41.437 -26.127 1.00 30.83 716 ARG A CA 1
ATOM 5499 C C . ARG A 1 716 ? -0.308 -42.902 -25.919 1.00 30.83 716 ARG A C 1
ATOM 5501 O O . ARG A 1 716 ? 0.479 -43.825 -26.082 1.00 30.83 716 ARG A O 1
ATOM 5508 N N . SER A 1 717 ? -1.636 -43.078 -25.804 1.00 27.25 717 SER A N 1
ATOM 5509 C CA . SER A 1 717 ? -2.467 -44.302 -25.979 1.00 27.25 717 SER A CA 1
ATOM 5510 C C . SER A 1 717 ? -2.941 -44.954 -24.661 1.00 27.25 717 SER A C 1
ATOM 5512 O O . SER A 1 717 ? -2.195 -44.967 -23.698 1.00 27.25 717 SER A O 1
ATOM 5514 N N . LYS A 1 718 ? -4.162 -45.498 -24.495 1.00 30.77 718 LYS A N 1
ATOM 5515 C CA . LYS A 1 718 ? -5.264 -45.856 -25.411 1.00 30.77 718 LYS A CA 1
ATOM 5516 C C . LYS A 1 718 ? -6.584 -46.035 -24.614 1.00 30.77 718 LYS A C 1
ATOM 5518 O O . LYS A 1 718 ? -6.591 -46.186 -23.402 1.00 30.77 718 LYS A O 1
ATOM 5523 N N . THR A 1 719 ? -7.679 -46.029 -25.365 1.00 33.78 719 THR A N 1
ATOM 5524 C CA . THR A 1 719 ? -9.126 -46.077 -25.078 1.00 33.78 719 THR A CA 1
ATOM 5525 C C . THR A 1 719 ? -9.699 -47.206 -24.196 1.00 33.78 719 THR A C 1
ATOM 5527 O O . THR A 1 719 ? -9.660 -48.373 -24.575 1.00 33.78 719 THR A O 1
ATOM 5530 N N . THR A 1 720 ? -10.452 -46.796 -23.170 1.00 34.94 720 THR A N 1
ATOM 5531 C CA . THR A 1 720 ? -11.765 -47.330 -22.737 1.00 34.94 720 THR A CA 1
ATOM 5532 C C . THR A 1 720 ? -12.623 -46.105 -22.419 1.00 34.94 720 THR A C 1
ATOM 5534 O O . THR A 1 720 ? -12.088 -45.193 -21.792 1.00 34.94 720 THR A O 1
ATOM 5537 N N . ALA A 1 721 ? -13.890 -46.022 -22.851 1.00 41.31 721 ALA A N 1
ATOM 5538 C CA . ALA A 1 721 ? -14.748 -44.884 -22.494 1.00 41.31 721 ALA A CA 1
ATOM 5539 C C . ALA A 1 721 ? -14.759 -44.745 -20.958 1.00 41.31 721 ALA A C 1
ATOM 5541 O O . ALA A 1 721 ? -15.233 -45.667 -20.286 1.00 41.31 721 ALA A O 1
ATOM 5542 N N . PRO A 1 722 ? -14.167 -43.683 -20.382 1.00 50.47 722 PRO A N 1
ATOM 5543 C CA . PRO A 1 722 ? -13.986 -43.621 -18.944 1.00 50.47 722 PRO A CA 1
ATOM 5544 C C . PRO A 1 722 ? -15.361 -43.517 -18.298 1.00 50.47 722 PRO A C 1
ATOM 5546 O O . PRO A 1 722 ? -16.175 -42.680 -18.690 1.00 50.47 722 PRO A O 1
ATOM 5549 N N . LYS A 1 723 ? -15.633 -44.360 -17.299 1.00 65.88 723 LYS A N 1
ATOM 5550 C CA . LYS A 1 723 ? -16.748 -44.129 -16.378 1.00 65.88 723 LYS A CA 1
ATOM 5551 C C . LYS A 1 723 ? -16.596 -42.694 -15.860 1.00 65.88 723 LYS A C 1
ATOM 5553 O O . LYS A 1 723 ? -15.547 -42.389 -15.294 1.00 65.88 723 LYS A O 1
ATOM 5558 N N . LYS A 1 724 ? -17.592 -41.827 -16.103 1.00 77.56 724 LYS A N 1
ATOM 5559 C CA . LYS A 1 724 ? -17.545 -40.420 -15.667 1.00 77.56 724 LYS A CA 1
ATOM 5560 C C . LYS A 1 724 ? -17.155 -40.371 -14.191 1.00 77.56 724 LYS A C 1
ATOM 5562 O O . LYS A 1 724 ? -17.798 -41.021 -13.361 1.00 77.56 724 LYS A O 1
ATOM 5567 N N . ARG A 1 725 ? -16.100 -39.627 -13.869 1.00 91.75 725 ARG A N 1
ATOM 5568 C CA . ARG A 1 725 ? -15.559 -39.513 -12.510 1.00 91.75 725 ARG A CA 1
ATOM 5569 C C . ARG A 1 725 ? -16.329 -38.430 -11.775 1.00 91.75 725 ARG A C 1
ATOM 5571 O O . ARG A 1 725 ? -15.797 -37.361 -11.505 1.00 91.75 725 ARG A O 1
ATOM 5578 N N . LEU A 1 726 ? -17.601 -38.700 -11.499 1.00 95.94 726 LEU A N 1
ATOM 5579 C CA . LEU A 1 726 ? -18.494 -37.696 -10.933 1.00 95.94 726 LEU A CA 1
ATOM 5580 C C . LEU A 1 726 ? -17.995 -37.191 -9.573 1.00 95.94 726 LEU A C 1
ATOM 5582 O O . LEU A 1 726 ? -17.498 -37.982 -8.764 1.00 95.94 726 LEU A O 1
ATOM 5586 N N . PHE A 1 727 ? -18.170 -35.895 -9.318 1.00 97.69 727 PHE A N 1
ATOM 5587 C CA . PHE A 1 727 ? -17.954 -35.290 -8.004 1.00 97.69 727 PHE A CA 1
ATOM 5588 C C . PHE A 1 727 ? -19.253 -34.728 -7.415 1.00 97.69 727 PHE A C 1
ATOM 5590 O O . PHE A 1 727 ? -20.093 -34.190 -8.130 1.00 97.69 727 PHE A O 1
ATOM 5597 N N . HIS A 1 728 ? -19.414 -34.836 -6.098 1.00 98.56 728 HIS A N 1
ATOM 5598 C CA . HIS A 1 728 ? -20.513 -34.231 -5.352 1.00 98.56 728 HIS A CA 1
ATOM 5599 C C . HIS A 1 728 ? -20.154 -32.799 -4.951 1.00 98.56 728 HIS A C 1
ATOM 5601 O O . HIS A 1 728 ? -19.116 -32.585 -4.333 1.00 98.56 728 HIS A O 1
ATOM 5607 N N . THR A 1 729 ? -20.991 -31.814 -5.254 1.00 98.56 729 THR A N 1
ATOM 5608 C CA . THR A 1 729 ? -20.774 -30.428 -4.820 1.00 98.56 729 THR A CA 1
ATOM 5609 C C . THR A 1 729 ? -21.304 -30.227 -3.403 1.00 98.56 729 THR A C 1
ATOM 5611 O O . THR A 1 729 ? -22.472 -30.489 -3.137 1.00 98.56 729 THR A O 1
ATOM 5614 N N . ALA A 1 730 ? -20.459 -29.761 -2.490 1.00 98.31 730 ALA A N 1
ATOM 5615 C CA . ALA A 1 730 ? -20.807 -29.487 -1.103 1.00 98.31 730 ALA A CA 1
ATOM 5616 C C . ALA A 1 730 ? -20.549 -28.016 -0.775 1.00 98.31 730 ALA A C 1
ATOM 5618 O O . ALA A 1 730 ? -19.446 -27.520 -1.005 1.00 98.31 730 ALA A O 1
ATOM 5619 N N . VAL A 1 731 ? -21.560 -27.340 -0.228 1.00 97.44 731 VAL A N 1
ATOM 5620 C CA . VAL A 1 731 ? -21.506 -25.913 0.118 1.00 97.44 731 VAL A CA 1
ATOM 5621 C C . VAL A 1 731 ? -21.906 -25.729 1.568 1.00 97.44 731 VAL A C 1
ATOM 5623 O O . VAL A 1 731 ? -23.012 -26.110 1.948 1.00 97.44 731 VAL A O 1
ATOM 5626 N N . THR A 1 732 ? -21.042 -25.136 2.385 1.00 93.94 732 THR A N 1
ATOM 5627 C CA . THR A 1 732 ? -21.380 -24.798 3.775 1.00 93.94 732 THR A CA 1
ATOM 5628 C C . THR A 1 732 ? -22.072 -23.449 3.857 1.00 93.94 732 THR A C 1
ATOM 5630 O O . THR A 1 732 ? -21.615 -22.488 3.244 1.00 93.94 732 THR A O 1
ATOM 5633 N N . ALA A 1 733 ? -23.160 -23.372 4.620 1.00 92.62 733 ALA A N 1
ATOM 5634 C CA . ALA A 1 733 ? -23.938 -22.150 4.780 1.00 92.62 733 ALA A CA 1
ATOM 5635 C C . ALA A 1 733 ? -24.507 -22.025 6.201 1.00 92.62 733 ALA A C 1
ATOM 5637 O O . ALA A 1 733 ? -24.842 -23.027 6.839 1.00 92.62 733 ALA A O 1
ATOM 5638 N N . SER A 1 734 ? -24.666 -20.783 6.661 1.00 90.12 734 SER A N 1
ATOM 5639 C CA . SER A 1 734 ? -25.530 -20.451 7.799 1.00 90.12 734 SER A CA 1
ATOM 5640 C C . SER A 1 734 ? -26.994 -20.305 7.363 1.00 90.12 734 SER A C 1
ATOM 5642 O O . SER A 1 734 ? -27.293 -20.260 6.170 1.00 90.12 734 SER A O 1
ATOM 5644 N N . ASP A 1 735 ? -27.899 -20.190 8.335 1.00 88.75 735 ASP A N 1
ATOM 5645 C CA . ASP A 1 735 ? -29.321 -19.862 8.146 1.00 88.75 735 ASP A CA 1
ATOM 5646 C C . ASP A 1 735 ? -29.572 -18.358 7.926 1.00 88.75 735 ASP A C 1
ATOM 5648 O O . ASP A 1 735 ? -30.716 -17.912 7.850 1.00 88.75 735 ASP A O 1
ATOM 5652 N N . SER A 1 736 ? -28.510 -17.554 7.796 1.00 92.44 736 SER A N 1
ATOM 5653 C CA . SER A 1 736 ? -28.636 -16.132 7.481 1.00 92.44 736 SER A CA 1
ATOM 5654 C C . SER A 1 736 ? -29.198 -15.911 6.076 1.00 92.44 736 SER A C 1
ATOM 5656 O O . SER A 1 736 ? -28.914 -16.664 5.136 1.00 92.44 736 SER A O 1
ATOM 5658 N N . VAL A 1 737 ? -29.931 -14.806 5.905 1.00 92.38 737 VAL A N 1
ATOM 5659 C CA . VAL A 1 737 ? -30.386 -14.337 4.585 1.00 92.38 737 VAL A CA 1
ATOM 5660 C C . VAL A 1 737 ? -29.197 -14.226 3.630 1.00 92.38 737 VAL A C 1
ATOM 5662 O O . VAL A 1 737 ? -29.269 -14.734 2.511 1.00 92.38 737 VAL A O 1
ATOM 5665 N N . TYR A 1 738 ? -28.082 -13.663 4.110 1.00 93.50 738 TYR A N 1
ATOM 5666 C CA . TYR A 1 738 ? -26.837 -13.492 3.367 1.00 93.50 738 TYR A CA 1
ATOM 5667 C C . TYR A 1 738 ? -26.348 -14.777 2.684 1.00 93.50 738 TYR A C 1
ATOM 5669 O O . TYR A 1 738 ? -26.145 -14.769 1.473 1.00 93.50 738 TYR A O 1
ATOM 5677 N N . ASN A 1 739 ? -26.181 -15.894 3.404 1.00 93.75 739 ASN A N 1
ATOM 5678 C CA . ASN A 1 739 ? -25.743 -17.141 2.758 1.00 93.75 739 ASN A CA 1
ATOM 5679 C C . ASN A 1 739 ? -26.856 -17.816 1.956 1.00 93.75 739 ASN A C 1
ATOM 5681 O O . ASN A 1 739 ? -26.578 -18.463 0.945 1.00 93.75 739 ASN A O 1
ATOM 5685 N N . THR A 1 740 ? -28.103 -17.674 2.397 1.00 94.31 740 THR A N 1
ATOM 5686 C CA . THR A 1 740 ? -29.240 -18.370 1.798 1.00 94.31 740 THR A CA 1
ATOM 5687 C C . THR A 1 740 ? -29.465 -17.946 0.350 1.00 94.31 740 THR A C 1
ATOM 5689 O O . THR A 1 740 ? -29.549 -18.807 -0.528 1.00 94.31 740 THR A O 1
ATOM 5692 N N . TRP A 1 741 ? -29.515 -16.641 0.059 1.00 95.50 741 TRP A N 1
ATOM 5693 C CA . TRP A 1 741 ? -29.753 -16.187 -1.316 1.00 95.50 741 TRP A CA 1
ATOM 5694 C C . TRP A 1 741 ? -28.601 -16.575 -2.255 1.00 95.50 741 TRP A C 1
ATOM 5696 O O . TRP A 1 741 ? -28.846 -16.976 -3.393 1.00 95.50 741 TRP A O 1
ATOM 5706 N N . GLN A 1 742 ? -27.358 -16.532 -1.765 1.00 97.38 742 GLN A N 1
ATOM 5707 C CA . GLN A 1 742 ? -26.160 -16.909 -2.524 1.00 97.38 742 GLN A CA 1
ATOM 5708 C C . GLN A 1 742 ? -26.202 -18.401 -2.897 1.00 97.38 742 GLN A C 1
ATOM 5710 O O . GLN A 1 742 ? -26.104 -18.759 -4.073 1.00 97.38 742 GLN A O 1
ATOM 5715 N N . ALA A 1 743 ? -26.492 -19.268 -1.919 1.00 96.94 743 ALA A N 1
ATOM 5716 C CA . ALA A 1 743 ? -26.610 -20.710 -2.131 1.00 96.94 743 ALA A CA 1
ATOM 5717 C C . ALA A 1 743 ? -27.736 -21.084 -3.114 1.00 96.94 743 ALA A C 1
ATOM 5719 O O . ALA A 1 743 ? -27.561 -22.000 -3.920 1.00 96.94 743 ALA A O 1
ATOM 5720 N N . ARG A 1 744 ? -28.871 -20.368 -3.095 1.00 97.00 744 ARG A N 1
ATOM 5721 C CA . ARG A 1 744 ? -29.969 -20.577 -4.060 1.00 97.00 744 ARG A CA 1
ATOM 5722 C C . ARG A 1 744 ? -29.544 -20.257 -5.494 1.00 97.00 744 ARG A C 1
ATOM 5724 O O . ARG A 1 744 ? -29.826 -21.043 -6.398 1.00 97.00 744 ARG A O 1
ATOM 5731 N N . ILE A 1 745 ? -28.818 -19.155 -5.707 1.00 97.69 745 ILE A N 1
ATOM 5732 C CA . ILE A 1 745 ? -28.285 -18.791 -7.033 1.00 97.69 745 ILE A CA 1
ATOM 5733 C C . ILE A 1 745 ? -27.268 -19.827 -7.511 1.00 97.69 745 ILE A C 1
ATOM 5735 O O . ILE A 1 745 ? -27.357 -20.294 -8.649 1.00 97.69 745 ILE A O 1
ATOM 5739 N N . MET A 1 746 ? -26.338 -20.240 -6.646 1.00 97.62 746 MET A N 1
ATOM 5740 C CA . MET A 1 746 ? -25.376 -21.288 -6.982 1.00 97.62 746 MET A CA 1
ATOM 5741 C C . MET A 1 746 ? -26.083 -22.596 -7.366 1.00 97.62 746 MET A C 1
ATOM 5743 O O . MET A 1 746 ? -25.731 -23.216 -8.371 1.00 97.62 746 MET A O 1
ATOM 5747 N N . TYR A 1 747 ? -27.101 -23.009 -6.602 1.00 98.25 747 TYR A N 1
ATOM 5748 C CA . TYR A 1 747 ? -27.850 -24.236 -6.872 1.00 98.25 747 TYR A CA 1
ATOM 5749 C C . TYR A 1 747 ? -28.660 -24.162 -8.175 1.00 98.25 747 TYR A C 1
ATOM 5751 O O . TYR A 1 747 ? -28.743 -25.150 -8.909 1.00 98.25 747 TYR A O 1
ATOM 5759 N N . TYR A 1 748 ? -29.218 -22.994 -8.508 1.00 98.25 748 TYR A N 1
ATOM 5760 C CA . TYR A 1 748 ? -29.846 -22.764 -9.809 1.00 98.25 748 TYR A CA 1
ATOM 5761 C C . TYR A 1 748 ? -28.862 -23.045 -10.951 1.00 98.25 748 TYR A C 1
ATOM 5763 O O . TYR A 1 748 ? -29.148 -23.889 -11.800 1.00 98.25 748 TYR A O 1
ATOM 5771 N N . TRP A 1 749 ? -27.678 -22.429 -10.926 1.00 98.19 749 TRP A N 1
ATOM 5772 C CA . TRP A 1 749 ? -26.668 -22.608 -11.975 1.00 98.19 749 TRP A CA 1
ATOM 5773 C C . TRP A 1 749 ? -26.051 -24.004 -11.997 1.00 98.19 749 TRP A C 1
ATOM 5775 O O . TRP A 1 749 ? -25.792 -24.551 -13.070 1.00 98.19 749 TRP A O 1
ATOM 5785 N N . PHE A 1 750 ? -25.904 -24.637 -10.833 1.00 98.31 750 PHE A N 1
ATOM 5786 C CA . PHE A 1 750 ? -25.538 -26.045 -10.741 1.00 98.31 750 PHE A CA 1
ATOM 5787 C C . PHE A 1 750 ? -26.492 -26.926 -11.556 1.00 98.31 750 PHE A C 1
ATOM 5789 O O . PHE A 1 750 ? -26.027 -27.747 -12.345 1.00 98.31 750 PHE A O 1
ATOM 5796 N N . LYS A 1 751 ? -27.813 -26.736 -11.423 1.00 97.81 751 LYS A N 1
ATOM 5797 C CA . LYS A 1 751 ? -28.803 -27.518 -12.183 1.00 97.81 751 LYS A CA 1
ATOM 5798 C C . LYS A 1 751 ? -28.675 -27.308 -13.693 1.00 97.81 751 LYS A C 1
ATOM 5800 O O . LYS A 1 751 ? -28.809 -28.278 -14.429 1.00 97.81 751 LYS A O 1
ATOM 5805 N N . GLN A 1 752 ? -28.375 -26.087 -14.141 1.00 96.75 752 GLN A N 1
ATOM 5806 C CA . GLN A 1 752 ? -28.228 -25.786 -15.572 1.00 96.75 752 GLN A CA 1
ATOM 5807 C C . GLN A 1 752 ? -27.019 -26.491 -16.200 1.00 96.75 752 GLN A C 1
ATOM 5809 O O . GLN A 1 752 ? -27.092 -26.977 -17.327 1.00 96.75 752 GLN A O 1
ATOM 5814 N N . PHE A 1 753 ? -25.901 -26.571 -15.473 1.00 96.56 753 PHE A N 1
ATOM 5815 C CA . PHE A 1 753 ? -24.645 -27.091 -16.020 1.00 96.56 753 PHE A CA 1
ATOM 5816 C C . PHE A 1 753 ? -24.356 -28.553 -15.674 1.00 96.56 753 PHE A C 1
ATOM 5818 O O . PHE A 1 753 ? -23.513 -29.175 -16.329 1.00 96.56 753 PHE A O 1
ATOM 5825 N N . LYS A 1 754 ? -25.061 -29.132 -14.694 1.00 95.00 754 LYS A N 1
ATOM 5826 C CA . LYS A 1 754 ? -24.847 -30.513 -14.250 1.00 95.00 754 LYS A CA 1
ATOM 5827 C C . LYS A 1 754 ? -24.931 -31.521 -15.394 1.00 95.00 754 LYS A C 1
ATOM 5829 O O . LYS A 1 754 ? -24.037 -32.351 -15.529 1.00 95.00 754 LYS A O 1
ATOM 5834 N N . ASP A 1 755 ? -25.960 -31.426 -16.228 1.00 91.38 755 ASP A N 1
ATOM 5835 C CA . ASP A 1 755 ? -26.209 -32.395 -17.302 1.00 91.38 755 ASP A CA 1
ATOM 5836 C C . ASP A 1 755 ? -25.600 -31.961 -18.653 1.00 91.38 755 ASP A C 1
ATOM 5838 O O . ASP A 1 755 ? -25.833 -32.588 -19.688 1.00 91.38 755 ASP A O 1
ATOM 5842 N N . GLY A 1 756 ? -24.783 -30.901 -18.650 1.00 87.19 756 GLY A N 1
ATOM 5843 C CA . GLY A 1 756 ? -24.128 -30.368 -19.841 1.00 87.19 756 GLY A CA 1
ATOM 5844 C C . GLY A 1 756 ? -23.034 -31.281 -20.426 1.00 87.19 756 GLY A C 1
ATOM 5845 O O . GLY A 1 756 ? -22.497 -32.170 -19.748 1.00 87.19 756 GLY A O 1
ATOM 5846 N N . PRO A 1 757 ? -22.646 -31.061 -21.698 1.00 86.06 757 PRO A N 1
ATOM 5847 C CA . PRO A 1 757 ? -21.533 -31.778 -22.314 1.00 86.06 757 PRO A CA 1
ATOM 5848 C C . PRO A 1 757 ? -20.236 -31.515 -21.538 1.00 86.06 757 PRO A C 1
ATOM 5850 O O . PRO A 1 757 ? -19.980 -30.397 -21.099 1.00 86.06 757 PRO A O 1
ATOM 5853 N N . ASN A 1 758 ? -19.417 -32.556 -21.364 1.00 84.81 758 ASN A N 1
ATOM 5854 C CA . ASN A 1 758 ? -18.184 -32.539 -20.558 1.00 84.81 758 ASN A CA 1
ATOM 5855 C C . ASN A 1 758 ? -18.371 -32.233 -19.059 1.00 84.81 758 ASN A C 1
ATOM 5857 O O . ASN A 1 758 ? -17.382 -32.050 -18.353 1.00 84.81 758 ASN A O 1
ATOM 5861 N N . SER A 1 759 ? -19.609 -32.245 -18.554 1.00 92.88 759 SER A N 1
ATOM 5862 C CA . SER A 1 759 ? -19.860 -32.176 -17.117 1.00 92.88 759 SER A CA 1
ATOM 5863 C C . SER A 1 759 ? -19.575 -33.511 -16.432 1.00 92.88 759 SER A C 1
ATOM 5865 O O . SER A 1 759 ? -20.057 -34.571 -16.868 1.00 92.88 759 SER A O 1
ATOM 5867 N N . GLU A 1 760 ? -18.841 -33.441 -15.322 1.00 96.00 760 GLU A N 1
ATOM 5868 C CA . GLU A 1 760 ? -18.702 -34.521 -14.341 1.00 96.00 760 GLU A CA 1
ATOM 5869 C C . GLU A 1 760 ? -19.268 -34.110 -12.969 1.00 96.00 760 GLU A C 1
ATOM 5871 O O . GLU A 1 760 ? -18.893 -34.647 -11.928 1.00 96.00 760 GLU A O 1
ATOM 5876 N N . MET A 1 761 ? -20.211 -33.169 -12.965 1.00 97.38 761 MET A N 1
ATOM 5877 C CA . MET A 1 761 ? -20.952 -32.757 -11.776 1.00 97.38 761 MET A CA 1
ATOM 5878 C C . MET A 1 761 ? -21.995 -33.828 -11.403 1.00 97.38 761 MET A C 1
ATOM 5880 O O . MET A 1 761 ? -22.792 -34.262 -12.233 1.00 97.38 761 MET A O 1
ATOM 5884 N N . GLY A 1 762 ? -21.981 -34.282 -10.150 1.00 97.00 762 GLY A N 1
ATOM 5885 C CA . GLY A 1 762 ? -22.853 -35.329 -9.610 1.00 97.00 762 GLY A CA 1
ATOM 5886 C C . GLY A 1 762 ? -24.004 -34.771 -8.771 1.00 97.00 762 GLY A C 1
ATOM 5887 O O . GLY A 1 762 ? -24.885 -34.078 -9.279 1.00 97.00 762 GLY A O 1
ATOM 5888 N N . GLY A 1 763 ? -24.070 -35.135 -7.491 1.00 97.38 763 GLY A N 1
ATOM 5889 C CA . GLY A 1 763 ? -25.001 -34.563 -6.515 1.00 97.38 763 GLY A CA 1
ATOM 5890 C C . GLY A 1 763 ? -24.587 -33.179 -6.000 1.00 97.38 763 GLY A C 1
ATOM 5891 O O . GLY A 1 763 ? -23.474 -32.719 -6.244 1.00 97.38 763 GLY A O 1
ATOM 5892 N N . PHE A 1 764 ? -25.501 -32.527 -5.281 1.00 98.38 764 PHE A N 1
ATOM 5893 C CA . PHE A 1 764 ? -25.274 -31.259 -4.586 1.00 98.38 764 PHE A CA 1
ATOM 5894 C C . PHE A 1 764 ? -25.825 -31.371 -3.168 1.00 98.38 764 PHE A C 1
ATOM 5896 O O . PHE A 1 764 ? -26.928 -31.893 -3.009 1.00 98.38 764 PHE A O 1
ATOM 5903 N N . THR A 1 765 ? -25.105 -30.861 -2.170 1.00 98.38 765 THR A N 1
ATOM 5904 C CA . THR A 1 765 ? -25.599 -30.713 -0.797 1.00 98.38 765 THR A CA 1
ATOM 5905 C C . THR A 1 765 ? -25.232 -29.343 -0.236 1.00 98.38 765 THR A C 1
ATOM 5907 O O . THR A 1 765 ? -24.062 -28.957 -0.227 1.00 98.38 765 THR A O 1
ATOM 5910 N N . ARG A 1 766 ? -26.224 -28.642 0.317 1.00 98.12 766 ARG A N 1
ATOM 5911 C CA . ARG A 1 766 ? -26.015 -27.521 1.236 1.00 98.12 766 ARG A CA 1
ATOM 5912 C C . ARG A 1 766 ? -25.857 -28.062 2.656 1.00 98.12 766 ARG A C 1
ATOM 5914 O O . ARG A 1 766 ? -26.762 -28.693 3.190 1.00 98.1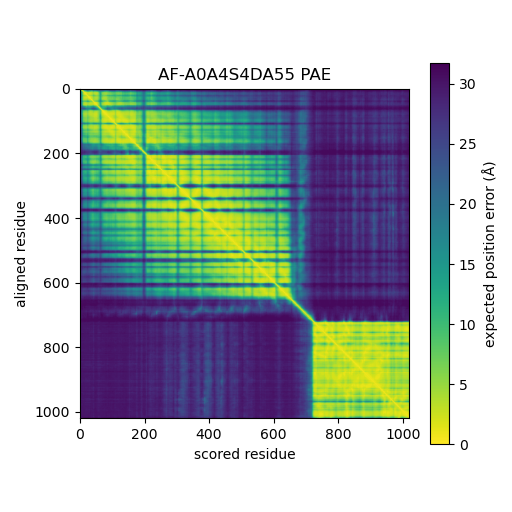2 766 ARG A O 1
ATOM 5921 N N . ILE A 1 767 ? -24.710 -27.834 3.274 1.00 97.69 767 ILE A N 1
ATOM 5922 C CA . ILE A 1 767 ? -24.423 -28.221 4.653 1.00 97.69 767 ILE A CA 1
ATOM 5923 C C . ILE A 1 767 ? -24.769 -27.023 5.546 1.00 97.69 767 ILE A C 1
ATOM 5925 O O . ILE A 1 767 ? -23.984 -26.082 5.673 1.00 97.69 767 ILE A O 1
ATOM 5929 N N . LEU A 1 768 ? -25.971 -27.045 6.117 1.00 96.19 768 LEU A N 1
ATOM 5930 C CA . LEU A 1 768 ? -26.515 -25.985 6.959 1.00 96.19 768 LEU A CA 1
ATOM 5931 C C . LEU A 1 768 ? -26.036 -26.169 8.401 1.00 96.19 768 LEU A C 1
ATOM 5933 O O . LEU A 1 768 ? -26.474 -27.091 9.084 1.00 96.19 768 LEU A O 1
ATOM 5937 N N . HIS A 1 769 ? -25.143 -25.304 8.873 1.00 92.31 769 HIS A N 1
ATOM 5938 C CA . HIS A 1 769 ? -24.505 -25.446 10.189 1.00 92.31 769 HIS A CA 1
ATOM 5939 C C . HIS A 1 769 ? -25.156 -24.590 11.292 1.00 92.31 769 HIS A C 1
ATOM 5941 O O . HIS A 1 769 ? -24.491 -24.186 12.243 1.00 92.31 769 HIS A O 1
ATOM 5947 N N . SER A 1 770 ? -26.454 -24.292 11.165 1.00 90.19 770 SER A N 1
ATOM 5948 C CA . SER A 1 770 ? -27.258 -23.599 12.188 1.00 90.19 770 SER A CA 1
ATOM 5949 C C . SER A 1 770 ? -27.784 -24.537 13.284 1.00 90.19 770 SER A C 1
ATOM 5951 O O . SER A 1 770 ? -28.294 -24.087 14.309 1.00 90.19 770 SER A O 1
ATOM 5953 N N . GLY A 1 771 ? -27.705 -25.856 13.070 1.00 90.75 771 GLY A N 1
ATOM 5954 C CA . GLY A 1 771 ? -28.274 -26.873 13.957 1.00 90.75 771 GLY A CA 1
ATOM 5955 C C . GLY A 1 771 ? -29.789 -27.042 13.843 1.00 90.75 771 GLY A C 1
ATOM 5956 O O . GLY A 1 771 ? -30.347 -27.898 14.534 1.00 90.75 771 GLY A O 1
ATOM 5957 N N . LYS A 1 772 ? -30.463 -26.269 12.979 1.00 92.56 772 LYS A N 1
ATOM 5958 C CA . LYS A 1 772 ? -31.921 -26.297 12.800 1.00 92.56 772 LYS A CA 1
ATOM 5959 C C . LYS A 1 772 ? -32.300 -26.329 11.313 1.00 92.56 772 LYS A C 1
ATOM 5961 O O . LYS A 1 772 ? -31.657 -25.643 10.524 1.00 92.56 772 LYS A O 1
ATOM 5966 N N . PRO A 1 773 ? -33.338 -27.092 10.927 1.00 92.44 773 PRO A N 1
ATOM 5967 C CA . PRO A 1 773 ? -33.916 -27.020 9.587 1.00 92.44 773 PRO A CA 1
ATOM 5968 C C . PRO A 1 773 ? -34.401 -25.609 9.230 1.00 92.44 773 PRO A C 1
ATOM 5970 O O . PRO A 1 773 ? -34.885 -24.889 10.103 1.00 92.44 773 PRO A O 1
ATOM 5973 N N . ASP A 1 774 ? -34.329 -25.256 7.946 1.00 92.88 774 ASP A N 1
ATOM 5974 C CA . ASP A 1 774 ? -34.916 -24.034 7.388 1.00 92.88 774 ASP A CA 1
ATOM 5975 C C . ASP A 1 774 ? -35.954 -24.357 6.296 1.00 92.88 774 ASP A C 1
ATOM 5977 O O . ASP A 1 774 ? -36.126 -25.510 5.893 1.00 92.88 774 ASP A O 1
ATOM 5981 N N . SER A 1 775 ? -36.653 -23.333 5.806 1.00 90.94 775 SER A N 1
ATOM 5982 C CA . SER A 1 775 ? -37.686 -23.467 4.769 1.00 90.94 775 SER A CA 1
ATOM 5983 C C . SER A 1 775 ? -37.142 -23.789 3.371 1.00 90.94 775 SER A C 1
ATOM 5985 O O . SER A 1 775 ? -37.923 -24.079 2.469 1.00 90.94 775 SER A O 1
ATOM 5987 N N . PHE A 1 776 ? -35.823 -23.757 3.160 1.00 92.94 776 PHE A N 1
ATOM 5988 C CA . PHE A 1 776 ? -35.198 -23.964 1.848 1.00 92.94 776 PHE A CA 1
ATOM 5989 C C . PHE A 1 776 ? -34.714 -25.400 1.638 1.00 92.94 776 PHE A C 1
ATOM 5991 O O . PHE A 1 776 ? -34.214 -25.729 0.562 1.00 92.94 776 PHE A O 1
ATOM 5998 N N . MET A 1 777 ? -34.878 -26.274 2.634 1.00 93.56 777 MET A N 1
ATOM 5999 C CA . MET A 1 777 ? -34.527 -27.692 2.526 1.00 93.56 777 MET A CA 1
ATOM 6000 C C . MET A 1 777 ? -35.355 -28.450 1.480 1.00 93.56 777 MET A C 1
ATOM 6002 O O . MET A 1 777 ? -34.869 -29.441 0.935 1.00 93.56 777 MET A O 1
ATOM 6006 N N . ASP A 1 778 ? -36.561 -27.968 1.168 1.00 89.94 778 ASP A N 1
ATOM 6007 C CA . ASP A 1 778 ? -37.405 -28.521 0.101 1.00 89.94 778 ASP A CA 1
ATOM 6008 C C . ASP A 1 778 ? -36.914 -28.117 -1.301 1.00 89.94 778 ASP A C 1
ATOM 6010 O O . ASP A 1 778 ? -37.205 -28.791 -2.289 1.00 89.94 778 ASP A O 1
ATOM 6014 N N . GLU A 1 779 ? -36.149 -27.024 -1.402 1.00 94.00 779 GLU A N 1
ATOM 6015 C CA . GLU A 1 779 ? -35.591 -26.525 -2.661 1.00 94.00 779 GLU A CA 1
ATOM 6016 C C . GLU A 1 779 ? -34.176 -27.051 -2.912 1.00 94.00 779 GLU A C 1
ATOM 6018 O O . GLU A 1 779 ? -33.876 -27.531 -4.006 1.00 94.00 779 GLU A O 1
ATOM 6023 N N . ILE A 1 780 ? -33.297 -26.935 -1.914 1.00 96.56 780 ILE A N 1
ATOM 6024 C CA . ILE A 1 780 ? -31.889 -27.318 -2.009 1.00 96.56 780 ILE A CA 1
ATOM 6025 C C . ILE A 1 780 ? -31.670 -28.561 -1.145 1.00 96.56 780 ILE A C 1
ATOM 6027 O O . ILE A 1 780 ? -31.912 -28.490 0.065 1.00 96.56 780 ILE A O 1
ATOM 6031 N N . PRO A 1 781 ? -31.129 -29.670 -1.692 1.00 97.69 781 PRO A N 1
ATOM 6032 C CA . PRO A 1 781 ? -30.764 -30.826 -0.882 1.00 97.69 781 PRO A CA 1
ATOM 6033 C C . PRO A 1 781 ? -29.844 -30.390 0.261 1.00 97.69 781 PRO A C 1
ATOM 6035 O O . PRO A 1 781 ? -28.755 -29.864 0.023 1.00 97.69 781 PRO A O 1
ATOM 6038 N N . THR A 1 782 ? -30.310 -30.548 1.499 1.00 97.75 782 THR A N 1
ATOM 6039 C CA . THR A 1 782 ? -29.672 -29.946 2.673 1.00 97.75 782 THR A CA 1
ATOM 6040 C C . THR A 1 782 ? -29.366 -31.000 3.731 1.00 97.75 782 THR A C 1
ATOM 6042 O O . THR A 1 782 ? -30.197 -31.853 4.036 1.00 97.75 782 THR A O 1
ATOM 6045 N N . PHE A 1 783 ? -28.178 -30.909 4.322 1.00 97.81 783 PHE A N 1
ATOM 6046 C CA . PHE A 1 783 ? -27.800 -31.620 5.539 1.00 97.81 783 PHE A CA 1
ATOM 6047 C C . PHE A 1 783 ? -27.689 -30.616 6.687 1.00 97.81 783 PHE A C 1
ATOM 6049 O O . PHE A 1 783 ? -26.957 -29.638 6.563 1.00 97.81 783 PHE A O 1
ATOM 6056 N N . VAL A 1 784 ? -28.393 -30.855 7.795 1.00 96.94 784 VAL A N 1
ATOM 6057 C CA . VAL A 1 784 ? -28.338 -29.986 8.981 1.00 96.94 784 VAL A CA 1
ATOM 6058 C C . VAL A 1 784 ? -27.241 -30.486 9.916 1.00 96.94 784 VAL A C 1
ATOM 6060 O O . VAL A 1 784 ? -27.373 -31.540 10.534 1.00 96.94 784 VAL A O 1
ATOM 6063 N N . ALA A 1 785 ? -26.162 -29.719 10.019 1.00 95.44 785 ALA A N 1
ATOM 6064 C CA . ALA A 1 785 ? -25.071 -29.945 10.953 1.00 95.44 785 ALA A CA 1
ATOM 6065 C C . ALA A 1 785 ? -25.304 -29.155 12.246 1.00 95.44 785 ALA A C 1
ATOM 6067 O O . ALA A 1 785 ? -25.749 -28.006 12.214 1.00 95.44 785 ALA A O 1
ATOM 6068 N N . GLN A 1 786 ? -24.966 -29.752 13.388 1.00 93.00 786 GLN A N 1
ATOM 6069 C CA . GLN A 1 786 ? -24.955 -29.035 14.661 1.00 93.00 786 GLN A CA 1
ATOM 6070 C C . GLN A 1 786 ? -23.766 -28.062 14.702 1.00 93.00 786 GLN A C 1
ATOM 6072 O O . GLN A 1 786 ? -22.663 -28.465 14.314 1.00 93.00 786 GLN A O 1
ATOM 6077 N N . PRO A 1 787 ? -23.949 -26.812 15.165 1.00 91.12 787 PRO A N 1
ATOM 6078 C CA . PRO A 1 787 ? -22.841 -25.887 15.348 1.00 91.12 787 PRO A CA 1
ATOM 6079 C C . PRO A 1 787 ? -21.896 -26.386 16.446 1.00 91.12 787 PRO A C 1
ATOM 6081 O O . PRO A 1 787 ? -22.194 -27.321 17.198 1.00 91.12 787 PRO A O 1
ATOM 6084 N N . LEU A 1 788 ? -20.735 -25.750 16.546 1.00 88.62 788 LEU A N 1
ATOM 6085 C CA . LEU A 1 788 ? -19.835 -25.949 17.668 1.00 88.62 788 LEU A CA 1
ATOM 6086 C C . LEU A 1 788 ? -20.500 -25.521 18.983 1.00 88.62 788 LEU A C 1
ATOM 6088 O O . LEU A 1 788 ? -21.307 -24.587 18.992 1.00 88.62 788 LEU A O 1
ATOM 6092 N N . PRO A 1 789 ? -20.155 -26.169 20.113 1.00 87.38 789 PRO A N 1
ATOM 6093 C CA . PRO A 1 789 ? -20.595 -25.706 21.420 1.00 87.38 789 PRO A CA 1
ATOM 6094 C C . PRO A 1 789 ? -20.204 -24.242 21.650 1.00 87.38 789 PRO A C 1
ATOM 6096 O O . PRO A 1 789 ? -19.122 -23.809 21.244 1.00 87.38 789 PRO A O 1
ATOM 6099 N N . ALA A 1 790 ? -21.076 -23.495 22.330 1.00 81.56 790 ALA A N 1
ATOM 6100 C CA . ALA A 1 790 ? -20.876 -22.072 22.580 1.00 81.56 790 ALA A CA 1
ATOM 6101 C C . ALA A 1 790 ? -19.500 -21.787 23.213 1.00 81.56 790 ALA A C 1
ATOM 6103 O O . ALA A 1 790 ? -19.095 -22.453 24.167 1.00 81.56 790 ALA A O 1
ATOM 6104 N N . GLY A 1 791 ? -18.787 -20.794 22.672 1.00 79.06 791 GLY A N 1
ATOM 6105 C CA . GLY A 1 791 ? -17.477 -20.350 23.156 1.00 79.06 791 GLY A CA 1
ATOM 6106 C C . GLY A 1 791 ? -16.276 -21.131 22.611 1.00 79.06 791 GLY A C 1
ATOM 6107 O O . GLY A 1 791 ? -15.150 -20.657 22.737 1.00 79.06 791 GLY A O 1
ATOM 6108 N N . ILE A 1 792 ? -16.476 -22.287 21.964 1.00 82.75 792 ILE A N 1
ATOM 6109 C CA . ILE A 1 792 ? -15.374 -23.060 21.360 1.00 82.75 792 ILE A CA 1
ATOM 6110 C C . ILE A 1 792 ? -14.798 -22.367 20.125 1.00 82.75 792 ILE A C 1
ATOM 6112 O O . ILE A 1 792 ? -13.598 -22.458 19.868 1.00 82.75 792 ILE A O 1
ATOM 6116 N N . ASP A 1 793 ? -15.647 -21.675 19.375 1.00 81.12 793 ASP A N 1
ATOM 6117 C CA . ASP A 1 793 ? -15.263 -20.918 18.190 1.00 81.12 793 ASP A CA 1
ATOM 6118 C C . ASP A 1 793 ? -14.570 -19.583 18.517 1.00 81.12 793 ASP A C 1
ATOM 6120 O O . ASP A 1 793 ? -13.994 -18.967 17.624 1.00 81.12 793 ASP A O 1
ATOM 6124 N N . GLN A 1 794 ? -14.578 -19.143 19.784 1.00 81.44 794 GLN A N 1
ATOM 6125 C CA . GLN A 1 794 ? -13.955 -17.894 20.247 1.00 81.44 794 GLN A CA 1
ATOM 6126 C C . GLN A 1 794 ? -14.365 -16.669 19.401 1.00 81.44 794 GLN A C 1
ATOM 6128 O O . GLN A 1 794 ? -13.551 -15.797 19.108 1.00 81.44 794 GLN A O 1
ATOM 6133 N N . GLY A 1 795 ? -15.626 -16.631 18.953 1.00 79.06 795 GLY A N 1
ATOM 6134 C CA . GLY A 1 795 ? -16.151 -15.569 18.084 1.00 79.06 795 GLY A CA 1
ATOM 6135 C C . GLY A 1 795 ? -15.775 -15.697 16.599 1.00 79.06 795 GLY A C 1
ATOM 6136 O O . GLY A 1 795 ? -16.246 -14.906 15.784 1.00 79.06 795 GLY A O 1
ATOM 6137 N N . TYR A 1 796 ? -14.983 -16.703 16.212 1.00 84.50 796 TYR A N 1
ATOM 6138 C CA . TYR A 1 796 ? -14.632 -16.995 14.821 1.00 84.50 796 TYR A CA 1
ATOM 6139 C C . TYR A 1 796 ? -15.562 -18.065 14.233 1.00 84.50 796 TYR A C 1
ATOM 6141 O O . TYR A 1 796 ? -15.239 -19.252 14.151 1.00 84.50 796 TYR A O 1
ATOM 6149 N N . ILE A 1 797 ? -16.738 -17.615 13.783 1.00 83.50 797 ILE A N 1
ATOM 6150 C CA . ILE A 1 797 ? -17.843 -18.466 13.304 1.00 83.50 797 ILE A CA 1
ATOM 6151 C C . ILE A 1 797 ? -17.459 -19.439 12.177 1.00 83.50 797 ILE A C 1
ATOM 6153 O O . ILE A 1 797 ? -18.118 -20.465 12.001 1.00 83.50 797 ILE A O 1
ATOM 6157 N N . VAL A 1 798 ? -16.387 -19.144 11.434 1.00 87.38 798 VAL A N 1
ATOM 6158 C CA . VAL A 1 798 ? -15.880 -19.957 10.317 1.00 87.38 798 VAL A CA 1
ATOM 6159 C C . VAL A 1 798 ? -15.461 -21.358 10.782 1.00 87.38 798 VAL A C 1
ATOM 6161 O O . VAL A 1 798 ? -15.566 -22.308 10.011 1.00 87.38 798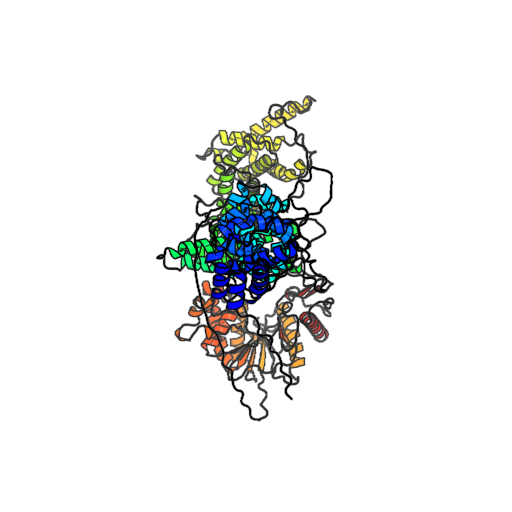 VAL A O 1
ATOM 6164 N N . LEU A 1 799 ? -15.113 -21.549 12.063 1.00 89.12 799 LEU A N 1
ATOM 6165 C CA . LEU A 1 799 ? -14.788 -22.870 12.627 1.00 89.12 799 LEU A CA 1
ATOM 6166 C C . LEU A 1 799 ? -15.945 -23.875 12.577 1.00 89.12 799 LEU A C 1
ATOM 6168 O O . LEU A 1 799 ? -15.717 -25.083 12.649 1.00 89.12 799 LEU A O 1
ATOM 6172 N N . ASN A 1 800 ? -17.185 -23.414 12.400 1.00 89.94 800 ASN A N 1
ATOM 6173 C CA . ASN A 1 800 ? -18.321 -24.308 12.190 1.00 89.94 800 ASN A CA 1
ATOM 6174 C C . ASN A 1 800 ? -18.226 -25.079 10.862 1.00 89.94 800 ASN A C 1
ATOM 6176 O O . ASN A 1 800 ? -18.778 -26.173 10.759 1.00 89.94 800 ASN A O 1
ATOM 6180 N N . ARG A 1 801 ? -17.496 -24.565 9.863 1.00 93.50 801 ARG A N 1
ATOM 6181 C CA . ARG A 1 801 ? -17.328 -25.189 8.542 1.00 93.50 801 ARG A CA 1
ATOM 6182 C C . ARG A 1 801 ? -16.631 -26.558 8.600 1.00 93.50 801 ARG A C 1
ATOM 6184 O O . ARG A 1 801 ? -17.257 -27.534 8.175 1.00 93.50 801 ARG A O 1
ATOM 6191 N N . PRO A 1 802 ? -15.392 -26.694 9.120 1.00 95.25 802 PRO A N 1
ATOM 6192 C CA . PRO A 1 802 ? -14.745 -28.002 9.227 1.00 95.25 802 PRO A CA 1
ATOM 6193 C C . PRO A 1 802 ? -15.566 -28.984 10.071 1.00 95.25 802 PRO A C 1
ATOM 6195 O O . PRO A 1 802 ? -15.680 -30.160 9.722 1.00 95.25 802 PRO A O 1
ATOM 6198 N N . TRP A 1 803 ? -16.211 -28.500 11.138 1.00 94.50 803 TRP A N 1
ATOM 6199 C CA . TRP A 1 803 ? -17.079 -29.326 11.975 1.00 94.50 803 TRP A CA 1
ATOM 6200 C C . TRP A 1 803 ? -18.312 -29.852 11.229 1.00 94.50 803 TRP A C 1
ATOM 6202 O O . TRP A 1 803 ? -18.694 -31.017 11.377 1.00 94.50 803 TRP A O 1
ATOM 6212 N N . ALA A 1 804 ? -18.914 -29.023 10.381 1.00 95.75 804 ALA A N 1
ATOM 6213 C CA . ALA A 1 804 ? -20.047 -29.412 9.559 1.00 95.75 804 ALA A CA 1
ATOM 6214 C C . ALA A 1 804 ? -19.658 -30.475 8.516 1.00 95.75 804 ALA A C 1
ATOM 6216 O O . ALA A 1 804 ? -20.400 -31.440 8.321 1.00 95.75 804 ALA A O 1
ATOM 6217 N N . PHE A 1 805 ? -18.468 -30.366 7.912 1.00 97.75 805 PHE A N 1
ATOM 6218 C CA . PHE A 1 805 ? -17.939 -31.394 7.009 1.00 97.75 805 PHE A CA 1
ATOM 6219 C C . PHE A 1 805 ? -17.695 -32.731 7.711 1.00 97.75 805 PHE A C 1
ATOM 6221 O O . PHE A 1 805 ? -18.015 -33.773 7.141 1.00 97.75 805 PHE A O 1
ATOM 6228 N N . VAL A 1 806 ? -17.179 -32.724 8.946 1.00 96.56 806 VAL A N 1
ATOM 6229 C CA . VAL A 1 806 ? -17.015 -33.955 9.740 1.00 96.56 806 VAL A CA 1
ATOM 6230 C C . VAL A 1 806 ? -18.358 -34.665 9.919 1.00 96.56 806 VAL A C 1
ATOM 6232 O O . VAL A 1 806 ? -18.463 -35.853 9.615 1.00 96.56 806 VAL A O 1
ATOM 6235 N N . GLN A 1 807 ? -19.395 -33.941 10.349 1.00 97.50 807 GLN A N 1
ATOM 6236 C CA . GLN A 1 807 ? -20.733 -34.508 10.545 1.00 97.50 807 GLN A CA 1
ATOM 6237 C C . GLN A 1 807 ? -21.342 -35.011 9.232 1.00 97.50 807 GLN A C 1
ATOM 6239 O O . GLN A 1 807 ? -21.834 -36.139 9.169 1.00 97.50 807 GLN A O 1
ATOM 6244 N N . TRP A 1 808 ? -21.270 -34.202 8.172 1.00 98.12 808 TRP A N 1
ATOM 6245 C CA . TRP A 1 808 ? -21.836 -34.541 6.869 1.00 98.12 808 TRP A CA 1
ATOM 6246 C C . TRP A 1 808 ? -21.191 -35.796 6.274 1.00 98.12 808 TRP A C 1
ATOM 6248 O O . TRP A 1 808 ? -21.899 -36.711 5.866 1.00 98.12 808 TRP A O 1
ATOM 6258 N N . LEU A 1 809 ? -19.860 -35.905 6.299 1.00 97.38 809 LEU A N 1
ATOM 6259 C CA . LEU A 1 809 ? -19.142 -37.071 5.765 1.00 97.38 809 LEU A CA 1
ATOM 6260 C C . LEU A 1 809 ? -19.396 -38.363 6.554 1.00 97.38 809 LEU A C 1
ATOM 6262 O O . LEU A 1 809 ? -19.226 -39.453 6.002 1.00 97.38 809 LEU A O 1
ATOM 6266 N N . GLN A 1 810 ? -19.763 -38.253 7.833 1.00 93.31 810 GLN A N 1
ATOM 6267 C CA . GLN A 1 810 ? -20.088 -39.395 8.690 1.00 93.31 810 GLN A CA 1
ATOM 6268 C C . GLN A 1 810 ? -21.531 -39.875 8.515 1.00 93.31 810 GLN A C 1
ATOM 6270 O O . GLN A 1 810 ? -21.790 -41.070 8.636 1.00 93.31 810 GLN A O 1
ATOM 6275 N N . GLN A 1 811 ? -22.465 -38.956 8.264 1.00 94.25 811 GLN A N 1
ATOM 6276 C CA . GLN A 1 811 ? -23.902 -39.231 8.364 1.00 94.25 811 GLN A CA 1
ATOM 6277 C C . GLN A 1 811 ? -24.621 -39.229 7.009 1.00 94.25 811 GLN A C 1
ATOM 6279 O O . GLN A 1 811 ? -25.637 -39.906 6.855 1.00 94.25 811 GLN A O 1
ATOM 6284 N N . ALA A 1 812 ? -24.125 -38.483 6.019 1.00 94.19 812 ALA A N 1
ATOM 6285 C CA . ALA A 1 812 ? -24.774 -38.367 4.721 1.00 94.19 812 ALA A CA 1
ATOM 6286 C C . ALA A 1 812 ? -24.380 -39.501 3.766 1.00 94.19 812 ALA A C 1
ATOM 6288 O O . ALA A 1 812 ? -23.228 -39.930 3.682 1.00 94.19 812 ALA A O 1
ATOM 6289 N N . ASN A 1 813 ? -25.348 -39.950 2.968 1.00 91.81 813 ASN A N 1
ATOM 6290 C CA . ASN A 1 813 ? -25.117 -40.939 1.922 1.00 91.81 813 ASN A CA 1
ATOM 6291 C C . ASN A 1 813 ? -24.652 -40.266 0.616 1.00 91.81 813 ASN A C 1
ATOM 6293 O O . ASN A 1 813 ? -25.471 -39.848 -0.204 1.00 91.81 813 ASN A O 1
ATOM 6297 N N . ILE A 1 814 ? -23.334 -40.170 0.424 1.00 96.00 814 ILE A N 1
ATOM 6298 C CA . ILE A 1 814 ? -22.707 -39.535 -0.747 1.00 96.00 814 ILE A CA 1
ATOM 6299 C C . ILE A 1 814 ? -22.329 -40.608 -1.779 1.00 96.00 814 ILE A C 1
ATOM 6301 O O . ILE A 1 814 ? -21.429 -41.425 -1.542 1.00 96.00 814 ILE A O 1
ATOM 6305 N N . LYS A 1 815 ? -23.002 -40.595 -2.937 1.00 94.75 815 LYS A N 1
ATOM 6306 C CA . LYS A 1 815 ? -22.836 -41.602 -4.002 1.00 94.75 815 LYS A CA 1
ATOM 6307 C C . LYS A 1 815 ? -21.516 -41.459 -4.754 1.00 94.75 815 LYS A C 1
ATOM 6309 O O . LYS A 1 815 ? -20.919 -42.460 -5.128 1.00 94.75 815 LYS A O 1
ATOM 6314 N N . GLU A 1 816 ? -21.077 -40.230 -4.987 1.00 96.56 816 GLU A N 1
ATOM 6315 C CA . GLU A 1 816 ? -19.894 -39.914 -5.780 1.00 96.56 816 GLU A CA 1
ATOM 6316 C C . GLU A 1 816 ? -18.590 -40.194 -5.020 1.00 96.56 816 GLU A C 1
ATOM 6318 O O . GLU A 1 816 ? -18.535 -40.120 -3.790 1.00 96.56 816 GLU A O 1
ATOM 6323 N N . ASP A 1 817 ? -17.524 -40.509 -5.757 1.00 95.94 817 ASP A N 1
ATOM 6324 C CA . ASP A 1 817 ? -16.201 -40.811 -5.189 1.00 95.94 817 ASP A CA 1
ATOM 6325 C C . ASP A 1 817 ? -15.328 -39.563 -5.004 1.00 95.94 817 ASP A C 1
ATOM 6327 O O . ASP A 1 817 ? -14.301 -39.619 -4.330 1.00 95.94 817 ASP A O 1
ATOM 6331 N N . TYR A 1 818 ? -15.745 -38.432 -5.571 1.00 98.12 818 TYR A N 1
ATOM 6332 C CA . TYR A 1 818 ? -15.082 -37.137 -5.459 1.00 98.12 818 TYR A CA 1
ATOM 6333 C C . TYR A 1 818 ? -16.045 -36.107 -4.883 1.00 98.12 818 TYR A C 1
ATOM 6335 O O . TYR A 1 818 ? -17.260 -36.244 -5.008 1.00 98.12 818 TYR A O 1
ATOM 6343 N N . ILE A 1 819 ? -15.504 -35.072 -4.252 1.00 98.44 819 ILE A N 1
ATOM 6344 C CA . ILE A 1 819 ? -16.262 -33.978 -3.654 1.00 98.44 819 ILE A CA 1
ATOM 6345 C C . ILE A 1 819 ? -15.637 -32.667 -4.117 1.00 98.44 819 ILE A C 1
ATOM 6347 O O . ILE A 1 819 ? -14.431 -32.489 -3.968 1.00 98.44 819 ILE A O 1
ATOM 6351 N N . LEU A 1 820 ? -16.459 -31.773 -4.667 1.00 98.50 820 LEU A N 1
ATOM 6352 C CA . LEU A 1 820 ? -16.139 -30.362 -4.841 1.00 98.50 820 LEU A CA 1
ATOM 6353 C C . LEU A 1 820 ? -16.593 -29.619 -3.586 1.00 98.50 820 LEU A C 1
ATOM 6355 O O . LEU A 1 820 ? -17.794 -29.484 -3.360 1.00 98.50 820 LEU A O 1
ATOM 6359 N N . MET A 1 821 ? -15.648 -29.123 -2.798 1.00 98.31 821 MET A N 1
ATOM 6360 C CA . MET A 1 821 ? -15.935 -28.132 -1.764 1.00 98.31 821 MET A CA 1
ATOM 6361 C C . MET A 1 821 ? -16.052 -26.761 -2.427 1.00 98.31 821 MET A C 1
ATOM 6363 O O . MET A 1 821 ? -15.156 -26.361 -3.172 1.00 98.31 821 MET A O 1
ATOM 6367 N N . ALA A 1 822 ? -17.177 -26.090 -2.202 1.00 97.00 822 ALA A N 1
ATOM 6368 C CA . ALA A 1 822 ? -17.522 -24.801 -2.787 1.00 97.00 822 ALA A CA 1
ATOM 6369 C C . ALA A 1 822 ? -18.108 -23.854 -1.724 1.00 97.00 822 ALA A C 1
ATOM 6371 O O . ALA A 1 822 ? -18.542 -24.301 -0.662 1.00 97.00 822 ALA A O 1
ATOM 6372 N N . GLU A 1 823 ? -18.146 -22.554 -2.021 1.00 94.50 823 GLU A N 1
ATOM 6373 C CA . GLU A 1 823 ? -18.726 -21.530 -1.143 1.00 94.50 823 GLU A CA 1
ATOM 6374 C C . GLU A 1 823 ? -20.041 -20.971 -1.717 1.00 94.50 823 GLU A C 1
ATOM 6376 O O . GLU A 1 823 ? -20.254 -21.049 -2.930 1.00 94.50 823 GLU A O 1
ATOM 6381 N N . PRO A 1 824 ? -20.939 -20.409 -0.879 1.00 94.94 824 PRO A N 1
ATOM 6382 C CA . PRO A 1 824 ? -22.210 -19.851 -1.344 1.00 94.94 824 PRO A CA 1
ATOM 6383 C C . PRO A 1 824 ? -22.057 -18.765 -2.415 1.00 94.94 824 PRO A C 1
ATOM 6385 O O . PRO A 1 824 ? -22.904 -18.656 -3.295 1.00 94.94 824 PRO A O 1
ATOM 6388 N N . ASP A 1 825 ? -20.977 -17.986 -2.367 1.00 95.94 825 ASP A N 1
ATOM 6389 C CA . ASP A 1 825 ? -20.659 -16.906 -3.305 1.00 95.94 825 ASP A CA 1
ATOM 6390 C C . ASP A 1 825 ? -19.926 -17.371 -4.574 1.00 95.94 825 ASP A C 1
ATOM 6392 O O . ASP A 1 825 ? -19.243 -16.590 -5.244 1.00 95.94 825 ASP A O 1
ATOM 6396 N N . HIS A 1 826 ? -20.090 -18.643 -4.934 1.00 98.12 826 HIS A N 1
ATOM 6397 C CA . HIS A 1 826 ? -19.681 -19.188 -6.219 1.00 98.12 826 HIS A CA 1
ATOM 6398 C C . HIS A 1 826 ? -20.852 -19.207 -7.211 1.00 98.12 826 HIS A C 1
ATOM 6400 O O . HIS A 1 826 ? -21.932 -19.717 -6.921 1.00 98.12 826 HIS A O 1
ATOM 6406 N N . ILE A 1 827 ? -20.617 -18.747 -8.440 1.00 97.69 827 ILE A N 1
ATOM 6407 C CA . ILE A 1 827 ? -21.501 -18.986 -9.588 1.00 97.69 827 ILE A CA 1
ATOM 6408 C C . ILE A 1 827 ? -20.773 -19.868 -10.593 1.00 97.69 827 ILE A C 1
ATOM 6410 O O . ILE A 1 827 ? -19.706 -19.513 -11.089 1.00 97.69 827 ILE A O 1
ATOM 6414 N N . ILE A 1 828 ? -21.365 -21.016 -10.914 1.00 97.56 828 ILE A N 1
ATOM 6415 C CA . ILE A 1 828 ? -20.864 -21.913 -11.958 1.00 97.56 828 ILE A CA 1
ATOM 6416 C C . ILE A 1 828 ? -21.267 -21.326 -13.306 1.00 97.56 828 ILE A C 1
ATOM 6418 O O . ILE A 1 828 ? -22.457 -21.170 -13.552 1.00 97.56 828 ILE A O 1
ATOM 6422 N N . VAL A 1 829 ? -20.297 -21.018 -14.168 1.00 96.69 829 VAL A N 1
ATOM 6423 C CA . VAL A 1 829 ? -20.552 -20.362 -15.467 1.00 96.69 829 VAL A CA 1
ATOM 6424 C C . VAL A 1 829 ? -20.511 -21.310 -16.661 1.00 96.69 829 VAL A C 1
ATOM 6426 O O . VAL A 1 829 ? -20.877 -20.928 -17.770 1.00 96.69 829 VAL A O 1
ATOM 6429 N N . LYS A 1 830 ? -20.043 -22.543 -16.454 1.00 95.06 830 LYS A N 1
ATOM 6430 C CA . LYS A 1 830 ? -20.001 -23.606 -17.466 1.00 95.06 830 LYS A CA 1
ATOM 6431 C C . LYS A 1 830 ? -19.854 -24.985 -16.809 1.00 95.06 830 LYS A C 1
ATOM 6433 O O . LYS A 1 830 ? -19.461 -25.053 -15.643 1.00 95.06 830 LYS A O 1
ATOM 6438 N N . PRO A 1 831 ? -20.110 -26.084 -17.543 1.00 96.12 831 PRO A N 1
ATOM 6439 C CA . PRO A 1 831 ? -19.901 -27.439 -17.039 1.00 96.12 831 PRO A CA 1
ATOM 6440 C C . PRO A 1 831 ? -18.472 -27.666 -16.542 1.00 96.12 831 PRO A C 1
ATOM 6442 O O . PRO A 1 831 ? -17.508 -27.330 -17.232 1.00 96.12 831 PRO A O 1
ATOM 6445 N N . ILE A 1 832 ? -18.343 -28.256 -15.354 1.00 96.12 832 ILE A N 1
ATOM 6446 C CA . ILE A 1 832 ? -17.050 -28.487 -14.707 1.00 96.12 832 ILE A CA 1
ATOM 6447 C C . ILE A 1 832 ? -16.668 -29.972 -14.865 1.00 96.12 832 ILE A C 1
ATOM 6449 O O . ILE A 1 832 ? -17.403 -30.843 -14.380 1.00 96.12 832 ILE A O 1
ATOM 6453 N N . PRO A 1 833 ? -15.543 -30.296 -15.528 1.00 95.62 833 PRO A N 1
ATOM 6454 C CA . PRO A 1 833 ? -15.002 -31.651 -15.538 1.00 95.62 833 PRO A CA 1
ATOM 6455 C C . PRO A 1 833 ? -14.331 -31.966 -14.194 1.00 95.62 833 PRO A C 1
ATOM 6457 O O . PRO A 1 833 ? -13.964 -31.065 -13.439 1.00 95.62 833 PRO A O 1
ATOM 6460 N N . ASN A 1 834 ? -14.107 -33.239 -13.879 1.00 96.25 834 ASN A N 1
ATOM 6461 C CA . ASN A 1 834 ? -13.346 -33.600 -12.693 1.00 96.25 834 ASN A CA 1
ATOM 6462 C C . ASN A 1 834 ? -11.856 -33.316 -12.924 1.00 96.25 834 ASN A C 1
ATOM 6464 O O . ASN A 1 834 ? -11.130 -34.098 -13.539 1.00 96.25 834 ASN A O 1
ATOM 6468 N N . LEU A 1 835 ? -11.406 -32.176 -12.400 1.00 95.94 835 LEU A N 1
ATOM 6469 C CA . LEU A 1 835 ? -10.025 -31.712 -12.512 1.00 95.94 835 LEU A CA 1
ATOM 6470 C C . LEU A 1 835 ? -9.045 -32.515 -11.639 1.00 95.94 835 LEU A C 1
ATOM 6472 O O . LEU A 1 835 ? -7.837 -32.466 -11.872 1.00 95.94 835 LEU A O 1
ATOM 6476 N N . SER A 1 836 ? -9.531 -33.267 -10.643 1.00 95.00 836 SER A N 1
ATOM 6477 C CA . SER A 1 836 ? -8.681 -34.167 -9.856 1.00 95.00 836 SER A CA 1
ATOM 6478 C C . SER A 1 836 ? -8.206 -35.312 -10.745 1.00 95.00 836 SER A C 1
ATOM 6480 O O . SER A 1 836 ? -8.973 -35.862 -11.534 1.00 95.00 836 SER A O 1
ATOM 6482 N N . ARG A 1 837 ? -6.951 -35.738 -10.609 1.00 91.50 837 ARG A N 1
ATOM 6483 C CA . ARG A 1 837 ? -6.395 -36.914 -11.300 1.00 91.50 837 ARG A CA 1
ATOM 6484 C C . ARG A 1 837 ? -5.256 -37.516 -10.486 1.00 91.50 837 ARG A C 1
ATOM 6486 O O . ARG A 1 837 ? -4.718 -36.861 -9.599 1.00 91.50 837 ARG A O 1
ATOM 6493 N N . ASP A 1 838 ? -4.932 -38.775 -10.766 1.00 87.25 838 ASP A N 1
ATOM 6494 C CA . ASP A 1 838 ? -3.766 -39.474 -10.206 1.00 87.25 838 ASP A CA 1
ATOM 6495 C C . ASP A 1 838 ? -3.715 -39.490 -8.665 1.00 87.25 838 ASP A C 1
ATOM 6497 O O . ASP A 1 838 ? -2.658 -39.379 -8.053 1.00 87.25 838 ASP A O 1
ATOM 6501 N N . GLY A 1 839 ? -4.884 -39.578 -8.018 1.00 84.12 839 GLY A N 1
ATOM 6502 C CA . GLY A 1 839 ? -5.007 -39.557 -6.554 1.00 84.12 839 GLY A CA 1
ATOM 6503 C C . GLY A 1 839 ? -4.786 -38.185 -5.902 1.00 84.12 839 GLY A C 1
ATOM 6504 O O . GLY A 1 839 ? -4.921 -38.075 -4.685 1.00 84.12 839 GLY A O 1
ATOM 6505 N N . ARG A 1 840 ? -4.497 -37.139 -6.688 1.00 93.38 840 ARG A N 1
ATOM 6506 C CA . ARG A 1 840 ? -4.297 -35.760 -6.221 1.00 93.38 840 ARG A CA 1
ATOM 6507 C C . ARG A 1 840 ? -5.597 -34.967 -6.241 1.00 93.38 840 ARG A C 1
ATOM 6509 O O . ARG A 1 840 ? -6.435 -35.164 -7.125 1.00 93.38 840 ARG A O 1
ATOM 6516 N N . GLY A 1 841 ? -5.753 -34.042 -5.298 1.00 96.06 841 GLY A N 1
ATOM 6517 C CA . GLY A 1 841 ? -6.817 -33.038 -5.358 1.00 96.06 841 GLY A CA 1
ATOM 6518 C C . GLY A 1 841 ? -6.604 -32.062 -6.520 1.00 96.06 841 GLY A C 1
ATOM 6519 O O . GLY A 1 841 ? -5.514 -31.986 -7.085 1.00 96.06 841 GLY A O 1
ATOM 6520 N N . ALA A 1 842 ? -7.634 -31.312 -6.893 1.00 97.88 842 ALA A N 1
ATOM 6521 C CA . ALA A 1 842 ? -7.531 -30.171 -7.797 1.00 97.88 842 ALA A CA 1
ATOM 6522 C C . ALA A 1 842 ? -8.017 -28.928 -7.069 1.00 97.88 842 ALA A C 1
ATOM 6524 O O . ALA A 1 842 ? -9.141 -28.920 -6.576 1.00 97.88 842 ALA A O 1
ATOM 6525 N N . ALA A 1 843 ? -7.175 -27.907 -6.991 1.00 97.62 843 ALA A N 1
ATOM 6526 C CA . ALA A 1 843 ? -7.397 -26.763 -6.120 1.00 97.62 843 ALA A CA 1
ATOM 6527 C C . ALA A 1 843 ? -7.012 -25.457 -6.813 1.00 97.62 843 ALA A C 1
ATOM 6529 O O . ALA A 1 843 ? -6.125 -25.431 -7.671 1.00 97.62 843 ALA A O 1
ATOM 6530 N N . PHE A 1 844 ? -7.669 -24.369 -6.424 1.00 97.19 844 PHE A N 1
ATOM 6531 C CA . PHE A 1 844 ? -7.252 -23.028 -6.815 1.00 97.19 844 PHE A CA 1
ATOM 6532 C C . PHE A 1 844 ? -6.096 -22.545 -5.917 1.00 97.19 844 PHE A C 1
ATOM 6534 O O . PHE A 1 844 ? -6.213 -22.647 -4.693 1.00 97.19 844 PHE A O 1
ATOM 6541 N N . PRO A 1 845 ? -4.987 -22.031 -6.484 1.00 95.69 845 PRO A N 1
ATOM 6542 C CA . PRO A 1 845 ? -3.902 -21.462 -5.696 1.00 95.69 845 PRO A CA 1
ATOM 6543 C C . PRO A 1 845 ? -4.250 -20.044 -5.228 1.00 95.69 845 PRO A C 1
ATOM 6545 O O . PRO A 1 845 ? -4.486 -19.156 -6.047 1.00 95.69 845 PRO A O 1
ATOM 6548 N N . PHE A 1 846 ? -4.231 -19.815 -3.919 1.00 89.94 846 PHE A N 1
ATOM 6549 C CA . PHE A 1 846 ? -4.443 -18.493 -3.335 1.00 89.94 846 PHE A CA 1
ATOM 6550 C C . PHE A 1 846 ? -3.104 -17.796 -3.135 1.00 89.94 846 PHE A C 1
ATOM 6552 O O . PHE A 1 846 ? -2.227 -18.318 -2.455 1.00 89.94 846 PHE A O 1
ATOM 6559 N N . PHE A 1 847 ? -2.951 -16.602 -3.708 1.00 85.75 847 PHE A N 1
ATOM 6560 C CA . PHE A 1 847 ? -1.687 -15.863 -3.644 1.00 85.75 847 PHE A CA 1
ATOM 6561 C C . PHE A 1 847 ? -1.300 -15.446 -2.216 1.00 85.75 847 PHE A C 1
ATOM 6563 O O . PHE A 1 847 ? -0.121 -15.270 -1.950 1.00 85.75 847 PHE A O 1
ATOM 6570 N N . TYR A 1 848 ? -2.278 -15.316 -1.312 1.00 84.31 848 TYR A N 1
ATOM 6571 C CA . TYR A 1 848 ? -2.086 -14.949 0.095 1.00 84.31 848 TYR A CA 1
ATOM 6572 C C . TYR A 1 848 ? -1.914 -16.155 1.040 1.00 84.31 848 TYR A C 1
ATOM 6574 O O . TYR A 1 848 ? -1.778 -15.979 2.251 1.00 84.31 848 TYR A O 1
ATOM 6582 N N . ILE A 1 849 ? -1.954 -17.388 0.522 1.00 91.06 849 ILE A N 1
ATOM 6583 C CA . ILE A 1 849 ? -1.605 -18.587 1.293 1.00 91.06 849 ILE A CA 1
ATOM 6584 C C . ILE A 1 849 ? -0.161 -18.942 0.940 1.00 91.06 849 ILE A C 1
ATOM 6586 O O . ILE A 1 849 ? 0.104 -19.528 -0.107 1.00 91.06 849 ILE A O 1
ATOM 6590 N N . GLU A 1 850 ? 0.779 -18.593 1.815 1.00 94.25 850 GLU A N 1
ATOM 6591 C CA . GLU A 1 850 ? 2.223 -18.677 1.568 1.00 94.25 850 GLU A CA 1
ATOM 6592 C C . GLU A 1 850 ? 2.926 -19.568 2.612 1.00 94.25 850 GLU A C 1
ATOM 6594 O O . GLU A 1 850 ? 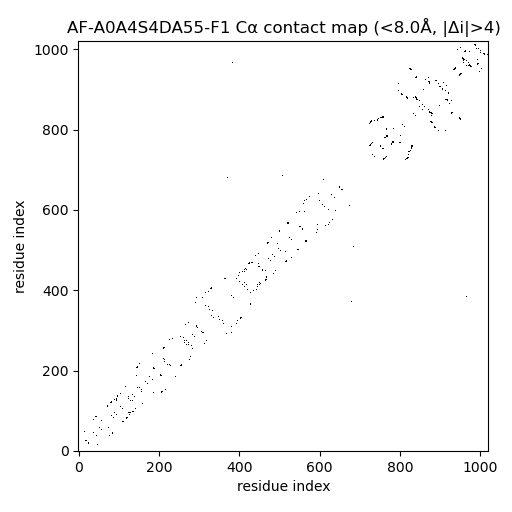3.619 -19.068 3.500 1.00 94.25 850 GLU A O 1
ATOM 6599 N N . PRO A 1 851 ? 2.808 -20.911 2.536 1.00 93.06 851 PRO A N 1
ATOM 6600 C CA . PRO A 1 851 ? 3.340 -21.800 3.572 1.00 93.06 851 PRO A CA 1
ATOM 6601 C C . PRO A 1 851 ? 4.848 -21.675 3.828 1.00 93.06 851 PRO A C 1
ATOM 6603 O O . PRO A 1 851 ? 5.303 -21.934 4.936 1.00 93.06 851 PRO A O 1
ATOM 6606 N N . GLN A 1 852 ? 5.625 -21.266 2.820 1.00 94.00 852 GLN A N 1
ATOM 6607 C CA . GLN A 1 852 ? 7.068 -21.035 2.962 1.00 94.00 852 GLN A CA 1
ATOM 6608 C C . GLN A 1 852 ? 7.371 -19.800 3.817 1.00 94.00 852 GLN A C 1
ATOM 6610 O O . GLN A 1 852 ? 8.260 -19.858 4.660 1.00 94.00 852 GLN A O 1
ATOM 6615 N N . LYS A 1 853 ? 6.608 -18.712 3.637 1.00 93.12 853 LYS A N 1
ATOM 6616 C CA . LYS A 1 853 ? 6.745 -17.477 4.423 1.00 93.12 853 LYS A CA 1
ATOM 6617 C C . LYS A 1 853 ? 6.466 -17.742 5.903 1.00 93.12 853 LYS A C 1
ATOM 6619 O O . LYS A 1 853 ? 7.188 -17.260 6.766 1.00 93.12 853 LYS A O 1
ATOM 6624 N N . TYR A 1 854 ? 5.468 -18.577 6.185 1.00 95.12 854 TYR A N 1
ATOM 6625 C CA . TYR A 1 854 ? 5.020 -18.887 7.543 1.00 95.12 854 TYR A CA 1
ATOM 6626 C C . TYR A 1 854 ? 5.544 -20.229 8.073 1.00 95.12 854 TYR A C 1
ATOM 6628 O O . TYR A 1 854 ? 4.896 -20.861 8.911 1.00 95.12 854 TYR A O 1
ATOM 6636 N N . GLU A 1 855 ? 6.712 -20.692 7.604 1.00 96.50 855 GLU A N 1
ATOM 6637 C CA . GLU A 1 855 ? 7.251 -21.999 7.998 1.00 96.50 855 GLU A CA 1
ATOM 6638 C C . GLU A 1 855 ? 7.380 -22.126 9.524 1.00 96.50 855 GLU A C 1
ATOM 6640 O O . GLU A 1 855 ? 6.936 -23.127 10.088 1.00 96.50 855 GLU A O 1
ATOM 6645 N N . SER A 1 856 ? 7.935 -21.114 10.198 1.00 94.75 856 SER A N 1
ATOM 6646 C CA . SER A 1 856 ? 8.159 -21.113 11.652 1.00 94.75 856 SER A CA 1
ATOM 6647 C C . SER A 1 856 ? 6.873 -21.376 12.448 1.00 94.75 856 SER A C 1
ATOM 6649 O O . SER A 1 856 ? 6.865 -22.208 13.358 1.00 94.75 856 SER A O 1
ATOM 6651 N N . VAL A 1 857 ? 5.768 -20.737 12.059 1.00 96.06 857 VAL A N 1
ATOM 6652 C CA . VAL A 1 857 ? 4.444 -20.898 12.675 1.00 96.06 857 VAL A CA 1
ATOM 6653 C C . VAL A 1 857 ? 3.844 -22.254 12.311 1.00 96.06 857 VAL A C 1
ATOM 6655 O O . VAL A 1 857 ? 3.385 -23.002 13.179 1.00 96.06 857 VAL A O 1
ATOM 6658 N N . LEU A 1 858 ? 3.891 -22.617 11.028 1.00 96.88 858 LEU A N 1
ATOM 6659 C CA . LEU A 1 858 ? 3.295 -23.850 10.522 1.00 96.88 858 LEU A CA 1
ATOM 6660 C C . LEU A 1 858 ? 3.987 -25.105 11.053 1.00 96.88 858 LEU A C 1
ATOM 6662 O O . LEU A 1 858 ? 3.323 -26.132 11.180 1.00 96.88 858 LEU A O 1
ATOM 6666 N N . ARG A 1 859 ? 5.269 -25.051 11.447 1.00 97.00 859 ARG A N 1
ATOM 6667 C CA . ARG A 1 859 ? 5.963 -26.201 12.058 1.00 97.00 859 ARG A CA 1
ATOM 6668 C C . ARG A 1 859 ? 5.327 -26.694 13.357 1.00 97.00 859 ARG A C 1
ATOM 6670 O O . ARG A 1 859 ? 5.482 -27.875 13.666 1.00 97.00 859 ARG A O 1
ATOM 6677 N N . LYS A 1 860 ? 4.556 -25.862 14.066 1.00 96.56 860 LYS A N 1
ATOM 6678 C CA . LYS A 1 860 ? 3.762 -26.297 15.230 1.00 96.56 860 LYS A CA 1
ATOM 6679 C C . LYS A 1 860 ? 2.658 -27.297 14.854 1.00 96.56 860 LYS A C 1
ATOM 6681 O O . LYS A 1 860 ? 2.303 -28.154 15.658 1.00 96.56 860 LYS A O 1
ATOM 6686 N N . PHE A 1 861 ? 2.132 -27.200 13.632 1.00 97.44 861 PHE A N 1
ATOM 6687 C CA . PHE A 1 861 ? 0.999 -27.996 13.139 1.00 97.44 861 PHE A CA 1
ATOM 6688 C C . PHE A 1 861 ? 1.402 -28.995 12.042 1.00 97.44 861 PHE A C 1
ATOM 6690 O O . PHE A 1 861 ? 0.708 -29.986 11.818 1.00 97.44 861 PHE A O 1
ATOM 6697 N N . PHE A 1 862 ? 2.551 -28.774 11.399 1.00 97.44 862 PHE A N 1
ATOM 6698 C CA . PHE A 1 862 ? 3.195 -29.651 10.424 1.00 97.44 862 PHE A CA 1
ATOM 6699 C C . PHE A 1 862 ? 4.672 -29.893 10.809 1.00 97.44 862 PHE A C 1
ATOM 6701 O O . PHE A 1 862 ? 5.583 -29.255 10.260 1.00 97.44 862 PHE A O 1
ATOM 6708 N N . PRO A 1 863 ? 4.925 -30.796 11.780 1.00 94.69 863 PRO A N 1
ATOM 6709 C CA . PRO A 1 863 ? 6.267 -31.061 12.302 1.00 94.69 863 PRO A CA 1
ATOM 6710 C C . PRO A 1 863 ? 7.260 -31.494 11.218 1.00 94.69 863 PRO A C 1
ATOM 6712 O O . PRO A 1 863 ? 6.870 -32.059 10.193 1.00 94.69 863 PRO A O 1
ATOM 6715 N N . LYS A 1 864 ? 8.561 -31.259 11.434 1.00 93.31 864 LYS A N 1
ATOM 6716 C CA . LYS A 1 864 ? 9.610 -31.539 10.431 1.00 93.31 864 LYS A CA 1
ATOM 6717 C C . LYS A 1 864 ? 9.644 -33.009 9.997 1.00 93.31 864 LYS A C 1
ATOM 6719 O O . LYS A 1 864 ? 9.948 -33.297 8.843 1.00 93.31 864 LYS A O 1
ATOM 6724 N N . GLU A 1 865 ? 9.254 -33.929 10.876 1.00 94.44 865 GLU A N 1
ATOM 6725 C CA . GLU A 1 865 ? 9.184 -35.372 10.614 1.00 94.44 865 GLU A CA 1
ATOM 6726 C C . GLU A 1 865 ? 8.090 -35.735 9.596 1.00 94.44 865 GLU A C 1
ATOM 6728 O O . GLU A 1 865 ? 8.115 -36.822 9.020 1.00 94.44 865 GLU A O 1
ATOM 6733 N N . LYS A 1 866 ? 7.121 -34.840 9.362 1.00 92.69 866 LYS A N 1
ATOM 6734 C CA . LYS A 1 866 ? 6.061 -35.008 8.356 1.00 92.69 866 LYS A CA 1
ATOM 6735 C C . LYS A 1 866 ? 6.487 -34.580 6.949 1.00 92.69 866 LYS A C 1
ATOM 6737 O O . LYS A 1 866 ? 5.772 -34.882 5.997 1.00 92.69 866 LYS A O 1
ATOM 6742 N N . GLY A 1 867 ? 7.646 -33.935 6.799 1.00 93.19 867 GLY A N 1
ATOM 6743 C CA . GLY A 1 867 ? 8.222 -33.560 5.507 1.00 93.19 867 GLY A CA 1
ATOM 6744 C C . GLY A 1 867 ? 8.569 -32.070 5.379 1.00 93.19 867 GLY A C 1
ATOM 6745 O O . GLY A 1 867 ? 8.440 -31.299 6.337 1.00 93.19 867 GLY A O 1
ATOM 6746 N N . PRO A 1 868 ? 9.044 -31.638 4.197 1.00 95.56 868 PRO A N 1
ATOM 6747 C CA . PRO A 1 868 ? 9.356 -30.235 3.930 1.00 95.56 868 PRO A CA 1
ATOM 6748 C C . PRO A 1 868 ? 8.091 -29.367 3.940 1.00 95.56 868 PRO A C 1
ATOM 6750 O O . PRO A 1 868 ? 7.002 -29.845 3.626 1.00 95.56 868 PRO A O 1
ATOM 6753 N N . ILE A 1 869 ? 8.232 -28.076 4.269 1.00 95.56 869 ILE A N 1
ATOM 6754 C CA . ILE A 1 869 ? 7.090 -27.148 4.331 1.00 95.56 869 ILE A CA 1
ATOM 6755 C C . ILE A 1 869 ? 6.406 -26.980 2.968 1.00 95.56 869 ILE A C 1
ATOM 6757 O O . ILE A 1 869 ? 5.208 -26.739 2.887 1.00 95.56 869 ILE A O 1
ATOM 6761 N N . THR A 1 870 ? 7.157 -27.214 1.890 1.00 94.25 870 THR A N 1
ATOM 6762 C CA . THR A 1 870 ? 6.683 -27.217 0.504 1.00 94.25 870 THR A CA 1
ATOM 6763 C C . THR A 1 870 ? 5.667 -28.318 0.191 1.00 94.25 870 THR A C 1
ATOM 6765 O O . THR A 1 870 ? 5.083 -28.292 -0.887 1.00 94.25 870 THR A O 1
ATOM 6768 N N . ASN A 1 871 ? 5.433 -29.268 1.105 1.00 95.75 871 ASN A N 1
ATOM 6769 C CA . ASN A 1 871 ? 4.333 -30.229 0.997 1.00 95.75 871 ASN A CA 1
ATOM 6770 C C . ASN A 1 871 ? 2.962 -29.605 1.307 1.00 95.75 871 ASN A C 1
ATOM 6772 O O . ASN A 1 871 ? 1.940 -30.208 0.984 1.00 95.75 871 ASN A O 1
ATOM 6776 N N . ILE A 1 872 ? 2.928 -28.438 1.956 1.00 97.44 872 ILE A N 1
ATOM 6777 C CA . ILE A 1 872 ? 1.704 -27.666 2.153 1.00 97.44 872 ILE A CA 1
ATOM 6778 C C . ILE A 1 872 ? 1.488 -26.840 0.884 1.00 97.44 872 ILE A C 1
ATOM 6780 O O . ILE A 1 872 ? 2.256 -25.925 0.587 1.00 97.44 872 ILE A O 1
ATOM 6784 N N . ASP A 1 873 ? 0.455 -27.185 0.120 1.00 96.75 873 ASP A N 1
ATOM 6785 C CA . ASP A 1 873 ? 0.081 -26.444 -1.084 1.00 96.75 873 ASP A CA 1
ATOM 6786 C C . ASP A 1 873 ? -0.516 -25.062 -0.710 1.00 96.75 873 ASP A C 1
ATOM 6788 O O . ASP A 1 873 ? -1.193 -24.951 0.315 1.00 96.75 873 ASP A O 1
ATOM 6792 N N . PRO A 1 874 ? -0.326 -24.008 -1.532 1.00 96.25 874 PRO A N 1
ATOM 6793 C CA . PRO A 1 874 ? -0.854 -22.660 -1.289 1.00 96.25 874 PRO A CA 1
ATOM 6794 C C . PRO A 1 874 ? -2.360 -22.573 -1.602 1.00 96.25 874 PRO A C 1
ATOM 6796 O O . PRO A 1 874 ? -2.785 -21.928 -2.562 1.00 96.25 874 PRO A O 1
ATOM 6799 N N . ILE A 1 875 ? -3.179 -23.305 -0.847 1.00 96.38 875 ILE A N 1
ATOM 6800 C CA . ILE A 1 875 ? -4.609 -23.514 -1.117 1.00 96.38 875 ILE A CA 1
ATOM 6801 C C . ILE A 1 875 ? -5.462 -23.280 0.134 1.00 96.38 875 ILE A C 1
ATOM 6803 O O . ILE A 1 875 ? -4.965 -23.318 1.253 1.00 96.38 875 ILE A O 1
ATOM 6807 N N . GLY A 1 876 ? -6.768 -23.099 -0.057 1.00 93.88 876 GLY A N 1
ATOM 6808 C CA . GLY A 1 876 ? -7.775 -23.259 0.995 1.00 93.88 876 GLY A CA 1
ATOM 6809 C C . GLY A 1 876 ? -8.664 -24.472 0.738 1.00 93.88 876 GLY A C 1
ATOM 6810 O O . GLY A 1 876 ? -8.385 -25.277 -0.150 1.00 93.88 876 GLY A O 1
ATOM 6811 N N . ASN A 1 877 ? -9.760 -24.589 1.489 1.00 92.94 877 ASN A N 1
ATOM 6812 C CA . ASN A 1 877 ? -10.744 -25.661 1.320 1.00 92.94 877 ASN A CA 1
ATOM 6813 C C . ASN A 1 877 ? -11.561 -25.536 0.020 1.00 92.94 877 ASN A C 1
ATOM 6815 O O . ASN A 1 877 ? -12.093 -26.536 -0.453 1.00 92.94 877 ASN A O 1
ATOM 6819 N N . SER A 1 878 ? -11.693 -24.334 -0.553 1.00 94.19 878 SER A N 1
ATOM 6820 C CA . SER A 1 878 ? -12.611 -24.064 -1.663 1.00 94.19 878 SER A CA 1
ATOM 6821 C C . SER A 1 878 ? -12.040 -23.052 -2.672 1.00 94.19 878 SER A C 1
ATOM 6823 O O . SER A 1 878 ? -11.462 -22.059 -2.238 1.00 94.19 878 SER A O 1
ATOM 6825 N N . PRO A 1 879 ? -12.211 -23.253 -3.997 1.00 97.25 879 PRO A N 1
ATOM 6826 C CA . PRO A 1 879 ? -12.732 -24.464 -4.619 1.00 97.25 879 PRO A CA 1
ATOM 6827 C C . PRO A 1 879 ? -11.674 -25.576 -4.638 1.00 97.25 879 PRO A C 1
ATOM 6829 O O . PRO A 1 879 ? -10.550 -25.381 -5.111 1.00 97.25 879 PRO A O 1
ATOM 6832 N N . VAL A 1 880 ? -12.056 -26.766 -4.166 1.00 98.12 880 VAL A N 1
ATOM 6833 C CA . VAL A 1 880 ? -11.214 -27.971 -4.224 1.00 98.12 880 VAL A CA 1
ATOM 6834 C C . VAL A 1 880 ? -12.043 -29.187 -4.619 1.00 98.12 880 VAL A C 1
ATOM 6836 O O . VAL A 1 880 ? -13.043 -29.486 -3.971 1.00 98.12 880 VAL A O 1
ATOM 6839 N N . ILE A 1 881 ? -11.603 -29.925 -5.645 1.00 98.38 881 ILE A N 1
ATOM 6840 C CA . ILE A 1 881 ? -12.102 -31.272 -5.956 1.00 98.38 881 ILE A CA 1
ATOM 6841 C C . ILE A 1 881 ? -11.140 -32.298 -5.368 1.00 98.38 881 ILE A C 1
ATOM 6843 O O . ILE A 1 881 ? -9.985 -32.386 -5.782 1.00 98.38 881 ILE A O 1
ATOM 6847 N N . VAL A 1 882 ? -11.615 -33.109 -4.430 1.00 97.75 882 VAL A N 1
ATOM 6848 C CA . VAL A 1 882 ? -10.809 -34.118 -3.733 1.00 97.75 882 VAL A CA 1
ATOM 6849 C C . VAL A 1 882 ? -11.567 -35.439 -3.627 1.00 97.75 882 VAL A C 1
ATOM 6851 O O . VAL A 1 882 ? -12.795 -35.471 -3.633 1.00 97.75 882 VAL A O 1
ATOM 6854 N N . GLY A 1 883 ? -10.848 -36.561 -3.556 1.00 97.38 883 GLY A N 1
ATOM 6855 C CA . GLY A 1 883 ? -11.467 -37.867 -3.327 1.00 97.38 883 GLY A CA 1
ATOM 6856 C C . GLY A 1 883 ? -12.199 -37.916 -1.981 1.00 97.38 883 GLY A C 1
ATOM 6857 O O . GLY A 1 883 ? -11.654 -37.493 -0.963 1.00 97.38 883 GLY A O 1
ATOM 6858 N N . LYS A 1 884 ? -13.411 -38.478 -1.955 1.00 96.69 884 LYS A N 1
ATOM 6859 C CA . LYS A 1 884 ? -14.262 -38.614 -0.760 1.00 96.69 884 LYS A CA 1
ATOM 6860 C C . LYS A 1 884 ? -13.534 -39.298 0.398 1.00 96.69 884 LYS A C 1
ATOM 6862 O O . LYS A 1 884 ? -13.596 -38.829 1.530 1.00 96.69 884 LYS A O 1
ATOM 6867 N N . GLU A 1 885 ? -12.807 -40.376 0.115 1.00 95.75 885 GLU A N 1
ATOM 6868 C CA . GLU A 1 885 ? -12.055 -41.119 1.135 1.00 95.75 885 GLU A CA 1
ATOM 6869 C C . GLU A 1 885 ? -10.844 -40.339 1.668 1.00 95.75 885 GLU A C 1
ATOM 6871 O O . GLU A 1 885 ? -10.500 -40.464 2.842 1.00 95.75 885 GLU A O 1
ATOM 6876 N N . SER A 1 886 ? -10.230 -39.485 0.844 1.00 96.81 886 SER A N 1
ATOM 6877 C CA . SER A 1 886 ? -9.204 -38.542 1.301 1.00 96.81 886 SER A CA 1
ATOM 6878 C C . SER A 1 886 ? -9.823 -37.470 2.197 1.00 96.81 886 SER A C 1
ATOM 6880 O O . SER A 1 886 ? -9.325 -37.226 3.294 1.00 96.81 886 SER A O 1
ATOM 6882 N N . LEU A 1 887 ? -10.956 -36.888 1.790 1.00 97.62 887 LEU A N 1
ATOM 6883 C CA . LEU A 1 887 ? -11.628 -35.846 2.566 1.00 97.62 887 LEU A CA 1
ATOM 6884 C C . LEU A 1 887 ? -12.138 -36.355 3.923 1.00 97.62 887 LEU A C 1
ATOM 6886 O O . LEU A 1 887 ? -12.021 -35.641 4.913 1.00 97.62 887 LEU A O 1
ATOM 6890 N N . LYS A 1 888 ? -12.611 -37.607 4.014 1.00 96.38 888 LYS A N 1
ATOM 6891 C CA . LYS A 1 888 ? -12.968 -38.249 5.296 1.00 96.38 888 LYS A CA 1
ATOM 6892 C C . LYS A 1 888 ? -11.813 -38.290 6.301 1.00 96.38 888 LYS A C 1
ATOM 6894 O O . LYS A 1 888 ? -12.062 -38.245 7.503 1.00 96.38 888 LYS A O 1
ATOM 6899 N N . LYS A 1 889 ? -10.566 -38.381 5.827 1.00 95.25 889 LYS A N 1
ATOM 6900 C CA . LYS A 1 889 ? -9.362 -38.333 6.675 1.00 95.25 889 LYS A CA 1
ATOM 6901 C C . LYS A 1 889 ? -8.961 -36.897 6.997 1.00 95.25 889 LYS A C 1
ATOM 6903 O O . LYS A 1 889 ? -8.625 -36.602 8.140 1.00 95.25 889 LYS A O 1
ATOM 6908 N N . ILE A 1 890 ? -9.037 -36.012 6.002 1.00 97.75 890 ILE A N 1
ATOM 6909 C CA . ILE A 1 890 ? -8.667 -34.601 6.136 1.00 97.75 890 ILE A CA 1
ATOM 6910 C C . ILE A 1 890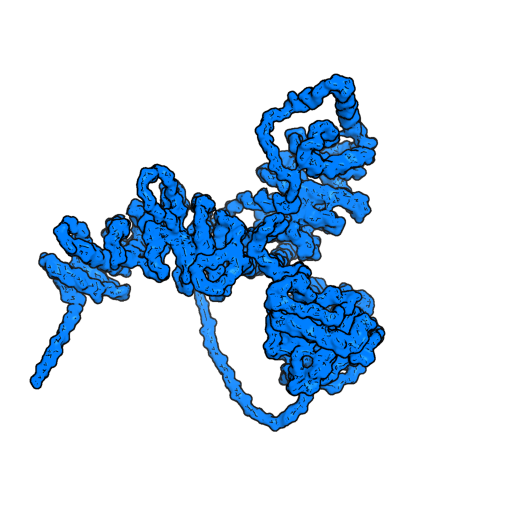 ? -9.607 -33.880 7.102 1.00 97.75 890 ILE A C 1
ATOM 6912 O O . ILE A 1 890 ? -9.115 -33.199 7.991 1.00 97.75 890 ILE A O 1
ATOM 6916 N N . ALA A 1 891 ? -10.929 -34.041 6.983 1.00 97.25 891 ALA A N 1
ATOM 6917 C CA . ALA A 1 891 ? -11.901 -33.207 7.693 1.00 97.25 891 ALA A CA 1
ATOM 6918 C C . ALA A 1 891 ? -11.750 -33.210 9.233 1.00 97.25 891 ALA A C 1
ATOM 6920 O O . ALA A 1 891 ? -11.712 -32.124 9.814 1.00 97.25 891 ALA A O 1
ATOM 6921 N N . PRO A 1 892 ? -11.571 -34.358 9.922 1.00 94.19 892 PRO A N 1
ATOM 6922 C CA . PRO A 1 892 ? -11.310 -34.353 11.365 1.00 94.19 892 PRO A CA 1
ATOM 6923 C C . PRO A 1 892 ? -9.990 -33.667 11.745 1.00 94.19 892 PRO A C 1
ATOM 6925 O O . PRO A 1 892 ? -9.915 -32.977 12.759 1.00 94.19 892 PRO A O 1
ATOM 6928 N N . THR A 1 893 ? -8.940 -33.830 10.935 1.00 97.69 893 THR A N 1
ATOM 6929 C CA . THR A 1 893 ? -7.648 -33.167 11.170 1.00 97.69 893 THR A CA 1
ATOM 6930 C C . THR A 1 893 ? -7.732 -31.674 10.894 1.00 97.69 893 THR A C 1
ATOM 6932 O O . THR A 1 893 ? -7.244 -30.896 11.701 1.00 97.69 893 THR A O 1
ATOM 6935 N N . TRP A 1 894 ? -8.395 -31.269 9.815 1.00 98.25 894 TRP A N 1
ATOM 6936 C CA . TRP A 1 894 ? -8.671 -29.877 9.474 1.00 98.25 894 TRP A CA 1
ATOM 6937 C C . TRP A 1 894 ? -9.410 -29.176 10.613 1.00 98.25 894 TRP A C 1
ATOM 6939 O O . TRP A 1 894 ? -8.977 -28.116 11.055 1.00 98.25 894 TRP A O 1
ATOM 6949 N N . MET A 1 895 ? -10.438 -29.814 11.176 1.00 95.50 895 MET A N 1
ATOM 6950 C CA . MET A 1 895 ? -11.144 -29.325 12.359 1.00 95.50 895 MET A CA 1
ATOM 6951 C C . MET A 1 895 ? -10.208 -29.118 13.559 1.00 95.50 895 MET A C 1
ATOM 6953 O O . MET A 1 895 ? -10.150 -28.033 14.139 1.00 95.50 895 MET A O 1
ATOM 6957 N N . ASN A 1 896 ? -9.437 -30.145 13.918 1.00 94.00 896 ASN A N 1
ATOM 6958 C CA . ASN A 1 896 ? -8.558 -30.086 15.085 1.00 94.00 896 ASN A CA 1
ATOM 6959 C C . ASN A 1 896 ? -7.416 -29.079 14.915 1.00 94.00 896 ASN A C 1
ATOM 6961 O O . ASN A 1 896 ? -7.097 -28.365 15.861 1.00 94.00 896 ASN A O 1
ATOM 6965 N N . VAL A 1 897 ? -6.820 -28.999 13.723 1.00 97.25 897 VAL A N 1
ATOM 6966 C CA . VAL A 1 897 ? -5.774 -28.020 13.407 1.00 97.25 897 VAL A CA 1
ATOM 6967 C C . VAL A 1 897 ? -6.354 -26.610 13.415 1.00 97.25 897 VAL A C 1
ATOM 6969 O O . VAL A 1 897 ? -5.721 -25.729 13.978 1.00 97.25 897 VAL A O 1
ATOM 6972 N N . SER A 1 898 ? -7.573 -26.399 12.906 1.00 96.69 898 SER A N 1
ATOM 6973 C CA . SER A 1 898 ? -8.234 -25.086 12.965 1.00 96.69 898 SER A CA 1
ATOM 6974 C C . SER A 1 898 ? -8.447 -24.634 14.411 1.00 96.69 898 SER A C 1
ATOM 6976 O O . SER A 1 898 ? -8.125 -23.503 14.760 1.00 96.69 898 SER A O 1
ATOM 6978 N N . LEU A 1 899 ? -8.919 -25.525 15.292 1.00 93.88 899 LEU A N 1
ATOM 6979 C CA . LEU A 1 899 ? -9.046 -25.220 16.721 1.00 93.88 899 LEU A CA 1
ATOM 6980 C C . LEU A 1 899 ? -7.692 -24.988 17.399 1.00 93.88 899 LEU A C 1
ATOM 6982 O O . LEU A 1 899 ? -7.588 -24.133 18.275 1.00 93.88 899 LEU A O 1
ATOM 6986 N N . ALA A 1 900 ? -6.669 -25.762 17.035 1.00 95.56 900 ALA A N 1
ATOM 6987 C CA . ALA A 1 900 ? -5.335 -25.627 17.605 1.00 95.56 900 ALA A CA 1
ATOM 6988 C C . ALA A 1 900 ? -4.683 -24.305 17.183 1.00 95.56 900 ALA A C 1
ATOM 6990 O O . ALA A 1 900 ? -4.165 -23.597 18.038 1.00 95.56 900 ALA A O 1
ATOM 6991 N N . MET A 1 901 ? -4.778 -23.944 15.902 1.00 97.25 901 MET A N 1
ATOM 6992 C CA . MET A 1 901 ? -4.332 -22.653 15.386 1.00 97.25 901 MET A CA 1
ATOM 6993 C C . MET A 1 901 ? -5.108 -21.513 16.044 1.00 97.25 901 MET A C 1
ATOM 6995 O O . MET A 1 901 ? -4.489 -20.567 16.502 1.00 97.25 901 MET A O 1
ATOM 6999 N N . LYS A 1 902 ? -6.437 -21.629 16.196 1.00 93.81 902 LYS A N 1
ATOM 7000 C CA . LYS A 1 902 ? -7.246 -20.590 16.857 1.00 93.81 902 LYS A CA 1
ATOM 7001 C C . LYS A 1 902 ? -6.884 -20.388 18.334 1.00 93.81 902 LYS A C 1
ATOM 7003 O O . LYS A 1 902 ? -7.123 -19.326 18.891 1.00 93.81 902 LYS A O 1
ATOM 7008 N N . ARG A 1 903 ? -6.365 -21.419 19.006 1.00 93.69 903 ARG A N 1
ATOM 7009 C CA . ARG A 1 903 ? -5.920 -21.345 20.410 1.00 93.69 903 ARG A CA 1
ATOM 7010 C C . ARG A 1 903 ? -4.462 -20.919 20.557 1.00 93.69 903 ARG A C 1
ATOM 7012 O O . ARG A 1 903 ? -4.064 -20.581 21.666 1.00 93.69 903 ARG A O 1
ATOM 7019 N N . ASP A 1 904 ? -3.672 -20.986 19.491 1.00 95.06 904 ASP A N 1
ATOM 7020 C CA . ASP A 1 904 ? -2.282 -20.542 19.485 1.00 95.06 904 ASP A CA 1
ATOM 7021 C C . ASP A 1 904 ? -2.253 -19.046 19.137 1.00 95.06 904 ASP A C 1
ATOM 7023 O O . ASP A 1 904 ? -2.591 -18.690 18.010 1.00 95.06 904 ASP A O 1
ATOM 7027 N N . PRO A 1 905 ? -1.852 -18.156 20.065 1.00 92.56 905 PRO A N 1
ATOM 7028 C CA . PRO A 1 905 ? -1.931 -16.713 19.835 1.00 92.56 905 PRO A CA 1
ATOM 7029 C C . PRO A 1 905 ? -1.128 -16.240 18.620 1.00 92.56 905 PRO A C 1
ATOM 7031 O O . PRO A 1 905 ? -1.521 -15.280 17.968 1.00 92.56 905 PRO A O 1
ATOM 7034 N N . VAL A 1 906 ? -0.022 -16.923 18.300 1.00 94.25 906 VAL A N 1
ATOM 7035 C CA . VAL A 1 906 ? 0.813 -16.592 17.139 1.00 94.25 906 VAL A CA 1
ATOM 7036 C C . VAL A 1 906 ? 0.089 -16.986 15.857 1.00 94.25 906 VAL A C 1
ATOM 7038 O O . VAL A 1 906 ? -0.076 -16.159 14.973 1.00 94.25 906 VAL A O 1
ATOM 7041 N N . ALA A 1 907 ? -0.399 -18.224 15.759 1.00 91.31 907 ALA A N 1
ATOM 7042 C CA . ALA A 1 907 ? -1.110 -18.675 14.565 1.00 91.31 907 ALA A CA 1
ATOM 7043 C C . ALA A 1 907 ? -2.431 -17.918 14.335 1.00 91.31 907 ALA A C 1
ATOM 7045 O O . ALA A 1 907 ? -2.751 -17.616 13.187 1.00 91.31 907 ALA A O 1
ATOM 7046 N N . ASP A 1 908 ? -3.179 -17.593 15.396 1.00 92.88 908 ASP A N 1
ATOM 7047 C CA . ASP A 1 908 ? -4.413 -16.800 15.300 1.00 92.88 908 ASP A CA 1
ATOM 7048 C C . ASP A 1 908 ? -4.150 -15.377 14.806 1.00 92.88 908 ASP A C 1
ATOM 7050 O O . ASP A 1 908 ? -4.847 -14.893 13.917 1.00 92.88 908 ASP A O 1
ATOM 7054 N N . LYS A 1 909 ? -3.102 -14.731 15.324 1.00 92.06 909 LYS A N 1
ATOM 7055 C CA . LYS A 1 909 ? -2.699 -13.391 14.895 1.00 92.06 909 LYS A CA 1
ATOM 7056 C C . LYS A 1 909 ? -2.206 -13.369 13.446 1.00 92.06 909 LYS A C 1
ATOM 7058 O O . LYS A 1 909 ? -2.653 -12.530 12.673 1.00 92.06 909 LYS A O 1
ATOM 7063 N N . GLU A 1 910 ? -1.327 -14.303 13.080 1.00 91.31 910 GLU A N 1
ATOM 7064 C CA . GLU A 1 910 ? -0.696 -14.357 11.754 1.00 91.31 910 GLU A CA 1
ATOM 7065 C C . GLU A 1 910 ? -1.682 -14.722 10.643 1.00 91.31 910 GLU A C 1
ATOM 7067 O O . GLU A 1 910 ? -1.688 -14.112 9.575 1.00 91.31 910 GLU A O 1
ATOM 7072 N N . PHE A 1 911 ? -2.533 -15.727 10.870 1.00 91.38 911 PHE A N 1
ATOM 7073 C CA . PHE A 1 911 ? -3.450 -16.196 9.831 1.00 91.38 911 PHE A CA 1
ATOM 7074 C C . PHE A 1 911 ? -4.826 -15.530 9.891 1.00 91.38 911 PHE A C 1
ATOM 7076 O O . PHE A 1 911 ? -5.532 -15.511 8.880 1.00 91.38 911 PHE A O 1
ATOM 7083 N N . GLY A 1 912 ? -5.232 -14.989 11.043 1.00 91.31 912 GLY A N 1
ATOM 7084 C CA . GLY A 1 912 ? -6.468 -14.230 11.215 1.00 91.31 912 GLY A CA 1
ATOM 7085 C C . GLY A 1 912 ? -7.683 -14.883 10.551 1.00 91.31 912 GLY A C 1
ATOM 7086 O O . GLY A 1 912 ? -8.056 -16.023 10.832 1.00 91.31 912 GLY A O 1
ATOM 7087 N N . TRP A 1 913 ? -8.314 -14.159 9.623 1.00 82.81 913 TRP A N 1
ATOM 7088 C CA . TRP A 1 913 ? -9.540 -14.614 8.963 1.00 82.81 913 TRP A CA 1
ATOM 7089 C C . TRP A 1 913 ? -9.340 -15.786 7.983 1.00 82.81 913 TRP A C 1
ATOM 7091 O O . TRP A 1 913 ? -10.325 -16.468 7.688 1.00 82.81 913 TRP A O 1
ATOM 7101 N N . VAL A 1 914 ? -8.110 -16.054 7.513 1.00 91.12 914 VAL A N 1
ATOM 7102 C CA . VAL A 1 914 ? -7.766 -17.188 6.621 1.00 91.12 914 VAL A CA 1
ATOM 7103 C C . VAL A 1 914 ? -7.193 -18.395 7.364 1.00 91.12 914 VAL A C 1
ATOM 7105 O O . VAL A 1 914 ? -6.789 -19.374 6.738 1.00 91.12 914 VAL A O 1
ATOM 7108 N N . LEU A 1 915 ? -7.172 -18.367 8.696 1.00 95.19 915 LEU A N 1
ATOM 7109 C CA . LEU A 1 915 ? -6.628 -19.436 9.535 1.00 95.19 915 LEU A CA 1
ATOM 7110 C C . LEU A 1 915 ? -7.187 -20.819 9.208 1.00 95.19 915 LEU A C 1
ATOM 7112 O O . LEU A 1 915 ? -6.441 -21.793 9.116 1.00 95.19 915 LEU A O 1
ATOM 7116 N N . GLU A 1 916 ? -8.496 -20.909 8.987 1.00 95.50 916 GLU A N 1
ATOM 7117 C CA . GLU A 1 916 ? -9.142 -22.167 8.622 1.00 95.50 916 GLU A CA 1
ATOM 7118 C C . GLU A 1 916 ? -8.605 -22.712 7.281 1.00 95.50 916 GLU A C 1
ATOM 7120 O O . GLU A 1 916 ? -8.334 -23.911 7.173 1.00 95.50 916 GLU A O 1
ATOM 7125 N N . MET A 1 917 ? -8.330 -21.839 6.303 1.00 97.06 917 MET A N 1
ATOM 7126 C CA . MET A 1 917 ? -7.767 -22.233 5.006 1.00 97.06 917 MET A CA 1
ATOM 7127 C C . MET A 1 917 ? -6.353 -22.814 5.159 1.00 97.06 917 MET A C 1
ATOM 7129 O O . MET A 1 917 ? -6.059 -23.866 4.585 1.00 97.06 917 MET A O 1
ATOM 7133 N N . TYR A 1 918 ? -5.502 -22.191 5.986 1.00 97.75 918 TYR A N 1
ATOM 7134 C CA . TYR A 1 918 ? -4.188 -22.747 6.338 1.00 97.75 918 TYR A CA 1
ATOM 7135 C C . TYR A 1 918 ? -4.321 -24.105 7.033 1.00 97.75 918 TYR A C 1
ATOM 7137 O O . TYR A 1 918 ? -3.585 -25.042 6.712 1.00 97.75 918 TYR A O 1
ATOM 7145 N N . ALA A 1 919 ? -5.288 -24.253 7.940 1.00 98.00 919 ALA A N 1
ATOM 7146 C CA . ALA A 1 919 ? -5.549 -25.522 8.605 1.00 98.00 919 ALA A CA 1
ATOM 7147 C C . ALA A 1 919 ? -5.987 -26.622 7.622 1.00 98.00 919 ALA A C 1
ATOM 7149 O O . ALA A 1 919 ? -5.569 -27.773 7.779 1.00 98.00 919 ALA A O 1
ATOM 7150 N N . TYR A 1 920 ? -6.775 -26.296 6.590 1.00 98.31 920 TYR A N 1
ATOM 7151 C CA . TYR A 1 920 ? -7.129 -27.241 5.525 1.00 98.31 920 TYR A CA 1
ATOM 7152 C C . TYR A 1 920 ? -5.899 -27.674 4.715 1.00 98.31 920 TYR A C 1
ATOM 7154 O O . TYR A 1 920 ? -5.708 -28.871 4.464 1.00 98.31 920 TYR A O 1
ATOM 7162 N N . ALA A 1 921 ? -5.040 -26.723 4.331 1.00 97.94 921 ALA A N 1
ATOM 7163 C CA . ALA A 1 921 ? -3.812 -27.006 3.590 1.00 97.94 921 ALA A CA 1
ATOM 7164 C C . ALA A 1 921 ? -2.857 -27.901 4.400 1.00 97.94 921 ALA A C 1
ATOM 7166 O O . ALA A 1 921 ? -2.374 -28.919 3.898 1.00 97.94 921 ALA A O 1
ATOM 7167 N N . VAL A 1 922 ? -2.661 -27.585 5.686 1.00 98.25 922 VAL A N 1
ATOM 7168 C CA . VAL A 1 922 ? -1.875 -28.403 6.624 1.00 98.25 922 VAL A CA 1
ATOM 7169 C C . VAL A 1 922 ? -2.477 -29.797 6.773 1.00 98.25 922 VAL A C 1
ATOM 7171 O O . VAL A 1 922 ? -1.757 -30.789 6.678 1.00 98.25 922 VAL A O 1
ATOM 7174 N N . ALA A 1 923 ? -3.791 -29.909 6.975 1.00 98.12 923 ALA A N 1
ATOM 7175 C CA . ALA A 1 923 ? -4.454 -31.201 7.116 1.00 98.12 923 ALA A CA 1
ATOM 7176 C C . ALA A 1 923 ? -4.325 -32.059 5.847 1.00 98.12 923 ALA A C 1
ATOM 7178 O O . ALA A 1 923 ? -4.079 -33.262 5.942 1.00 98.12 923 ALA A O 1
ATOM 7179 N N . SER A 1 924 ? -4.423 -31.447 4.666 1.00 97.38 924 SER A N 1
ATOM 7180 C CA . SER A 1 924 ? -4.197 -32.126 3.385 1.00 97.38 924 SER A CA 1
ATOM 7181 C C . SER A 1 924 ? -2.770 -32.675 3.289 1.00 97.38 924 SER A C 1
ATOM 7183 O O . SER A 1 924 ? -2.582 -33.856 2.978 1.00 97.38 924 SER A O 1
ATOM 7185 N N . ALA A 1 925 ? -1.773 -31.866 3.658 1.00 97.19 925 ALA A N 1
ATOM 7186 C CA . ALA A 1 925 ? -0.371 -32.274 3.691 1.00 97.19 925 ALA A CA 1
ATOM 7187 C C . ALA A 1 925 ? -0.105 -33.394 4.715 1.00 97.19 925 ALA A C 1
ATOM 7189 O O . ALA A 1 925 ? 0.578 -34.368 4.399 1.00 97.19 925 ALA A O 1
ATOM 7190 N N . LEU A 1 926 ? -0.690 -33.319 5.919 1.00 97.38 926 LEU A N 1
ATOM 7191 C CA . LEU A 1 926 ? -0.549 -34.341 6.970 1.00 97.38 926 LEU A CA 1
ATOM 7192 C C . LEU A 1 926 ? -1.047 -35.725 6.534 1.00 97.38 926 LEU A C 1
ATOM 7194 O O . LEU A 1 926 ? -0.531 -36.741 7.008 1.00 97.38 926 LEU A O 1
ATOM 7198 N N . HIS A 1 927 ? -2.030 -35.765 5.633 1.00 96.00 927 HIS A N 1
ATOM 7199 C CA . HIS A 1 927 ? -2.583 -36.996 5.065 1.00 96.00 927 HIS A CA 1
ATOM 7200 C C . HIS A 1 927 ? -1.970 -37.378 3.712 1.00 96.00 927 HIS A C 1
ATOM 7202 O O . HIS A 1 927 ? -2.449 -38.317 3.076 1.00 96.00 927 HIS A O 1
ATOM 7208 N N . ASN A 1 928 ? -0.892 -36.705 3.291 1.00 93.88 928 ASN A N 1
ATOM 7209 C CA . ASN A 1 928 ? -0.201 -36.908 2.013 1.00 93.88 928 ASN A CA 1
ATOM 7210 C C . ASN A 1 928 ? -1.119 -36.747 0.788 1.00 93.88 928 ASN A C 1
ATOM 7212 O O . ASN A 1 928 ? -0.963 -37.439 -0.220 1.00 93.88 928 ASN A O 1
ATOM 7216 N N . VAL A 1 929 ? -2.090 -35.838 0.872 1.00 93.00 929 VAL A N 1
ATOM 7217 C CA . VAL A 1 929 ? -3.004 -35.521 -0.227 1.00 93.00 929 VAL A CA 1
ATOM 7218 C C . VAL A 1 929 ? -2.512 -34.249 -0.908 1.00 93.00 929 VAL A C 1
ATOM 7220 O O . VAL A 1 929 ? -2.900 -33.144 -0.543 1.00 93.00 929 VAL A O 1
ATOM 7223 N N . GLY A 1 930 ? -1.627 -34.417 -1.891 1.00 89.81 930 GLY A N 1
ATOM 7224 C CA . GLY A 1 930 ? -1.141 -33.309 -2.715 1.00 89.81 930 GLY A CA 1
ATOM 7225 C C . GLY A 1 930 ? -2.169 -32.864 -3.755 1.00 89.81 930 GLY A C 1
ATOM 7226 O O . GLY A 1 930 ? -3.036 -33.641 -4.167 1.00 89.81 930 GLY A O 1
ATOM 7227 N N . ASN A 1 931 ? -2.038 -31.628 -4.232 1.00 95.75 931 ASN A N 1
ATOM 7228 C CA . ASN A 1 931 ? -2.993 -31.018 -5.153 1.00 95.75 931 ASN A CA 1
ATOM 7229 C C . ASN A 1 931 ? -2.363 -30.699 -6.511 1.00 95.75 931 ASN A C 1
ATOM 7231 O O . ASN A 1 931 ? -1.141 -30.660 -6.678 1.00 95.75 931 ASN A O 1
ATOM 7235 N N . ILE A 1 932 ? -3.221 -30.532 -7.508 1.00 97.44 932 ILE A N 1
ATOM 7236 C CA . ILE A 1 932 ? -2.917 -29.967 -8.817 1.00 97.44 932 ILE A CA 1
ATOM 7237 C C . ILE A 1 932 ? -3.511 -28.564 -8.809 1.00 97.44 932 ILE A C 1
ATOM 7239 O O . ILE A 1 932 ? -4.715 -28.398 -8.609 1.00 97.44 932 ILE A O 1
ATOM 7243 N N . LEU A 1 933 ? -2.655 -27.563 -8.991 1.00 97.12 933 LEU A N 1
ATOM 7244 C CA . LEU A 1 933 ? -3.038 -26.161 -8.875 1.00 97.12 933 LEU A CA 1
ATOM 7245 C C . LEU A 1 933 ? -3.566 -25.643 -10.215 1.00 97.12 933 LEU A C 1
ATOM 7247 O O . LEU A 1 933 ? -2.834 -25.602 -11.205 1.00 97.12 933 LEU A O 1
ATOM 7251 N N . TYR A 1 934 ? -4.831 -25.229 -10.236 1.00 96.44 934 TYR A N 1
ATOM 7252 C CA . TYR A 1 934 ? -5.512 -24.701 -11.416 1.00 96.44 934 TYR A CA 1
ATOM 7253 C C . TYR A 1 934 ? -5.825 -23.215 -11.224 1.00 96.44 934 TYR A C 1
ATOM 7255 O O . TYR A 1 934 ? -6.808 -22.859 -10.581 1.00 96.44 934 TYR A O 1
ATOM 7263 N N . LYS A 1 935 ? -5.008 -22.337 -11.821 1.00 91.81 935 LYS A N 1
ATOM 7264 C CA . LYS A 1 935 ? -5.269 -20.883 -11.827 1.00 91.81 935 LYS A CA 1
ATOM 7265 C C . LYS A 1 935 ? -6.566 -20.524 -12.559 1.00 91.81 935 LYS A C 1
ATOM 7267 O O . LYS A 1 935 ? -7.230 -19.576 -12.180 1.00 91.81 935 LYS A O 1
ATOM 7272 N N . ASP A 1 936 ? -6.956 -21.324 -13.549 1.00 92.69 936 ASP A N 1
ATOM 7273 C CA . ASP A 1 936 ? -8.197 -21.132 -14.307 1.00 92.69 936 ASP A CA 1
ATOM 7274 C C . ASP A 1 936 ? -9.431 -21.766 -13.633 1.00 92.69 936 ASP A C 1
ATOM 7276 O O . ASP A 1 936 ? -10.486 -21.883 -14.256 1.00 92.69 936 ASP A O 1
ATOM 7280 N N . PHE A 1 937 ? -9.335 -22.225 -12.379 1.00 96.75 937 PHE A N 1
ATOM 7281 C CA . PHE A 1 937 ? -10.472 -22.875 -11.721 1.00 96.75 937 PHE A CA 1
ATOM 7282 C C . PHE A 1 937 ? -11.604 -21.874 -11.427 1.00 96.75 937 PHE A C 1
ATOM 7284 O O . PHE A 1 937 ? -12.775 -22.154 -11.695 1.00 96.75 937 PHE A O 1
ATOM 7291 N N . MET A 1 938 ? -11.259 -20.677 -10.954 1.00 96.44 938 MET A N 1
ATOM 7292 C CA . MET A 1 938 ? -12.212 -19.598 -10.701 1.00 96.44 938 MET A CA 1
ATOM 7293 C C . MET A 1 938 ? -11.630 -18.228 -11.055 1.00 96.44 938 MET A C 1
ATOM 7295 O O . MET A 1 938 ? -10.421 -18.099 -11.218 1.00 96.44 938 MET A O 1
ATOM 7299 N N . ILE A 1 939 ? -12.501 -17.224 -11.138 1.00 96.00 939 ILE A N 1
ATOM 7300 C CA . ILE A 1 939 ? -12.156 -15.801 -11.232 1.00 96.00 939 ILE A CA 1
ATOM 7301 C C . ILE A 1 939 ? -12.778 -15.004 -10.079 1.00 96.00 939 ILE A C 1
ATOM 7303 O O . ILE A 1 939 ? -13.761 -15.447 -9.484 1.00 96.00 939 ILE A O 1
ATOM 7307 N N . GLN A 1 940 ? -12.245 -13.818 -9.800 1.00 92.81 940 GLN A N 1
ATOM 7308 C CA . GLN A 1 940 ? -12.648 -12.931 -8.708 1.00 92.81 940 GLN A CA 1
ATOM 7309 C C . GLN A 1 940 ? -12.895 -11.498 -9.218 1.00 92.81 940 GLN A C 1
ATOM 7311 O O . GLN A 1 940 ? -12.015 -10.636 -9.137 1.00 92.81 940 GLN A O 1
ATOM 7316 N N . PRO A 1 941 ? -14.091 -11.201 -9.758 1.00 92.31 941 PRO A N 1
ATOM 7317 C CA . PRO A 1 941 ? -14.453 -9.843 -10.152 1.00 92.31 941 PRO A CA 1
ATOM 7318 C C . PRO A 1 941 ? -14.459 -8.895 -8.936 1.00 92.31 941 PRO A C 1
ATOM 7320 O O . PRO A 1 941 ? -14.781 -9.337 -7.830 1.00 92.31 941 PRO A O 1
ATOM 7323 N N . PRO A 1 942 ? -14.112 -7.608 -9.114 1.00 89.25 942 PRO A N 1
ATOM 7324 C CA . PRO A 1 942 ? -13.854 -6.936 -10.392 1.00 89.25 942 PRO A CA 1
ATOM 7325 C C . PRO A 1 942 ? -12.413 -7.083 -10.923 1.00 89.25 942 PRO A C 1
ATOM 7327 O O . PRO A 1 942 ? -12.095 -6.509 -11.962 1.00 89.25 942 PRO A O 1
ATOM 7330 N N . TRP A 1 943 ? -11.538 -7.817 -10.227 1.00 86.94 943 TRP A N 1
ATOM 7331 C CA . TRP A 1 943 ? -10.107 -7.906 -10.551 1.00 86.94 943 TRP A CA 1
ATOM 7332 C C . TRP A 1 943 ? -9.824 -8.721 -11.811 1.00 86.94 943 TRP A C 1
ATOM 7334 O O . TRP A 1 943 ? -9.005 -8.326 -12.638 1.00 86.94 943 TRP A O 1
ATOM 7344 N N . ASP A 1 944 ? -10.534 -9.833 -11.978 1.00 91.31 944 ASP A N 1
ATOM 7345 C CA . ASP A 1 944 ? -10.501 -10.622 -13.203 1.00 91.31 944 ASP A CA 1
ATOM 7346 C C . ASP A 1 944 ? -11.566 -10.115 -14.175 1.00 91.31 944 ASP A C 1
ATOM 7348 O O . ASP A 1 944 ? -12.759 -10.173 -13.873 1.00 91.31 944 ASP A O 1
ATOM 7352 N N . THR A 1 945 ? -11.156 -9.628 -15.347 1.00 91.50 945 THR A N 1
ATOM 7353 C CA . THR A 1 945 ? -12.040 -8.911 -16.282 1.00 91.50 945 THR A CA 1
ATOM 7354 C C . THR A 1 945 ? -12.818 -9.807 -17.248 1.00 91.50 945 THR A C 1
ATOM 7356 O O . THR A 1 945 ? -13.859 -9.388 -17.751 1.00 91.50 945 THR A O 1
ATOM 7359 N N . GLU A 1 946 ? -12.348 -11.033 -17.492 1.00 93.50 946 GLU A N 1
ATOM 7360 C CA . GLU A 1 946 ? -12.871 -11.934 -18.530 1.00 93.50 946 GLU A CA 1
ATOM 7361 C C . GLU A 1 946 ? -13.111 -13.357 -18.016 1.00 93.50 946 GLU A C 1
ATOM 7363 O O . GLU A 1 946 ? -12.300 -13.924 -17.269 1.00 93.50 946 GLU A O 1
ATOM 7368 N N . ILE A 1 947 ? -14.189 -13.982 -18.498 1.00 92.56 947 ILE A N 1
ATOM 7369 C CA . ILE A 1 947 ? -14.565 -15.355 -18.130 1.00 92.56 947 ILE A CA 1
ATOM 7370 C C . ILE A 1 947 ? -13.660 -16.380 -18.820 1.00 92.56 947 ILE A C 1
ATOM 7372 O O . ILE A 1 947 ? -13.241 -17.362 -18.199 1.00 92.56 947 ILE A O 1
ATOM 7376 N N . GLY A 1 948 ? -13.349 -16.177 -20.104 1.00 91.94 948 GLY A N 1
ATOM 7377 C CA . GLY A 1 948 ? -12.487 -17.055 -20.905 1.00 91.94 948 GLY A CA 1
ATOM 7378 C C . GLY A 1 948 ? -12.787 -18.549 -20.710 1.00 91.94 948 GLY A C 1
ATOM 7379 O O . GLY A 1 948 ? -13.923 -18.995 -20.864 1.00 91.94 948 GLY A O 1
ATOM 7380 N N . ASN A 1 949 ? -11.773 -19.330 -20.314 1.00 90.94 949 ASN A N 1
ATOM 7381 C CA . ASN A 1 949 ? -11.880 -20.773 -20.050 1.00 90.94 949 ASN A CA 1
ATOM 7382 C C . ASN A 1 949 ? -12.200 -21.146 -18.588 1.00 90.94 949 ASN A C 1
ATOM 7384 O O . ASN A 1 949 ? -12.286 -22.333 -18.287 1.00 90.94 949 ASN A O 1
ATOM 7388 N N . LYS A 1 950 ? -12.435 -20.177 -17.693 1.00 95.38 950 LYS A N 1
ATOM 7389 C CA . LYS A 1 950 ? -12.619 -20.431 -16.253 1.00 95.38 950 LYS A CA 1
ATOM 7390 C C . LYS A 1 950 ? -14.022 -20.935 -15.910 1.00 95.38 950 LYS A C 1
ATOM 7392 O O . LYS A 1 950 ? -14.953 -20.718 -16.687 1.00 95.38 950 LYS A O 1
ATOM 7397 N N . PHE A 1 951 ? -14.174 -21.627 -14.778 1.00 97.12 951 PHE A N 1
ATOM 7398 C CA . PHE A 1 951 ? -15.395 -22.381 -14.444 1.00 97.12 951 PHE A CA 1
ATOM 7399 C C . PHE A 1 951 ? -16.331 -21.704 -13.442 1.00 97.12 951 PHE A C 1
ATOM 7401 O O . PHE A 1 951 ? -17.545 -21.910 -13.507 1.00 97.12 951 PHE A O 1
ATOM 7408 N N . ILE A 1 952 ? -15.772 -20.935 -12.509 1.00 98.25 952 ILE A N 1
ATOM 7409 C CA . ILE A 1 952 ? -16.499 -20.352 -11.379 1.00 98.25 952 ILE A CA 1
ATOM 7410 C C . ILE A 1 952 ? -16.223 -18.847 -11.311 1.00 98.25 952 ILE A C 1
ATOM 7412 O O . ILE A 1 952 ? -15.077 -18.423 -11.438 1.00 98.25 952 ILE A O 1
ATOM 7416 N N . ILE A 1 953 ? -17.259 -18.048 -11.069 1.00 98.25 953 ILE A N 1
ATOM 7417 C CA . ILE A 1 953 ? -17.126 -16.677 -10.566 1.00 98.25 953 ILE A CA 1
ATOM 7418 C C . ILE A 1 953 ? -17.237 -16.724 -9.043 1.00 98.25 953 ILE A C 1
ATOM 7420 O O . ILE A 1 953 ? -18.252 -17.185 -8.528 1.00 98.25 953 ILE A O 1
ATOM 7424 N N . HIS A 1 954 ? -16.231 -16.220 -8.335 1.00 97.38 954 HIS A N 1
ATOM 7425 C CA . HIS A 1 954 ? -16.254 -16.012 -6.889 1.00 97.38 954 HIS A CA 1
ATOM 7426 C C . HIS A 1 954 ? -16.442 -14.515 -6.604 1.00 97.38 954 HIS A C 1
ATOM 7428 O O . HIS A 1 954 ? -15.501 -13.725 -6.689 1.00 97.38 954 HIS A O 1
ATOM 7434 N N . PHE A 1 955 ? -17.679 -14.098 -6.310 1.00 94.19 955 PHE A N 1
ATOM 7435 C CA . PHE A 1 955 ? -18.057 -12.679 -6.191 1.00 94.19 955 PHE A CA 1
ATOM 7436 C C . PHE A 1 955 ? -17.822 -12.123 -4.775 1.00 94.19 955 PHE A C 1
ATOM 7438 O O . PHE A 1 955 ? -18.712 -11.601 -4.104 1.00 94.19 955 PHE A O 1
ATOM 7445 N N . THR A 1 956 ? -16.590 -12.258 -4.287 1.00 87.88 956 THR A N 1
ATOM 7446 C CA . THR A 1 956 ? -16.243 -11.881 -2.909 1.00 87.88 956 THR A CA 1
ATOM 7447 C C . THR A 1 956 ? -16.058 -10.372 -2.703 1.00 87.88 956 THR A C 1
ATOM 7449 O O . THR A 1 956 ? -16.334 -9.857 -1.611 1.00 87.88 956 THR A O 1
ATOM 7452 N N . TYR A 1 957 ? -15.651 -9.650 -3.750 1.00 87.31 957 TYR A N 1
ATOM 7453 C CA . TYR A 1 957 ? -15.399 -8.208 -3.729 1.00 87.31 957 TYR A CA 1
ATOM 7454 C C . TYR A 1 957 ? -16.613 -7.406 -4.222 1.00 87.31 957 TYR A C 1
ATOM 7456 O O . TYR A 1 957 ? -17.385 -7.875 -5.058 1.00 87.31 957 TYR A O 1
ATOM 7464 N N . GLY A 1 958 ? -16.776 -6.186 -3.701 1.00 88.75 958 GLY A N 1
ATOM 7465 C CA . GLY A 1 958 ? -17.760 -5.232 -4.214 1.00 88.75 958 GLY A CA 1
ATOM 7466 C C . GLY A 1 958 ? -17.393 -4.761 -5.624 1.00 88.75 958 GLY A C 1
ATOM 7467 O O . GLY A 1 958 ? -16.227 -4.498 -5.916 1.00 88.75 958 GLY A O 1
ATOM 7468 N N . CYS A 1 959 ? -18.390 -4.699 -6.501 1.00 91.44 959 CYS A N 1
ATOM 7469 C CA . CYS A 1 959 ? -18.292 -4.231 -7.879 1.00 91.44 959 CYS A CA 1
ATOM 7470 C C . CYS A 1 959 ? -18.966 -2.861 -7.977 1.00 91.44 959 CYS A C 1
ATOM 7472 O O . CYS A 1 959 ? -20.157 -2.771 -8.263 1.00 91.44 959 CYS A O 1
ATOM 7474 N N . ASP A 1 960 ? -18.207 -1.812 -7.702 1.00 91.75 960 ASP A N 1
ATOM 7475 C CA . ASP A 1 960 ? -18.663 -0.424 -7.674 1.00 91.75 960 ASP A CA 1
ATOM 7476 C C . ASP A 1 960 ? -18.173 0.303 -8.925 1.00 91.75 960 ASP A C 1
ATOM 7478 O O . ASP A 1 960 ? -16.975 0.308 -9.171 1.00 91.75 960 ASP A O 1
ATOM 7482 N N . TYR A 1 961 ? -19.063 0.878 -9.731 1.00 90.19 961 TYR A N 1
ATOM 7483 C CA . TYR A 1 961 ? -18.745 1.541 -10.995 1.00 90.19 961 TYR A CA 1
ATOM 7484 C C . TYR A 1 961 ? -19.502 2.866 -11.149 1.00 90.19 961 TYR A C 1
ATOM 7486 O O . TYR A 1 961 ? -20.638 3.000 -10.699 1.00 90.19 961 TYR A O 1
ATOM 7494 N N . ASP A 1 962 ? -18.904 3.830 -11.844 1.00 89.00 962 ASP A N 1
ATOM 7495 C CA . ASP A 1 962 ? -19.620 5.006 -12.346 1.00 89.00 962 ASP A CA 1
ATOM 7496 C C . ASP A 1 962 ? -20.483 4.644 -13.569 1.00 89.00 962 ASP A C 1
ATOM 7498 O O . ASP A 1 962 ? -20.319 3.579 -14.176 1.00 89.00 962 ASP A O 1
ATOM 7502 N N . MET A 1 963 ? -21.385 5.537 -13.990 1.00 89.50 963 MET A N 1
ATOM 7503 C CA . MET A 1 963 ? -22.247 5.312 -15.162 1.00 89.50 963 MET A CA 1
ATOM 7504 C C . MET A 1 963 ? -21.497 5.251 -16.509 1.00 89.50 963 MET A C 1
ATOM 7506 O O . MET A 1 963 ? -22.110 4.962 -17.539 1.00 89.50 963 MET A O 1
ATOM 7510 N N . LYS A 1 964 ? -20.177 5.484 -16.521 1.00 87.81 964 LYS A N 1
ATOM 7511 C CA . LYS A 1 964 ? -19.287 5.337 -17.686 1.00 87.81 964 LYS A CA 1
ATOM 7512 C C . LYS A 1 964 ? -18.534 3.999 -17.686 1.00 87.81 964 LYS A C 1
ATOM 7514 O O . LYS A 1 964 ? -17.703 3.773 -18.565 1.00 87.81 964 LYS A O 1
ATOM 7519 N N . GLY A 1 965 ? -18.807 3.125 -16.715 1.00 83.69 965 GLY A N 1
ATOM 7520 C CA . GLY A 1 965 ? -18.212 1.797 -16.609 1.00 83.69 965 GLY A CA 1
ATOM 7521 C C . GLY A 1 965 ? -16.823 1.758 -15.979 1.00 83.69 965 GLY A C 1
ATOM 7522 O O . GLY A 1 965 ? -16.128 0.749 -16.107 1.00 83.69 965 GLY A O 1
ATOM 7523 N N . LYS A 1 966 ? -16.409 2.812 -15.268 1.00 86.88 966 LYS A N 1
ATOM 7524 C CA . LYS A 1 966 ? -15.138 2.866 -14.539 1.00 86.88 966 LYS A CA 1
ATOM 7525 C C . LYS A 1 966 ? -15.330 2.433 -13.088 1.00 86.88 966 LYS A C 1
ATOM 7527 O O . LYS A 1 966 ? -16.209 2.939 -12.405 1.00 86.88 966 LYS A O 1
ATOM 7532 N N . LEU A 1 967 ? -14.502 1.498 -12.617 1.00 82.94 967 LEU A N 1
ATOM 7533 C CA . LEU A 1 967 ? -14.578 0.975 -11.248 1.00 82.94 967 LEU A CA 1
ATOM 7534 C C . LEU A 1 967 ? -14.294 2.102 -10.228 1.00 82.94 967 LEU A C 1
ATOM 7536 O O . LEU A 1 967 ? -13.221 2.707 -10.268 1.00 82.94 967 LEU A O 1
ATOM 7540 N N . THR A 1 968 ? -15.231 2.375 -9.323 1.00 77.56 968 THR A N 1
ATOM 7541 C CA . THR A 1 968 ? -15.157 3.339 -8.213 1.00 77.56 968 THR A CA 1
ATOM 7542 C C . THR A 1 968 ? -14.696 2.602 -6.964 1.00 77.56 968 THR A C 1
ATOM 7544 O O . THR A 1 968 ? -15.463 2.048 -6.180 1.00 77.56 968 THR A O 1
ATOM 7547 N N . TYR A 1 969 ? -13.389 2.499 -6.814 1.00 58.19 969 TYR A N 1
ATOM 7548 C CA . TYR A 1 969 ? -12.788 1.715 -5.751 1.00 58.19 969 TYR A CA 1
ATOM 7549 C C . TYR A 1 969 ? -13.095 2.345 -4.373 1.00 58.19 969 TYR A C 1
ATOM 7551 O O . TYR A 1 969 ? -12.970 3.553 -4.203 1.00 58.19 969 TYR A O 1
ATOM 7559 N N . GLY A 1 970 ? -13.422 1.545 -3.351 1.00 56.44 970 GLY A N 1
ATOM 7560 C CA . GLY A 1 970 ? -13.513 2.008 -1.948 1.00 56.44 970 GLY A CA 1
ATOM 7561 C C . GLY A 1 970 ? -14.650 2.992 -1.637 1.00 56.44 970 GLY A C 1
ATOM 7562 O O . GLY A 1 970 ? -14.824 3.374 -0.483 1.00 56.44 970 GLY A O 1
ATOM 7563 N N . LYS A 1 971 ? -15.445 3.361 -2.644 1.00 71.25 971 LYS A N 1
ATOM 7564 C CA . LYS A 1 971 ? -16.642 4.195 -2.552 1.00 71.25 971 LYS A CA 1
ATOM 7565 C C . LYS A 1 971 ? -17.823 3.441 -3.158 1.00 71.25 971 LYS A C 1
ATOM 7567 O O . LYS A 1 971 ? -17.644 2.522 -3.955 1.00 71.25 971 LYS A O 1
ATOM 7572 N N . ILE A 1 972 ? -19.034 3.799 -2.738 1.00 77.00 972 ILE A N 1
ATOM 7573 C CA . ILE A 1 972 ? -20.259 3.268 -3.343 1.00 77.00 972 ILE A CA 1
ATOM 7574 C C . ILE A 1 972 ? -20.396 3.919 -4.719 1.00 77.00 972 ILE A C 1
ATOM 7576 O O . ILE A 1 972 ? -20.607 5.127 -4.799 1.00 77.00 972 ILE A O 1
ATOM 7580 N N . GLY A 1 973 ? -20.240 3.124 -5.777 1.00 78.75 973 GLY A N 1
ATOM 7581 C CA . GLY A 1 973 ? -20.391 3.600 -7.151 1.00 78.75 973 GLY A CA 1
ATOM 7582 C C . GLY A 1 973 ? -21.835 3.966 -7.479 1.00 78.75 973 GLY A C 1
ATOM 7583 O O . GLY A 1 973 ? -22.768 3.469 -6.843 1.00 78.75 973 GLY A O 1
ATOM 7584 N N . GLU A 1 974 ? -22.027 4.799 -8.505 1.00 86.69 974 GLU A N 1
ATOM 7585 C CA . GLU A 1 974 ? -23.363 5.118 -9.038 1.00 86.69 974 GLU A CA 1
ATOM 7586 C C . GLU A 1 974 ? -24.115 3.846 -9.454 1.00 86.69 974 GLU A C 1
ATOM 7588 O O . GLU A 1 974 ? -25.321 3.711 -9.244 1.00 86.69 974 GLU A O 1
ATOM 7593 N N . TRP A 1 975 ? -23.374 2.880 -9.998 1.00 92.62 975 TRP A N 1
ATOM 7594 C CA . TRP A 1 975 ? -23.800 1.505 -10.157 1.00 92.62 975 TRP A CA 1
ATOM 7595 C C . TRP A 1 975 ? -22.989 0.604 -9.220 1.00 92.62 975 TRP A C 1
ATOM 7597 O O . TRP A 1 975 ? -21.763 0.597 -9.255 1.00 92.62 975 TRP A O 1
ATOM 7607 N N . ARG A 1 976 ? -23.660 -0.207 -8.400 1.00 91.62 976 ARG A N 1
ATOM 7608 C CA . ARG A 1 976 ? -23.003 -1.119 -7.453 1.00 91.62 976 ARG A CA 1
ATOM 7609 C C . ARG A 1 976 ? -23.622 -2.505 -7.485 1.00 91.62 976 ARG A C 1
ATOM 7611 O O . ARG A 1 976 ? -24.839 -2.664 -7.400 1.00 91.62 976 ARG A O 1
ATOM 7618 N N . PHE A 1 977 ? -22.759 -3.512 -7.442 1.00 93.56 977 PHE A N 1
ATOM 7619 C CA . PHE A 1 977 ? -23.095 -4.849 -6.978 1.00 93.56 977 PHE A CA 1
ATOM 7620 C C . PHE A 1 977 ? -22.126 -5.282 -5.870 1.00 93.56 977 PHE A C 1
ATOM 7622 O O . PHE A 1 977 ? -20.986 -5.645 -6.134 1.00 93.56 977 PHE A O 1
ATOM 7629 N N . ASP A 1 978 ? -22.581 -5.288 -4.617 1.00 93.25 978 ASP A N 1
ATOM 7630 C CA . ASP A 1 978 ? -21.865 -5.921 -3.503 1.00 93.25 978 ASP A CA 1
ATOM 7631 C C . ASP A 1 978 ? -22.829 -6.825 -2.742 1.00 93.25 978 ASP A C 1
ATOM 7633 O O . ASP A 1 978 ? -23.891 -6.391 -2.292 1.00 93.25 978 ASP A O 1
ATOM 7637 N N . LYS A 1 979 ? -22.445 -8.089 -2.550 1.00 92.31 979 LYS A N 1
ATOM 7638 C CA . LYS A 1 979 ? -23.229 -9.045 -1.762 1.00 92.31 979 LYS A CA 1
ATOM 7639 C C . LYS A 1 979 ? -23.488 -8.561 -0.330 1.00 92.31 979 LYS A C 1
ATOM 7641 O O . LYS A 1 979 ? -24.515 -8.914 0.243 1.00 92.31 979 LYS A O 1
ATOM 7646 N N . ARG A 1 980 ? -22.603 -7.734 0.245 1.00 92.12 980 ARG A N 1
ATOM 7647 C CA . ARG A 1 980 ? -22.752 -7.167 1.601 1.00 92.12 980 ARG A CA 1
ATOM 7648 C C . ARG A 1 980 ? -23.875 -6.132 1.688 1.00 92.12 980 ARG A C 1
ATOM 7650 O O . ARG A 1 980 ? -24.454 -5.973 2.762 1.00 92.12 980 ARG A O 1
ATOM 7657 N N . SER A 1 981 ? -24.274 -5.519 0.571 1.00 90.31 981 SER A N 1
ATOM 7658 C CA . SER A 1 981 ? -25.493 -4.695 0.498 1.00 90.31 981 SER A CA 1
ATOM 7659 C C . SER A 1 981 ? -26.767 -5.515 0.758 1.00 90.31 981 SER A C 1
ATOM 7661 O O . SER A 1 981 ? -27.802 -4.961 1.112 1.00 90.31 981 SER A O 1
ATOM 7663 N N . TYR A 1 982 ? -26.671 -6.845 0.660 1.00 92.06 982 TYR A N 1
ATOM 7664 C CA . TYR A 1 982 ? -27.750 -7.814 0.853 1.00 92.06 982 TYR A CA 1
ATOM 7665 C C . TYR A 1 982 ? -27.471 -8.729 2.058 1.00 92.06 982 TYR A C 1
ATOM 7667 O O . TYR A 1 982 ? -27.713 -9.936 2.022 1.00 92.06 982 TYR A O 1
ATOM 7675 N N . THR A 1 983 ? -26.912 -8.159 3.135 1.00 88.88 983 THR A N 1
ATOM 7676 C CA . THR A 1 983 ? -26.625 -8.897 4.382 1.00 88.88 983 THR A CA 1
ATOM 7677 C C . THR A 1 983 ? -27.913 -9.323 5.089 1.00 88.88 983 THR A C 1
ATOM 7679 O O . THR A 1 983 ? -28.077 -10.490 5.439 1.00 88.88 983 THR A O 1
ATOM 7682 N N . ASN A 1 984 ? -28.854 -8.386 5.242 1.00 90.25 984 ASN A N 1
ATOM 7683 C CA . ASN A 1 984 ? -30.120 -8.594 5.957 1.00 90.25 984 ASN A CA 1
ATOM 7684 C C . ASN A 1 984 ? -31.349 -8.552 5.032 1.00 90.25 984 ASN A C 1
ATOM 7686 O O . ASN A 1 984 ? -32.480 -8.543 5.507 1.00 90.25 984 ASN A O 1
ATOM 7690 N N . ALA A 1 985 ? -31.137 -8.496 3.718 1.00 92.25 985 ALA A N 1
ATOM 7691 C CA . ALA A 1 985 ? -32.192 -8.395 2.717 1.00 92.25 985 ALA A CA 1
ATOM 7692 C C . ALA A 1 985 ? -31.826 -9.215 1.479 1.00 92.25 985 ALA A C 1
ATOM 7694 O O . ALA A 1 985 ? -30.653 -9.454 1.209 1.00 92.25 985 ALA A O 1
ATOM 7695 N N . TRP A 1 986 ? -32.835 -9.633 0.723 1.00 93.38 986 TRP A N 1
ATOM 7696 C CA . TRP A 1 986 ? -32.650 -10.336 -0.544 1.00 93.38 986 TRP A CA 1
ATOM 7697 C C . TRP A 1 986 ? -32.302 -9.345 -1.660 1.00 93.38 986 TRP A C 1
ATOM 7699 O O . TRP A 1 986 ? -32.852 -8.240 -1.665 1.00 93.38 986 TRP A O 1
ATOM 7709 N N . PRO A 1 987 ? -31.453 -9.713 -2.637 1.00 94.31 987 PRO A N 1
ATOM 7710 C CA . PRO A 1 987 ? -31.250 -8.862 -3.797 1.00 94.31 987 PRO A CA 1
ATOM 7711 C C . PRO A 1 987 ? -32.554 -8.782 -4.608 1.00 94.31 987 PRO A C 1
ATOM 7713 O O . PRO A 1 987 ? -33.215 -9.812 -4.808 1.00 94.31 987 PRO A O 1
ATOM 7716 N N . PRO A 1 988 ? -32.957 -7.580 -5.058 1.00 92.38 988 PRO A N 1
ATOM 7717 C CA . PRO A 1 988 ? -34.170 -7.417 -5.843 1.00 92.38 988 PRO A CA 1
ATOM 7718 C C . PRO A 1 988 ? -34.062 -8.176 -7.169 1.00 92.38 988 PRO A C 1
ATOM 7720 O O . PRO A 1 988 ? -32.974 -8.373 -7.712 1.00 92.38 988 PRO A O 1
ATOM 7723 N N . LYS A 1 989 ? -35.213 -8.587 -7.712 1.00 92.19 989 LYS A N 1
ATOM 7724 C CA . LYS A 1 989 ? -35.268 -9.091 -9.089 1.00 92.19 989 LYS A CA 1
ATOM 7725 C C . LYS A 1 989 ? -34.907 -7.962 -10.051 1.00 92.19 989 LYS A C 1
ATOM 7727 O O . LYS A 1 989 ? -35.316 -6.825 -9.830 1.00 92.19 989 LYS A O 1
ATOM 7732 N N . ASN A 1 990 ? -34.236 -8.305 -11.149 1.00 90.06 990 ASN A N 1
ATOM 7733 C CA . ASN A 1 990 ? -33.837 -7.358 -12.194 1.00 90.06 990 ASN A CA 1
ATOM 7734 C C . ASN A 1 990 ? -32.948 -6.225 -11.661 1.00 90.06 990 ASN A C 1
ATOM 7736 O O . ASN A 1 990 ? -33.255 -5.045 -11.827 1.00 90.06 990 ASN A O 1
ATOM 7740 N N . LEU A 1 991 ? -31.830 -6.591 -11.036 1.00 94.31 991 LEU A N 1
ATOM 7741 C CA . LEU A 1 991 ? -30.750 -5.657 -10.751 1.00 94.31 991 LEU A CA 1
ATOM 7742 C C . LEU A 1 991 ? -30.372 -4.888 -12.024 1.00 94.31 991 LEU A C 1
ATOM 7744 O O . LEU A 1 991 ? -30.336 -5.487 -13.109 1.00 94.31 991 LEU A O 1
ATOM 7748 N N . PRO A 1 992 ? -30.068 -3.584 -11.914 1.00 93.00 992 PRO A N 1
ATOM 7749 C CA . PRO A 1 992 ? -29.623 -2.810 -13.059 1.00 93.00 992 PRO A CA 1
ATOM 7750 C C . PRO A 1 992 ? -28.394 -3.482 -13.669 1.00 93.00 992 PRO A C 1
ATOM 7752 O O . PRO A 1 992 ? -27.480 -3.888 -12.950 1.00 93.00 992 PRO A O 1
ATOM 7755 N N . LEU A 1 993 ? -28.370 -3.620 -14.995 1.00 94.06 993 LEU A N 1
ATOM 7756 C CA . LEU A 1 993 ? -27.156 -4.065 -15.668 1.00 94.06 993 LEU A CA 1
ATOM 7757 C C . LEU A 1 993 ? -26.067 -3.005 -15.497 1.00 94.06 993 LEU A C 1
ATOM 7759 O O . LEU A 1 993 ? -26.390 -1.814 -15.470 1.00 94.06 993 LEU A O 1
ATOM 7763 N N . PRO A 1 994 ? -24.798 -3.425 -15.396 1.00 94.19 994 PRO A N 1
ATOM 7764 C CA . PRO A 1 994 ? -23.712 -2.473 -15.324 1.00 94.19 994 PRO A CA 1
ATOM 7765 C C . PRO A 1 994 ? -23.644 -1.601 -16.587 1.00 94.19 994 PRO A C 1
ATOM 7767 O O . PRO A 1 994 ? -24.018 -2.060 -17.675 1.00 94.19 994 PRO A O 1
ATOM 7770 N N . PRO A 1 995 ? -23.163 -0.357 -16.452 1.00 92.69 995 PRO A N 1
ATOM 7771 C CA . PRO A 1 995 ? -23.028 0.573 -17.565 1.00 92.69 995 PRO A CA 1
ATOM 7772 C C . PRO A 1 995 ? -22.050 0.072 -18.646 1.00 92.69 995 PRO A C 1
ATOM 7774 O O . PRO A 1 995 ? -21.227 -0.816 -18.394 1.00 92.69 995 PRO A O 1
ATOM 7777 N N . PRO A 1 996 ? -22.110 0.630 -19.873 1.00 89.25 996 PRO A N 1
ATOM 7778 C CA . PRO A 1 996 ? -21.121 0.342 -20.910 1.00 89.25 996 PRO A CA 1
ATOM 7779 C C . PRO A 1 996 ? -19.697 0.611 -20.401 1.00 89.25 996 PRO A C 1
ATOM 7781 O O . PRO A 1 996 ? -19.467 1.630 -19.765 1.00 89.25 996 PRO A O 1
ATOM 7784 N N . GLY A 1 997 ? -18.749 -0.290 -20.685 1.00 87.06 997 GLY A N 1
ATOM 7785 C CA . GLY A 1 997 ? -17.350 -0.181 -20.236 1.00 87.06 997 GLY A CA 1
ATOM 7786 C C . GLY A 1 997 ? -16.990 -1.065 -19.035 1.00 87.06 997 GLY A C 1
ATOM 7787 O O . GLY A 1 997 ? -15.812 -1.348 -18.827 1.00 87.06 997 GLY A O 1
ATOM 7788 N N . VAL A 1 998 ? -17.984 -1.581 -18.302 1.00 91.62 998 VAL A N 1
ATOM 7789 C CA . VAL A 1 998 ? -17.752 -2.546 -17.217 1.00 91.62 998 VAL A CA 1
ATOM 7790 C C . VAL A 1 998 ? -17.254 -3.895 -17.772 1.00 91.62 998 VAL A C 1
ATOM 7792 O O . VAL A 1 998 ? -17.800 -4.371 -18.773 1.00 91.62 998 VAL A O 1
ATOM 7795 N N . PRO A 1 999 ? -16.257 -4.545 -17.131 1.00 93.88 999 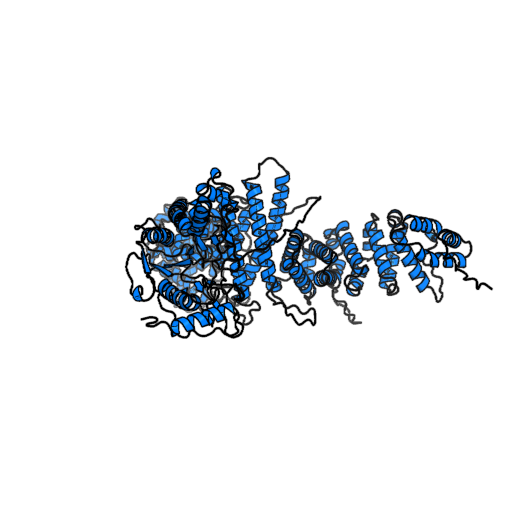PRO A N 1
ATOM 7796 C CA . PRO A 1 999 ? -15.709 -5.824 -17.576 1.00 93.88 999 PRO A CA 1
ATOM 7797 C C . PRO A 1 999 ? -16.742 -6.939 -17.781 1.00 93.88 999 PRO A C 1
ATOM 7799 O O . PRO A 1 999 ? -17.727 -7.051 -17.044 1.00 93.88 999 PRO A O 1
ATOM 7802 N N . GLU A 1 1000 ? -16.459 -7.823 -18.744 1.00 95.94 1000 GLU A N 1
ATOM 7803 C CA . GLU A 1 1000 ? -17.293 -8.978 -19.107 1.00 95.94 1000 GLU A CA 1
ATOM 7804 C C . GLU A 1 1000 ? -17.662 -9.827 -17.884 1.00 95.94 1000 GLU A C 1
ATOM 7806 O O . GLU A 1 1000 ? -18.803 -10.274 -17.753 1.00 95.94 1000 GLU A O 1
ATOM 7811 N N . SER A 1 1001 ? -16.716 -10.036 -16.971 1.00 96.25 1001 SER A N 1
ATOM 7812 C CA . SER A 1 1001 ? -16.914 -10.853 -15.777 1.00 96.25 1001 SER A CA 1
ATOM 7813 C C . SER A 1 1001 ? -18.010 -10.317 -14.845 1.00 96.25 1001 SER A C 1
ATOM 7815 O O . SER A 1 1001 ? -18.848 -11.090 -14.377 1.00 96.25 1001 SER A O 1
ATOM 7817 N N . VAL A 1 1002 ? -18.065 -8.998 -14.629 1.00 96.62 1002 VAL A N 1
ATOM 7818 C CA . VAL A 1 1002 ? -19.078 -8.328 -13.794 1.00 96.62 1002 VAL A CA 1
ATOM 7819 C C . VAL A 1 1002 ? -20.422 -8.269 -14.517 1.00 96.62 1002 VAL A C 1
ATOM 7821 O O . VAL A 1 1002 ? -21.464 -8.554 -13.923 1.00 96.62 1002 VAL A O 1
ATOM 7824 N N . VAL A 1 1003 ? -20.409 -7.973 -15.821 1.00 96.62 1003 VAL A N 1
ATOM 7825 C CA . VAL A 1 1003 ? -21.613 -8.026 -16.666 1.00 96.62 1003 VAL A CA 1
ATOM 7826 C C . VAL A 1 1003 ? -22.244 -9.420 -16.606 1.00 96.62 1003 VAL A C 1
ATOM 7828 O O . VAL A 1 1003 ? -23.458 -9.550 -16.442 1.00 96.62 1003 VAL A O 1
ATOM 7831 N N . THR A 1 1004 ? -21.422 -10.464 -16.715 1.00 97.62 1004 THR A N 1
ATOM 7832 C CA . THR A 1 1004 ? -21.855 -11.865 -16.662 1.00 97.62 1004 THR A CA 1
ATOM 7833 C C . THR A 1 1004 ? -22.398 -12.220 -15.285 1.00 97.62 1004 THR A C 1
ATOM 7835 O O . THR A 1 1004 ? -23.499 -12.760 -15.202 1.00 97.62 1004 THR A O 1
ATOM 7838 N N . LEU A 1 1005 ? -21.694 -11.848 -14.211 1.00 97.88 1005 LEU A N 1
ATOM 7839 C CA . LEU A 1 1005 ? -22.150 -12.027 -12.830 1.00 97.88 1005 LEU A CA 1
ATOM 7840 C C . LEU A 1 1005 ? -23.571 -11.483 -12.630 1.00 97.88 1005 LEU A C 1
ATOM 7842 O O . LEU A 1 1005 ? -24.458 -12.223 -12.206 1.00 97.88 1005 LEU A O 1
ATOM 7846 N N . VAL A 1 1006 ? -23.823 -10.220 -12.986 1.00 97.50 1006 VAL A N 1
ATOM 7847 C CA . VAL A 1 1006 ? -25.137 -9.598 -12.749 1.00 97.50 1006 VAL A CA 1
ATOM 7848 C C . VAL A 1 1006 ? -26.220 -10.165 -13.657 1.00 97.50 1006 VAL A C 1
ATOM 7850 O O . VAL A 1 1006 ? -27.335 -10.402 -13.193 1.00 97.50 1006 VAL A O 1
ATOM 7853 N N . LYS A 1 1007 ? -25.908 -10.471 -14.923 1.00 97.69 1007 LYS A N 1
ATOM 7854 C CA . LYS A 1 1007 ? -26.844 -11.187 -15.806 1.00 97.69 1007 LYS A CA 1
ATOM 7855 C C . LYS A 1 1007 ? -27.253 -12.531 -15.211 1.00 97.69 1007 LYS A C 1
ATOM 7857 O O . LYS A 1 1007 ? -28.436 -12.860 -15.205 1.00 97.69 1007 LYS A O 1
ATOM 7862 N N . MET A 1 1008 ? -26.293 -13.273 -14.668 1.00 98.12 1008 MET A N 1
ATOM 7863 C CA . MET A 1 1008 ? -26.544 -14.586 -14.089 1.00 98.12 1008 MET A CA 1
ATOM 7864 C C . MET A 1 1008 ? -27.319 -14.521 -12.769 1.00 98.12 1008 MET A C 1
ATOM 7866 O O . MET A 1 1008 ? -28.169 -15.377 -12.517 1.00 98.12 1008 MET A O 1
ATOM 7870 N N . VAL A 1 1009 ? -27.078 -13.499 -11.943 1.00 97.69 1009 VAL A N 1
ATOM 7871 C CA . VAL A 1 1009 ? -27.901 -13.213 -10.757 1.00 97.69 1009 VAL A CA 1
ATOM 7872 C C . VAL A 1 1009 ? -29.330 -12.866 -11.181 1.00 97.69 1009 VAL A C 1
ATOM 7874 O O . VAL A 1 1009 ? -30.281 -13.448 -10.663 1.00 97.69 1009 VAL A O 1
ATOM 7877 N N . ASN A 1 1010 ? -29.506 -11.981 -12.162 1.00 97.56 1010 ASN A N 1
ATOM 7878 C CA . ASN A 1 1010 ? -30.826 -11.594 -12.661 1.00 97.56 1010 ASN A CA 1
ATOM 7879 C C . ASN A 1 1010 ? -31.616 -12.774 -13.216 1.00 97.56 1010 ASN A C 1
ATOM 7881 O O . ASN A 1 1010 ? -32.782 -12.944 -12.871 1.00 97.56 1010 ASN A O 1
ATOM 7885 N N . GLU A 1 1011 ? -30.983 -13.622 -14.022 1.00 97.94 1011 GLU A N 1
ATOM 7886 C CA . GLU A 1 1011 ? -31.642 -14.809 -14.554 1.00 97.94 1011 GLU A CA 1
ATOM 7887 C C . GLU A 1 1011 ? -32.054 -15.775 -13.434 1.00 97.94 1011 GLU A C 1
ATOM 7889 O O . GLU A 1 1011 ? -33.195 -16.241 -13.412 1.00 97.94 1011 GLU A O 1
ATOM 7894 N N . ALA A 1 1012 ? -31.169 -16.036 -12.468 1.00 97.25 1012 ALA A N 1
ATOM 7895 C CA . ALA A 1 1012 ? -31.493 -16.899 -11.338 1.00 97.25 1012 ALA A CA 1
ATOM 7896 C C . ALA A 1 1012 ? -32.661 -16.327 -10.515 1.00 97.25 1012 ALA A C 1
ATOM 7898 O O . ALA A 1 1012 ? -33.656 -17.014 -10.294 1.00 97.25 1012 ALA A O 1
ATOM 7899 N N . THR A 1 1013 ? -32.601 -15.054 -10.116 1.00 96.44 1013 THR A N 1
ATOM 7900 C CA . THR A 1 1013 ? -33.667 -14.414 -9.317 1.00 96.44 1013 THR A CA 1
ATOM 7901 C C . THR A 1 1013 ? -35.005 -14.313 -10.062 1.00 96.44 1013 THR A C 1
ATOM 7903 O O . THR A 1 1013 ? -36.070 -14.363 -9.438 1.00 96.44 1013 THR A O 1
ATOM 7906 N N . ALA A 1 1014 ? -34.987 -14.220 -11.394 1.00 95.94 1014 ALA A N 1
ATOM 7907 C CA . ALA A 1 1014 ? -36.194 -14.244 -12.212 1.00 95.94 1014 ALA A CA 1
ATOM 7908 C C . ALA A 1 1014 ? -36.871 -15.626 -12.207 1.00 95.94 1014 ALA A C 1
ATOM 7910 O O . ALA A 1 1014 ? -38.098 -15.693 -12.099 1.00 95.94 1014 ALA A O 1
ATOM 7911 N N . ASN A 1 1015 ? -36.085 -16.706 -12.274 1.00 96.50 1015 ASN A N 1
ATOM 7912 C CA . ASN A 1 1015 ? -36.576 -18.075 -12.471 1.00 96.50 1015 ASN A CA 1
ATOM 7913 C C . ASN A 1 1015 ? -36.738 -18.894 -11.181 1.00 96.50 1015 ASN A C 1
ATOM 7915 O O . ASN A 1 1015 ? -37.428 -19.915 -11.183 1.00 96.50 1015 ASN A O 1
ATOM 7919 N N . ILE A 1 1016 ? -36.122 -18.478 -10.074 1.00 95.44 1016 ILE A N 1
ATOM 7920 C CA . ILE A 1 1016 ? -36.300 -19.135 -8.779 1.00 95.44 1016 ILE A CA 1
ATOM 7921 C C . ILE A 1 1016 ? -37.676 -18.737 -8.188 1.00 95.44 1016 ILE A C 1
ATOM 7923 O O . ILE A 1 1016 ? -37.960 -17.541 -8.030 1.00 95.44 1016 ILE A O 1
ATOM 7927 N N . PRO A 1 1017 ? -38.554 -19.706 -7.853 1.00 89.19 1017 PRO A N 1
ATOM 7928 C CA . PRO A 1 1017 ? -39.860 -19.420 -7.259 1.00 89.19 1017 PRO A CA 1
ATOM 7929 C C . PRO A 1 1017 ? -39.713 -18.847 -5.842 1.00 89.19 1017 PRO A C 1
ATOM 7931 O O . PRO A 1 1017 ? -38.739 -19.133 -5.147 1.00 89.19 1017 PRO A O 1
ATOM 7934 N N . ASN A 1 1018 ? -40.687 -18.046 -5.394 1.00 88.00 1018 ASN A N 1
ATOM 7935 C CA . ASN A 1 1018 ? -40.700 -17.460 -4.042 1.00 88.00 1018 ASN A CA 1
ATOM 7936 C C . ASN A 1 1018 ? -39.380 -16.730 -3.696 1.00 88.00 1018 ASN A C 1
ATOM 7938 O O . ASN A 1 1018 ? -38.794 -16.907 -2.627 1.00 88.00 1018 ASN A O 1
ATOM 7942 N N . TRP A 1 1019 ? -38.833 -15.969 -4.650 1.00 92.25 1019 TRP A N 1
ATOM 7943 C CA . TRP A 1 1019 ? -37.617 -15.188 -4.421 1.00 92.25 1019 TRP A CA 1
ATOM 7944 C C . TRP A 1 1019 ? -37.898 -14.049 -3.433 1.00 92.25 1019 TRP A C 1
ATOM 7946 O O . TRP A 1 1019 ? -38.710 -13.173 -3.729 1.00 92.25 1019 TRP A O 1
ATOM 7956 N N . GLY A 1 1020 ? -37.224 -14.064 -2.280 1.00 78.81 1020 GLY A N 1
ATOM 7957 C CA . GLY A 1 1020 ? -37.389 -13.060 -1.225 1.00 78.81 1020 GLY A CA 1
ATOM 7958 C C . GLY A 1 1020 ? -38.668 -13.169 -0.391 1.00 78.81 1020 GLY A C 1
ATOM 7959 O O . GLY A 1 1020 ? -38.968 -12.228 0.338 1.00 78.81 1020 GLY A O 1
ATOM 7960 N N . SER A 1 1021 ? -39.419 -14.270 -0.518 1.00 63.25 1021 SER A N 1
ATOM 7961 C CA . SER A 1 1021 ? -40.615 -14.569 0.290 1.00 63.25 1021 SER A CA 1
ATOM 7962 C C . SER A 1 1021 ? -40.305 -15.439 1.498 1.00 63.25 1021 SER A C 1
ATOM 7964 O O . SER A 1 1021 ? -39.360 -16.258 1.400 1.00 63.25 1021 SER A O 1
#

Radius of gyration: 39.01 Å; Cα contacts (8 Å, |Δi|>4): 1357; chains: 1; bounding box: 101×105×125 Å

Sequence (1021 aa):
MEQQEQQRQSPCLEDCLKLLKGERDEQRLAGLLLVTKFCNKDDYASIRRVYDAVGMGKLGVSESGGDNRDAYLQLSITVLAAFCRVPEIASSEDMVSKIPLILEIMSNGLGSSVTEECYEFLFLVSNTHKDGVSTLYESGGMSVLAAQMSTLPDGSHSVQCAMRLVQLMINKLSLDTINNEHPSELALMVGLYVKESLVYPFNVEFIVVATIAKQFAVLHDAVKFEALHLLVAILSSRYSAPLHEALRLMKDDIWSTFIRVGVMAILQNRVAPAEKLQALVLAESTISIVGEGWLIGQMNLSDTQDLVPADRCILLVLESSRVEVAVLLNELAYLKYEASKNSSSNSESILLKKQNLVVAFSLVERIIKLISNIGGDDEGSVISESTLTKVISGLNETIGVILEYLEDAKDHGQTKGDDLLASVRIVGSYLAETPVACKEKVRELLGYMLSIEGEDEPSPFYSICFLLPMLCQITMEVYGCKVLASSGANKAVVECLIKLIGPDGHTNDDNGSIFLACDTIMNLLLKVRDQIRVQLDDAYFVRLLRALAYWTGDTDDLSVIMMASSICTLIFDSTSEEALLQHQSFDRSDLISLSQLIVRSLAICGQEMMSDDAKAEADLHQIVASGYSRWADRFPHIREAVERIESLLAVCRERGGPLTSISKTLSEKEVPPGKHVHSLITYNAIISANAPLKQDFPSSSSSSGFKPIIKMPIDRSKTTAPKKRLFHTAVTASDSVYNTWQARIMYYWFKQFKDGPNSEMGGFTRILHSGKPDSFMDEIPTFVAQPLPAGIDQGYIVLNRPWAFVQWLQQANIKEDYILMAEPDHIIVKPIPNLSRDGRGAAFPFFYIEPQKYESVLRKFFPKEKGPITNIDPIGNSPVIVGKESLKKIAPTWMNVSLAMKRDPVADKEFGWVLEMYAYAVASALHNVGNILYKDFMIQPPWDTEIGNKFIIHFTYGCDYDMKGKLTYGKIGEWRFDKRSYTNAWPPKNLPLPPPGVPESVVTLVKMVNEATANIPNWGS

Secondary structure (DSSP, 8-state):
--------PPPPHHHHHHHHT-SSHHHHHHHHHHHTTT--TT-HHHHHHHHHHH-GGGS-------TTHHHHHHHHHHHHHHHTTSHHHHTSHHHHTTHHHHHHHHHTTTTTTSHHHHHHHHHHHHHHSSSHHHHHHHTTHHHHHHHHGGGSPTT-HHHHHHHHHHHHHHHHH-HHHHHHH-HHHHHHHTT-------S--------HHHHHHHHHHH--SHHHHHHHHHHHHHHSSTT-HHHHHHHHT-S-THHHHHHHHHHHHHHHS---HHHHHHHHHHHHHHHHHH-GGGGS----S-S-S----TTHHHHHHHHHHHHHHHHHHHHHHIIIIIS-S--THHHHHHHHHHHHHHHHHHHHHHHHHHHHHTTSS-S---S-HHHHHHHHHHHHHHHHHHHHHHHHHHHTT--B-HHHHHHHHHHHHHHHH-TTTTHHHHHHHHHHHTT-B-TT-SSS-HHHHHHHHHHHHHHTSHHHHHHHHHTTHHHHHHHHHHHHHSTT---SS-HHHHHHHHHHHHHHHHHHHHH------HHHHHHHHHHHHHHTSS---HHHHHHHHHHHHHHHTT--HHHHHTSTT--HHHHHHHHHHHHHHHHTTTT-TTSSHHHHTHHHHHHHHHHHHHHGGG-HHHHHHHHHHHHHHHHHHHTT--S-SSSTTS----------S--SS---SSS----------------------------------PPP--EEEEEEE-SSHHHHHHHHHHHHHHHHHHTSTT--EEEEEEEETTSS--TTTTTS-EEEPPPPPTTTTTT-GGGHHHHHHHHHHHHS---SSEEEEE-TTEEE-SPPP---BTTBEEEPPPTT--TTTTHHHHTTTS-GGG--GGGS-S--SSSEEEEHHHHHHHHHHHHHHHHHHHHSHHHHHHHGGGHHHHHHHHHHHHTT--EEE-TTSEE-TTT----TT--EEE--S-EEE-TTS-B-TTS--SEEE-GGGGSSSPPPSSPPPPPTTS-HHHHHHHHHHHHHHHHSTTTT-

Mean predicted aligned error: 19.65 Å

Foldseek 3Di:
DDDDPPPPPDDDLVCLLCLCQDPDPVSNVVSLVCLLVQLDLPCLVSLVSSDVSNDLVNLDLDPDDDPCSLVSVLSSLQNLLSNLSNLVSLQDPSLLVCLLVLLVCLVVPSCPVPLLSSLSSLLSNLVRYPCSLVSCVVSPVLLSLLQCLQVDDQPDSNNLSSLSSLVSNCVNCPLQNCVPVPVVSLCSQLVDDDDDDDDDDDDRHHGHLQSLLQSLQPDDDPVVLSSLVSLLSQQVDPNCPVSLVSNLPDPDCNSLLSLLNNLLVQLVDDDDLVSNLSSLSSVLSSCVRHNLCSCFAWDDDDPDPDTDQSNVSLLSLLVSLLVLLLVLLVVLLCLPQPDDPPDPVSVVVNVVSLVSNVSSLSSLLSSLVVLLVQPDPDPDRSDDLVSSVSNVVSLLSSLVSLLVSLVSCVVSVHQEEPSLLSSLLSNLSNCLVVVPRPVVSCLVCVLSQQQHYYNPGPGRASSLLSNLSNLLVLLLDLVSLVSCLVSVVLLSLLVNLLCCQDPVHPDDDPPVSNVSSLSSLLSNLVSCVPPNPRPDDPVSVLSSLLSLLSSPVPDPPLVSLLSSLLSVLSVLLVDFPVRSCVDPSHHPVSLVSNLVSLLSLQVVVPDPPPDPVVVVSVVSSCSSVVSCVNRVVRNVVSVVSNVVVVVVVVVVVVVPDDPPPPPPPDDDDDDDDDDPDDPPSPDPPPPDDDDDDDDDDDDDDDDDDDDDDDDDDDDDDDDDPDPAQAAEEEEEDEPFLLLVLLQLLQVLQCVVACPPPQARYDHYEYQYAHQDDDPCCVPGVYDDHHADPPCLCVPLRCLRVLRSLLVCLVPPDDPGQKYFYAYSLKHFPHHDGQPDDPQAKAFAADPPQDQPVCVVVCCVLCPCVLDDSPLQGNGFSPRMIHGSVLSNQLSVQLSVQLSVLCPPPVSCVVCPNNSSRSSSSSSCSSSSRHYDHDNQAEDEPPVDQDNPSHTIYRPQDKQAEELQQHGSPPDHHPAIDDSVVDRRFFDDAPRDQHHPNHGPSSNSVVVSSNVSQVPDPPRRD